Protein AF-0000000071292221 (afdb_homodimer)

Sequence (1352 aa):
IVCRSKFDLATVYVSDAQYNRNIFFDTSPQAVRLYLLYNHWFMQMLVYVFIIINLALALFEDPAVVPLPIWATSTIEIICLSAFTVRMVHYAKVIPRDKFWKDPKNICIIVIVTLSFIDLTIYGALKATGYFAIRWSRVLRPLLLVNVTEGRQLRRAFRSIRNALPQISYVFFLFMFSVLVFSLMALKLFGKRGLLTIDGSPYFTNYLDIVFDLYVLVTTANSPDVMMPAYNYSVFFTVFFILYIVINTYTFMSFFLAVVYNNYKKYLKEEVRQLVKARRFKMCRAFSLLQETRGEGGEPVVTQAKWNHLVKLVKPNISIAHRELLWSVLDDQNKGHIGKIAFVQLADLLSIQVITVKSQPHPIQICFPSVYNSSVSRFIRYMVRTRVFVYVYDLIILVNAVFIGLDEENPVVSNAEWGFLALYMLEIILKLYATEPRAFFARHHFWNWFDTIIIVSALFGTIINSALKHCYTSRQILDIVFILRVVRLIRLVDSIKRFRAIINTLIKIGPTILTFGQLIVVVYYIFAMVGMELFKGKVQFFEPNSTSPDQEYCGNPLLKGTTFAKLNYCKNNFNNVVSSFIVLLELTVVNQCGFTAVTHVSARIFFVLFHIVVVIIIINIFVAFILEAFLVEYTFDKSDLQTSLEKKIEELELNVQQYVPFGPPIKLFSIASFCCIVCRSKFDLATVYVSDAQYNRNIFFDTSPQAVRLYLLYNHWFMQMLVYVFIIINLALALFEDPAVVPLPIWATSTIEIICLSAFTVRMVHYAKVIPRDKFWKDPKNICIIVIVTLSFIDLTIYGALKATGYFAIRWSRVLRPLLLVNVTEGRQLRRAFRSIRNALPQISYVFFLFMFSVLVFSLMALKLFGKRGLLTIDGSPYFTNYLDIVFDLYVLVTTANSPDVMMPAYNYSVFFTVFFILYIVINTYTFMSFFLAVVYNNYKKYLKEEVRQLVKARRFKMCRAFSLLQETRGEGGEPVVTQAKWNHLVKLVKPNISIAHRELLWSVLDDQNKGHIGKIAFVQLADLLSIQVITVKSQPHPIQICFPSVYNSSVSRFIRYMVRTRVFVYVYDLIILVNAVFIGLDEENPVVSNAEWGFLALYMLEIILKLYATEPRAFFARHHFWNWFDTIIIVSALFGTIINSALKHCYTSRQILDIVFILRVVRLIRLVDSIKRFRAIINTLIKIGPTILTFGQLIVVVYYIFAMVGMELFKGKVQFFEPNSTSPDQEYCGNPLLKGTTFAKLNYCKNNFNNVVSSFIVLLELTVVNQCGFTAVTHVSARIFFVLFHIVVVIIIINIFVAFILEAFLVEYTFDKSDLQTSLEKKIEELELNVQQYVPFGPPIKLFSIASFCC

pLDDT: mean 83.64, std 12.04, range [30.67, 97.0]

Structure (mmCIF, N/CA/C/O backbone):
data_AF-0000000071292221-model_v1
#
loop_
_entity.id
_entity.type
_entity.pdbx_description
1 polymer 'Two pore segment channel 3'
#
loop_
_atom_site.group_PDB
_atom_site.id
_atom_site.type_symbol
_atom_site.label_atom_id
_atom_site.label_alt_id
_atom_site.label_comp_id
_atom_site.label_asym_id
_atom_site.label_entity_id
_atom_site.label_seq_id
_atom_site.pdbx_PDB_ins_code
_atom_site.Cartn_x
_atom_site.Cartn_y
_atom_site.Cartn_z
_atom_site.occupancy
_atom_site.B_iso_or_equiv
_atom_site.auth_seq_id
_atom_site.auth_comp_id
_atom_site.auth_asym_id
_atom_site.auth_atom_id
_atom_site.pdbx_PDB_model_num
ATOM 1 N N . ILE A 1 1 ? 53.688 -27.109 -2.908 1 44.28 1 ILE A N 1
ATOM 2 C CA . ILE A 1 1 ? 52.406 -27.641 -2.441 1 44.28 1 ILE A CA 1
ATOM 3 C C . ILE A 1 1 ? 51.75 -26.625 -1.518 1 44.28 1 ILE A C 1
ATOM 5 O O . ILE A 1 1 ? 50.531 -26.359 -1.638 1 44.28 1 ILE A O 1
ATOM 9 N N . VAL A 1 2 ? 52.656 -26.078 -0.62 1 50.44 2 VAL A N 1
ATOM 10 C CA . VAL A 1 2 ? 52.156 -25.094 0.327 1 50.44 2 VAL A CA 1
ATOM 11 C C . VAL A 1 2 ? 51.625 -23.875 -0.429 1 50.44 2 VAL A C 1
ATOM 13 O O . VAL A 1 2 ? 50.594 -23.312 -0.08 1 50.44 2 VAL A O 1
ATOM 16 N N . CYS A 1 3 ? 52.312 -23.641 -1.532 1 63.91 3 CYS A N 1
ATOM 17 C CA . CYS A 1 3 ? 51.938 -22.469 -2.324 1 63.91 3 CYS A CA 1
ATOM 18 C C . CYS A 1 3 ? 50.594 -22.703 -3.02 1 63.91 3 CYS A C 1
ATOM 20 O O . CYS A 1 3 ? 49.781 -21.797 -3.064 1 63.91 3 CYS A O 1
ATOM 22 N N . ARG A 1 4 ? 50.438 -23.953 -3.346 1 75.5 4 ARG A N 1
ATOM 23 C CA . ARG A 1 4 ? 49.188 -24.266 -4.047 1 75.5 4 ARG A CA 1
ATOM 24 C C . ARG A 1 4 ? 48 -24.219 -3.094 1 75.5 4 ARG A C 1
ATOM 26 O O . ARG A 1 4 ? 46.938 -23.734 -3.453 1 75.5 4 ARG A O 1
ATOM 33 N N . SER A 1 5 ? 48.375 -24.625 -1.871 1 80.44 5 SER A N 1
ATOM 34 C CA . SER A 1 5 ? 47.312 -24.656 -0.875 1 80.44 5 SER A CA 1
ATOM 35 C C . SER A 1 5 ? 46.906 -23.234 -0.493 1 80.44 5 SER A C 1
ATOM 37 O O . SER A 1 5 ? 45.719 -22.984 -0.267 1 80.44 5 SER A O 1
ATOM 39 N N . LYS A 1 6 ? 47.844 -22.328 -0.54 1 84.69 6 LYS A N 1
ATOM 40 C CA . LYS A 1 6 ? 47.5 -20.938 -0.213 1 84.69 6 LYS A CA 1
ATOM 41 C C . LYS A 1 6 ? 46.656 -20.297 -1.312 1 84.69 6 LYS A C 1
ATOM 43 O O . LYS A 1 6 ? 45.75 -19.531 -1.025 1 84.69 6 LYS A O 1
ATOM 48 N N . PHE A 1 7 ? 46.906 -20.797 -2.455 1 87.56 7 PHE A N 1
ATOM 49 C CA . PHE A 1 7 ? 46.156 -20.25 -3.574 1 87.56 7 PHE A CA 1
ATOM 50 C C . PHE A 1 7 ? 44.719 -20.781 -3.578 1 87.56 7 PHE A C 1
ATOM 52 O O . PHE A 1 7 ? 43.781 -20.062 -3.881 1 87.56 7 PHE A O 1
ATOM 59 N N . ASP A 1 8 ? 44.656 -22.016 -3.266 1 86.38 8 ASP A N 1
ATOM 60 C CA . ASP A 1 8 ? 43.312 -22.609 -3.219 1 86.38 8 ASP A CA 1
ATOM 61 C C . ASP A 1 8 ? 42.469 -21.938 -2.137 1 86.38 8 ASP A C 1
ATOM 63 O O . ASP A 1 8 ? 41.281 -21.656 -2.352 1 86.38 8 ASP A O 1
ATOM 67 N N . LEU A 1 9 ? 43.094 -21.719 -1.053 1 88.5 9 LEU A N 1
ATOM 68 C CA . LEU A 1 9 ? 42.406 -21.062 0.044 1 88.5 9 LEU A CA 1
ATOM 69 C C . LEU A 1 9 ? 42.031 -19.625 -0.326 1 88.5 9 LEU A C 1
ATOM 71 O O . LEU A 1 9 ? 40.938 -19.172 -0.034 1 88.5 9 LEU A O 1
ATOM 75 N N . ALA A 1 10 ? 42.906 -18.906 -0.935 1 90 10 ALA A N 1
ATOM 76 C CA . ALA A 1 10 ? 42.625 -17.547 -1.37 1 90 10 ALA A CA 1
ATOM 77 C C . ALA A 1 10 ? 41.531 -17.5 -2.42 1 90 10 ALA A C 1
ATOM 79 O O . ALA A 1 10 ? 40.688 -16.594 -2.426 1 90 10 ALA A O 1
ATOM 80 N N . THR A 1 11 ? 41.531 -18.5 -3.27 1 89 11 THR A N 1
ATOM 81 C CA . THR A 1 11 ? 40.5 -18.594 -4.301 1 89 11 THR A CA 1
ATOM 82 C C . THR A 1 11 ? 39.125 -18.781 -3.678 1 89 11 THR A C 1
ATOM 84 O O . THR A 1 11 ? 38.125 -18.188 -4.141 1 89 11 THR A O 1
ATOM 87 N N . VAL A 1 12 ? 39.062 -19.531 -2.67 1 89.19 12 VAL A N 1
ATOM 88 C CA . VAL A 1 12 ? 37.781 -19.781 -1.994 1 89.19 12 VAL A CA 1
ATOM 89 C C . VAL A 1 12 ? 37.312 -18.5 -1.313 1 89.19 12 VAL A C 1
ATOM 91 O O . VAL A 1 12 ? 36.125 -18.172 -1.354 1 89.19 12 VAL A O 1
ATOM 94 N N . TYR A 1 13 ? 38.188 -17.797 -0.735 1 89.5 13 TYR A N 1
ATOM 95 C CA . TYR A 1 13 ? 37.812 -16.547 -0.079 1 89.5 13 TYR A CA 1
ATOM 96 C C . TYR A 1 13 ? 37.312 -15.531 -1.093 1 89.5 13 TYR A C 1
ATOM 98 O O . TYR A 1 13 ? 36.281 -14.859 -0.854 1 89.5 13 TYR A O 1
ATOM 106 N N . VAL A 1 14 ? 37.906 -15.445 -2.184 1 90.12 14 VAL A N 1
ATOM 107 C CA . VAL A 1 14 ? 37.5 -14.477 -3.205 1 90.12 14 VAL A CA 1
ATOM 108 C C . VAL A 1 14 ? 36.188 -14.906 -3.824 1 90.12 14 VAL A C 1
ATOM 110 O O . VAL A 1 14 ? 35.312 -14.07 -4.066 1 90.12 14 VAL A O 1
ATOM 113 N N . SER A 1 15 ? 36.062 -16.172 -4.027 1 87.25 15 SER A N 1
ATOM 114 C CA . SER A 1 15 ? 34.812 -16.672 -4.57 1 87.25 15 SER A CA 1
ATOM 115 C C . SER A 1 15 ? 33.656 -16.469 -3.586 1 87.25 15 SER A C 1
ATOM 117 O O . SER A 1 15 ? 32.562 -16.109 -3.982 1 87.25 15 SER A O 1
ATOM 119 N N . ASP A 1 16 ? 33.906 -16.703 -2.367 1 87.69 16 ASP A N 1
ATOM 120 C CA . ASP A 1 16 ? 32.875 -16.5 -1.337 1 87.69 16 ASP A CA 1
ATOM 121 C C . ASP A 1 16 ? 32.5 -15.016 -1.243 1 87.69 16 ASP A C 1
ATOM 123 O O . ASP A 1 16 ? 31.344 -14.688 -0.984 1 87.69 16 ASP A O 1
ATOM 127 N N . ALA A 1 17 ? 33.438 -14.188 -1.438 1 86.56 17 ALA A N 1
ATOM 128 C CA . ALA A 1 17 ? 33.188 -12.75 -1.418 1 86.56 17 ALA A CA 1
ATOM 129 C C . ALA A 1 17 ? 32.375 -12.336 -2.643 1 86.56 17 ALA A C 1
ATOM 131 O O . ALA A 1 17 ? 31.484 -11.477 -2.547 1 86.56 17 ALA A O 1
ATOM 132 N N . GLN A 1 18 ? 32.688 -12.977 -3.705 1 83.69 18 GLN A N 1
ATOM 133 C CA . GLN A 1 18 ? 31.984 -12.656 -4.941 1 83.69 18 GLN A CA 1
ATOM 134 C C . GLN A 1 18 ? 30.531 -13.078 -4.859 1 83.69 18 GLN A C 1
ATOM 136 O O . GLN A 1 18 ? 29.641 -12.328 -5.27 1 83.69 18 GLN A O 1
ATOM 141 N N . TYR A 1 19 ? 30.281 -14.211 -4.316 1 79.62 19 TYR A N 1
ATOM 142 C CA . TYR A 1 19 ? 28.922 -14.742 -4.277 1 79.62 19 TYR A CA 1
ATOM 143 C C . TYR A 1 19 ? 28.297 -14.516 -2.912 1 79.62 19 TYR A C 1
ATOM 145 O O . TYR A 1 19 ? 27.188 -14.992 -2.648 1 79.62 19 TYR A O 1
ATOM 153 N N . ASN A 1 20 ? 28.906 -13.828 -2.02 1 79.5 20 ASN A N 1
ATOM 154 C CA . ASN A 1 20 ? 28.422 -13.445 -0.699 1 79.5 20 ASN A CA 1
ATOM 155 C C . ASN A 1 20 ? 28.078 -14.68 0.14 1 79.5 20 ASN A C 1
ATOM 157 O O . ASN A 1 20 ? 26.984 -14.75 0.723 1 79.5 20 ASN A O 1
ATOM 161 N N . ARG A 1 21 ? 29.031 -15.586 0.136 1 81.81 21 ARG A N 1
ATOM 162 C CA . ARG A 1 21 ? 28.859 -16.766 0.967 1 81.81 21 ARG A CA 1
ATOM 163 C C . ARG A 1 21 ? 29.531 -16.594 2.322 1 81.81 21 ARG A C 1
ATOM 165 O O . ARG A 1 21 ? 30.703 -16.219 2.395 1 81.81 21 ARG A O 1
ATOM 172 N N . ASN A 1 22 ? 28.719 -16.734 3.354 1 78.56 22 ASN A N 1
ATOM 173 C CA . ASN A 1 22 ? 29.266 -16.578 4.695 1 78.56 22 ASN A CA 1
ATOM 174 C C . ASN A 1 22 ? 29.344 -17.891 5.445 1 78.56 22 ASN A C 1
ATOM 176 O O . ASN A 1 22 ? 28.609 -18.109 6.406 1 78.56 22 ASN A O 1
ATOM 180 N N . ILE A 1 23 ? 30.219 -18.766 4.984 1 80.5 23 ILE A N 1
ATOM 181 C CA . ILE A 1 23 ? 30.422 -20.062 5.621 1 80.5 23 ILE A CA 1
ATOM 182 C C . ILE A 1 23 ? 31.828 -20.141 6.227 1 80.5 23 ILE A C 1
ATOM 184 O O . ILE A 1 23 ? 32.812 -19.75 5.582 1 80.5 23 ILE A O 1
ATOM 188 N N . PHE A 1 24 ? 31.844 -20.484 7.453 1 80.19 24 PHE A N 1
ATOM 189 C CA . PHE A 1 24 ? 33.125 -20.719 8.102 1 80.19 24 PHE A CA 1
ATOM 190 C C . PHE A 1 24 ? 33.625 -22.125 7.816 1 80.19 24 PHE A C 1
ATOM 192 O O . PHE A 1 24 ? 32.906 -23.109 8.062 1 80.19 24 PHE A O 1
ATOM 199 N N . PHE A 1 25 ? 34.656 -22.234 7.113 1 80.62 25 PHE A N 1
ATOM 200 C CA . PHE A 1 25 ? 35.188 -23.562 6.805 1 80.62 25 PHE A CA 1
ATOM 201 C C . PHE A 1 25 ? 36.594 -23.75 7.402 1 80.62 25 PHE A C 1
ATOM 203 O O . PHE A 1 25 ? 37.25 -22.781 7.777 1 80.62 25 PHE A O 1
ATOM 210 N N . ASP A 1 26 ? 36.844 -25.031 7.582 1 83.38 26 ASP A N 1
ATOM 211 C CA . ASP A 1 26 ? 38.188 -25.406 8.047 1 83.38 26 ASP A CA 1
ATOM 212 C C . ASP A 1 26 ? 39.219 -25.188 6.953 1 83.38 26 ASP A C 1
ATOM 214 O O . ASP A 1 26 ? 38.938 -25.406 5.773 1 83.38 26 ASP A O 1
ATOM 218 N N . THR A 1 27 ? 40.438 -24.719 7.312 1 82.69 27 THR A N 1
ATOM 219 C CA . THR A 1 27 ? 41.469 -24.328 6.363 1 82.69 27 THR A CA 1
ATOM 220 C C . THR A 1 27 ? 42.281 -25.547 5.922 1 82.69 27 THR A C 1
ATOM 222 O O . THR A 1 27 ? 43.25 -25.406 5.156 1 82.69 27 THR A O 1
ATOM 225 N N . SER A 1 28 ? 41.875 -26.844 6.316 1 85 28 SER A N 1
ATOM 226 C CA . SER A 1 28 ? 42.594 -28.016 5.867 1 85 28 SER A CA 1
ATOM 227 C C . SER A 1 28 ? 42.344 -28.297 4.391 1 85 28 SER A C 1
ATOM 229 O O . SER A 1 28 ? 41.281 -27.953 3.863 1 85 28 SER A O 1
ATOM 231 N N . PRO A 1 29 ? 43.344 -28.75 3.699 1 85.75 29 PRO A N 1
ATOM 232 C CA . PRO A 1 29 ? 43.219 -29 2.262 1 85.75 29 PRO A CA 1
ATOM 233 C C . PRO A 1 29 ? 42.062 -29.938 1.939 1 85.75 29 PRO A C 1
ATOM 235 O O . PRO A 1 29 ? 41.344 -29.75 0.94 1 85.75 29 PRO A O 1
ATOM 238 N N . GLN A 1 30 ? 41.844 -30.906 2.723 1 85.56 30 GLN A N 1
ATOM 239 C CA . GLN A 1 30 ? 40.719 -31.797 2.479 1 85.56 30 GLN A CA 1
ATOM 240 C C . GLN A 1 30 ? 39.406 -31.078 2.656 1 85.56 30 GLN A C 1
ATOM 242 O O . GLN A 1 30 ? 38.469 -31.281 1.875 1 85.56 30 GLN A O 1
ATOM 247 N N . ALA A 1 31 ? 39.344 -30.281 3.637 1 86.56 31 ALA A N 1
ATOM 248 C CA . ALA A 1 31 ? 38.125 -29.531 3.906 1 86.56 31 ALA A CA 1
ATOM 249 C C . ALA A 1 31 ? 37.844 -28.547 2.783 1 86.56 31 ALA A C 1
ATOM 251 O O . ALA A 1 31 ? 36.656 -28.328 2.432 1 86.56 31 ALA A O 1
ATOM 252 N N . VAL A 1 32 ? 38.812 -28.062 2.197 1 86.19 32 VAL A N 1
ATOM 253 C CA . VAL A 1 32 ? 38.656 -27.094 1.124 1 86.19 32 VAL A CA 1
ATOM 254 C C . VAL A 1 32 ? 38.125 -27.797 -0.13 1 86.19 32 VAL A C 1
ATOM 256 O O . VAL A 1 32 ? 37.281 -27.266 -0.831 1 86.19 32 VAL A O 1
ATOM 259 N N . ARG A 1 33 ? 38.656 -28.984 -0.349 1 86.06 33 ARG A N 1
ATOM 260 C CA . ARG A 1 33 ? 38.156 -29.734 -1.498 1 86.06 33 ARG A CA 1
ATOM 261 C C . ARG A 1 33 ? 36.688 -30.109 -1.323 1 86.06 33 ARG A C 1
ATOM 263 O O . ARG A 1 33 ? 35.906 -30.016 -2.268 1 86.06 33 ARG A O 1
ATOM 270 N N . LEU A 1 34 ? 36.406 -30.484 -0.134 1 88.44 34 LEU A N 1
ATOM 271 C CA . LEU A 1 34 ? 35.031 -30.828 0.158 1 88.44 34 LEU A CA 1
ATOM 272 C C . LEU A 1 34 ? 34.125 -29.594 0.084 1 88.44 34 LEU A C 1
ATOM 274 O O . LEU A 1 34 ? 32.969 -29.688 -0.31 1 88.44 34 LEU A O 1
ATOM 278 N N . TYR A 1 35 ? 34.688 -28.484 0.458 1 88.81 35 TYR A N 1
ATOM 279 C CA . TYR A 1 35 ? 33.938 -27.234 0.387 1 88.81 35 TYR A CA 1
ATOM 280 C C . TYR A 1 35 ? 33.656 -26.859 -1.059 1 88.81 35 TYR A C 1
ATOM 282 O O . TYR A 1 35 ? 32.531 -26.406 -1.373 1 88.81 35 TYR A O 1
ATOM 290 N N . LEU A 1 36 ? 34.562 -27.094 -1.916 1 85.5 36 LEU A N 1
ATOM 291 C CA . LEU A 1 36 ? 34.344 -26.781 -3.328 1 85.5 36 LEU A CA 1
ATOM 292 C C . LEU A 1 36 ? 33.312 -27.719 -3.947 1 85.5 36 LEU A C 1
ATOM 294 O O . LEU A 1 36 ? 32.531 -27.312 -4.789 1 85.5 36 LEU A O 1
ATOM 298 N N . LEU A 1 37 ? 33.375 -28.906 -3.449 1 87.56 37 LEU A N 1
ATOM 299 C CA . LEU A 1 37 ? 32.406 -29.859 -3.934 1 87.56 37 LEU A CA 1
ATOM 300 C C . LEU A 1 37 ? 31 -29.516 -3.426 1 87.56 37 LEU A C 1
ATOM 302 O O . LEU A 1 37 ? 30.016 -29.672 -4.145 1 87.56 37 LEU A O 1
ATOM 306 N N . TYR A 1 38 ? 30.984 -29.094 -2.221 1 87.94 38 TYR A N 1
ATOM 307 C CA . TYR A 1 38 ? 29.719 -28.703 -1.604 1 87.94 38 TYR A CA 1
ATOM 308 C C . TYR A 1 38 ? 29.062 -27.547 -2.355 1 87.94 38 TYR A C 1
ATOM 310 O O . TYR A 1 38 ? 27.844 -27.5 -2.51 1 87.94 38 TYR A O 1
ATOM 318 N N . ASN A 1 39 ? 29.859 -26.656 -2.926 1 85.38 39 ASN A N 1
ATOM 319 C CA . ASN A 1 39 ? 29.344 -25.453 -3.57 1 85.38 39 ASN A CA 1
ATOM 320 C C . ASN A 1 39 ? 29.266 -25.609 -5.086 1 85.38 39 ASN A C 1
ATOM 322 O O . ASN A 1 39 ? 28.922 -24.672 -5.797 1 85.38 39 ASN A O 1
ATOM 326 N N . HIS A 1 40 ? 29.469 -26.812 -5.516 1 86.44 40 HIS A N 1
ATOM 327 C CA . HIS A 1 40 ? 29.344 -27.062 -6.949 1 86.44 40 HIS A CA 1
ATOM 328 C C . HIS A 1 40 ? 27.891 -26.922 -7.406 1 86.44 40 HIS A C 1
ATOM 330 O O . HIS A 1 40 ? 26.969 -27.25 -6.66 1 86.44 40 HIS A O 1
ATOM 336 N N . TRP A 1 41 ? 27.688 -26.469 -8.57 1 86.38 41 TRP A N 1
ATOM 337 C CA . TRP A 1 41 ? 26.359 -26.156 -9.086 1 86.38 41 TRP A CA 1
ATOM 338 C C . TRP A 1 41 ? 25.5 -27.422 -9.172 1 86.38 41 TRP A C 1
ATOM 340 O O . TRP A 1 41 ? 24.297 -27.375 -8.898 1 86.38 41 TRP A O 1
ATOM 350 N N . PHE A 1 42 ? 26.109 -28.469 -9.508 1 90.5 42 PHE A N 1
ATOM 351 C CA . PHE A 1 42 ? 25.375 -29.719 -9.672 1 90.5 42 PHE A CA 1
ATOM 352 C C . PHE A 1 42 ? 24.844 -30.219 -8.336 1 90.5 42 PHE A C 1
ATOM 354 O O . PHE A 1 42 ? 23.688 -30.656 -8.25 1 90.5 42 PHE A O 1
ATOM 361 N N . MET A 1 43 ? 25.672 -30.172 -7.301 1 89.81 43 MET A N 1
ATOM 362 C CA . MET A 1 43 ? 25.234 -30.609 -5.98 1 89.81 43 MET A CA 1
ATOM 363 C C . MET A 1 43 ? 24.141 -29.703 -5.438 1 89.81 43 MET A C 1
ATOM 365 O O . MET A 1 43 ? 23.188 -30.188 -4.801 1 89.81 43 MET A O 1
ATOM 369 N N . GLN A 1 44 ? 24.297 -28.5 -5.734 1 89.06 44 GLN A N 1
ATOM 370 C CA . GLN A 1 44 ? 23.281 -27.562 -5.289 1 89.06 44 GLN A CA 1
ATOM 371 C C . GLN A 1 44 ? 21.953 -27.812 -6.012 1 89.06 44 GLN A C 1
ATOM 373 O O . GLN A 1 44 ? 20.891 -27.781 -5.391 1 89.06 44 GLN A O 1
ATOM 378 N N . MET A 1 45 ? 21.969 -28.047 -7.262 1 92.12 45 MET A N 1
ATOM 379 C CA . MET A 1 45 ? 20.766 -28.328 -8.039 1 92.12 45 MET A CA 1
ATOM 380 C C . MET A 1 45 ? 20.109 -29.625 -7.582 1 92.12 45 MET A C 1
ATOM 382 O O . MET A 1 45 ? 18.875 -29.703 -7.539 1 92.12 45 MET A O 1
ATOM 386 N N . LEU A 1 46 ? 20.938 -30.547 -7.273 1 92.44 46 LEU A N 1
ATOM 387 C CA . LEU A 1 46 ? 20.406 -31.828 -6.82 1 92.44 46 LEU A CA 1
ATOM 388 C C . LEU A 1 46 ? 19.625 -31.656 -5.523 1 92.44 46 LEU A C 1
ATOM 390 O O . LEU A 1 46 ? 18.562 -32.25 -5.359 1 92.44 46 LEU A O 1
ATOM 394 N N . VAL A 1 47 ? 20.188 -30.906 -4.641 1 92.62 47 VAL A N 1
ATOM 395 C CA . VAL A 1 47 ? 19.5 -30.703 -3.371 1 92.62 47 VAL A CA 1
ATOM 396 C C . VAL A 1 47 ? 18.156 -30.016 -3.621 1 92.62 47 VAL A C 1
ATOM 398 O O . VAL A 1 47 ? 17.156 -30.391 -3.027 1 92.62 47 VAL A O 1
ATOM 401 N N . TYR A 1 48 ? 18.094 -29.094 -4.508 1 92.31 48 TYR A N 1
ATOM 402 C CA . TYR A 1 48 ? 16.844 -28.391 -4.824 1 92.31 48 TYR A CA 1
ATOM 403 C C . TYR A 1 48 ? 15.844 -29.344 -5.461 1 92.31 48 TYR A C 1
ATOM 405 O O . TYR A 1 48 ? 14.648 -29.266 -5.184 1 92.31 48 TYR A O 1
ATOM 413 N N . VAL A 1 49 ? 16.297 -30.219 -6.27 1 95.25 49 VAL A N 1
ATOM 414 C CA . VAL A 1 49 ? 15.422 -31.188 -6.914 1 95.25 49 VAL A CA 1
ATOM 415 C C . VAL A 1 49 ? 14.805 -32.094 -5.863 1 95.25 49 VAL A C 1
ATOM 417 O O . VAL A 1 49 ? 13.609 -32.375 -5.902 1 95.25 49 VAL A O 1
ATOM 420 N N . PHE A 1 50 ? 15.617 -32.531 -4.934 1 95.5 50 PHE A N 1
ATOM 421 C CA . PHE A 1 50 ? 15.102 -33.406 -3.883 1 95.5 50 PHE A CA 1
ATOM 422 C C . PHE A 1 50 ? 14.102 -32.656 -3.002 1 95.5 50 PHE A C 1
ATOM 424 O O . PHE A 1 50 ? 13.133 -33.25 -2.52 1 95.5 50 PHE A O 1
ATOM 431 N N . ILE A 1 51 ? 14.367 -31.438 -2.746 1 94.81 51 ILE A N 1
ATOM 432 C CA . ILE A 1 51 ? 13.445 -30.641 -1.944 1 94.81 51 ILE A CA 1
ATOM 433 C C . ILE A 1 51 ? 12.117 -30.5 -2.682 1 94.81 51 ILE A C 1
ATOM 435 O O . ILE A 1 51 ? 11.047 -30.672 -2.088 1 94.81 51 ILE A O 1
ATOM 439 N N . ILE A 1 52 ? 12.141 -30.25 -3.967 1 95.12 52 ILE A N 1
ATOM 440 C CA . ILE A 1 52 ? 10.93 -30.078 -4.766 1 95.12 52 ILE A CA 1
ATOM 441 C C . ILE A 1 52 ? 10.164 -31.406 -4.828 1 95.12 52 ILE A C 1
ATOM 443 O O . ILE A 1 52 ? 8.93 -31.406 -4.746 1 95.12 52 ILE A O 1
ATOM 447 N N . ILE A 1 53 ? 10.883 -32.469 -4.934 1 95.94 53 ILE A N 1
ATOM 448 C CA . ILE A 1 53 ? 10.258 -33.781 -4.953 1 95.94 53 ILE A CA 1
ATOM 449 C C . ILE A 1 53 ? 9.586 -34.062 -3.609 1 95.94 53 ILE A C 1
ATOM 451 O O . ILE A 1 53 ? 8.469 -34.562 -3.557 1 95.94 53 ILE A O 1
ATOM 455 N N . ASN A 1 54 ? 10.297 -33.719 -2.576 1 95.38 54 ASN A N 1
ATOM 456 C CA . ASN A 1 54 ? 9.742 -33.906 -1.241 1 95.38 54 ASN A CA 1
ATOM 457 C C . ASN A 1 54 ? 8.477 -33.094 -1.032 1 95.38 54 ASN A C 1
ATOM 459 O O . ASN A 1 54 ? 7.516 -33.562 -0.43 1 95.38 54 ASN A O 1
ATOM 463 N N . LEU A 1 55 ? 8.461 -31.922 -1.515 1 95.12 55 LEU A N 1
ATOM 464 C CA . LEU A 1 55 ? 7.281 -31.062 -1.401 1 95.12 55 LEU A CA 1
ATOM 465 C C . LEU A 1 55 ? 6.164 -31.578 -2.311 1 95.12 55 LEU A C 1
ATOM 467 O O . LEU A 1 55 ? 4.988 -31.531 -1.939 1 95.12 55 LEU A O 1
ATOM 471 N N . ALA A 1 56 ? 6.508 -32.125 -3.48 1 95.19 56 ALA A N 1
ATOM 472 C CA . ALA A 1 56 ? 5.531 -32.594 -4.457 1 95.19 56 ALA A CA 1
ATOM 473 C C . ALA A 1 56 ? 4.883 -33.875 -4 1 95.19 56 ALA A C 1
ATOM 475 O O . ALA A 1 56 ? 3.854 -34.281 -4.539 1 95.19 56 ALA A O 1
ATOM 476 N N . LEU A 1 57 ? 5.469 -34.5 -3.039 1 95 57 LEU A N 1
ATOM 477 C CA . LEU A 1 57 ? 4.902 -35.75 -2.516 1 95 57 LEU A CA 1
ATOM 478 C C . LEU A 1 57 ? 3.496 -35.531 -1.97 1 95 57 LEU A C 1
ATOM 480 O O . LEU A 1 57 ? 2.695 -36.469 -1.889 1 95 57 LEU A O 1
ATOM 484 N N . ALA A 1 58 ? 3.188 -34.25 -1.604 1 93.56 58 ALA A N 1
ATOM 485 C CA . ALA A 1 58 ? 1.866 -33.938 -1.073 1 93.56 58 ALA A CA 1
ATOM 486 C C . ALA A 1 58 ? 0.784 -34.156 -2.127 1 93.56 58 ALA A C 1
ATOM 488 O O . ALA A 1 58 ? -0.388 -34.344 -1.792 1 93.56 58 ALA A O 1
ATOM 489 N N . LEU A 1 59 ? 1.135 -34.188 -3.385 1 94.38 59 LEU A N 1
ATOM 490 C CA . LEU A 1 59 ? 0.188 -34.406 -4.469 1 94.38 59 LEU A CA 1
ATOM 491 C C . LEU A 1 59 ? -0.253 -35.875 -4.508 1 94.38 59 LEU A C 1
ATOM 493 O O . LEU A 1 59 ? -1.342 -36.188 -4.996 1 94.38 59 LEU A O 1
ATOM 497 N N . PHE A 1 60 ? 0.582 -36.75 -3.861 1 93.94 60 PHE A N 1
ATOM 498 C CA . PHE A 1 60 ? 0.341 -38.188 -4 1 93.94 60 PHE A CA 1
ATOM 499 C C . PHE A 1 60 ? -0.038 -38.812 -2.66 1 93.94 60 PHE A C 1
ATOM 501 O O . PHE A 1 60 ? -0.475 -39.969 -2.602 1 93.94 60 PHE A O 1
ATOM 508 N N . GLU A 1 61 ? 0.15 -38.031 -1.613 1 90.81 61 GLU A N 1
ATOM 509 C CA . GLU A 1 61 ? -0.194 -38.531 -0.281 1 90.81 61 GLU A CA 1
ATOM 510 C C . GLU A 1 61 ? -1.646 -38.188 0.065 1 90.81 61 GLU A C 1
ATOM 512 O O . GLU A 1 61 ? -2.178 -37.156 -0.354 1 90.81 61 GLU A O 1
ATOM 517 N N . ASP A 1 62 ? -2.254 -38.969 0.873 1 84.88 62 ASP A N 1
ATOM 518 C CA . ASP A 1 62 ? -3.645 -38.781 1.27 1 84.88 62 ASP A CA 1
ATOM 519 C C . ASP A 1 62 ? -3.801 -37.531 2.145 1 84.88 62 ASP A C 1
ATOM 521 O O . ASP A 1 62 ? -3.105 -37.406 3.152 1 84.88 62 ASP A O 1
ATOM 525 N N . PRO A 1 63 ? -4.707 -36.781 1.793 1 87.31 63 PRO A N 1
ATOM 526 C CA . PRO A 1 63 ? -5.617 -36.656 0.654 1 87.31 63 PRO A CA 1
ATOM 527 C C . PRO A 1 63 ? -4.902 -36.188 -0.621 1 87.31 63 PRO A C 1
ATOM 529 O O . PRO A 1 63 ? -4.34 -35.094 -0.667 1 87.31 63 PRO A O 1
ATOM 532 N N . ALA A 1 64 ? -4.922 -37.062 -1.569 1 87.88 64 ALA A N 1
ATOM 533 C CA . ALA A 1 64 ? -4.066 -36.906 -2.744 1 87.88 64 ALA A CA 1
ATOM 534 C C . ALA A 1 64 ? -4.879 -36.469 -3.957 1 87.88 64 ALA A C 1
ATOM 536 O O . ALA A 1 64 ? -6.109 -36.562 -3.955 1 87.88 64 ALA A O 1
ATOM 537 N N . VAL A 1 65 ? -4.273 -35.875 -4.855 1 90.25 65 VAL A N 1
ATOM 538 C CA . VAL A 1 65 ? -4.844 -35.594 -6.172 1 90.25 65 VAL A CA 1
ATOM 539 C C . VAL A 1 65 ? -4.82 -36.875 -7.02 1 90.25 65 VAL A C 1
ATOM 541 O O . VAL A 1 65 ? -5.848 -37.281 -7.566 1 90.25 65 VAL A O 1
ATOM 544 N N . VAL A 1 66 ? -3.617 -37.5 -6.977 1 92.44 66 VAL A N 1
ATOM 545 C CA . VAL A 1 66 ? -3.43 -38.812 -7.594 1 92.44 66 VAL A CA 1
ATOM 546 C C . VAL A 1 66 ? -2.924 -39.781 -6.551 1 92.44 66 VAL A C 1
ATOM 548 O O . VAL A 1 66 ? -1.748 -39.781 -6.184 1 92.44 66 VAL A O 1
ATOM 551 N N . PRO A 1 67 ? -3.809 -40.594 -6.078 1 90.94 67 PRO A N 1
ATOM 552 C CA . PRO A 1 67 ? -3.424 -41.5 -4.984 1 90.94 67 PRO A CA 1
ATOM 553 C C . PRO A 1 67 ? -2.393 -42.531 -5.41 1 90.94 67 PRO A C 1
ATOM 555 O O . PRO A 1 67 ? -2.549 -43.188 -6.453 1 90.94 67 PRO A O 1
ATOM 558 N N . LEU A 1 68 ? -1.308 -42.594 -4.758 1 92 68 LEU A N 1
ATOM 559 C CA . LEU A 1 68 ? -0.28 -43.625 -4.902 1 92 68 LEU A CA 1
ATOM 560 C C . LEU A 1 68 ? -0.231 -44.5 -3.666 1 92 68 LEU A C 1
ATOM 562 O O . LEU A 1 68 ? -0.625 -44.094 -2.576 1 92 68 LEU A O 1
ATOM 566 N N . PRO A 1 69 ? 0.236 -45.75 -3.902 1 91.44 69 PRO A N 1
ATOM 567 C CA . PRO A 1 69 ? 0.33 -46.625 -2.73 1 91.44 69 PRO A CA 1
ATOM 568 C C . PRO A 1 69 ? 1.31 -46.094 -1.682 1 91.44 69 PRO A C 1
ATOM 570 O O . PRO A 1 69 ? 2.256 -45.375 -2.018 1 91.44 69 PRO A O 1
ATOM 573 N N . ILE A 1 70 ? 1.143 -46.438 -0.422 1 90.12 70 ILE A N 1
ATOM 574 C CA . ILE A 1 70 ? 1.894 -45.938 0.724 1 90.12 70 ILE A CA 1
ATOM 575 C C . ILE A 1 70 ? 3.361 -46.344 0.595 1 90.12 70 ILE A C 1
ATOM 577 O O . ILE A 1 70 ? 4.258 -45.562 0.964 1 90.12 70 ILE A O 1
ATOM 581 N N . TRP A 1 71 ? 3.594 -47.531 0.034 1 91.06 71 TRP A N 1
ATOM 582 C CA . TRP A 1 71 ? 4.977 -47.969 -0.07 1 91.06 71 TRP A CA 1
ATOM 583 C C . TRP A 1 71 ? 5.762 -47.094 -1.043 1 91.06 71 TRP A C 1
ATOM 585 O O . TRP A 1 71 ? 6.945 -46.812 -0.824 1 91.06 71 TRP A O 1
ATOM 595 N N . ALA A 1 72 ? 5.164 -46.625 -2.092 1 93.81 72 ALA A N 1
ATOM 596 C CA . ALA A 1 72 ? 5.824 -45.75 -3.078 1 93.81 72 ALA A CA 1
ATOM 597 C C . ALA A 1 72 ? 6.145 -44.375 -2.492 1 93.81 72 ALA A C 1
ATOM 599 O O . ALA A 1 72 ? 7.262 -43.875 -2.646 1 93.81 72 ALA A O 1
ATOM 600 N N . THR A 1 73 ? 5.191 -43.781 -1.832 1 93.94 73 THR A N 1
ATOM 601 C CA . THR A 1 73 ? 5.406 -42.469 -1.25 1 93.94 73 THR A CA 1
ATOM 602 C C . THR A 1 73 ? 6.43 -42.531 -0.119 1 93.94 73 THR A C 1
ATOM 604 O O . THR A 1 73 ? 7.262 -41.656 0.027 1 93.94 73 THR A O 1
ATOM 607 N N . SER A 1 74 ? 6.402 -43.625 0.677 1 93.75 74 SER A N 1
ATOM 608 C CA . SER A 1 74 ? 7.344 -43.781 1.783 1 93.75 74 SER A CA 1
ATOM 609 C C . SER A 1 74 ? 8.766 -44 1.274 1 93.75 74 SER A C 1
ATOM 611 O O . SER A 1 74 ? 9.719 -43.469 1.841 1 93.75 74 SER A O 1
ATOM 613 N N . THR A 1 75 ? 8.875 -44.719 0.212 1 95.56 75 THR A N 1
ATOM 614 C CA . THR A 1 75 ? 10.203 -44.969 -0.345 1 95.56 75 THR A CA 1
ATOM 615 C C . THR A 1 75 ? 10.805 -43.688 -0.898 1 95.56 75 THR A C 1
ATOM 617 O O . THR A 1 75 ? 11.984 -43.406 -0.688 1 95.56 75 THR A O 1
ATOM 620 N N . ILE A 1 76 ? 10.023 -42.969 -1.61 1 96.25 76 ILE A N 1
ATOM 621 C CA . ILE A 1 76 ? 10.516 -41.688 -2.166 1 96.25 76 ILE A CA 1
ATOM 622 C C . ILE A 1 76 ? 10.906 -40.75 -1.035 1 96.25 76 ILE A C 1
ATOM 624 O O . ILE A 1 76 ? 11.93 -40.062 -1.12 1 96.25 76 ILE A O 1
ATOM 628 N N . GLU A 1 77 ? 10.133 -40.688 -0.022 1 96.06 77 GLU A N 1
ATOM 629 C CA . GLU A 1 77 ? 10.453 -39.812 1.106 1 96.06 77 GLU A CA 1
ATOM 630 C C . GLU A 1 77 ? 11.734 -40.281 1.803 1 96.06 77 GLU A C 1
ATOM 632 O O . GLU A 1 77 ? 12.555 -39.438 2.209 1 96.06 77 GLU A O 1
ATOM 637 N N . ILE A 1 78 ? 11.93 -41.562 1.961 1 96.12 78 ILE A N 1
ATOM 638 C CA . ILE A 1 78 ? 13.133 -42.094 2.602 1 96.12 78 ILE A CA 1
ATOM 639 C C . ILE A 1 78 ? 14.359 -41.75 1.76 1 96.12 78 ILE A C 1
ATOM 641 O O . ILE A 1 78 ? 15.414 -41.406 2.299 1 96.12 78 ILE A O 1
ATOM 645 N N . ILE A 1 79 ? 14.172 -41.781 0.46 1 97 79 ILE A N 1
ATOM 646 C CA . ILE A 1 79 ? 15.266 -41.406 -0.432 1 97 79 ILE A CA 1
ATOM 647 C C . ILE A 1 79 ? 15.602 -39.938 -0.274 1 97 79 ILE A C 1
ATOM 649 O O . ILE A 1 79 ? 16.781 -39.562 -0.203 1 97 79 ILE A O 1
ATOM 653 N N . CYS A 1 80 ? 14.594 -39.156 -0.22 1 96.31 80 CYS A N 1
ATOM 654 C CA . CYS A 1 80 ? 14.812 -37.719 -0.046 1 96.31 80 CYS A CA 1
ATOM 655 C C . CYS A 1 80 ? 15.453 -37.438 1.306 1 96.31 80 CYS A C 1
ATOM 657 O O . CYS A 1 80 ? 16.422 -36.688 1.388 1 96.31 80 CYS A O 1
ATOM 659 N N . LEU A 1 81 ? 14.961 -38.031 2.4 1 95.94 81 LEU A N 1
ATOM 660 C CA . LEU A 1 81 ? 15.508 -37.812 3.736 1 95.94 81 LEU A CA 1
ATOM 661 C C . LEU A 1 81 ? 16.938 -38.281 3.826 1 95.94 81 LEU A C 1
ATOM 663 O O . LEU A 1 81 ? 17.781 -37.688 4.5 1 95.94 81 LEU A O 1
ATOM 667 N N . SER A 1 82 ? 17.219 -39.375 3.125 1 96 82 SER A N 1
ATOM 668 C CA . SER A 1 82 ? 18.594 -39.875 3.092 1 96 82 SER A CA 1
ATOM 669 C C . SER A 1 82 ? 19.516 -38.906 2.357 1 96 82 SER A C 1
ATOM 671 O O . SER A 1 82 ? 20.656 -38.719 2.766 1 96 82 SER A O 1
ATOM 673 N N . ALA A 1 83 ? 19 -38.375 1.318 1 95.31 83 ALA A N 1
ATOM 674 C CA . ALA A 1 83 ? 19.797 -37.406 0.573 1 95.31 83 ALA A CA 1
ATOM 675 C C . ALA A 1 83 ? 20.109 -36.188 1.427 1 95.31 83 ALA A C 1
ATOM 677 O O . ALA A 1 83 ? 21.219 -35.656 1.4 1 95.31 83 ALA A O 1
ATOM 678 N N . PHE A 1 84 ? 19.188 -35.719 2.188 1 95.12 84 PHE A N 1
ATOM 679 C CA . PHE A 1 84 ? 19.406 -34.594 3.057 1 95.12 84 PHE A CA 1
ATOM 680 C C . PHE A 1 84 ? 20.391 -34.938 4.172 1 95.12 84 PHE A C 1
ATOM 682 O O . PHE A 1 84 ? 21.203 -34.094 4.566 1 95.12 84 PHE A O 1
ATOM 689 N N . THR A 1 85 ? 20.312 -36.125 4.676 1 94.88 85 THR A N 1
ATOM 690 C CA . THR A 1 85 ? 21.234 -36.562 5.727 1 94.88 85 THR A CA 1
ATOM 691 C C . THR A 1 85 ? 22.672 -36.656 5.199 1 94.88 85 THR A C 1
ATOM 693 O O . THR A 1 85 ? 23.609 -36.219 5.879 1 94.88 85 THR A O 1
ATOM 696 N N . VAL A 1 86 ? 22.797 -37.062 3.971 1 94.25 86 VAL A N 1
ATOM 697 C CA . VAL A 1 86 ? 24.125 -37.156 3.369 1 94.25 86 VAL A CA 1
ATOM 698 C C . VAL A 1 86 ? 24.688 -35.75 3.172 1 94.25 86 VAL A C 1
ATOM 700 O O . VAL A 1 86 ? 25.875 -35.5 3.414 1 94.25 86 VAL A O 1
ATOM 703 N N . ARG A 1 87 ? 23.844 -34.875 2.754 1 92.81 87 ARG A N 1
ATOM 704 C CA . ARG A 1 87 ? 24.266 -33.5 2.572 1 92.81 87 ARG A CA 1
ATOM 705 C C . ARG A 1 87 ? 24.688 -32.875 3.9 1 92.81 87 ARG A C 1
ATOM 707 O O . ARG A 1 87 ? 25.656 -32.125 3.961 1 92.81 87 ARG A O 1
ATOM 714 N N . MET A 1 88 ? 23.984 -33.219 4.926 1 92.06 88 MET A N 1
ATOM 715 C CA . MET A 1 88 ? 24.281 -32.688 6.25 1 92.06 88 MET A CA 1
ATOM 716 C C . MET A 1 88 ? 25.594 -33.25 6.773 1 92.06 88 MET A C 1
ATOM 718 O O . MET A 1 88 ? 26.375 -32.562 7.422 1 92.06 88 MET A O 1
ATOM 722 N N . VAL A 1 89 ? 25.828 -34.5 6.449 1 92.5 89 VAL A N 1
ATOM 723 C CA . VAL A 1 89 ? 27.094 -35.125 6.867 1 92.5 89 VAL A CA 1
ATOM 724 C C . VAL A 1 89 ? 28.25 -34.5 6.09 1 92.5 89 VAL A C 1
ATOM 726 O O . VAL A 1 89 ? 29.312 -34.25 6.652 1 92.5 89 VAL A O 1
ATOM 729 N N . HIS A 1 90 ? 27.984 -34.281 4.824 1 91.56 90 HIS A N 1
ATOM 730 C CA . HIS A 1 90 ? 28.984 -33.625 4.012 1 91.56 90 HIS A CA 1
ATOM 731 C C . HIS A 1 90 ? 29.312 -32.219 4.574 1 91.56 90 HIS A C 1
ATOM 733 O O . HIS A 1 90 ? 30.484 -31.859 4.668 1 91.56 90 HIS A O 1
ATOM 739 N N . TYR A 1 91 ? 28.359 -31.516 4.918 1 91.88 91 TYR A N 1
ATOM 740 C CA . TYR A 1 91 ? 28.531 -30.172 5.473 1 91.88 91 TYR A CA 1
ATOM 741 C C . TYR A 1 91 ? 29.234 -30.234 6.824 1 91.88 91 TYR A C 1
ATOM 743 O O . TYR A 1 91 ? 30.031 -29.359 7.148 1 91.88 91 TYR A O 1
ATOM 751 N N . ALA A 1 92 ? 28.984 -31.266 7.625 1 91.06 92 ALA A N 1
ATOM 752 C CA . ALA A 1 92 ? 29.594 -31.438 8.938 1 91.06 92 ALA A CA 1
ATOM 753 C C . ALA A 1 92 ? 31.094 -31.719 8.82 1 91.06 92 ALA A C 1
ATOM 755 O O . ALA A 1 92 ? 31.875 -31.406 9.719 1 91.06 92 ALA A O 1
ATOM 756 N N . LYS A 1 93 ? 31.469 -32.219 7.641 1 90.31 93 LYS A N 1
ATOM 757 C CA . LYS A 1 93 ? 32.875 -32.531 7.426 1 90.31 93 LYS A CA 1
ATOM 758 C C . LYS A 1 93 ? 33.656 -31.297 6.965 1 90.31 93 LYS A C 1
ATOM 760 O O . LYS A 1 93 ? 34.875 -31.234 7.098 1 90.31 93 LYS A O 1
ATOM 765 N N . VAL A 1 94 ? 32.906 -30.375 6.488 1 89.31 94 VAL A N 1
ATOM 766 C CA . VAL A 1 94 ? 33.562 -29.172 5.957 1 89.31 94 VAL A CA 1
ATOM 767 C C . VAL A 1 94 ? 33.719 -28.141 7.066 1 89.31 94 VAL A C 1
ATOM 769 O O . VAL A 1 94 ? 34.75 -27.438 7.121 1 89.31 94 VAL A O 1
ATOM 772 N N . ILE A 1 95 ? 32.812 -28.016 7.969 1 88.94 95 ILE A N 1
ATOM 773 C CA . ILE A 1 95 ? 32.812 -27 9.016 1 88.94 95 ILE A CA 1
ATOM 774 C C . ILE A 1 95 ? 33.344 -27.594 10.312 1 88.94 95 ILE A C 1
ATOM 776 O O . ILE A 1 95 ? 33.125 -28.781 10.602 1 88.94 95 ILE A O 1
ATOM 780 N N . PRO A 1 96 ? 34.094 -26.766 11.023 1 88.19 96 PRO A N 1
ATOM 781 C CA . PRO A 1 96 ? 34.531 -27.25 12.328 1 88.19 96 PRO A CA 1
ATOM 782 C C . PRO A 1 96 ? 33.375 -27.641 13.25 1 88.19 96 PRO A C 1
ATOM 784 O O . PRO A 1 96 ? 32.312 -27.016 13.211 1 88.19 96 PRO A O 1
ATOM 787 N N . ARG A 1 97 ? 33.594 -28.562 14.133 1 87.75 97 ARG A N 1
ATOM 788 C CA . ARG A 1 97 ? 32.562 -29.188 14.961 1 87.75 97 ARG A CA 1
ATOM 789 C C . ARG A 1 97 ? 31.938 -28.188 15.914 1 87.75 97 ARG A C 1
ATOM 791 O O . ARG A 1 97 ? 30.719 -28.203 16.141 1 87.75 97 ARG A O 1
ATOM 798 N N . ASP A 1 98 ? 32.625 -27.266 16.375 1 87.38 98 ASP A N 1
ATOM 799 C CA . ASP A 1 98 ? 32.125 -26.312 17.344 1 87.38 98 ASP A CA 1
ATOM 800 C C . ASP A 1 98 ? 31.141 -25.328 16.688 1 87.38 98 ASP A C 1
ATOM 802 O O . ASP A 1 98 ? 30.109 -25 17.281 1 87.38 98 ASP A O 1
ATOM 806 N N . LYS A 1 99 ? 31.422 -25.031 15.469 1 87.62 99 LYS A N 1
ATOM 807 C CA . LYS A 1 99 ? 30.562 -24.078 14.781 1 87.62 99 LYS A CA 1
ATOM 808 C C . LYS A 1 99 ? 29.328 -24.766 14.18 1 87.62 99 LYS A C 1
ATOM 810 O O . LYS A 1 99 ? 28.266 -24.172 14.07 1 87.62 99 LYS A O 1
ATOM 815 N N . PHE A 1 100 ? 29.469 -26.016 13.914 1 90 100 PHE A N 1
ATOM 816 C CA . PHE A 1 100 ? 28.375 -26.766 13.305 1 90 100 PHE A CA 1
ATOM 817 C C . PHE A 1 100 ? 27.203 -26.906 14.273 1 90 100 PHE A C 1
ATOM 819 O O . PHE A 1 100 ? 26.062 -26.688 13.891 1 90 100 PHE A O 1
ATOM 826 N N . TRP A 1 101 ? 27.422 -27.172 15.562 1 90 101 TRP A N 1
ATOM 827 C CA . TRP A 1 101 ? 26.375 -27.453 16.531 1 90 101 TRP A CA 1
ATOM 828 C C . TRP A 1 101 ? 25.812 -26.156 17.109 1 90 101 TRP A C 1
ATOM 830 O O . TRP A 1 101 ? 24.734 -26.156 17.719 1 90 101 TRP A O 1
ATOM 840 N N . LYS A 1 102 ? 26.469 -25.094 16.844 1 89.12 102 LYS A N 1
ATOM 841 C CA . LYS A 1 102 ? 26 -23.828 17.375 1 89.12 102 LYS A CA 1
ATOM 842 C C . LYS A 1 102 ? 25.109 -23.094 16.359 1 89.12 102 LYS A C 1
ATOM 844 O O . LYS A 1 102 ? 24.359 -22.188 16.719 1 89.12 102 LYS A O 1
ATOM 849 N N . ASP A 1 103 ? 25.141 -23.562 15.172 1 88.44 103 ASP A N 1
ATOM 850 C CA . ASP A 1 103 ? 24.344 -22.938 14.133 1 88.44 103 ASP A CA 1
ATOM 851 C C . ASP A 1 103 ? 22.891 -23.422 14.18 1 88.44 103 ASP A C 1
ATOM 853 O O . ASP A 1 103 ? 22.641 -24.625 13.984 1 88.44 103 ASP A O 1
ATOM 857 N N . PRO A 1 104 ? 21.969 -22.562 14.43 1 89.5 104 PRO A N 1
ATOM 858 C CA . PRO A 1 104 ? 20.562 -22.969 14.547 1 89.5 104 PRO A CA 1
ATOM 859 C C . PRO A 1 104 ? 20 -23.531 13.242 1 89.5 104 PRO A C 1
ATOM 861 O O . PRO A 1 104 ? 19.094 -24.359 13.273 1 89.5 104 PRO A O 1
ATOM 864 N N . LYS A 1 105 ? 20.469 -23.203 12.117 1 89.62 105 LYS A N 1
ATOM 865 C CA . LYS A 1 105 ? 19.953 -23.719 10.844 1 89.62 105 LYS A CA 1
ATOM 866 C C . LYS A 1 105 ? 20.203 -25.234 10.727 1 89.62 105 LYS A C 1
ATOM 868 O O . LYS A 1 105 ? 19.312 -25.969 10.297 1 89.62 105 LYS A O 1
ATOM 873 N N . ASN A 1 106 ? 21.422 -25.641 11.133 1 91.25 106 ASN A N 1
ATOM 874 C CA . ASN A 1 106 ? 21.75 -27.062 11.062 1 91.25 106 ASN A CA 1
ATOM 875 C C . ASN A 1 106 ? 20.938 -27.891 12.055 1 91.25 106 ASN A C 1
ATOM 877 O O . ASN A 1 106 ? 20.484 -28.984 11.742 1 91.25 106 ASN A O 1
ATOM 881 N N . ILE A 1 107 ? 20.719 -27.281 13.195 1 93 107 ILE A N 1
ATOM 882 C CA . ILE A 1 107 ? 19.953 -27.984 14.219 1 93 107 ILE A CA 1
ATOM 883 C C . ILE A 1 107 ? 18.5 -28.141 13.742 1 93 107 ILE A C 1
ATOM 885 O O . ILE A 1 107 ? 17.891 -29.188 13.961 1 93 107 ILE A O 1
ATOM 889 N N . CYS A 1 108 ? 17.984 -27.141 13.102 1 93.12 108 CYS A N 1
ATOM 890 C CA . CYS A 1 108 ? 16.625 -27.203 12.586 1 93.12 108 CYS A CA 1
ATOM 891 C C . CYS A 1 108 ? 16.484 -28.297 11.531 1 93.12 108 CYS A C 1
ATOM 893 O O . CYS A 1 108 ? 15.508 -29.047 11.523 1 93.12 108 CYS A O 1
ATOM 895 N N . ILE A 1 109 ? 17.484 -28.438 10.672 1 94.31 109 ILE A N 1
ATOM 896 C CA . ILE A 1 109 ? 17.438 -29.453 9.633 1 94.31 109 ILE A CA 1
ATOM 897 C C . ILE A 1 109 ? 17.5 -30.844 10.266 1 94.31 109 ILE A C 1
ATOM 899 O O . ILE A 1 109 ? 16.734 -31.734 9.883 1 94.31 109 ILE A O 1
ATOM 903 N N . ILE A 1 110 ? 18.359 -31 11.281 1 94.75 110 ILE A N 1
ATOM 904 C CA . ILE A 1 110 ? 18.516 -32.281 11.945 1 94.75 110 ILE A CA 1
ATOM 905 C C . ILE A 1 110 ? 17.203 -32.656 12.648 1 94.75 110 ILE A C 1
ATOM 907 O O . ILE A 1 110 ? 16.75 -33.812 12.57 1 94.75 110 ILE A O 1
ATOM 911 N N . VAL A 1 111 ? 16.641 -31.703 13.273 1 95.31 111 VAL A N 1
ATOM 912 C CA . VAL A 1 111 ? 15.398 -31.938 13.992 1 95.31 111 VAL A CA 1
ATOM 913 C C . VAL A 1 111 ? 14.289 -32.312 13 1 95.31 111 VAL A C 1
ATOM 915 O O . VAL A 1 111 ? 13.516 -33.219 13.227 1 95.31 111 VAL A O 1
ATOM 918 N N . ILE A 1 112 ? 14.18 -31.641 11.844 1 95.69 112 ILE A N 1
ATOM 919 C CA . ILE A 1 112 ? 13.133 -31.875 10.859 1 95.69 112 ILE A CA 1
ATOM 920 C C . ILE A 1 112 ? 13.312 -33.25 10.234 1 95.69 112 ILE A C 1
ATOM 922 O O . ILE A 1 112 ? 12.344 -34 10.062 1 95.69 112 ILE A O 1
ATOM 926 N N . VAL A 1 113 ? 14.555 -33.625 9.922 1 95.56 113 VAL A N 1
ATOM 927 C CA . VAL A 1 113 ? 14.828 -34.938 9.305 1 95.56 113 VAL A CA 1
ATOM 928 C C . VAL A 1 113 ? 14.516 -36.062 10.297 1 95.56 113 VAL A C 1
ATOM 930 O O . VAL A 1 113 ? 13.867 -37.031 9.938 1 95.56 113 VAL A O 1
ATOM 933 N N . THR A 1 114 ? 14.914 -35.844 11.57 1 96 114 THR A N 1
ATOM 934 C CA . THR A 1 114 ? 14.672 -36.875 12.586 1 96 114 THR A CA 1
ATOM 935 C C . THR A 1 114 ? 13.18 -37.031 12.852 1 96 114 THR A C 1
ATOM 937 O O . THR A 1 114 ? 12.664 -38.125 12.93 1 96 114 THR A O 1
ATOM 940 N N . LEU A 1 115 ? 12.492 -35.875 12.93 1 96.12 115 LEU A N 1
ATOM 941 C CA . LEU A 1 115 ? 11.055 -35.906 13.172 1 96.12 115 LEU A CA 1
ATOM 942 C C . LEU A 1 115 ? 10.312 -36.562 11.992 1 96.12 115 LEU A C 1
ATOM 944 O O . LEU A 1 115 ? 9.312 -37.25 12.18 1 96.12 115 LEU A O 1
ATOM 948 N N . SER A 1 116 ? 10.758 -36.344 10.773 1 96 116 SER A N 1
ATOM 949 C CA . SER A 1 116 ? 10.125 -36.906 9.594 1 96 116 SER A CA 1
ATOM 950 C C . SER A 1 116 ? 10.297 -38.438 9.57 1 96 116 SER A C 1
ATOM 952 O O . SER A 1 116 ? 9.375 -39.156 9.188 1 96 116 SER A O 1
ATOM 954 N N . PHE A 1 117 ? 11.477 -38.938 10.07 1 95.19 117 PHE A N 1
ATOM 955 C CA . PHE A 1 117 ? 11.703 -40.375 10.133 1 95.19 117 PHE A CA 1
ATOM 956 C C . PHE A 1 117 ? 10.82 -41.031 11.195 1 95.19 117 PHE A C 1
ATOM 958 O O . PHE A 1 117 ? 10.258 -42.094 10.977 1 95.19 117 PHE A O 1
ATOM 965 N N . ILE A 1 118 ? 10.68 -40.312 12.281 1 95.38 118 ILE A N 1
ATOM 966 C CA . ILE A 1 118 ? 9.828 -40.812 13.359 1 95.38 118 ILE A CA 1
ATOM 967 C C . ILE A 1 118 ? 8.375 -40.844 12.891 1 95.38 118 ILE A C 1
ATOM 969 O O . ILE A 1 118 ? 7.672 -41.844 13.141 1 95.38 118 ILE A O 1
ATOM 973 N N . ASP A 1 119 ? 7.996 -39.812 12.219 1 95.56 119 ASP A N 1
ATOM 974 C CA . ASP A 1 119 ? 6.629 -39.75 11.719 1 95.56 119 ASP A CA 1
ATOM 975 C C . ASP A 1 119 ? 6.355 -40.875 10.711 1 95.56 119 ASP A C 1
ATOM 977 O O . ASP A 1 119 ? 5.293 -41.5 10.734 1 95.56 119 ASP A O 1
ATOM 981 N N . LEU A 1 120 ? 7.324 -41.156 9.852 1 93.75 120 LEU A N 1
ATOM 982 C CA . LEU A 1 120 ? 7.176 -42.188 8.828 1 93.75 120 LEU A CA 1
ATOM 983 C C . LEU A 1 120 ? 7.047 -43.562 9.469 1 93.75 120 LEU A C 1
ATOM 985 O O . LEU A 1 120 ? 6.23 -44.375 9.039 1 93.75 120 LEU A O 1
ATOM 989 N N . THR A 1 121 ? 7.762 -43.812 10.539 1 93.19 121 THR A N 1
ATOM 990 C CA . THR A 1 121 ? 7.73 -45.094 11.227 1 93.19 121 THR A CA 1
ATOM 991 C C . THR A 1 121 ? 6.414 -45.281 11.984 1 93.19 121 THR A C 1
ATOM 993 O O . THR A 1 121 ? 5.812 -46.344 11.938 1 93.19 121 THR A O 1
ATOM 996 N N . ILE A 1 122 ? 6.016 -44.156 12.594 1 93.94 122 ILE A N 1
ATOM 997 C CA . ILE A 1 122 ? 4.762 -44.219 13.336 1 93.94 122 ILE A CA 1
ATOM 998 C C . ILE A 1 122 ? 3.594 -44.406 12.367 1 93.94 122 ILE A C 1
ATOM 1000 O O . ILE A 1 122 ? 2.695 -45.219 12.609 1 93.94 122 ILE A O 1
ATOM 1004 N N . TYR A 1 123 ? 3.6 -43.656 11.305 1 93.06 123 TYR A N 1
ATOM 1005 C CA . TYR A 1 123 ? 2.535 -43.75 10.312 1 93.06 123 TYR A CA 1
ATOM 1006 C C . TYR A 1 123 ? 2.473 -45.125 9.688 1 93.06 123 TYR A C 1
ATOM 1008 O O . TYR A 1 123 ? 1.391 -45.688 9.531 1 93.06 123 TYR A O 1
ATOM 1016 N N . GLY A 1 124 ? 3.619 -45.719 9.352 1 90.06 124 GLY A N 1
ATOM 1017 C CA . GLY A 1 124 ? 3.662 -47.062 8.789 1 90.06 124 GLY A CA 1
ATOM 1018 C C . GLY A 1 124 ? 3.152 -48.125 9.75 1 90.06 124 GLY A C 1
ATOM 1019 O O . GLY A 1 124 ? 2.406 -49 9.352 1 90.06 124 GLY A O 1
ATOM 1020 N N . ALA A 1 125 ? 3.439 -47.969 11.016 1 93 125 ALA A N 1
ATOM 1021 C CA . ALA A 1 125 ? 3.014 -48.938 12.039 1 93 125 ALA A CA 1
ATOM 1022 C C . ALA A 1 125 ? 1.509 -48.844 12.281 1 93 125 ALA A C 1
ATOM 1024 O O . ALA A 1 125 ? 0.832 -49.844 12.406 1 93 125 ALA A O 1
ATOM 1025 N N . LEU A 1 126 ? 1.067 -47.625 12.305 1 93.19 126 LEU A N 1
ATOM 1026 C CA . LEU A 1 126 ? -0.355 -47.438 12.562 1 93.19 126 LEU A CA 1
ATOM 1027 C C . LEU A 1 126 ? -1.19 -47.906 11.375 1 93.19 126 LEU A C 1
ATOM 1029 O O . LEU A 1 126 ? -2.229 -48.531 11.555 1 93.19 126 LEU A O 1
ATOM 1033 N N . LYS A 1 127 ? -0.788 -47.562 10.18 1 91 127 LYS A N 1
ATOM 1034 C CA . LYS A 1 127 ? -1.536 -47.969 8.992 1 91 127 LYS A CA 1
ATOM 1035 C C . LYS A 1 127 ? -1.503 -49.5 8.82 1 91 127 LYS A C 1
ATOM 1037 O O . LYS A 1 127 ? -2.484 -50.094 8.375 1 91 127 LYS A O 1
ATOM 1042 N N . ALA A 1 128 ? -0.445 -50.156 9.234 1 90.19 128 ALA A N 1
ATOM 1043 C CA . ALA A 1 128 ? -0.342 -51.625 9.164 1 90.19 128 ALA A CA 1
ATOM 1044 C C . ALA A 1 128 ? -1.29 -52.281 10.164 1 90.19 128 ALA A C 1
ATOM 1046 O O . ALA A 1 128 ? -1.79 -53.375 9.922 1 90.19 128 ALA A O 1
ATOM 1047 N N . THR A 1 129 ? -1.619 -51.562 11.305 1 92.5 129 THR A N 1
ATOM 1048 C CA . THR A 1 129 ? -2.504 -52.125 12.32 1 92.5 129 THR A CA 1
ATOM 1049 C C . THR A 1 129 ? -3.945 -51.688 12.086 1 92.5 129 THR A C 1
ATOM 1051 O O . THR A 1 129 ? -4.844 -52.031 12.852 1 92.5 129 THR A O 1
ATOM 1054 N N . GLY A 1 130 ? -4.227 -50.781 11.133 1 88.94 130 GLY A N 1
ATOM 1055 C CA . GLY A 1 130 ? -5.57 -50.406 10.75 1 88.94 130 GLY A CA 1
ATOM 1056 C C . GLY A 1 130 ? -6.098 -49.219 11.531 1 88.94 130 GLY A C 1
ATOM 1057 O O . GLY A 1 130 ? -7.309 -49 11.594 1 88.94 130 GLY A O 1
ATOM 1058 N N . TYR A 1 131 ? -5.199 -48.531 12.242 1 88.75 131 TYR A N 1
ATOM 1059 C CA . TYR A 1 131 ? -5.629 -47.375 13.016 1 88.75 131 TYR A CA 1
ATOM 1060 C C . TYR A 1 131 ? -5.543 -46.094 12.18 1 88.75 131 TYR A C 1
ATOM 1062 O O . TYR A 1 131 ? -4.871 -46.062 11.148 1 88.75 131 TYR A O 1
ATOM 1070 N N . PHE A 1 132 ? -6.348 -45.125 12.594 1 87.38 132 PHE A N 1
ATOM 1071 C CA . PHE A 1 132 ? -6.32 -43.812 11.953 1 87.38 132 PHE A CA 1
ATOM 1072 C C . PHE A 1 132 ? -5.008 -43.094 12.242 1 87.38 132 PHE A C 1
ATOM 1074 O O . PHE A 1 132 ? -4.488 -43.156 13.359 1 87.38 132 PHE A O 1
ATOM 1081 N N . ALA A 1 133 ? -4.355 -42.719 11.172 1 87.69 133 ALA A N 1
ATOM 1082 C CA . ALA A 1 133 ? -3.059 -42.062 11.336 1 87.69 133 ALA A CA 1
ATOM 1083 C C . ALA A 1 133 ? -3.004 -40.75 10.555 1 87.69 133 ALA A C 1
ATOM 1085 O O . ALA A 1 133 ? -3.617 -40.625 9.492 1 87.69 133 ALA A O 1
ATOM 1086 N N . ILE A 1 134 ? -2.406 -39.719 11.172 1 88.38 134 ILE A N 1
ATOM 1087 C CA . ILE A 1 134 ? -2.178 -38.438 10.539 1 88.38 134 ILE A CA 1
ATOM 1088 C C . ILE A 1 134 ? -0.678 -38.219 10.359 1 88.38 134 ILE A C 1
ATOM 1090 O O . ILE A 1 134 ? 0.116 -38.531 11.242 1 88.38 134 ILE A O 1
ATOM 1094 N N . ARG A 1 135 ? -0.281 -37.781 9.156 1 91.25 135 ARG A N 1
ATOM 1095 C CA . ARG A 1 135 ? 1.101 -37.375 8.898 1 91.25 135 ARG A CA 1
ATOM 1096 C C . ARG A 1 135 ? 1.346 -35.938 9.32 1 91.25 135 ARG A C 1
ATOM 1098 O O . ARG A 1 135 ? 1.15 -35 8.531 1 91.25 135 ARG A O 1
ATOM 1105 N N . TRP A 1 136 ? 1.831 -35.719 10.516 1 89.75 136 TRP A N 1
ATOM 1106 C CA . TRP A 1 136 ? 1.969 -34.375 11.047 1 89.75 136 TRP A CA 1
ATOM 1107 C C . TRP A 1 136 ? 3.289 -33.75 10.602 1 89.75 136 TRP A C 1
ATOM 1109 O O . TRP A 1 136 ? 3.457 -32.531 10.672 1 89.75 136 TRP A O 1
ATOM 1119 N N . SER A 1 137 ? 4.258 -34.5 10.062 1 92.5 137 SER A N 1
ATOM 1120 C CA . SER A 1 137 ? 5.57 -34 9.688 1 92.5 137 SER A CA 1
ATOM 1121 C C . SER A 1 137 ? 5.512 -33.25 8.359 1 92.5 137 SER A C 1
ATOM 1123 O O . SER A 1 137 ? 6.453 -32.531 8 1 92.5 137 SER A O 1
ATOM 1125 N N . ARG A 1 138 ? 4.473 -33.375 7.582 1 92.88 138 ARG A N 1
ATOM 1126 C CA . ARG A 1 138 ? 4.352 -32.719 6.277 1 92.88 138 ARG A CA 1
ATOM 1127 C C . ARG A 1 138 ? 4.418 -31.203 6.402 1 92.88 138 ARG A C 1
ATOM 1129 O O . ARG A 1 138 ? 4.844 -30.516 5.473 1 92.88 138 ARG A O 1
ATOM 1136 N N . VAL A 1 139 ? 3.992 -30.672 7.562 1 94.81 139 VAL A N 1
ATOM 1137 C CA . VAL A 1 139 ? 3.955 -29.234 7.793 1 94.81 139 VAL A CA 1
ATOM 1138 C C . VAL A 1 139 ? 5.375 -28.688 7.875 1 94.81 139 VAL A C 1
ATOM 1140 O O . VAL A 1 139 ? 5.613 -27.516 7.582 1 94.81 139 VAL A O 1
ATOM 1143 N N . LEU A 1 140 ? 6.34 -29.516 8.148 1 95.31 140 LEU A N 1
ATOM 1144 C CA . LEU A 1 140 ? 7.707 -29.078 8.391 1 95.31 140 LEU A CA 1
ATOM 1145 C C . LEU A 1 140 ? 8.547 -29.172 7.121 1 95.31 140 LEU A C 1
ATOM 1147 O O . LEU A 1 140 ? 9.656 -28.641 7.062 1 95.31 140 LEU A O 1
ATOM 1151 N N . ARG A 1 141 ? 8.055 -29.75 6.012 1 95.19 141 ARG A N 1
ATOM 1152 C CA . ARG A 1 141 ? 8.82 -30.031 4.801 1 95.19 141 ARG A CA 1
ATOM 1153 C C . ARG A 1 141 ? 9.328 -28.734 4.168 1 95.19 141 ARG A C 1
ATOM 1155 O O . ARG A 1 141 ? 10.5 -28.641 3.787 1 95.19 141 ARG A O 1
ATOM 1162 N N . PRO A 1 142 ? 8.461 -27.688 4.117 1 94.81 142 PRO A N 1
ATOM 1163 C CA . PRO A 1 142 ? 8.938 -26.484 3.449 1 94.81 142 PRO A CA 1
ATOM 1164 C C . PRO A 1 142 ? 10.039 -25.766 4.23 1 94.81 142 PRO A C 1
ATOM 1166 O O . PRO A 1 142 ? 10.766 -24.938 3.672 1 94.81 142 PRO A O 1
ATOM 1169 N N . LEU A 1 143 ? 10.164 -26.078 5.484 1 93.44 143 LEU A N 1
ATOM 1170 C CA . LEU A 1 143 ? 11.195 -25.453 6.305 1 93.44 143 LEU A CA 1
ATOM 1171 C C . LEU A 1 143 ? 12.586 -25.938 5.895 1 93.44 143 LEU A C 1
ATOM 1173 O O . LEU A 1 143 ? 13.586 -25.297 6.227 1 93.44 143 LEU A O 1
ATOM 1177 N N . LEU A 1 144 ? 12.656 -27.078 5.176 1 93.5 144 LEU A N 1
ATOM 1178 C CA . LEU A 1 144 ? 13.938 -27.531 4.641 1 93.5 144 LEU A CA 1
ATOM 1179 C C . LEU A 1 144 ? 14.445 -26.578 3.559 1 93.5 144 LEU A C 1
ATOM 1181 O O . LEU A 1 144 ? 15.648 -26.359 3.438 1 93.5 144 LEU A O 1
ATOM 1185 N N . LEU A 1 145 ? 13.469 -26.031 2.828 1 91.19 145 LEU A N 1
ATOM 1186 C CA . LEU A 1 145 ? 13.828 -25.078 1.785 1 91.19 145 LEU A CA 1
ATOM 1187 C C . LEU A 1 145 ? 14.43 -23.812 2.387 1 91.19 145 LEU A C 1
ATOM 1189 O O . LEU A 1 145 ? 15.344 -23.219 1.81 1 91.19 145 LEU A O 1
ATOM 1193 N N . VAL A 1 146 ? 14.047 -23.438 3.572 1 90.44 146 VAL A N 1
ATOM 1194 C CA . VAL A 1 146 ? 14.477 -22.203 4.227 1 90.44 146 VAL A CA 1
ATOM 1195 C C . VAL A 1 146 ? 15.844 -22.422 4.879 1 90.44 146 VAL A C 1
ATOM 1197 O O . VAL A 1 146 ? 16.688 -21.516 4.879 1 90.44 146 VAL A O 1
ATOM 1200 N N . ASN A 1 147 ? 16.094 -23.625 5.355 1 90.12 147 ASN A N 1
ATOM 1201 C CA . ASN A 1 147 ? 17.25 -23.812 6.223 1 90.12 147 ASN A CA 1
ATOM 1202 C C . ASN A 1 147 ? 18.438 -24.391 5.457 1 90.12 147 ASN A C 1
ATOM 1204 O O . ASN A 1 147 ? 19.547 -24.5 6 1 90.12 147 ASN A O 1
ATOM 1208 N N . VAL A 1 148 ? 18.266 -24.656 4.164 1 87.56 148 VAL A N 1
ATOM 1209 C CA . VAL A 1 148 ? 19.391 -25.125 3.371 1 87.56 148 VAL A CA 1
ATOM 1210 C C . VAL A 1 148 ? 20.375 -23.984 3.135 1 87.56 148 VAL A C 1
ATOM 1212 O O . VAL A 1 148 ? 19.984 -22.812 3.111 1 87.56 148 VAL A O 1
ATOM 1215 N N . THR A 1 149 ? 21.531 -24.266 2.957 1 82.5 149 THR A N 1
ATOM 1216 C CA . THR A 1 149 ? 22.594 -23.281 2.857 1 82.5 149 THR A CA 1
ATOM 1217 C C . THR A 1 149 ? 22.391 -22.391 1.636 1 82.5 149 THR A C 1
ATOM 1219 O O . THR A 1 149 ? 22.75 -21.203 1.657 1 82.5 149 THR A O 1
ATOM 1222 N N . GLU A 1 150 ? 21.766 -22.922 0.614 1 80.69 150 GLU A N 1
ATOM 1223 C CA . GLU A 1 150 ? 21.578 -22.172 -0.622 1 80.69 150 GLU A CA 1
ATOM 1224 C C . GLU A 1 150 ? 20.391 -21.203 -0.505 1 80.69 150 GLU A C 1
ATOM 1226 O O . GLU A 1 150 ? 20.266 -20.266 -1.295 1 80.69 150 GLU A O 1
ATOM 1231 N N . GLY A 1 151 ? 19.562 -21.406 0.426 1 83.06 151 GLY A N 1
ATOM 1232 C CA . GLY A 1 151 ? 18.391 -20.578 0.598 1 83.06 151 GLY A CA 1
ATOM 1233 C C . GLY A 1 151 ? 18.656 -19.328 1.422 1 83.06 151 GLY A C 1
ATOM 1234 O O . GLY A 1 151 ? 17.891 -19.016 2.344 1 83.06 151 GLY A O 1
ATOM 1235 N N . ARG A 1 152 ? 19.719 -18.562 1.089 1 82.62 152 ARG A N 1
ATOM 1236 C CA . ARG A 1 152 ? 20.141 -17.406 1.872 1 82.62 152 ARG A CA 1
ATOM 1237 C C . ARG A 1 152 ? 19.125 -16.266 1.743 1 82.62 152 ARG A C 1
ATOM 1239 O O . ARG A 1 152 ? 18.781 -15.625 2.736 1 82.62 152 ARG A O 1
ATOM 1246 N N . GLN A 1 153 ? 18.672 -16.141 0.548 1 83.62 153 GLN A N 1
ATOM 1247 C CA . GLN A 1 153 ? 17.719 -15.055 0.323 1 83.62 153 GLN A CA 1
ATOM 1248 C C . GLN A 1 153 ? 16.406 -15.305 1.058 1 83.62 153 GLN A C 1
ATOM 1250 O O . GLN A 1 153 ? 15.82 -14.375 1.622 1 83.62 153 GLN A O 1
ATOM 1255 N N . LEU A 1 154 ? 16.016 -16.5 1.054 1 88.62 154 LEU A N 1
ATOM 1256 C CA . LEU A 1 154 ? 14.797 -16.875 1.757 1 88.62 154 LEU A CA 1
ATOM 1257 C C . LEU A 1 154 ? 14.969 -16.734 3.264 1 88.62 154 LEU A C 1
ATOM 1259 O O . LEU A 1 154 ? 14.062 -16.266 3.955 1 88.62 154 LEU A O 1
ATOM 1263 N N . ARG A 1 155 ? 16.062 -17.047 3.742 1 88.31 155 ARG A N 1
ATOM 1264 C CA . ARG A 1 155 ? 16.344 -16.906 5.168 1 88.31 155 ARG A CA 1
ATOM 1265 C C . ARG A 1 155 ? 16.406 -15.445 5.574 1 88.31 155 ARG A C 1
ATOM 1267 O O . ARG A 1 155 ? 15.992 -15.086 6.68 1 88.31 155 ARG A O 1
ATOM 1274 N N . ARG A 1 156 ? 16.953 -14.719 4.676 1 83.75 156 ARG A N 1
ATOM 1275 C CA . ARG A 1 156 ? 16.984 -13.281 4.926 1 83.75 156 ARG A CA 1
ATOM 1276 C C . ARG A 1 156 ? 15.578 -12.703 5.023 1 83.75 156 ARG A C 1
ATOM 1278 O O . ARG A 1 156 ? 15.297 -11.875 5.887 1 83.75 156 ARG A O 1
ATOM 1285 N N . ALA A 1 157 ? 14.75 -13.18 4.184 1 84.5 157 ALA A N 1
ATOM 1286 C CA . ALA A 1 157 ? 13.359 -12.734 4.207 1 84.5 157 ALA A CA 1
ATOM 1287 C C . ALA A 1 157 ? 12.672 -13.156 5.504 1 84.5 157 ALA A C 1
ATOM 1289 O O . ALA A 1 157 ? 11.938 -12.367 6.102 1 84.5 157 ALA A O 1
ATOM 1290 N N . PHE A 1 158 ? 12.969 -14.305 6.016 1 87.62 158 PHE A N 1
ATOM 1291 C CA . PHE A 1 158 ? 12.383 -14.789 7.258 1 87.62 158 PHE A CA 1
ATOM 1292 C C . PHE A 1 158 ? 12.93 -14.008 8.453 1 87.62 158 PHE A C 1
ATOM 1294 O O . PHE A 1 158 ? 12.203 -13.734 9.406 1 87.62 158 PHE A O 1
ATOM 1301 N N . ARG A 1 159 ? 14.164 -13.711 8.375 1 84.88 159 ARG A N 1
ATOM 1302 C CA . ARG A 1 159 ? 14.773 -12.938 9.445 1 84.88 159 ARG A CA 1
ATOM 1303 C C . ARG A 1 159 ? 14.188 -11.531 9.5 1 84.88 159 ARG A C 1
ATOM 1305 O O . ARG A 1 159 ? 13.961 -10.984 10.586 1 84.88 159 ARG A O 1
ATOM 1312 N N . SER A 1 160 ? 13.945 -11.016 8.344 1 81.06 160 SER A N 1
ATOM 1313 C CA . SER A 1 160 ? 13.312 -9.703 8.281 1 81.06 160 SER A CA 1
ATOM 1314 C C . SER A 1 160 ? 11.922 -9.734 8.898 1 81.06 160 SER A C 1
ATOM 1316 O O . SER A 1 160 ? 11.531 -8.797 9.609 1 81.06 160 SER A O 1
ATOM 1318 N N . ILE A 1 161 ? 11.211 -10.766 8.664 1 85.31 161 ILE A N 1
ATOM 1319 C CA . ILE A 1 161 ? 9.867 -10.922 9.227 1 85.31 161 ILE A CA 1
ATOM 1320 C C . ILE A 1 161 ? 9.953 -11.055 10.742 1 85.31 161 ILE A C 1
ATOM 1322 O O . ILE A 1 161 ? 9.203 -10.398 11.469 1 85.31 161 ILE A O 1
ATOM 1326 N N . ARG A 1 162 ? 10.875 -11.883 11.188 1 87.5 162 ARG A N 1
ATOM 1327 C CA . ARG A 1 162 ? 11.039 -12.125 12.617 1 87.5 162 ARG A CA 1
ATOM 1328 C C . ARG A 1 162 ? 11.422 -10.844 13.344 1 87.5 162 ARG A C 1
ATOM 1330 O O . ARG A 1 162 ? 10.914 -10.57 14.438 1 87.5 162 ARG A O 1
ATOM 1337 N N . ASN A 1 163 ? 12.172 -10.055 12.695 1 84.69 163 ASN A N 1
ATOM 1338 C CA . ASN A 1 163 ? 12.633 -8.82 13.312 1 84.69 163 ASN A CA 1
ATOM 1339 C C . ASN A 1 163 ? 11.555 -7.746 13.289 1 84.69 163 ASN A C 1
ATOM 1341 O O . ASN A 1 163 ? 11.516 -6.871 14.164 1 84.69 163 ASN A O 1
ATOM 1345 N N . ALA A 1 164 ? 10.734 -7.793 12.344 1 83 164 ALA A N 1
ATOM 1346 C CA . ALA A 1 164 ? 9.664 -6.809 12.219 1 83 164 ALA A CA 1
ATOM 1347 C C . ALA A 1 164 ? 8.461 -7.191 13.07 1 83 164 ALA A C 1
ATOM 1349 O O . ALA A 1 164 ? 7.609 -6.348 13.367 1 83 164 ALA A O 1
ATOM 1350 N N . LEU A 1 165 ? 8.344 -8.43 13.555 1 88.94 165 LEU A N 1
ATOM 1351 C CA . LEU A 1 165 ? 7.16 -8.992 14.195 1 88.94 165 LEU A CA 1
ATOM 1352 C C . LEU A 1 165 ? 6.836 -8.242 15.484 1 88.94 165 LEU A C 1
ATOM 1354 O O . LEU A 1 165 ? 5.676 -7.91 15.742 1 88.94 165 LEU A O 1
ATOM 1358 N N . PRO A 1 166 ? 7.773 -7.875 16.266 1 87.38 166 PRO A N 1
ATOM 1359 C CA . PRO A 1 166 ? 7.422 -7.199 17.516 1 87.38 166 PRO A CA 1
ATOM 1360 C C . PRO A 1 166 ? 6.762 -5.844 17.281 1 87.38 166 PRO A C 1
ATOM 1362 O O . PRO A 1 166 ? 5.75 -5.527 17.922 1 87.38 166 PRO A O 1
ATOM 1365 N N . GLN A 1 167 ? 7.328 -5.082 16.422 1 84.25 167 GLN A N 1
ATOM 1366 C CA . GLN A 1 167 ? 6.742 -3.773 16.141 1 84.25 167 GLN A CA 1
ATOM 1367 C C . GLN A 1 167 ? 5.367 -3.916 15.492 1 84.25 167 GLN A C 1
ATOM 1369 O O . GLN A 1 167 ? 4.453 -3.145 15.789 1 84.25 167 GLN A O 1
ATOM 1374 N N . ILE A 1 168 ? 5.199 -4.863 14.625 1 88.44 168 ILE A N 1
ATOM 1375 C CA . ILE A 1 168 ? 3.916 -5.113 13.977 1 88.44 168 ILE A CA 1
ATOM 1376 C C . ILE A 1 168 ? 2.896 -5.578 15.016 1 88.44 168 ILE A C 1
ATOM 1378 O O . ILE A 1 168 ? 1.711 -5.254 14.922 1 88.44 168 ILE A O 1
ATOM 1382 N N . SER A 1 169 ? 3.357 -6.379 15.992 1 90.31 169 SER A N 1
ATOM 1383 C CA . SER A 1 169 ? 2.445 -6.91 17 1 90.31 169 SER A CA 1
ATOM 1384 C C . SER A 1 169 ? 1.827 -5.789 17.828 1 90.31 169 SER A C 1
ATOM 1386 O O . SER A 1 169 ? 0.65 -5.855 18.188 1 90.31 169 SER A O 1
ATOM 1388 N N . TYR A 1 170 ? 2.561 -4.703 18.094 1 89.12 170 TYR A N 1
ATOM 1389 C CA . TYR A 1 170 ? 2.012 -3.582 18.859 1 89.12 170 TYR A CA 1
ATOM 1390 C C . TYR A 1 170 ? 0.903 -2.891 18.062 1 89.12 170 TYR A C 1
ATOM 1392 O O . TYR A 1 170 ? -0.155 -2.582 18.625 1 89.12 170 TYR A O 1
ATOM 1400 N N . VAL A 1 171 ? 1.189 -2.643 16.859 1 89.5 171 VAL A N 1
ATOM 1401 C CA . VAL A 1 171 ? 0.186 -2.002 16.016 1 89.5 171 VAL A CA 1
ATOM 1402 C C . VAL A 1 171 ? -1.025 -2.92 15.867 1 89.5 171 VAL A C 1
ATOM 1404 O O . VAL A 1 171 ? -2.168 -2.455 15.867 1 89.5 171 VAL A O 1
ATOM 1407 N N . PHE A 1 172 ? -0.756 -4.223 15.789 1 92.38 172 PHE A N 1
ATOM 1408 C CA . PHE A 1 172 ? -1.831 -5.199 15.648 1 92.38 172 PHE A CA 1
ATOM 1409 C C . PHE A 1 172 ? -2.705 -5.223 16.906 1 92.38 172 PHE A C 1
ATOM 1411 O O . PHE A 1 172 ? -3.93 -5.312 16.812 1 92.38 172 PHE A O 1
ATOM 1418 N N . PHE A 1 173 ? -2.09 -5.148 18.031 1 92.75 173 PHE A N 1
ATOM 1419 C CA . PHE A 1 173 ? -2.859 -5.148 19.266 1 92.75 173 PHE A CA 1
ATOM 1420 C C . PHE A 1 173 ? -3.713 -3.889 19.375 1 92.75 173 PHE A C 1
ATOM 1422 O O . PHE A 1 173 ? -4.852 -3.943 19.828 1 92.75 173 PHE A O 1
ATOM 1429 N N . LEU A 1 174 ? -3.182 -2.793 19 1 92.69 174 LEU A N 1
ATOM 1430 C CA . LEU A 1 174 ? -3.965 -1.562 18.969 1 92.69 174 LEU A CA 1
ATOM 1431 C C . LEU A 1 174 ? -5.113 -1.668 17.969 1 92.69 174 LEU A C 1
ATOM 1433 O O . LEU A 1 174 ? -6.227 -1.213 18.25 1 92.69 174 LEU A O 1
ATOM 1437 N N . PHE A 1 175 ? -4.82 -2.227 16.859 1 93.69 175 PHE A N 1
ATOM 1438 C CA . PHE A 1 175 ? -5.828 -2.463 15.836 1 93.69 175 PHE A CA 1
ATOM 1439 C C . PHE A 1 175 ? -6.934 -3.369 16.359 1 93.69 175 PHE A C 1
ATOM 1441 O O . PHE A 1 175 ? -8.117 -3.074 16.188 1 93.69 175 PHE A O 1
ATOM 1448 N N . MET A 1 176 ? -6.52 -4.477 16.984 1 93.94 176 MET A N 1
ATOM 1449 C CA . MET A 1 176 ? -7.496 -5.402 17.562 1 93.94 176 MET A CA 1
ATOM 1450 C C . MET A 1 176 ? -8.32 -4.727 18.656 1 93.94 176 MET A C 1
ATOM 1452 O O . MET A 1 176 ? -9.516 -4.984 18.781 1 93.94 176 MET A O 1
ATOM 1456 N N . PHE A 1 177 ? -7.688 -3.877 19.359 1 93.38 177 PHE A N 1
ATOM 1457 C CA . PHE A 1 177 ? -8.398 -3.115 20.375 1 93.38 177 PHE A CA 1
ATOM 1458 C C . PHE A 1 177 ? -9.453 -2.217 19.75 1 93.38 177 PHE A C 1
ATOM 1460 O O . PHE A 1 177 ? -10.586 -2.146 20.234 1 93.38 177 PHE A O 1
ATOM 1467 N N . SER A 1 178 ? -9.086 -1.543 18.703 1 94.56 178 SER A N 1
ATOM 1468 C CA . SER A 1 178 ? -10.039 -0.684 18 1 94.56 178 SER A CA 1
ATOM 1469 C C . SER A 1 178 ? -11.219 -1.489 17.469 1 94.56 178 SER A C 1
ATOM 1471 O O . SER A 1 178 ? -12.367 -1.075 17.594 1 94.56 178 SER A O 1
ATOM 1473 N N . VAL A 1 179 ? -10.938 -2.652 16.922 1 95.94 179 VAL A N 1
ATOM 1474 C CA . VAL A 1 179 ? -11.992 -3.504 16.391 1 95.94 179 VAL A CA 1
ATOM 1475 C C . VAL A 1 179 ? -12.914 -3.963 17.516 1 95.94 179 VAL A C 1
ATOM 1477 O O . VAL A 1 179 ? -14.141 -3.975 17.375 1 95.94 179 VAL A O 1
ATOM 1480 N N . LEU A 1 180 ? -12.336 -4.297 18.656 1 95.12 180 LEU A N 1
ATOM 1481 C CA . LEU A 1 180 ? -13.125 -4.762 19.797 1 95.12 180 LEU A CA 1
ATOM 1482 C C . LEU A 1 180 ? -14.016 -3.65 20.344 1 95.12 180 LEU A C 1
ATOM 1484 O O . LEU A 1 180 ? -15.18 -3.883 20.656 1 95.12 180 LEU A O 1
ATOM 1488 N N . VAL A 1 181 ? -13.508 -2.461 20.391 1 94.5 181 VAL A N 1
ATOM 1489 C CA . VAL A 1 181 ? -14.266 -1.324 20.906 1 94.5 181 VAL A CA 1
ATOM 1490 C C . VAL A 1 181 ? -15.406 -0.99 19.938 1 94.5 181 VAL A C 1
ATOM 1492 O O . VAL A 1 181 ? -16.547 -0.796 20.359 1 94.5 181 VAL A O 1
ATOM 1495 N N . PHE A 1 182 ? -15.133 -0.96 18.672 1 96.06 182 PHE A N 1
ATOM 1496 C CA . PHE A 1 182 ? -16.172 -0.68 17.688 1 96.06 182 PHE A CA 1
ATOM 1497 C C . PHE A 1 182 ? -17.219 -1.787 17.672 1 96.06 182 PHE A C 1
ATOM 1499 O O . PHE A 1 182 ? -18.406 -1.529 17.422 1 96.06 182 PHE A O 1
ATOM 1506 N N . SER A 1 183 ? -16.75 -3.016 17.906 1 96 183 SER A N 1
ATOM 1507 C CA . SER A 1 183 ? -17.703 -4.125 17.953 1 96 183 SER A CA 1
ATOM 1508 C C . SER A 1 183 ? -18.641 -4.004 19.141 1 96 183 SER A C 1
ATOM 1510 O O . SER A 1 183 ? -19.828 -4.316 19.031 1 96 183 SER A O 1
ATOM 1512 N N . LEU A 1 184 ? -18.125 -3.553 20.25 1 94 184 LEU A N 1
ATOM 1513 C CA . LEU A 1 184 ? -18.969 -3.32 21.422 1 94 184 LEU A CA 1
ATOM 1514 C C . LEU A 1 184 ? -19.969 -2.199 21.141 1 94 184 LEU A C 1
ATOM 1516 O O . LEU A 1 184 ? -21.125 -2.289 21.547 1 94 184 LEU A O 1
ATOM 1520 N N . MET A 1 185 ? -19.516 -1.183 20.484 1 94.06 185 MET A N 1
ATOM 1521 C CA . MET A 1 185 ? -20.391 -0.078 20.109 1 94.06 185 MET A CA 1
ATOM 1522 C C . MET A 1 185 ? -21.5 -0.551 19.172 1 94.06 185 MET A C 1
ATOM 1524 O O . MET A 1 185 ? -22.656 -0.174 19.344 1 94.06 185 MET A O 1
ATOM 1528 N N . ALA A 1 186 ? -21.125 -1.381 18.25 1 94.94 186 ALA A N 1
ATOM 1529 C CA . ALA A 1 186 ? -22.109 -1.91 17.297 1 94.94 186 ALA A CA 1
ATOM 1530 C C . ALA A 1 186 ? -23.125 -2.795 18 1 94.94 186 ALA A C 1
ATOM 1532 O O . ALA A 1 186 ? -24.312 -2.758 17.672 1 94.94 186 ALA A O 1
ATOM 1533 N N . LEU A 1 187 ? -22.672 -3.604 18.938 1 93.19 187 LEU A N 1
ATOM 1534 C CA . LEU A 1 187 ? -23.578 -4.457 19.688 1 93.19 187 LEU A CA 1
ATOM 1535 C C . LEU A 1 187 ? -24.641 -3.625 20.422 1 93.19 187 LEU A C 1
ATOM 1537 O O . LEU A 1 187 ? -25.828 -3.953 20.391 1 93.19 187 LEU A O 1
ATOM 1541 N N . LYS A 1 188 ? -24.234 -2.521 21 1 90.75 188 LYS A N 1
ATOM 1542 C CA . LYS A 1 188 ? -25.156 -1.7 21.797 1 90.75 188 LYS A CA 1
ATOM 1543 C C . LYS A 1 188 ? -26.031 -0.841 20.891 1 90.75 188 LYS A C 1
ATOM 1545 O O . LYS A 1 188 ? -27.203 -0.592 21.219 1 90.75 188 LYS A O 1
ATOM 1550 N N . LEU A 1 189 ? -25.547 -0.454 19.734 1 90 189 LEU A N 1
ATOM 1551 C CA . LEU A 1 189 ? -26.297 0.417 18.844 1 90 189 LEU A CA 1
ATOM 1552 C C . LEU A 1 189 ? -27.328 -0.38 18.062 1 90 189 LEU A C 1
ATOM 1554 O O . LEU A 1 189 ? -28.469 0.075 17.859 1 90 189 LEU A O 1
ATOM 1558 N N . PHE A 1 190 ? -26.953 -1.6 17.625 1 91.81 190 PHE A N 1
ATOM 1559 C CA . PHE A 1 190 ? -27.797 -2.287 16.656 1 91.81 190 PHE A CA 1
ATOM 1560 C C . PHE A 1 190 ? -28.391 -3.555 17.25 1 91.81 190 PHE A C 1
ATOM 1562 O O . PHE A 1 190 ? -29.359 -4.109 16.719 1 91.81 190 PHE A O 1
ATOM 1569 N N . GLY A 1 191 ? -27.953 -4.09 18.281 1 85.25 191 GLY A N 1
ATOM 1570 C CA . GLY A 1 191 ? -28.312 -5.391 18.812 1 85.25 191 GLY A CA 1
ATOM 1571 C C . GLY A 1 191 ? -29.797 -5.492 19.172 1 85.25 191 GLY A C 1
ATOM 1572 O O . GLY A 1 191 ? -30.422 -6.531 18.969 1 85.25 191 GLY A O 1
ATOM 1573 N N . LYS A 1 192 ? -30.422 -4.426 19.641 1 84.12 192 LYS A N 1
ATOM 1574 C CA . LYS A 1 192 ? -31.781 -4.527 20.156 1 84.12 192 LYS A CA 1
ATOM 1575 C C . LYS A 1 192 ? -32.781 -3.908 19.188 1 84.12 192 LYS A C 1
ATOM 1577 O O . LYS A 1 192 ? -33.938 -3.633 19.547 1 84.12 192 LYS A O 1
ATOM 1582 N N . ARG A 1 193 ? -32.438 -3.734 17.953 1 87.62 193 ARG A N 1
ATOM 1583 C CA . ARG A 1 193 ? -33.344 -3.092 17 1 87.62 193 ARG A CA 1
ATOM 1584 C C . ARG A 1 193 ? -34 -4.125 16.109 1 87.62 193 ARG A C 1
ATOM 1586 O O . ARG A 1 193 ? -34.844 -3.773 15.258 1 87.62 193 ARG A O 1
ATOM 1593 N N . GLY A 1 194 ? -33.688 -5.355 16.297 1 86.5 194 GLY A N 1
ATOM 1594 C CA . GLY A 1 194 ? -34.375 -6.441 15.594 1 86.5 194 GLY A CA 1
ATOM 1595 C C . GLY A 1 194 ? -34.125 -6.426 14.102 1 86.5 194 GLY A C 1
ATOM 1596 O O . GLY A 1 194 ? -35 -6.789 13.312 1 86.5 194 GLY A O 1
ATOM 1597 N N . LEU A 1 195 ? -33 -5.883 13.711 1 90.12 195 LEU A N 1
ATOM 1598 C CA . LEU A 1 195 ? -32.656 -5.859 12.289 1 90.12 195 LEU A CA 1
ATOM 1599 C C . LEU A 1 195 ? -32.219 -7.242 11.82 1 90.12 195 LEU A C 1
ATOM 1601 O O . LEU A 1 195 ? -31.719 -8.047 12.617 1 90.12 195 LEU A O 1
ATOM 1605 N N . LEU A 1 196 ? -32.469 -7.527 10.547 1 87.75 196 LEU A N 1
ATOM 1606 C CA . LEU A 1 196 ? -32.125 -8.82 9.969 1 87.75 196 LEU A CA 1
ATOM 1607 C C . LEU A 1 196 ? -31.156 -8.656 8.812 1 87.75 196 LEU A C 1
ATOM 1609 O O . LEU A 1 196 ? -31.141 -7.613 8.148 1 87.75 196 LEU A O 1
ATOM 1613 N N . THR A 1 197 ? -30.297 -9.625 8.703 1 85 197 THR A N 1
ATOM 1614 C CA . THR A 1 197 ? -29.422 -9.656 7.539 1 85 197 THR A CA 1
ATOM 1615 C C . THR A 1 197 ? -30.156 -10.164 6.309 1 85 197 THR A C 1
ATOM 1617 O O . THR A 1 197 ? -31.344 -10.531 6.391 1 85 197 THR A O 1
ATOM 1620 N N . ILE A 1 198 ? -29.594 -10.141 5.18 1 75.44 198 ILE A N 1
ATOM 1621 C CA . ILE A 1 198 ? -30.203 -10.555 3.924 1 75.44 198 ILE A CA 1
ATOM 1622 C C . ILE A 1 198 ? -30.531 -12.047 3.975 1 75.44 198 ILE A C 1
ATOM 1624 O O . ILE A 1 198 ? -31.516 -12.492 3.395 1 75.44 198 ILE A O 1
ATOM 1628 N N . ASP A 1 199 ? -29.734 -12.781 4.781 1 74.31 199 ASP A N 1
ATOM 1629 C CA . ASP A 1 199 ? -29.938 -14.219 4.887 1 74.31 199 ASP A CA 1
ATOM 1630 C C . ASP A 1 199 ? -30.969 -14.547 5.969 1 74.31 199 ASP A C 1
ATOM 1632 O O . ASP A 1 199 ? -31.266 -15.719 6.223 1 74.31 199 ASP A O 1
ATOM 1636 N N . GLY A 1 200 ? -31.547 -13.516 6.625 1 77.69 200 GLY A N 1
ATOM 1637 C CA . GLY A 1 200 ? -32.594 -13.727 7.629 1 77.69 200 GLY A CA 1
ATOM 1638 C C . GLY A 1 200 ? -32.031 -13.898 9.031 1 77.69 200 GLY A C 1
ATOM 1639 O O . GLY A 1 200 ? -32.781 -14.102 9.984 1 77.69 200 GLY A O 1
ATOM 1640 N N . SER A 1 201 ? -30.703 -13.898 9.133 1 83.44 201 SER A N 1
ATOM 1641 C CA . SER A 1 201 ? -30.109 -14.023 10.453 1 83.44 201 SER A CA 1
ATOM 1642 C C . SER A 1 201 ? -30.125 -12.695 11.195 1 83.44 201 SER A C 1
ATOM 1644 O O . SER A 1 201 ? -30.219 -11.633 10.57 1 83.44 201 SER A O 1
ATOM 1646 N N . PRO A 1 202 ? -30.172 -12.805 12.531 1 89.31 202 PRO A N 1
ATOM 1647 C CA . PRO A 1 202 ? -30.172 -11.555 13.297 1 89.31 202 PRO A CA 1
ATOM 1648 C C . PRO A 1 202 ? -28.906 -10.719 13.07 1 89.31 202 PRO A C 1
ATOM 1650 O O . PRO A 1 202 ? -27.812 -11.273 12.969 1 89.31 202 PRO A O 1
ATOM 1653 N N . TYR A 1 203 ? -29.172 -9.453 12.953 1 92.19 203 TYR A N 1
ATOM 1654 C CA . TYR A 1 203 ? -28.109 -8.5 12.641 1 92.19 203 TYR A CA 1
ATOM 1655 C C . TYR A 1 203 ? -27.438 -8.016 13.914 1 92.19 203 TYR A C 1
ATOM 1657 O O . TYR A 1 203 ? -28.062 -7.391 14.773 1 92.19 203 TYR A O 1
ATOM 1665 N N . PHE A 1 204 ? -26.141 -8.359 14.164 1 92.5 204 PHE A N 1
ATOM 1666 C CA . PHE A 1 204 ? -25.25 -7.848 15.203 1 92.5 204 PHE A CA 1
ATOM 1667 C C . PHE A 1 204 ? -25.828 -8.109 16.578 1 92.5 204 PHE A C 1
ATOM 1669 O O . PHE A 1 204 ? -25.922 -7.195 17.406 1 92.5 204 PHE A O 1
ATOM 1676 N N . THR A 1 205 ? -26.219 -9.375 16.906 1 90.88 205 THR A N 1
ATOM 1677 C CA . THR A 1 205 ? -26.766 -9.75 18.203 1 90.88 205 THR A CA 1
ATOM 1678 C C . THR A 1 205 ? -25.719 -10.477 19.047 1 90.88 205 THR A C 1
ATOM 1680 O O . THR A 1 205 ? -25.797 -10.461 20.281 1 90.88 205 THR A O 1
ATOM 1683 N N . ASN A 1 206 ? -24.75 -11.086 18.359 1 91 206 ASN A N 1
ATOM 1684 C CA . ASN A 1 206 ? -23.688 -11.797 19.062 1 91 206 ASN A CA 1
ATOM 1685 C C . ASN A 1 206 ? -22.359 -11.062 18.938 1 91 206 ASN A C 1
ATOM 1687 O O . ASN A 1 206 ? -21.906 -10.766 17.828 1 91 206 ASN A O 1
ATOM 1691 N N . TYR A 1 207 ? -21.703 -10.883 20.094 1 92.75 207 TYR A N 1
ATOM 1692 C CA . TYR A 1 207 ? -20.484 -10.062 20.141 1 92.75 207 TYR A CA 1
ATOM 1693 C C . TYR A 1 207 ? -19.391 -10.688 19.297 1 92.75 207 TYR A C 1
ATOM 1695 O O . TYR A 1 207 ? -18.734 -10 18.5 1 92.75 207 TYR A O 1
ATOM 1703 N N . LEU A 1 208 ? -19.109 -11.977 19.406 1 89.81 208 LEU A N 1
ATOM 1704 C CA . LEU A 1 208 ? -18.016 -12.633 18.703 1 89.81 208 LEU A CA 1
ATOM 1705 C C . LEU A 1 208 ? -18.266 -12.602 17.188 1 89.81 208 LEU A C 1
ATOM 1707 O O . LEU A 1 208 ? -17.328 -12.445 16.406 1 89.81 208 LEU A O 1
ATOM 1711 N N . ASP A 1 209 ? -19.516 -12.688 16.797 1 90.12 209 ASP A N 1
ATOM 1712 C CA . ASP A 1 209 ? -19.859 -12.609 15.391 1 90.12 209 ASP A CA 1
ATOM 1713 C C . ASP A 1 209 ? -19.641 -11.195 14.844 1 90.12 209 ASP A C 1
ATOM 1715 O O . ASP A 1 209 ? -19.219 -11.023 13.703 1 90.12 209 ASP A O 1
ATOM 1719 N N . ILE A 1 210 ? -19.906 -10.258 15.703 1 94.19 210 ILE A N 1
ATOM 1720 C CA . ILE A 1 210 ? -19.719 -8.867 15.297 1 94.19 210 ILE A CA 1
ATOM 1721 C C . ILE A 1 210 ? -18.234 -8.578 15.102 1 94.19 210 ILE A C 1
ATOM 1723 O O . ILE A 1 210 ? -17.844 -7.926 14.133 1 94.19 210 ILE A O 1
ATOM 1727 N N . VAL A 1 211 ? -17.453 -9.125 16.031 1 93.88 211 VAL A N 1
ATOM 1728 C CA . VAL A 1 211 ? -16.016 -8.922 15.938 1 93.88 211 VAL A CA 1
ATOM 1729 C C . VAL A 1 211 ? -15.492 -9.508 14.625 1 93.88 211 VAL A C 1
ATOM 1731 O O . VAL A 1 211 ? -14.688 -8.883 13.938 1 93.88 211 VAL A O 1
ATOM 1734 N N . PHE A 1 212 ? -15.984 -10.609 14.289 1 91 212 PHE A N 1
ATOM 1735 C CA . PHE A 1 212 ? -15.539 -11.266 13.07 1 91 212 PHE A CA 1
ATOM 1736 C C . PHE A 1 212 ? -16.016 -10.5 11.844 1 91 212 PHE A C 1
ATOM 1738 O O . PHE A 1 212 ? -15.25 -10.312 10.891 1 91 212 PHE A O 1
ATOM 1745 N N . ASP A 1 213 ? -17.219 -10.023 11.875 1 91.06 213 ASP A N 1
ATOM 1746 C CA . ASP A 1 213 ? -17.766 -9.289 10.734 1 91.06 213 ASP A CA 1
ATOM 1747 C C . ASP A 1 213 ? -17.016 -7.977 10.523 1 91.06 213 ASP A C 1
ATOM 1749 O O . ASP A 1 213 ? -16.75 -7.598 9.383 1 91.06 213 ASP A O 1
ATOM 1753 N N . LEU A 1 214 ? -16.781 -7.344 11.594 1 94.25 214 LEU A N 1
ATOM 1754 C CA . LEU A 1 214 ? -16.078 -6.07 11.477 1 94.25 214 LEU A CA 1
ATOM 1755 C C . LEU A 1 214 ? -14.617 -6.289 11.094 1 94.25 214 LEU A C 1
ATOM 1757 O O . LEU A 1 214 ? -14.023 -5.465 10.391 1 94.25 214 LEU A O 1
ATOM 1761 N N . TYR A 1 215 ? -14.07 -7.426 11.539 1 92.62 215 TYR A N 1
ATOM 1762 C CA . TYR A 1 215 ? -12.719 -7.77 11.102 1 92.62 215 TYR A CA 1
ATOM 1763 C C . TYR A 1 215 ? -12.688 -8.016 9.594 1 92.62 215 TYR A C 1
ATOM 1765 O O . TYR A 1 215 ? -11.773 -7.555 8.906 1 92.62 215 TYR A O 1
ATOM 1773 N N . VAL A 1 216 ? -13.672 -8.719 9.094 1 90.25 216 VAL A N 1
ATOM 1774 C CA . VAL A 1 216 ? -13.742 -9.016 7.664 1 90.25 216 VAL A CA 1
ATOM 1775 C C . VAL A 1 216 ? -13.992 -7.723 6.883 1 90.25 216 VAL A C 1
ATOM 1777 O O . VAL A 1 216 ? -13.531 -7.582 5.746 1 90.25 216 VAL A O 1
ATOM 1780 N N . LEU A 1 217 ? -14.648 -6.758 7.52 1 91.06 217 LEU A N 1
ATOM 1781 C CA . LEU A 1 217 ? -14.898 -5.48 6.867 1 91.06 217 LEU A CA 1
ATOM 1782 C C . LEU A 1 217 ? -13.586 -4.746 6.59 1 91.06 217 LEU A C 1
ATOM 1784 O O . LEU A 1 217 ? -13.484 -4.008 5.605 1 91.06 217 LEU A O 1
ATOM 1788 N N . VAL A 1 218 ? -12.625 -5.004 7.387 1 91 218 VAL A N 1
ATOM 1789 C CA . VAL A 1 218 ? -11.328 -4.387 7.18 1 91 218 VAL A CA 1
ATOM 1790 C C . VAL A 1 218 ? -10.703 -4.906 5.883 1 91 218 VAL A C 1
ATOM 1792 O O . VAL A 1 218 ? -10.008 -4.172 5.18 1 91 218 VAL A O 1
ATOM 1795 N N . THR A 1 219 ? -11.016 -6.117 5.473 1 86.38 219 THR A N 1
ATOM 1796 C CA . THR A 1 219 ? -10.516 -6.707 4.234 1 86.38 219 THR A CA 1
ATOM 1797 C C . THR A 1 219 ? -11.383 -6.293 3.049 1 86.38 219 THR A C 1
ATOM 1799 O O . THR A 1 219 ? -11.078 -6.633 1.903 1 86.38 219 THR A O 1
ATOM 1802 N N . THR A 1 220 ? -12.453 -5.543 3.266 1 85.69 220 THR A N 1
ATOM 1803 C CA . THR A 1 220 ? -13.391 -5.02 2.275 1 85.69 220 THR A CA 1
ATOM 1804 C C . THR A 1 220 ? -14.148 -6.152 1.597 1 85.69 220 THR A C 1
ATOM 1806 O O . THR A 1 220 ? -14.867 -5.93 0.617 1 85.69 220 THR A O 1
ATOM 1809 N N . ALA A 1 221 ? -14.055 -7.371 2.117 1 83.44 221 ALA A N 1
ATOM 1810 C CA . ALA A 1 221 ? -14.688 -8.516 1.462 1 83.44 221 ALA A CA 1
ATOM 1811 C C . ALA A 1 221 ? -16.203 -8.477 1.631 1 83.44 221 ALA A C 1
ATOM 1813 O O . ALA A 1 221 ? -16.938 -8.883 0.737 1 83.44 221 ALA A O 1
ATOM 1814 N N . ASN A 1 222 ? -16.656 -8.023 2.799 1 85.62 222 ASN A N 1
ATOM 1815 C CA . ASN A 1 222 ? -18.094 -8.023 3.029 1 85.62 222 ASN A CA 1
ATOM 1816 C C . ASN A 1 222 ? -18.703 -6.633 2.873 1 85.62 222 ASN A C 1
ATOM 1818 O O . ASN A 1 222 ? -19.828 -6.383 3.293 1 85.62 222 ASN A O 1
ATOM 1822 N N . SER A 1 223 ? -17.906 -5.695 2.383 1 86.81 223 SER A N 1
ATOM 1823 C CA . SER A 1 223 ? -18.453 -4.379 2.072 1 86.81 223 SER A CA 1
ATOM 1824 C C . SER A 1 223 ? -19.188 -4.387 0.736 1 86.81 223 SER A C 1
ATOM 1826 O O . SER A 1 223 ? -18.703 -4.961 -0.24 1 86.81 223 SER A O 1
ATOM 1828 N N . PRO A 1 224 ? -20.344 -3.842 0.65 1 87.5 224 PRO A N 1
ATOM 1829 C CA . PRO A 1 224 ? -21.109 -3.061 1.621 1 87.5 224 PRO A CA 1
ATOM 1830 C C . PRO A 1 224 ? -22.203 -3.881 2.305 1 87.5 224 PRO A C 1
ATOM 1832 O O . PRO A 1 224 ? -23.109 -3.314 2.922 1 87.5 224 PRO A O 1
ATOM 1835 N N . ASP A 1 225 ? -22.188 -5.164 2.26 1 86.44 225 ASP A N 1
ATOM 1836 C CA . ASP A 1 225 ? -23.234 -6.031 2.779 1 86.44 225 ASP A CA 1
ATOM 1837 C C . ASP A 1 225 ? -23.438 -5.816 4.277 1 86.44 225 ASP A C 1
ATOM 1839 O O . ASP A 1 225 ? -24.562 -5.785 4.762 1 86.44 225 ASP A O 1
ATOM 1843 N N . VAL A 1 226 ? -22.391 -5.617 4.965 1 89.31 226 VAL A N 1
ATOM 1844 C CA . VAL A 1 226 ? -22.438 -5.562 6.422 1 89.31 226 VAL A CA 1
ATOM 1845 C C . VAL A 1 226 ? -23.078 -4.258 6.875 1 89.31 226 VAL A C 1
ATOM 1847 O O . VAL A 1 226 ? -23.734 -4.207 7.914 1 89.31 226 VAL A O 1
ATOM 1850 N N . MET A 1 227 ? -23.031 -3.162 6.137 1 92.31 227 MET A N 1
ATOM 1851 C CA . MET A 1 227 ? -23.531 -1.863 6.574 1 92.31 227 MET A CA 1
ATOM 1852 C C . MET A 1 227 ? -24.953 -1.632 6.059 1 92.31 227 MET A C 1
ATOM 1854 O O . MET A 1 227 ? -25.672 -0.771 6.57 1 92.31 227 MET A O 1
ATOM 1858 N N . MET A 1 228 ? -25.469 -2.422 5.102 1 90.75 228 MET A N 1
ATOM 1859 C CA . MET A 1 228 ? -26.703 -2.135 4.379 1 90.75 228 MET A CA 1
ATOM 1860 C C . MET A 1 228 ? -27.906 -2.217 5.309 1 90.75 228 MET A C 1
ATOM 1862 O O . MET A 1 228 ? -28.781 -1.351 5.273 1 90.75 228 MET A O 1
ATOM 1866 N N . PRO A 1 229 ? -27.953 -3.262 6.199 1 91 229 PRO A N 1
ATOM 1867 C CA . PRO A 1 229 ? -29.125 -3.301 7.086 1 91 229 PRO A CA 1
ATOM 1868 C C . PRO A 1 229 ? -29.219 -2.072 7.988 1 91 229 PRO A C 1
ATOM 1870 O O . PRO A 1 229 ? -30.312 -1.564 8.234 1 91 229 PRO A O 1
ATOM 1873 N N . ALA A 1 230 ? -28.125 -1.622 8.453 1 92.44 230 ALA A N 1
ATOM 1874 C CA . ALA A 1 230 ? -28.109 -0.417 9.273 1 92.44 230 ALA A CA 1
ATOM 1875 C C . ALA A 1 230 ? -28.406 0.825 8.438 1 92.44 230 ALA A C 1
ATOM 1877 O O . ALA A 1 230 ? -29.141 1.709 8.867 1 92.44 230 ALA A O 1
ATOM 1878 N N . TYR A 1 231 ? -27.875 0.85 7.242 1 90.94 231 TYR A N 1
ATOM 1879 C CA . TYR A 1 231 ? -28.094 1.974 6.336 1 90.94 231 TYR A CA 1
ATOM 1880 C C . TYR A 1 231 ? -29.547 2.053 5.895 1 90.94 231 TYR A C 1
ATOM 1882 O O . TYR A 1 231 ? -30.125 3.141 5.824 1 90.94 231 TYR A O 1
ATOM 1890 N N . ASN A 1 232 ? -30.172 0.907 5.609 1 89.62 232 ASN A N 1
ATOM 1891 C CA . ASN A 1 232 ? -31.562 0.863 5.191 1 89.62 232 ASN A CA 1
ATOM 1892 C C . ASN A 1 232 ? -32.5 1.323 6.305 1 89.62 232 ASN A C 1
ATOM 1894 O O . ASN A 1 232 ? -33.562 1.872 6.039 1 89.62 232 ASN A O 1
ATOM 1898 N N . TYR A 1 233 ? -32 1.11 7.531 1 89.19 233 TYR A N 1
ATOM 1899 C CA . TYR A 1 233 ? -32.812 1.524 8.68 1 89.19 233 TYR A CA 1
ATOM 1900 C C . TYR A 1 233 ? -32.719 3.029 8.898 1 89.19 233 TYR A C 1
ATOM 1902 O O . TYR A 1 233 ? -33.719 3.709 9.055 1 89.19 233 TYR A O 1
ATOM 1910 N N . SER A 1 234 ? -31.484 3.508 8.953 1 90.31 234 SER A N 1
ATOM 1911 C CA . SER A 1 234 ? -31.281 4.941 9.133 1 90.31 234 SER A CA 1
ATOM 1912 C C . SER A 1 234 ? -29.969 5.398 8.5 1 90.31 234 SER A C 1
ATOM 1914 O O . SER A 1 234 ? -28.953 4.703 8.594 1 90.31 234 SER A O 1
ATOM 1916 N N . VAL A 1 235 ? -30.016 6.547 7.871 1 90.38 235 VAL A N 1
ATOM 1917 C CA . VAL A 1 235 ? -28.859 7.098 7.195 1 90.38 235 VAL A CA 1
ATOM 1918 C C . VAL A 1 235 ? -27.812 7.52 8.227 1 90.38 235 VAL A C 1
ATOM 1920 O O . VAL A 1 235 ? -26.609 7.488 7.949 1 90.38 235 VAL A O 1
ATOM 1923 N N . PHE A 1 236 ? -28.141 7.785 9.43 1 88.81 236 PHE A N 1
ATOM 1924 C CA . PHE A 1 236 ? -27.234 8.289 10.453 1 88.81 236 PHE A CA 1
ATOM 1925 C C . PHE A 1 236 ? -26.281 7.191 10.93 1 88.81 236 PHE A C 1
ATOM 1927 O O . PHE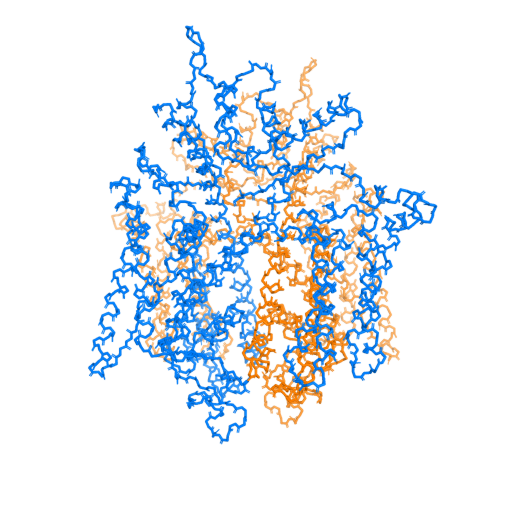 A 1 236 ? -25.172 7.477 11.375 1 88.81 236 PHE A O 1
ATOM 1934 N N . PHE A 1 237 ? -26.734 5.957 10.719 1 91.31 237 PHE A N 1
ATOM 1935 C CA . PHE A 1 237 ? -25.906 4.852 11.18 1 91.31 237 PHE A CA 1
ATOM 1936 C C . PHE A 1 237 ? -24.75 4.609 10.227 1 91.31 237 PHE A C 1
ATOM 1938 O O . PHE A 1 237 ? -23.797 3.898 10.562 1 91.31 237 PHE A O 1
ATOM 1945 N N . THR A 1 238 ? -24.844 5.254 9.055 1 92.88 238 THR A N 1
ATOM 1946 C CA . THR A 1 238 ? -23.75 5.117 8.109 1 92.88 238 THR A CA 1
ATOM 1947 C C . THR A 1 238 ? -22.5 5.832 8.617 1 92.88 238 THR A C 1
ATOM 1949 O O . THR A 1 238 ? -21.375 5.48 8.242 1 92.88 238 THR A O 1
ATOM 1952 N N . VAL A 1 239 ? -22.672 6.773 9.539 1 93.19 239 VAL A N 1
ATOM 1953 C CA . VAL A 1 239 ? -21.531 7.512 10.086 1 93.19 239 VAL A CA 1
ATOM 1954 C C . VAL A 1 239 ? -20.641 6.559 10.875 1 93.19 239 VAL A C 1
ATOM 1956 O O . VAL A 1 239 ? -19.406 6.688 10.836 1 93.19 239 VAL A O 1
ATOM 1959 N N . PHE A 1 240 ? -21.234 5.562 11.555 1 93.94 240 PHE A N 1
ATOM 1960 C CA . PHE A 1 240 ? -20.484 4.559 12.289 1 93.94 240 PHE A CA 1
ATOM 1961 C C . PHE A 1 240 ? -19.547 3.791 11.359 1 93.94 240 PHE A C 1
ATOM 1963 O O . PHE A 1 240 ? -18.359 3.641 11.648 1 93.94 240 PHE A O 1
ATOM 1970 N N . PHE A 1 241 ? -20.078 3.375 10.281 1 95 241 PHE A N 1
ATOM 1971 C CA . PHE A 1 241 ? -19.297 2.553 9.359 1 95 241 PHE A CA 1
ATOM 1972 C C . PHE A 1 241 ? -18.266 3.398 8.617 1 95 241 PHE A C 1
ATOM 1974 O O . PHE A 1 241 ? -17.188 2.92 8.297 1 95 241 PHE A O 1
ATOM 1981 N N . ILE A 1 242 ? -18.625 4.668 8.344 1 94.19 242 ILE A N 1
ATOM 1982 C CA . ILE A 1 242 ? -17.672 5.555 7.695 1 94.19 242 ILE A CA 1
ATOM 1983 C C . ILE A 1 242 ? -16.453 5.77 8.602 1 94.19 242 ILE A C 1
ATOM 1985 O O . ILE A 1 242 ? -15.312 5.664 8.164 1 94.19 242 ILE A O 1
ATOM 1989 N N . LEU A 1 243 ? -16.719 5.992 9.852 1 93.94 243 LEU A N 1
ATOM 1990 C CA . LEU A 1 243 ? -15.641 6.184 10.812 1 93.94 243 LEU A CA 1
ATOM 1991 C C . LEU A 1 243 ? -14.812 4.914 10.961 1 93.94 243 LEU A C 1
ATOM 1993 O O . LEU A 1 243 ? -13.586 4.973 11.023 1 93.94 243 LEU A O 1
ATOM 1997 N N . TYR A 1 244 ? -15.469 3.785 11.016 1 95.56 244 TYR A N 1
ATOM 1998 C CA . TYR A 1 244 ? -14.773 2.506 11.133 1 95.56 244 TYR A CA 1
ATOM 1999 C C . TYR A 1 244 ? -13.859 2.271 9.93 1 95.56 244 TYR A C 1
ATOM 2001 O O . TYR A 1 244 ? -12.719 1.846 10.086 1 95.56 244 TYR A O 1
ATOM 2009 N N . ILE A 1 245 ? -14.352 2.576 8.758 1 94.38 245 ILE A N 1
ATOM 2010 C CA . ILE A 1 245 ? -13.609 2.342 7.523 1 94.38 245 ILE A CA 1
ATOM 2011 C C . ILE A 1 245 ? -12.406 3.281 7.457 1 94.38 245 ILE A C 1
ATOM 2013 O O . ILE A 1 245 ? -11.297 2.861 7.117 1 94.38 245 ILE A O 1
ATOM 2017 N N . VAL A 1 246 ? -12.586 4.512 7.785 1 92.06 246 VAL A N 1
ATOM 2018 C CA . VAL A 1 246 ? -11.5 5.488 7.723 1 92.06 246 VAL A CA 1
ATOM 2019 C C . VAL A 1 246 ? -10.414 5.117 8.727 1 92.06 246 VAL A C 1
ATOM 2021 O O . VAL A 1 246 ? -9.227 5.109 8.391 1 92.06 246 VAL A O 1
ATOM 2024 N N . ILE A 1 247 ? -10.797 4.711 9.898 1 92.06 247 ILE A N 1
ATOM 2025 C CA . ILE A 1 247 ? -9.844 4.473 10.977 1 92.06 247 ILE A CA 1
ATOM 2026 C C . ILE A 1 247 ? -9.172 3.113 10.781 1 92.06 247 ILE A C 1
ATOM 2028 O O . ILE A 1 247 ? -7.945 3.014 10.766 1 92.06 247 ILE A O 1
ATOM 2032 N N . ASN A 1 248 ? -9.984 2.086 10.625 1 93.12 248 ASN A N 1
ATOM 2033 C CA . ASN A 1 248 ? -9.445 0.731 10.641 1 93.12 248 ASN A CA 1
ATOM 2034 C C . ASN A 1 248 ? -9.023 0.277 9.25 1 93.12 248 ASN A C 1
ATOM 2036 O O . ASN A 1 248 ? -7.988 -0.375 9.086 1 93.12 248 ASN A O 1
ATOM 2040 N N . THR A 1 249 ? -9.734 0.549 8.234 1 90.81 249 THR A N 1
ATOM 2041 C CA . THR A 1 249 ? -9.445 0.032 6.902 1 90.81 249 THR A CA 1
ATOM 2042 C C . THR A 1 249 ? -8.367 0.863 6.219 1 90.81 249 THR A C 1
ATOM 2044 O O . THR A 1 249 ? -7.418 0.314 5.648 1 90.81 249 THR A O 1
ATOM 2047 N N . TYR A 1 250 ? -8.406 2.117 6.324 1 90.44 250 TYR A N 1
ATOM 2048 C CA . TYR A 1 250 ? -7.453 2.92 5.562 1 90.44 250 TYR A CA 1
ATOM 2049 C C . TYR A 1 250 ? -6.305 3.387 6.445 1 90.44 250 TYR A C 1
ATOM 2051 O O . TYR A 1 250 ? -5.133 3.24 6.078 1 90.44 250 TYR A O 1
ATOM 2059 N N . THR A 1 251 ? -6.586 3.902 7.621 1 89.25 251 THR A N 1
ATOM 2060 C CA . THR A 1 251 ? -5.523 4.469 8.445 1 89.25 251 THR A CA 1
ATOM 2061 C C . THR A 1 251 ? -4.656 3.363 9.039 1 89.25 251 THR A C 1
ATOM 2063 O O . THR A 1 251 ? -3.432 3.379 8.891 1 89.25 251 THR A O 1
ATOM 2066 N N . PHE A 1 252 ? -5.281 2.375 9.688 1 90.25 252 PHE A N 1
ATOM 2067 C CA . PHE A 1 252 ? -4.5 1.326 10.328 1 90.25 252 PHE A CA 1
ATOM 2068 C C . PHE A 1 252 ? -3.75 0.498 9.289 1 90.25 252 PHE A C 1
ATOM 2070 O O . PHE A 1 252 ? -2.602 0.108 9.516 1 90.25 252 PHE A O 1
ATOM 2077 N N . MET A 1 253 ? -4.355 0.187 8.172 1 89.5 253 MET A N 1
ATOM 2078 C CA . MET A 1 253 ? -3.676 -0.6 7.148 1 89.5 253 MET A CA 1
ATOM 2079 C C . MET A 1 253 ? -2.477 0.159 6.586 1 89.5 253 MET A C 1
ATOM 2081 O O . MET A 1 253 ? -1.432 -0.435 6.316 1 89.5 253 MET A O 1
ATOM 2085 N N . SER A 1 254 ? -2.633 1.405 6.422 1 89.12 254 SER A N 1
ATOM 2086 C CA . SER A 1 254 ? -1.505 2.213 5.969 1 89.12 254 SER A CA 1
ATOM 2087 C C . SER A 1 254 ? -0.401 2.264 7.02 1 89.12 254 SER A C 1
ATOM 2089 O O . SER A 1 254 ? 0.784 2.279 6.68 1 89.12 254 SER A O 1
ATOM 2091 N N . PHE A 1 255 ? -0.838 2.205 8.273 1 88.44 255 PHE A N 1
ATOM 2092 C CA . PHE A 1 255 ? 0.135 2.205 9.359 1 88.44 255 PHE A CA 1
ATOM 2093 C C . PHE A 1 255 ? 0.894 0.884 9.406 1 88.44 255 PHE A C 1
ATOM 2095 O O . PHE A 1 255 ? 2.082 0.856 9.734 1 88.44 255 PHE A O 1
ATOM 2102 N N . PHE A 1 256 ? 0.235 -0.164 9.141 1 90.5 256 PHE A N 1
ATOM 2103 C CA . PHE A 1 256 ? 0.907 -1.456 9.062 1 90.5 256 PHE A CA 1
ATOM 2104 C C . PHE A 1 256 ? 2.004 -1.433 8 1 90.5 256 PHE A C 1
ATOM 2106 O O . PHE A 1 256 ? 3.129 -1.868 8.258 1 90.5 256 PHE A O 1
ATOM 2113 N N . LEU A 1 257 ? 1.676 -0.937 6.895 1 90.62 257 LEU A N 1
ATOM 2114 C CA . LEU A 1 257 ? 2.646 -0.862 5.809 1 90.62 257 LEU A CA 1
ATOM 2115 C C . LEU A 1 257 ? 3.828 0.021 6.191 1 90.62 257 LEU A C 1
ATOM 2117 O O . LEU A 1 257 ? 4.98 -0.321 5.918 1 90.62 257 LEU A O 1
ATOM 2121 N N . ALA A 1 258 ? 3.555 1.147 6.867 1 88.69 258 ALA A N 1
ATOM 2122 C CA . ALA A 1 258 ? 4.602 2.088 7.258 1 88.69 258 ALA A CA 1
ATOM 2123 C C . ALA A 1 258 ? 5.562 1.454 8.266 1 88.69 258 ALA A C 1
ATOM 2125 O O . ALA A 1 258 ? 6.777 1.609 8.148 1 88.69 258 ALA A O 1
ATOM 2126 N N . VAL A 1 259 ? 5 0.742 9.211 1 87.62 259 VAL A N 1
ATOM 2127 C CA . VAL A 1 259 ? 5.82 0.124 10.25 1 87.62 259 VAL A CA 1
ATOM 2128 C C . VAL A 1 259 ? 6.656 -1.001 9.648 1 87.62 259 VAL A C 1
ATOM 2130 O O . VAL A 1 259 ? 7.848 -1.131 9.945 1 87.62 259 VAL A O 1
ATOM 2133 N N . VAL A 1 260 ? 6.051 -1.758 8.789 1 88.06 260 VAL A N 1
ATOM 2134 C CA . VAL A 1 260 ? 6.77 -2.85 8.141 1 88.06 260 VAL A CA 1
ATOM 2135 C C . VAL A 1 260 ? 7.863 -2.283 7.238 1 88.06 260 VAL A C 1
ATOM 2137 O O . VAL A 1 260 ? 8.992 -2.779 7.23 1 88.06 260 VAL A O 1
ATOM 2140 N N . TYR A 1 261 ? 7.523 -1.259 6.52 1 87.06 261 TYR A N 1
ATOM 2141 C CA . TYR A 1 261 ? 8.484 -0.639 5.609 1 87.06 261 TYR A CA 1
ATOM 2142 C C . TYR A 1 261 ? 9.672 -0.076 6.379 1 87.06 261 TYR A C 1
ATOM 2144 O O . TYR A 1 261 ? 10.828 -0.264 5.977 1 87.06 261 TYR A O 1
ATOM 2152 N N . ASN A 1 262 ? 9.406 0.572 7.43 1 84.38 262 ASN A N 1
ATOM 2153 C CA . ASN A 1 262 ? 10.469 1.167 8.227 1 84.38 262 ASN A CA 1
ATOM 2154 C C . ASN A 1 262 ? 11.383 0.102 8.828 1 84.38 262 ASN A C 1
ATOM 2156 O O . ASN A 1 262 ? 12.609 0.254 8.828 1 84.38 262 ASN A O 1
ATOM 2160 N N . ASN A 1 263 ? 10.805 -0.897 9.352 1 83.88 263 ASN A N 1
ATOM 2161 C CA . ASN A 1 263 ? 11.602 -1.978 9.922 1 83.88 263 ASN A CA 1
ATOM 2162 C C . ASN A 1 263 ? 12.383 -2.723 8.844 1 83.88 263 ASN A C 1
ATOM 2164 O O . ASN A 1 263 ? 13.547 -3.082 9.055 1 83.88 263 ASN A O 1
ATOM 2168 N N . TYR A 1 264 ? 11.75 -2.926 7.77 1 82.25 264 TYR A N 1
ATOM 2169 C CA . TYR A 1 264 ? 12.422 -3.596 6.664 1 82.25 264 TYR A CA 1
ATOM 2170 C C . TYR A 1 264 ? 13.625 -2.785 6.184 1 82.25 264 TYR A C 1
ATOM 2172 O O . TYR A 1 264 ? 14.703 -3.336 5.965 1 82.25 264 TYR A O 1
ATOM 2180 N N . LYS A 1 265 ? 13.438 -1.528 6.023 1 82.31 265 LYS A N 1
ATOM 2181 C CA . LYS A 1 265 ? 14.516 -0.655 5.566 1 82.31 265 LYS A CA 1
ATOM 2182 C C . LYS A 1 265 ? 15.68 -0.65 6.555 1 82.31 265 LYS A C 1
ATOM 2184 O O . LYS A 1 265 ? 16.844 -0.729 6.156 1 82.31 265 LYS A O 1
ATOM 2189 N N . LYS A 1 266 ? 15.344 -0.555 7.766 1 82.06 266 LYS A N 1
ATOM 2190 C CA . LYS A 1 266 ? 16.359 -0.538 8.82 1 82.06 266 LYS A CA 1
ATOM 2191 C C . LYS A 1 266 ? 17.172 -1.828 8.82 1 82.06 266 LYS A C 1
ATOM 2193 O O . LYS A 1 266 ? 18.406 -1.79 8.805 1 82.06 266 LYS A O 1
ATOM 2198 N N . TYR A 1 267 ? 16.562 -2.889 8.734 1 81 267 TYR A N 1
ATOM 2199 C CA . TYR A 1 267 ? 17.266 -4.168 8.836 1 81 267 TYR A CA 1
ATOM 2200 C C . TYR A 1 267 ? 17.953 -4.516 7.52 1 81 267 TYR A C 1
ATOM 2202 O O . TYR A 1 267 ? 19 -5.172 7.512 1 81 267 TYR A O 1
ATOM 2210 N N . LEU A 1 268 ? 17.375 -4.082 6.426 1 79.88 268 LEU A N 1
ATOM 2211 C CA . LEU A 1 268 ? 18.062 -4.266 5.152 1 79.88 268 LEU A CA 1
ATOM 2212 C C . LEU A 1 268 ? 19.391 -3.516 5.137 1 79.88 268 LEU A C 1
ATOM 2214 O O . LEU A 1 268 ? 20.406 -4.051 4.68 1 79.88 268 LEU A O 1
ATOM 2218 N N . LYS A 1 269 ? 19.422 -2.316 5.656 1 81.31 269 LYS A N 1
ATOM 2219 C CA . LYS A 1 269 ? 20.641 -1.535 5.734 1 81.31 269 LYS A CA 1
ATOM 2220 C C . LYS A 1 269 ? 21.688 -2.227 6.621 1 81.31 269 LYS A C 1
ATOM 2222 O O . LYS A 1 269 ? 22.859 -2.283 6.273 1 81.31 269 LYS A O 1
ATOM 2227 N N . GLU A 1 270 ? 21.188 -2.725 7.668 1 81.5 270 GLU A N 1
ATOM 2228 C CA . GLU A 1 270 ? 22.078 -3.434 8.578 1 81.5 270 GLU A CA 1
ATOM 2229 C C . GLU A 1 270 ? 22.625 -4.703 7.934 1 81.5 270 GLU A C 1
ATOM 2231 O O . GLU A 1 270 ? 23.812 -5.035 8.102 1 81.5 270 GLU A O 1
ATOM 2236 N N . GLU A 1 271 ? 21.844 -5.34 7.215 1 81.25 271 GLU A N 1
ATOM 2237 C CA . GLU A 1 271 ? 22.281 -6.566 6.555 1 81.25 271 GLU A CA 1
ATOM 2238 C C . GLU A 1 271 ? 23.281 -6.273 5.453 1 81.25 271 GLU A C 1
ATOM 2240 O O . GLU A 1 271 ? 24.266 -7.016 5.281 1 81.25 271 GLU A O 1
ATOM 2245 N N . VAL A 1 272 ? 23.062 -5.227 4.73 1 80 272 VAL A N 1
ATOM 2246 C CA . VAL A 1 272 ? 24 -4.855 3.67 1 80 272 VAL A CA 1
ATOM 2247 C C . VAL A 1 272 ? 25.328 -4.422 4.281 1 80 272 VAL A C 1
ATOM 2249 O O . VAL A 1 272 ? 26.391 -4.742 3.752 1 80 272 VAL A O 1
ATOM 2252 N N . ARG A 1 273 ? 25.234 -3.781 5.379 1 81.88 273 ARG A N 1
ATOM 2253 C CA . ARG A 1 273 ? 26.469 -3.377 6.07 1 81.88 273 ARG A CA 1
ATOM 2254 C C . ARG A 1 273 ? 27.25 -4.594 6.531 1 81.88 273 ARG A C 1
ATOM 2256 O O . ARG A 1 273 ? 28.484 -4.637 6.379 1 81.88 273 ARG A O 1
ATOM 2263 N N . GLN A 1 274 ? 26.531 -5.535 7 1 82.5 274 GLN A N 1
ATOM 2264 C CA . GLN A 1 274 ? 27.188 -6.754 7.457 1 82.5 274 GLN A CA 1
ATOM 2265 C C . GLN A 1 274 ? 27.766 -7.543 6.285 1 82.5 274 GLN A C 1
ATOM 2267 O O . GLN A 1 274 ? 28.828 -8.156 6.402 1 82.5 274 GLN A O 1
ATOM 2272 N N . LEU A 1 275 ? 27.094 -7.496 5.223 1 83 275 LEU A N 1
ATOM 2273 C CA . LEU A 1 275 ? 27.562 -8.203 4.039 1 83 275 LEU A CA 1
ATOM 2274 C C . LEU A 1 275 ? 28.828 -7.559 3.482 1 83 275 LEU A C 1
ATOM 2276 O O . LEU A 1 275 ? 29.781 -8.25 3.107 1 83 275 LEU A O 1
ATOM 2280 N N . VAL A 1 276 ? 28.859 -6.262 3.527 1 82.69 276 VAL A N 1
ATOM 2281 C CA . VAL A 1 276 ? 30.031 -5.551 3.027 1 82.69 276 VAL A CA 1
ATOM 2282 C C . VAL A 1 276 ? 31.219 -5.773 3.969 1 82.69 276 VAL A C 1
ATOM 2284 O O . VAL A 1 276 ? 32.344 -5.973 3.518 1 82.69 276 VAL A O 1
ATOM 2287 N N . LYS A 1 277 ? 30.906 -5.793 5.191 1 85.06 277 LYS A N 1
ATOM 2288 C CA . LYS A 1 277 ? 31.969 -6.047 6.16 1 85.06 277 LYS A CA 1
ATOM 2289 C C . LYS A 1 277 ? 32.531 -7.461 6 1 85.06 277 LYS A C 1
ATOM 2291 O O . LYS A 1 277 ? 33.75 -7.656 6.027 1 85.06 277 LYS A O 1
ATOM 2296 N N . ALA A 1 278 ? 31.641 -8.391 5.828 1 85.56 278 ALA A N 1
ATOM 2297 C CA . ALA A 1 278 ? 32.062 -9.773 5.656 1 85.56 278 ALA A CA 1
ATOM 2298 C C . ALA A 1 278 ? 32.875 -9.945 4.363 1 85.56 278 ALA A C 1
ATOM 2300 O O . ALA A 1 278 ? 33.844 -10.688 4.324 1 85.56 278 ALA A O 1
ATOM 2301 N N . ARG A 1 279 ? 32.438 -9.32 3.367 1 85.69 279 ARG A N 1
ATOM 2302 C CA . ARG A 1 279 ? 33.156 -9.375 2.094 1 85.69 279 ARG A CA 1
ATOM 2303 C C . ARG A 1 279 ? 34.562 -8.789 2.223 1 85.69 279 ARG A C 1
ATOM 2305 O O . ARG A 1 279 ? 35.531 -9.359 1.713 1 85.69 279 ARG A O 1
ATOM 2312 N N . ARG A 1 280 ? 34.656 -7.688 2.898 1 85.62 280 ARG A N 1
ATOM 2313 C CA . ARG A 1 280 ? 35.938 -7.039 3.088 1 85.62 280 ARG A CA 1
ATOM 2314 C C . ARG A 1 280 ? 36.875 -7.891 3.955 1 85.62 280 ARG A C 1
ATOM 2316 O O . ARG A 1 280 ? 38.062 -7.984 3.691 1 85.62 280 ARG A O 1
ATOM 2323 N N . PHE A 1 281 ? 36.25 -8.461 4.879 1 88.56 281 PHE A N 1
ATOM 2324 C CA . PHE A 1 281 ? 37.031 -9.312 5.77 1 88.56 281 PHE A CA 1
ATOM 2325 C C . PHE A 1 281 ? 37.594 -10.508 5.012 1 88.56 281 PHE A C 1
ATOM 2327 O O . PHE A 1 281 ? 38.781 -10.836 5.164 1 88.56 281 PHE A O 1
ATOM 2334 N N . LYS A 1 282 ? 36.844 -11.164 4.219 1 90.56 282 LYS A N 1
ATOM 2335 C CA . LYS A 1 282 ? 37.312 -12.312 3.453 1 90.56 282 LYS A CA 1
ATOM 2336 C C . LYS A 1 282 ? 38.375 -11.898 2.428 1 90.56 282 LYS A C 1
ATOM 2338 O O . LYS A 1 282 ? 39.344 -12.625 2.201 1 90.56 282 LYS A O 1
ATOM 2343 N N . MET A 1 283 ? 38.156 -10.758 1.893 1 90.81 283 MET A N 1
ATOM 2344 C CA . MET A 1 283 ? 39.156 -10.266 0.921 1 90.81 283 MET A CA 1
ATOM 2345 C C . MET A 1 283 ? 40.469 -9.906 1.604 1 90.81 283 MET A C 1
ATOM 2347 O O . MET A 1 283 ? 41.531 -10.109 1.036 1 90.81 283 MET A O 1
ATOM 2351 N N . CYS A 1 284 ? 40.375 -9.375 2.779 1 90.06 284 CYS A N 1
ATOM 2352 C CA . CYS A 1 284 ? 41.594 -9.07 3.527 1 90.06 284 CYS A CA 1
ATOM 2353 C C . CYS A 1 284 ? 42.344 -10.344 3.887 1 90.06 284 CYS A C 1
ATOM 2355 O O . CYS A 1 284 ? 43.562 -10.367 3.861 1 90.06 284 CYS A O 1
ATOM 2357 N N . ARG A 1 285 ? 41.594 -11.344 4.188 1 89.31 285 ARG A N 1
ATOM 2358 C CA . ARG A 1 285 ? 42.219 -12.625 4.488 1 89.31 285 ARG A CA 1
ATOM 2359 C C . ARG A 1 285 ? 42.875 -13.203 3.25 1 89.31 285 ARG A C 1
ATOM 2361 O O . ARG A 1 285 ? 43.969 -13.805 3.344 1 89.31 285 ARG A O 1
ATOM 2368 N N . ALA A 1 286 ? 42.25 -13.086 2.137 1 91.62 286 ALA A N 1
ATOM 2369 C CA . ALA A 1 286 ? 42.875 -13.547 0.891 1 91.62 286 ALA A CA 1
ATOM 2370 C C . ALA A 1 286 ? 44.125 -12.758 0.568 1 91.62 286 ALA A C 1
ATOM 2372 O O . ALA A 1 286 ? 45.125 -13.32 0.101 1 91.62 286 ALA A O 1
ATOM 2373 N N . PHE A 1 287 ? 44.062 -11.469 0.837 1 91.38 287 PHE A N 1
ATOM 2374 C CA . PHE A 1 287 ? 45.219 -10.609 0.613 1 91.38 287 PHE A CA 1
ATOM 2375 C C . PHE A 1 287 ? 46.375 -11.016 1.514 1 91.38 287 PHE A C 1
ATOM 2377 O O . PHE A 1 287 ? 47.531 -11.047 1.075 1 91.38 287 PHE A O 1
ATOM 2384 N N . SER A 1 288 ? 46.125 -11.25 2.756 1 90.06 288 SER A N 1
ATOM 2385 C CA . SER A 1 288 ? 47.156 -11.625 3.711 1 90.06 288 SER A CA 1
ATOM 2386 C C . SER A 1 288 ? 47.844 -12.938 3.32 1 90.06 288 SER A C 1
ATOM 2388 O O . SER A 1 288 ? 49 -13.156 3.619 1 90.06 288 SER A O 1
ATOM 2390 N N . LEU A 1 289 ? 47.125 -13.797 2.621 1 89.25 289 LEU A N 1
ATOM 2391 C CA . LEU A 1 289 ? 47.656 -15.086 2.193 1 89.25 289 LEU A CA 1
ATOM 2392 C C . LEU A 1 289 ? 48.594 -14.906 0.993 1 89.25 289 LEU A C 1
ATOM 2394 O O . LEU A 1 289 ? 49.531 -15.672 0.822 1 89.25 289 LEU A O 1
ATOM 2398 N N . LEU A 1 290 ? 48.344 -13.875 0.172 1 89.38 290 LEU A N 1
ATOM 2399 C CA . LEU A 1 290 ? 49.094 -13.727 -1.077 1 89.38 290 LEU A CA 1
ATOM 2400 C C . LEU A 1 290 ? 50.094 -12.586 -0.98 1 89.38 290 LEU A C 1
ATOM 2402 O O . LEU A 1 290 ? 50.938 -12.414 -1.868 1 89.38 290 LEU A O 1
ATOM 2406 N N . GLN A 1 291 ? 50.062 -11.836 0.079 1 88.25 291 GLN A N 1
ATOM 2407 C CA . GLN A 1 291 ? 50.906 -10.641 0.188 1 88.25 291 GLN A CA 1
ATOM 2408 C C . GLN A 1 291 ? 52.375 -11 0.227 1 88.25 291 GLN A C 1
ATOM 2410 O O . GLN A 1 291 ? 52.75 -12.055 0.74 1 88.25 291 GLN A O 1
ATOM 2415 N N . GLU A 1 292 ? 53.125 -10.234 -0.565 1 85.12 292 GLU A N 1
ATOM 2416 C CA . GLU A 1 292 ? 54.594 -10.32 -0.572 1 85.12 292 GLU A CA 1
ATOM 2417 C C . GLU A 1 292 ? 55.219 -9 -0.146 1 85.12 292 GLU A C 1
ATOM 2419 O O . GLU A 1 292 ? 54.719 -7.926 -0.458 1 85.12 292 GLU A O 1
ATOM 2424 N N . THR A 1 293 ? 56.125 -9.039 0.889 1 79.75 293 THR A N 1
ATOM 2425 C CA . THR A 1 293 ? 56.781 -7.828 1.365 1 79.75 293 THR A CA 1
ATOM 2426 C C . THR A 1 293 ? 57.938 -7.453 0.453 1 79.75 293 THR A C 1
ATOM 2428 O O . THR A 1 293 ? 58.812 -8.273 0.192 1 79.75 293 THR A O 1
ATOM 2431 N N . ARG A 1 294 ? 57.688 -6.422 -0.385 1 71.69 294 ARG A N 1
ATOM 2432 C CA . ARG A 1 294 ? 58.781 -5.957 -1.211 1 71.69 294 ARG A CA 1
ATOM 2433 C C . ARG A 1 294 ? 59.75 -5.105 -0.397 1 71.69 294 ARG A C 1
ATOM 2435 O O . ARG A 1 294 ? 59.406 -4.004 0.036 1 71.69 294 ARG A O 1
ATOM 2442 N N . GLY A 1 295 ? 61 -5.441 -0.197 1 62.56 295 GLY A N 1
ATOM 2443 C CA . GLY A 1 295 ? 62.125 -4.762 0.433 1 62.56 295 GLY A CA 1
ATOM 2444 C C . GLY A 1 295 ? 61.969 -4.621 1.936 1 62.56 295 GLY A C 1
ATOM 2445 O O . GLY A 1 295 ? 60.938 -5.02 2.5 1 62.56 295 GLY A O 1
ATOM 2446 N N . GLU A 1 296 ? 63.031 -4.211 2.734 1 60.03 296 GLU A N 1
ATOM 2447 C CA . GLU A 1 296 ? 63.094 -3.98 4.176 1 60.03 296 GLU A CA 1
ATOM 2448 C C . GLU A 1 296 ? 62.125 -2.875 4.605 1 60.03 296 GLU A C 1
ATOM 2450 O O . GLU A 1 296 ? 62.344 -1.707 4.266 1 60.03 296 GLU A O 1
ATOM 2455 N N . GLY A 1 297 ? 60.844 -3.094 5.164 1 61.47 297 GLY A N 1
ATOM 2456 C CA . GLY A 1 297 ? 59.875 -2.154 5.738 1 61.47 297 GLY A CA 1
ATOM 2457 C C . GLY A 1 297 ? 58.75 -1.791 4.793 1 61.47 297 GLY A C 1
ATOM 2458 O O . GLY A 1 297 ? 58.062 -0.809 5.012 1 61.47 297 GLY A O 1
ATOM 2459 N N . GLY A 1 298 ? 58.656 -2.494 3.607 1 66 298 GLY A N 1
ATOM 2460 C CA . GLY A 1 298 ? 57.719 -1.968 2.605 1 66 298 GLY A CA 1
ATOM 2461 C C . GLY A 1 298 ? 56.312 -2.432 2.801 1 66 298 GLY A C 1
ATOM 2462 O O . GLY A 1 298 ? 56.031 -3.305 3.629 1 66 298 GLY A O 1
ATOM 2463 N N . GLU A 1 299 ? 55.281 -1.793 2.293 1 79.38 299 GLU A N 1
ATOM 2464 C CA . GLU A 1 299 ? 53.844 -2.064 2.34 1 79.38 299 GLU A CA 1
ATOM 2465 C C . GLU A 1 299 ? 53.5 -3.365 1.618 1 79.38 299 GLU A C 1
ATOM 2467 O O . GLU A 1 299 ? 54.125 -3.697 0.604 1 79.38 299 GLU A O 1
ATOM 2472 N N . PRO A 1 300 ? 52.812 -4.324 2.307 1 88 300 PRO A N 1
ATOM 2473 C CA . PRO A 1 300 ? 52.375 -5.578 1.675 1 88 300 PRO A CA 1
ATOM 2474 C C . PRO A 1 300 ? 51.656 -5.359 0.352 1 88 300 PRO A C 1
ATOM 2476 O O . PRO A 1 300 ? 50.75 -4.516 0.27 1 88 300 PRO A O 1
ATOM 2479 N N . VAL A 1 301 ? 52.188 -5.953 -0.706 1 89.94 301 VAL A N 1
ATOM 2480 C CA . VAL A 1 301 ? 51.594 -5.785 -2.029 1 89.94 301 VAL A CA 1
ATOM 2481 C C . VAL A 1 301 ? 51.406 -7.148 -2.697 1 89.94 301 VAL A C 1
ATOM 2483 O O . VAL A 1 301 ? 52 -8.141 -2.246 1 89.94 301 VAL A O 1
ATOM 2486 N N . VAL A 1 302 ? 50.531 -7.297 -3.625 1 90.88 302 VAL A N 1
ATOM 2487 C CA . VAL A 1 302 ? 50.344 -8.484 -4.449 1 90.88 302 VAL A CA 1
ATOM 2488 C C . VAL A 1 302 ? 50.844 -8.227 -5.867 1 90.88 302 VAL A C 1
ATOM 2490 O O . VAL A 1 302 ? 50.5 -7.211 -6.477 1 90.88 302 VAL A O 1
ATOM 2493 N N . THR A 1 303 ? 51.625 -9.109 -6.328 1 89.06 303 THR A N 1
ATOM 2494 C CA . THR A 1 303 ? 52.25 -8.938 -7.645 1 89.06 303 THR A CA 1
ATOM 2495 C C . THR A 1 303 ? 51.25 -9.328 -8.742 1 89.06 303 THR A C 1
ATOM 2497 O O . THR A 1 303 ? 50.281 -10.023 -8.484 1 89.06 303 THR A O 1
ATOM 2500 N N . GLN A 1 304 ? 51.531 -8.914 -9.953 1 89.75 304 GLN A N 1
ATOM 2501 C CA . GLN A 1 304 ? 50.656 -9.172 -11.102 1 89.75 304 GLN A CA 1
ATOM 2502 C C . GLN A 1 304 ? 50.594 -10.664 -11.414 1 89.75 304 GLN A C 1
ATOM 2504 O O . GLN A 1 304 ? 49.531 -11.172 -11.797 1 89.75 304 GLN A O 1
ATOM 2509 N N . ALA A 1 305 ? 51.625 -11.328 -11.273 1 87.56 305 ALA A N 1
ATOM 2510 C CA . ALA A 1 305 ? 51.656 -12.758 -11.578 1 87.56 305 ALA A CA 1
ATOM 2511 C C . ALA A 1 305 ? 50.75 -13.547 -10.625 1 87.56 305 ALA A C 1
ATOM 2513 O O . ALA A 1 305 ? 50 -14.414 -11.062 1 87.56 305 ALA A O 1
ATOM 2514 N N . LYS A 1 306 ? 50.844 -13.219 -9.344 1 88.62 306 LYS A N 1
ATOM 2515 C CA . LYS A 1 306 ? 50 -13.891 -8.352 1 88.62 306 LYS A CA 1
ATOM 2516 C C . LYS A 1 306 ? 48.531 -13.539 -8.555 1 88.62 306 LYS A C 1
ATOM 2518 O O . LYS A 1 306 ? 47.656 -14.398 -8.406 1 88.62 306 LYS A O 1
ATOM 2523 N N . TRP A 1 307 ? 48.375 -12.305 -8.883 1 90.5 307 TRP A N 1
ATOM 2524 C CA . TRP A 1 307 ? 47.031 -11.836 -9.133 1 90.5 307 TRP A CA 1
ATOM 2525 C C . TRP A 1 307 ? 46.406 -12.547 -10.344 1 90.5 307 TRP A C 1
ATOM 2527 O O . TRP A 1 307 ? 45.25 -12.961 -10.305 1 90.5 307 TRP A O 1
ATOM 2537 N N . ASN A 1 308 ? 47.188 -12.688 -11.406 1 89.31 308 ASN A N 1
ATOM 2538 C CA . ASN A 1 308 ? 46.719 -13.367 -12.617 1 89.31 308 ASN A CA 1
ATOM 2539 C C . ASN A 1 308 ? 46.406 -14.836 -12.352 1 89.31 308 ASN A C 1
ATOM 2541 O O . ASN A 1 308 ? 45.438 -15.375 -12.883 1 89.31 308 ASN A O 1
ATOM 2545 N N . HIS A 1 309 ? 47.188 -15.414 -11.555 1 88.56 309 HIS A N 1
ATOM 2546 C CA . HIS A 1 309 ? 46.938 -16.812 -11.203 1 88.56 309 HIS A CA 1
ATOM 2547 C C . HIS A 1 309 ? 45.688 -16.953 -10.375 1 88.56 309 HIS A C 1
ATOM 2549 O O . HIS A 1 309 ? 44.906 -17.891 -10.562 1 88.56 309 HIS A O 1
ATOM 2555 N N . LEU A 1 310 ? 45.469 -16.078 -9.484 1 90 310 LEU A N 1
ATOM 2556 C CA . LEU A 1 310 ? 44.281 -16.094 -8.633 1 90 310 LEU A CA 1
ATOM 2557 C C . LEU A 1 310 ? 43.031 -15.914 -9.453 1 90 310 LEU A C 1
ATOM 2559 O O . LEU A 1 310 ? 42.062 -16.656 -9.281 1 90 310 LEU A O 1
ATOM 2563 N N . VAL A 1 311 ? 43 -14.945 -10.359 1 89.94 311 VAL A N 1
ATOM 2564 C CA . VAL A 1 311 ? 41.812 -14.617 -11.141 1 89.94 311 VAL A CA 1
ATOM 2565 C C . VAL A 1 311 ? 41.469 -15.766 -12.086 1 89.94 311 VAL A C 1
ATOM 2567 O O . VAL A 1 311 ? 40.281 -16.047 -12.344 1 89.94 311 VAL A O 1
ATOM 2570 N N . LYS A 1 312 ? 42.438 -16.422 -12.516 1 88.12 312 LYS A N 1
ATOM 2571 C CA . LYS A 1 312 ? 42.219 -17.562 -13.391 1 88.12 312 LYS A CA 1
ATOM 2572 C C . LYS A 1 312 ? 41.594 -18.719 -12.633 1 88.12 312 LYS A C 1
ATOM 2574 O O . LYS A 1 312 ? 40.844 -19.5 -13.203 1 88.12 312 LYS A O 1
ATOM 2579 N N . LEU A 1 313 ? 41.938 -18.812 -11.383 1 86.88 313 LEU A N 1
ATOM 2580 C CA . LEU A 1 313 ? 41.375 -19.875 -10.555 1 86.88 313 LEU A CA 1
ATOM 2581 C C . LEU A 1 313 ? 39.938 -19.547 -10.172 1 86.88 313 LEU A C 1
ATOM 2583 O O . LEU A 1 313 ? 39.094 -20.438 -10.07 1 86.88 313 LEU A O 1
ATOM 2587 N N . VAL A 1 314 ? 39.656 -18.344 -9.906 1 87.88 314 VAL A N 1
ATOM 2588 C CA . VAL A 1 314 ? 38.312 -17.922 -9.5 1 87.88 314 VAL A CA 1
ATOM 2589 C C . VAL A 1 314 ? 37.344 -18.016 -10.68 1 87.88 314 VAL A C 1
ATOM 2591 O O . VAL A 1 314 ? 36.219 -18.5 -10.547 1 87.88 314 VAL A O 1
ATOM 2594 N N . LYS A 1 315 ? 37.719 -17.438 -11.828 1 88.25 315 LYS A N 1
ATOM 2595 C CA . LYS A 1 315 ? 36.938 -17.5 -13.062 1 88.25 315 LYS A CA 1
ATOM 2596 C C . LYS A 1 315 ? 37.75 -18.109 -14.195 1 88.25 315 LYS A C 1
ATOM 2598 O O . LYS A 1 315 ? 38.375 -17.391 -14.977 1 88.25 315 LYS A O 1
ATOM 2603 N N . PRO A 1 316 ? 37.656 -19.328 -14.328 1 82.81 316 PRO A N 1
ATOM 2604 C CA . PRO A 1 316 ? 38.5 -20 -15.32 1 82.81 316 PRO A CA 1
ATOM 2605 C C . PRO A 1 316 ? 38.125 -19.625 -16.75 1 82.81 316 PRO A C 1
ATOM 2607 O O . PRO A 1 316 ? 38.969 -19.703 -17.656 1 82.81 316 PRO A O 1
ATOM 2610 N N . ASN A 1 317 ? 36.906 -19.156 -16.938 1 80.94 317 ASN A N 1
ATOM 2611 C CA . ASN A 1 317 ? 36.469 -18.859 -18.297 1 80.94 317 ASN A CA 1
ATOM 2612 C C . ASN A 1 317 ? 36.625 -17.375 -18.641 1 80.94 317 ASN A C 1
ATOM 2614 O O . ASN A 1 317 ? 36.062 -16.891 -19.609 1 80.94 317 ASN A O 1
ATOM 2618 N N . ILE A 1 318 ? 37.375 -16.688 -17.812 1 82.06 318 ILE A N 1
ATOM 2619 C CA . ILE A 1 318 ? 37.562 -15.258 -18.078 1 82.06 318 ILE A CA 1
ATOM 2620 C C . ILE A 1 318 ? 38.531 -15.062 -19.25 1 82.06 318 ILE A C 1
ATOM 2622 O O . ILE A 1 318 ? 39.531 -15.773 -19.359 1 82.06 318 ILE A O 1
ATOM 2626 N N . SER A 1 319 ? 38.219 -14.273 -20.219 1 79.31 319 SER A N 1
ATOM 2627 C CA . SER A 1 319 ? 39.062 -13.961 -21.359 1 79.31 319 SER A CA 1
ATOM 2628 C C . SER A 1 319 ? 40.312 -13.172 -20.922 1 79.31 319 SER A C 1
ATOM 2630 O O . SER A 1 319 ? 40.281 -12.516 -19.875 1 79.31 319 SER A O 1
ATOM 2632 N N . ILE A 1 320 ? 41.344 -13.281 -21.641 1 79.12 320 ILE A N 1
ATOM 2633 C CA . ILE A 1 320 ? 42.594 -12.586 -21.359 1 79.12 320 ILE A CA 1
ATOM 2634 C C . ILE A 1 320 ? 42.344 -11.078 -21.406 1 79.12 320 ILE A C 1
ATOM 2636 O O . ILE A 1 320 ? 42.844 -10.336 -20.547 1 79.12 320 ILE A O 1
ATOM 2640 N N . ALA A 1 321 ? 41.562 -10.633 -22.328 1 74.38 321 ALA A N 1
ATOM 2641 C CA . ALA A 1 321 ? 41.281 -9.203 -22.453 1 74.38 321 ALA A CA 1
ATOM 2642 C C . ALA A 1 321 ? 40.531 -8.68 -21.234 1 74.38 321 ALA A C 1
ATOM 2644 O O . ALA A 1 321 ? 40.812 -7.582 -20.75 1 74.38 321 ALA A O 1
ATOM 2645 N N . HIS A 1 322 ? 39.719 -9.453 -20.75 1 78.5 322 HIS A N 1
ATOM 2646 C CA . HIS A 1 322 ? 38.969 -9.062 -19.562 1 78.5 322 HIS A CA 1
ATOM 2647 C C . HIS A 1 322 ? 39.844 -9 -18.328 1 78.5 322 HIS A C 1
ATOM 2649 O O . HIS A 1 322 ? 39.719 -8.086 -17.516 1 78.5 322 HIS A O 1
ATOM 2655 N N . ARG A 1 323 ? 40.688 -9.922 -18.234 1 84.69 323 ARG A N 1
ATOM 2656 C CA . ARG A 1 323 ? 41.594 -9.969 -17.109 1 84.69 323 ARG A CA 1
ATOM 2657 C C . ARG A 1 323 ? 42.562 -8.773 -17.125 1 84.69 323 ARG A C 1
ATOM 2659 O O . ARG A 1 323 ? 42.812 -8.172 -16.078 1 84.69 323 ARG A O 1
ATOM 2666 N N . GLU A 1 324 ? 43 -8.43 -18.281 1 80.69 324 GLU A N 1
ATOM 2667 C CA . GLU A 1 324 ? 43.906 -7.293 -18.406 1 80.69 324 GLU A CA 1
ATOM 2668 C C . GLU A 1 324 ? 43.188 -5.977 -18.109 1 80.69 324 GLU A C 1
ATOM 2670 O O . GLU A 1 324 ? 43.781 -5.055 -17.531 1 80.69 324 GLU A O 1
ATOM 2675 N N . LEU A 1 325 ? 42 -5.953 -18.516 1 79.81 325 LEU A N 1
ATOM 2676 C CA . LEU A 1 325 ? 41.219 -4.77 -18.219 1 79.81 325 LEU A CA 1
ATOM 2677 C C . LEU A 1 325 ? 41.031 -4.59 -16.719 1 79.81 325 LEU A C 1
ATOM 2679 O O . LEU A 1 325 ? 41.156 -3.482 -16.203 1 79.81 325 LEU A O 1
ATOM 2683 N N . LEU A 1 326 ? 40.75 -5.656 -16.016 1 84.94 326 LEU A N 1
ATOM 2684 C CA . LEU A 1 326 ? 40.562 -5.594 -14.57 1 84.94 326 LEU A CA 1
ATOM 2685 C C . LEU A 1 326 ? 41.844 -5.156 -13.867 1 84.94 326 LEU A C 1
ATOM 2687 O O . LEU A 1 326 ? 41.781 -4.363 -12.922 1 84.94 326 LEU A O 1
ATOM 2691 N N . TRP A 1 327 ? 42.938 -5.605 -14.367 1 85.38 327 TRP A N 1
ATOM 2692 C CA . TRP A 1 327 ? 44.219 -5.242 -13.766 1 85.38 327 TRP A CA 1
ATOM 2693 C C . TRP A 1 327 ? 44.531 -3.768 -14 1 85.38 327 TRP A C 1
ATOM 2695 O O . TRP A 1 327 ? 45.031 -3.084 -13.102 1 85.38 327 TRP A O 1
ATOM 2705 N N . SER A 1 328 ? 44.188 -3.303 -15.172 1 82.12 328 SER A N 1
ATOM 2706 C CA . SER A 1 328 ? 44.469 -1.913 -15.5 1 82.12 328 SER A CA 1
ATOM 2707 C C . SER A 1 328 ? 43.625 -0.955 -14.656 1 82.12 328 SER A C 1
ATOM 2709 O O . SER A 1 328 ? 44.062 0.16 -14.359 1 82.12 328 SER A O 1
ATOM 2711 N N . VAL A 1 329 ? 42.5 -1.396 -14.305 1 81.25 329 VAL A N 1
ATOM 2712 C CA . VAL A 1 329 ? 41.625 -0.562 -13.477 1 81.25 329 VAL A CA 1
ATOM 2713 C C . VAL A 1 329 ? 42.188 -0.51 -12.047 1 81.25 329 VAL A C 1
ATOM 2715 O O . VAL A 1 329 ? 42.125 0.535 -11.398 1 81.25 329 VAL A O 1
ATOM 2718 N N . LEU A 1 330 ? 42.719 -1.633 -11.602 1 84.5 330 LEU A N 1
ATOM 2719 C CA . LEU A 1 330 ? 43.219 -1.711 -10.234 1 84.5 330 LEU A CA 1
ATOM 2720 C C . LEU A 1 330 ? 44.594 -1.045 -10.109 1 84.5 330 LEU A C 1
ATOM 2722 O O . LEU A 1 330 ? 44.875 -0.408 -9.102 1 84.5 330 LEU A O 1
ATOM 2726 N N . ASP A 1 331 ? 45.375 -1.278 -11.141 1 82.69 331 ASP A N 1
ATOM 2727 C CA . ASP A 1 331 ? 46.688 -0.666 -11.148 1 82.69 331 ASP A CA 1
ATOM 2728 C C . ASP A 1 331 ? 46.719 0.562 -12.062 1 82.69 331 ASP A C 1
ATOM 2730 O O . ASP A 1 331 ? 47.25 0.511 -13.164 1 82.69 331 ASP A O 1
ATOM 2734 N N . ASP A 1 332 ? 46.219 1.661 -11.617 1 75.25 332 ASP A N 1
ATOM 2735 C CA . ASP A 1 332 ? 46.094 2.881 -12.414 1 75.25 332 ASP A CA 1
ATOM 2736 C C . ASP A 1 332 ? 47.469 3.451 -12.758 1 75.25 332 ASP A C 1
ATOM 2738 O O . ASP A 1 332 ? 47.625 4.047 -13.82 1 75.25 332 ASP A O 1
ATOM 2742 N N . GLN A 1 333 ? 48.5 3.213 -11.859 1 76.75 333 GLN A N 1
ATOM 2743 C CA . GLN A 1 333 ? 49.812 3.836 -12.07 1 76.75 333 GLN A CA 1
ATOM 2744 C C . GLN A 1 333 ? 50.781 2.854 -12.695 1 76.75 333 GLN A C 1
ATOM 2746 O O . GLN A 1 333 ? 52 3.133 -12.766 1 76.75 333 GLN A O 1
ATOM 2751 N N . ASN A 1 334 ? 50.344 1.743 -13.219 1 80 334 ASN A N 1
ATOM 2752 C CA . ASN A 1 334 ? 51.188 0.742 -13.875 1 80 334 ASN A CA 1
ATOM 2753 C C . ASN A 1 334 ? 52.406 0.405 -13.039 1 80 334 ASN A C 1
ATOM 2755 O O . ASN A 1 334 ? 53.531 0.435 -13.547 1 80 334 ASN A O 1
ATOM 2759 N N . LYS A 1 335 ? 52.25 0.26 -11.766 1 81.31 335 LYS A N 1
ATOM 2760 C CA . LYS A 1 335 ? 53.344 -0.075 -10.859 1 81.31 335 LYS A CA 1
ATOM 2761 C C . LYS A 1 335 ? 53.656 -1.565 -10.906 1 81.31 335 LYS A C 1
ATOM 2763 O O . LYS A 1 335 ? 54.719 -1.988 -10.484 1 81.31 335 LYS A O 1
ATOM 2768 N N . GLY A 1 336 ? 52.719 -2.361 -11.398 1 83.25 336 GLY A N 1
ATOM 2769 C CA . GLY A 1 336 ? 52.906 -3.799 -11.484 1 83.25 336 GLY A CA 1
ATOM 2770 C C . GLY A 1 336 ? 52.531 -4.527 -10.211 1 83.25 336 GLY A C 1
ATOM 2771 O O . GLY A 1 336 ? 52.781 -5.727 -10.07 1 83.25 336 GLY A O 1
ATOM 2772 N N . HIS A 1 337 ? 52.156 -3.723 -9.148 1 86.81 337 HIS A N 1
ATOM 2773 C CA . HIS A 1 337 ? 51.688 -4.305 -7.902 1 86.81 337 HIS A CA 1
ATOM 2774 C C . HIS A 1 337 ? 50.469 -3.555 -7.379 1 86.81 337 HIS A C 1
ATOM 2776 O O . HIS A 1 337 ? 50.219 -2.416 -7.781 1 86.81 337 HIS A O 1
ATOM 2782 N N . ILE A 1 338 ? 49.656 -4.289 -6.598 1 88.94 338 ILE A N 1
ATOM 2783 C CA . ILE A 1 338 ? 48.438 -3.674 -6.078 1 88.94 338 ILE A CA 1
ATOM 2784 C C . ILE A 1 338 ? 48.438 -3.738 -4.555 1 88.94 338 ILE A C 1
ATOM 2786 O O . ILE A 1 338 ? 48.938 -4.703 -3.967 1 88.94 338 ILE A O 1
ATOM 2790 N N . GLY A 1 339 ? 47.938 -2.693 -3.93 1 86 339 GLY A N 1
ATOM 2791 C CA . GLY A 1 339 ? 47.844 -2.623 -2.482 1 86 339 GLY A CA 1
ATOM 2792 C C . GLY A 1 339 ? 46.562 -3.285 -1.949 1 86 339 GLY A C 1
ATOM 2793 O O . GLY A 1 339 ? 45.844 -3.92 -2.703 1 86 339 GLY A O 1
ATOM 2794 N N . LYS A 1 340 ? 46.438 -3.234 -0.658 1 88.06 340 LYS A N 1
ATOM 2795 C CA . LYS A 1 340 ? 45.312 -3.863 0.049 1 88.06 340 LYS A CA 1
ATOM 2796 C C . LYS A 1 340 ? 44 -3.26 -0.38 1 88.06 340 LYS A C 1
ATOM 2798 O O . LYS A 1 340 ? 43.031 -3.986 -0.648 1 88.06 340 LYS A O 1
ATOM 2803 N N . ILE A 1 341 ? 43.844 -2.018 -0.53 1 85.06 341 ILE A N 1
ATOM 2804 C CA . ILE A 1 341 ? 42.625 -1.319 -0.852 1 85.06 341 ILE A CA 1
ATOM 2805 C C . ILE A 1 341 ? 42.188 -1.666 -2.273 1 85.06 341 ILE A C 1
ATOM 2807 O O . ILE A 1 341 ? 41 -1.926 -2.523 1 85.06 341 ILE A O 1
ATOM 2811 N N . ALA A 1 342 ? 43.125 -1.744 -3.139 1 84.88 342 ALA A N 1
ATOM 2812 C CA . ALA A 1 342 ? 42.812 -2.084 -4.523 1 84.88 342 ALA A CA 1
ATOM 2813 C C . ALA A 1 342 ? 42.406 -3.551 -4.656 1 84.88 342 ALA A C 1
ATOM 2815 O O . ALA A 1 342 ? 41.531 -3.893 -5.461 1 84.88 342 ALA A O 1
ATOM 2816 N N . PHE A 1 343 ? 43.031 -4.312 -3.826 1 89.25 343 PHE A N 1
ATOM 2817 C CA . PHE A 1 343 ? 42.719 -5.742 -3.881 1 89.25 343 PHE A CA 1
ATOM 2818 C C . PHE A 1 343 ? 41.312 -6.023 -3.418 1 89.25 343 PHE A C 1
ATOM 2820 O O . PHE A 1 343 ? 40.625 -6.891 -3.973 1 89.25 343 PHE A O 1
ATOM 2827 N N . VAL A 1 344 ? 40.906 -5.336 -2.461 1 87.62 344 VAL A N 1
ATOM 2828 C CA . VAL A 1 344 ? 39.594 -5.551 -1.892 1 87.62 344 VAL A CA 1
ATOM 2829 C C . VAL A 1 344 ? 38.531 -5.195 -2.924 1 87.62 344 VAL A C 1
ATOM 2831 O O . VAL A 1 344 ? 37.438 -5.781 -2.926 1 87.62 344 VAL A O 1
ATOM 2834 N N . GLN A 1 345 ? 38.781 -4.406 -3.895 1 85.31 345 GLN A N 1
ATOM 2835 C CA . GLN A 1 345 ? 37.812 -3.977 -4.914 1 85.31 345 GLN A CA 1
ATOM 2836 C C . GLN A 1 345 ? 37.688 -5.023 -6.016 1 85.31 345 GLN A C 1
ATOM 2838 O O . GLN A 1 345 ? 36.812 -4.918 -6.871 1 85.31 345 GLN A O 1
ATOM 2843 N N . LEU A 1 346 ? 38.531 -5.969 -5.914 1 85.31 346 LEU A N 1
ATOM 2844 C CA . LEU A 1 346 ? 38.5 -7.012 -6.93 1 85.31 346 LEU A CA 1
ATOM 2845 C C . LEU A 1 346 ? 37.188 -7.758 -6.926 1 85.31 346 LEU A C 1
ATOM 2847 O O . LEU A 1 346 ? 36.656 -8.086 -7.984 1 85.31 346 LEU A O 1
ATOM 2851 N N . ALA A 1 347 ? 36.625 -7.984 -5.781 1 84.06 347 ALA A N 1
ATOM 2852 C CA . ALA A 1 347 ? 35.375 -8.719 -5.676 1 84.06 347 ALA A CA 1
ATOM 2853 C C . ALA A 1 347 ? 34.219 -7.969 -6.363 1 84.06 347 ALA A C 1
ATOM 2855 O O . ALA A 1 347 ? 33.406 -8.578 -7.043 1 84.06 347 ALA A O 1
ATOM 2856 N N . ASP A 1 348 ? 34.188 -6.719 -6.246 1 79.06 348 ASP A N 1
ATOM 2857 C CA . ASP A 1 348 ? 33.156 -5.898 -6.879 1 79.06 348 ASP A CA 1
ATOM 2858 C C . ASP A 1 348 ? 33.375 -5.832 -8.391 1 79.06 348 ASP A C 1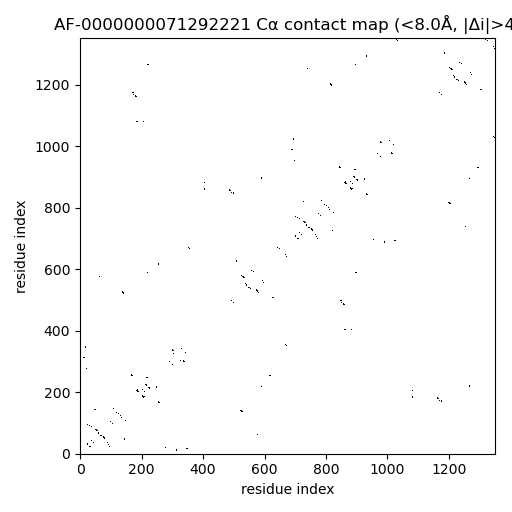
ATOM 2860 O O . ASP A 1 348 ? 32.406 -5.809 -9.148 1 79.06 348 ASP A O 1
ATOM 2864 N N . LEU A 1 349 ? 34.625 -5.801 -8.797 1 80.5 349 LEU A N 1
ATOM 2865 C CA . LEU A 1 349 ? 34.938 -5.727 -10.219 1 80.5 349 LEU A CA 1
ATOM 2866 C C . LEU A 1 349 ? 34.562 -7.027 -10.922 1 80.5 349 LEU A C 1
ATOM 2868 O O . LEU A 1 349 ? 34.094 -7.008 -12.07 1 80.5 349 LEU A O 1
ATOM 2872 N N . LEU A 1 350 ? 34.688 -8.055 -10.133 1 79.38 350 LEU A N 1
ATOM 2873 C CA . LEU A 1 350 ? 34.375 -9.352 -10.711 1 79.38 350 LEU A CA 1
ATOM 2874 C C . LEU A 1 350 ? 32.875 -9.531 -10.852 1 79.38 350 LEU A C 1
ATOM 2876 O O . LEU A 1 350 ? 32.406 -10.328 -11.664 1 79.38 350 LEU A O 1
ATOM 2880 N N . SER A 1 351 ? 32.156 -8.828 -10.07 1 75.69 351 SER A N 1
ATOM 2881 C CA . SER A 1 351 ? 30.688 -8.945 -10.102 1 75.69 351 SER A CA 1
ATOM 2882 C C . SER A 1 351 ? 30.094 -8.148 -11.258 1 75.69 351 SER A C 1
ATOM 2884 O O . SER A 1 351 ? 28.953 -8.383 -11.656 1 75.69 351 SER A O 1
ATOM 2886 N N . ILE A 1 352 ? 30.859 -7.207 -11.844 1 71.31 352 ILE A N 1
ATOM 2887 C CA . ILE A 1 352 ? 30.406 -6.422 -12.984 1 71.31 352 ILE A CA 1
ATOM 2888 C C . ILE A 1 352 ? 30.562 -7.227 -14.266 1 71.31 352 ILE A C 1
ATOM 2890 O O . ILE A 1 352 ? 31.641 -7.77 -14.539 1 71.31 352 ILE A O 1
ATOM 2894 N N . GLN A 1 353 ? 29.469 -7.445 -14.945 1 66.31 353 GLN A N 1
ATOM 2895 C CA . GLN A 1 353 ? 29.531 -8.203 -16.188 1 66.31 353 GLN A CA 1
ATOM 2896 C C . GLN A 1 353 ? 29.953 -7.32 -17.359 1 66.31 353 GLN A C 1
ATOM 2898 O O . GLN A 1 353 ? 29.391 -6.25 -17.562 1 66.31 353 GLN A O 1
ATOM 2903 N N . VAL A 1 354 ? 31.094 -7.648 -17.906 1 65.81 354 VAL A N 1
ATOM 2904 C CA . VAL A 1 354 ? 31.594 -6.945 -19.078 1 65.81 354 VAL A CA 1
ATOM 2905 C C . VAL A 1 354 ? 31.391 -7.797 -20.328 1 65.81 354 VAL A C 1
ATOM 2907 O O . VAL A 1 354 ? 31.766 -8.969 -20.375 1 65.81 354 VAL A O 1
ATOM 2910 N N . ILE A 1 355 ? 30.484 -7.348 -21.188 1 61.38 355 ILE A N 1
ATOM 2911 C CA . ILE A 1 355 ? 30.25 -8.07 -22.438 1 61.38 355 ILE A CA 1
ATOM 2912 C C . ILE A 1 355 ? 31.141 -7.496 -23.547 1 61.38 355 ILE A C 1
ATOM 2914 O O . ILE A 1 355 ? 31.188 -6.281 -23.734 1 61.38 355 ILE A O 1
ATOM 2918 N N . THR A 1 356 ? 31.984 -8.32 -24.031 1 60.31 356 THR A N 1
ATOM 2919 C CA . THR A 1 356 ? 32.812 -7.949 -25.156 1 60.31 356 THR A CA 1
ATOM 2920 C C . THR A 1 356 ? 32.094 -8.125 -26.469 1 60.31 356 THR A C 1
ATOM 2922 O O . THR A 1 356 ? 31.484 -9.172 -26.719 1 60.31 356 THR A O 1
ATOM 2925 N N . VAL A 1 357 ? 31.641 -7.051 -27.047 1 59.25 357 VAL A N 1
ATOM 2926 C CA . VAL A 1 357 ? 31 -7.152 -28.359 1 59.25 357 VAL A CA 1
ATOM 2927 C C . VAL A 1 357 ? 32.031 -7.023 -29.453 1 59.25 357 VAL A C 1
ATOM 2929 O O . VAL A 1 357 ? 32.75 -6.012 -29.562 1 59.25 357 VAL A O 1
ATOM 2932 N N . LYS A 1 358 ? 32.5 -8.141 -30.016 1 56.28 358 LYS A N 1
ATOM 2933 C CA . LYS A 1 358 ? 33.375 -8.078 -31.203 1 56.28 358 LYS A CA 1
ATOM 2934 C C . LYS A 1 358 ? 32.562 -7.648 -32.438 1 56.28 358 LYS A C 1
ATOM 2936 O O . LYS A 1 358 ? 31.484 -8.172 -32.688 1 56.28 358 LYS A O 1
ATOM 2941 N N . SER A 1 359 ? 32.75 -6.492 -32.906 1 59.25 359 SER A N 1
ATOM 2942 C CA . SER A 1 359 ? 32.062 -6.074 -34.125 1 59.25 359 SER A CA 1
ATOM 2943 C C . SER A 1 359 ? 32.5 -6.945 -35.312 1 59.25 359 SER A C 1
ATOM 2945 O O . SER A 1 359 ? 33.656 -6.906 -35.75 1 59.25 359 SER A O 1
ATOM 2947 N N . GLN A 1 360 ? 31.953 -8.133 -35.469 1 64.12 360 GLN A N 1
ATOM 2948 C CA . GLN A 1 360 ? 32.219 -8.914 -36.656 1 64.12 360 GLN A CA 1
ATOM 2949 C C . GLN A 1 360 ? 31.328 -8.477 -37.812 1 64.12 360 GLN A C 1
ATOM 2951 O O . GLN A 1 360 ? 30.188 -8.039 -37.594 1 64.12 360 GLN A O 1
ATOM 2956 N N . PRO A 1 361 ? 32.062 -8.328 -38.969 1 72.5 361 PRO A N 1
ATOM 2957 C CA . PRO A 1 361 ? 31.219 -8 -40.125 1 72.5 361 PRO A CA 1
ATOM 2958 C C . PRO A 1 361 ? 30.125 -9.031 -40.375 1 72.5 361 PRO A C 1
ATOM 2960 O O . PRO A 1 361 ? 30.219 -10.164 -39.906 1 72.5 361 PRO A O 1
ATOM 2963 N N . HIS A 1 362 ? 29.062 -8.727 -40.969 1 80.12 362 HIS A N 1
ATOM 2964 C CA . HIS A 1 362 ? 27.938 -9.594 -41.281 1 80.12 362 HIS A CA 1
ATOM 2965 C C . HIS A 1 362 ? 28.375 -10.758 -42.156 1 80.12 362 HIS A C 1
ATOM 2967 O O . HIS A 1 362 ? 29.188 -10.578 -43.094 1 80.12 362 HIS A O 1
ATOM 2973 N N . PRO A 1 363 ? 28.016 -12 -41.844 1 79.38 363 PRO A N 1
ATOM 2974 C CA . PRO A 1 363 ? 28.453 -13.18 -42.594 1 79.38 363 PRO A CA 1
ATOM 2975 C C . PRO A 1 363 ? 28.094 -13.094 -44.094 1 79.38 363 PRO A C 1
ATOM 2977 O O . PRO A 1 363 ? 28.859 -13.555 -44.938 1 79.38 363 PRO A O 1
ATOM 2980 N N . ILE A 1 364 ? 27.047 -12.422 -44.406 1 81.44 364 ILE A N 1
ATOM 2981 C CA . ILE A 1 364 ? 26.656 -12.297 -45.781 1 81.44 364 ILE A CA 1
ATOM 2982 C C . ILE A 1 364 ? 27.578 -11.312 -46.5 1 81.44 364 ILE A C 1
ATOM 2984 O O . ILE A 1 364 ? 27.812 -11.438 -47.719 1 81.44 364 ILE A O 1
ATOM 2988 N N . GLN A 1 365 ? 28.016 -10.438 -45.75 1 79.75 365 GLN A N 1
ATOM 2989 C CA . GLN A 1 365 ? 28.969 -9.484 -46.344 1 79.75 365 GLN A CA 1
ATOM 2990 C C . GLN A 1 365 ? 30.281 -10.172 -46.719 1 79.75 365 GLN A C 1
ATOM 2992 O O . GLN A 1 365 ? 30.938 -9.781 -47.656 1 79.75 365 GLN A O 1
ATOM 2997 N N . ILE A 1 366 ? 30.531 -11.242 -45.969 1 79.75 366 ILE A N 1
ATOM 2998 C CA . ILE A 1 366 ? 31.766 -11.961 -46.219 1 79.75 366 ILE A CA 1
ATOM 2999 C C . ILE A 1 366 ? 31.594 -12.898 -47.406 1 79.75 366 ILE A C 1
ATOM 3001 O O . ILE A 1 366 ? 32.469 -13.008 -48.25 1 79.75 366 ILE A O 1
ATOM 3005 N N . CYS A 1 367 ? 30.438 -13.602 -47.438 1 82.81 367 CYS A N 1
ATOM 3006 C CA . CYS A 1 367 ? 30.203 -14.594 -48.5 1 82.81 367 CYS A CA 1
ATOM 3007 C C . CYS A 1 367 ? 29.859 -13.922 -49.812 1 82.81 367 CYS A C 1
ATOM 3009 O O . CYS A 1 367 ? 30.312 -14.367 -50.875 1 82.81 367 CYS A O 1
ATOM 3011 N N . PHE A 1 368 ? 28.953 -12.961 -49.719 1 85.81 368 PHE A N 1
ATOM 3012 C CA . PHE A 1 368 ? 28.516 -12.281 -50.938 1 85.81 368 PHE A CA 1
ATOM 3013 C C . PHE A 1 368 ? 28.641 -10.773 -50.781 1 85.81 368 PHE A C 1
ATOM 3015 O O . PHE A 1 368 ? 27.641 -10.07 -50.688 1 85.81 368 PHE A O 1
ATOM 3022 N N . PRO A 1 369 ? 29.781 -10.289 -50.844 1 82.31 369 PRO A N 1
ATOM 3023 C CA . PRO A 1 369 ? 30 -8.859 -50.594 1 82.31 369 PRO A CA 1
ATOM 3024 C C . PRO A 1 369 ? 29.328 -7.984 -51.656 1 82.31 369 PRO A C 1
ATOM 3026 O O . PRO A 1 369 ? 28.844 -6.895 -51.344 1 82.31 369 PRO A O 1
ATOM 3029 N N . SER A 1 370 ? 29.25 -8.453 -52.906 1 84.19 370 SER A N 1
ATOM 3030 C CA . SER A 1 370 ? 28.688 -7.641 -54 1 84.19 370 SER A CA 1
ATOM 3031 C C . SER A 1 370 ? 27.188 -7.449 -53.812 1 84.19 370 SER A C 1
ATOM 3033 O O . SER A 1 370 ? 26.656 -6.363 -54.062 1 84.19 370 SER A O 1
ATOM 3035 N N . VAL A 1 371 ? 26.641 -8.477 -53.312 1 85.19 371 VAL A N 1
ATOM 3036 C CA . VAL A 1 371 ? 25.188 -8.43 -53.125 1 85.19 371 VAL A CA 1
ATOM 3037 C C . VAL A 1 371 ? 24.859 -7.59 -51.906 1 85.19 371 VAL A C 1
ATOM 3039 O O . VAL A 1 371 ? 23.922 -6.793 -51.906 1 85.19 371 VAL A O 1
ATOM 3042 N N . TYR A 1 372 ? 25.578 -7.688 -50.844 1 85.94 372 TYR A N 1
ATOM 3043 C CA . TYR A 1 372 ? 25.312 -7.012 -49.594 1 85.94 372 TYR A CA 1
ATOM 3044 C C . TYR A 1 372 ? 25.594 -5.52 -49.688 1 85.94 372 TYR A C 1
ATOM 3046 O O . TYR A 1 372 ? 24.922 -4.707 -49.062 1 85.94 372 TYR A O 1
ATOM 3054 N N . ASN A 1 373 ? 26.547 -5.234 -50.562 1 83.06 373 ASN A N 1
ATOM 3055 C CA . ASN A 1 373 ? 26.891 -3.824 -50.719 1 83.06 373 ASN A CA 1
ATOM 3056 C C . ASN A 1 373 ? 26.203 -3.213 -51.938 1 83.06 373 ASN A C 1
ATOM 3058 O O . ASN A 1 373 ? 26.516 -2.094 -52.344 1 83.06 373 ASN A O 1
ATOM 3062 N N . SER A 1 374 ? 25.312 -3.941 -52.5 1 86.75 374 SER A N 1
ATOM 3063 C CA . SER A 1 374 ? 24.516 -3.426 -53.625 1 86.75 374 SER A CA 1
ATOM 3064 C C . SER A 1 374 ? 23.594 -2.305 -53.188 1 86.75 374 SER A C 1
ATOM 3066 O O . SER A 1 374 ? 23.375 -2.113 -51.969 1 86.75 374 SER A O 1
ATOM 3068 N N . SER A 1 375 ? 23.094 -1.533 -54.031 1 88.75 375 SER A N 1
ATOM 3069 C CA . SER A 1 375 ? 22.25 -0.389 -53.75 1 88.75 375 SER A CA 1
ATOM 3070 C C . SER A 1 375 ? 20.922 -0.833 -53.125 1 88.75 375 SER A C 1
ATOM 3072 O O . SER A 1 375 ? 20.406 -0.169 -52.219 1 88.75 375 SER A O 1
ATOM 3074 N N . VAL A 1 376 ? 20.469 -1.916 -53.531 1 89.44 376 VAL A N 1
ATOM 3075 C CA . VAL A 1 376 ? 19.203 -2.426 -53 1 89.44 376 VAL A CA 1
ATOM 3076 C C . VAL A 1 376 ? 19.406 -2.887 -51.562 1 89.44 376 VAL A C 1
ATOM 3078 O O . VAL A 1 376 ? 18.562 -2.619 -50.719 1 89.44 376 VAL A O 1
ATOM 3081 N N . SER A 1 377 ? 20.422 -3.555 -51.281 1 89.88 377 SER A N 1
ATOM 3082 C CA . SER A 1 377 ? 20.719 -4.043 -49.938 1 89.88 377 SER A CA 1
ATOM 3083 C C . SER A 1 377 ? 20.922 -2.889 -48.969 1 89.88 377 SER A C 1
ATOM 3085 O O . SER A 1 377 ? 20.469 -2.939 -47.844 1 89.88 377 SER A O 1
ATOM 3087 N N . ARG A 1 378 ? 21.547 -1.899 -49.469 1 89.06 378 ARG A N 1
ATOM 3088 C CA . ARG A 1 378 ? 21.781 -0.729 -48.625 1 89.06 378 ARG A CA 1
ATOM 3089 C C . ARG A 1 378 ? 20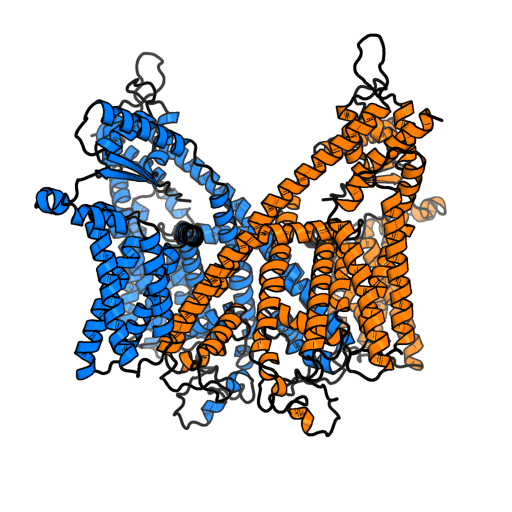.453 -0.028 -48.312 1 89.06 378 ARG A C 1
ATOM 3091 O O . ARG A 1 378 ? 20.281 0.489 -47.188 1 89.06 378 ARG A O 1
ATOM 3098 N N . PHE A 1 379 ? 19.656 -0.08 -49.281 1 90.88 379 PHE A N 1
ATOM 3099 C CA . PHE A 1 379 ? 18.344 0.522 -49.062 1 90.88 379 PHE A CA 1
ATOM 3100 C C . PHE A 1 379 ? 17.547 -0.263 -48.031 1 90.88 379 PHE A C 1
ATOM 3102 O O . PHE A 1 379 ? 16.906 0.325 -47.156 1 90.88 379 PHE A O 1
ATOM 3109 N N . ILE A 1 380 ? 17.578 -1.521 -48.062 1 90.12 380 ILE A N 1
ATOM 3110 C CA . ILE A 1 380 ? 16.859 -2.369 -47.125 1 90.12 380 ILE A CA 1
ATOM 3111 C C . ILE A 1 380 ? 17.422 -2.168 -45.719 1 90.12 380 ILE A C 1
ATOM 3113 O O . ILE A 1 380 ? 16.672 -2.037 -44.75 1 90.12 380 ILE A O 1
ATOM 3117 N N . ARG A 1 381 ? 18.625 -2.148 -45.656 1 88.88 381 ARG A N 1
ATOM 3118 C CA . ARG A 1 381 ? 19.281 -1.961 -44.344 1 88.88 381 ARG A CA 1
ATOM 3119 C C . ARG A 1 381 ? 18.922 -0.6 -43.75 1 88.88 381 ARG A C 1
ATOM 3121 O O . ARG A 1 381 ? 18.719 -0.48 -42.562 1 88.88 381 ARG A O 1
ATOM 3128 N N . TYR A 1 382 ? 18.828 0.327 -44.625 1 89.94 382 TYR A N 1
ATOM 3129 C CA . TYR A 1 382 ? 18.469 1.667 -44.156 1 89.94 382 TYR A CA 1
ATOM 3130 C C . TYR A 1 382 ? 17.016 1.724 -43.719 1 89.94 382 TYR A C 1
ATOM 3132 O O . TYR A 1 382 ? 16.703 2.324 -42.688 1 89.94 382 TYR A O 1
ATOM 3140 N N . MET A 1 383 ? 16.219 1.079 -44.438 1 89.81 383 MET A N 1
ATOM 3141 C CA . MET A 1 383 ? 14.789 1.091 -44.156 1 89.81 383 MET A CA 1
ATOM 3142 C C . MET A 1 383 ? 14.508 0.418 -42.812 1 89.81 383 MET A C 1
ATOM 3144 O O . MET A 1 383 ? 13.641 0.863 -42.062 1 89.81 383 MET A O 1
ATOM 3148 N N . VAL A 1 384 ? 15.164 -0.582 -42.469 1 89.69 384 VAL A N 1
ATOM 3149 C CA . VAL A 1 384 ? 14.945 -1.35 -41.25 1 89.69 384 VAL A CA 1
ATOM 3150 C C . VAL A 1 384 ? 15.391 -0.532 -40.031 1 89.69 384 VAL A C 1
ATOM 3152 O O . VAL A 1 384 ? 14.836 -0.675 -38.938 1 89.69 384 VAL A O 1
ATOM 3155 N N . ARG A 1 385 ? 16.281 0.392 -40.281 1 87 385 ARG A N 1
ATOM 3156 C CA . ARG A 1 385 ? 16.828 1.162 -39.156 1 87 385 ARG A CA 1
ATOM 3157 C C . ARG A 1 385 ? 16.031 2.445 -38.938 1 87 385 ARG A C 1
ATOM 3159 O O . ARG A 1 385 ? 16.203 3.121 -37.938 1 87 385 ARG A O 1
ATOM 3166 N N . THR A 1 386 ? 15.109 2.668 -39.844 1 88.56 386 THR A N 1
ATOM 3167 C CA . THR A 1 386 ? 14.328 3.896 -39.719 1 88.56 386 THR A CA 1
ATOM 3168 C C . THR A 1 386 ? 13.195 3.723 -38.719 1 88.56 386 THR A C 1
ATOM 3170 O O . THR A 1 386 ? 12.789 2.598 -38.406 1 88.56 386 THR A O 1
ATOM 3173 N N . ARG A 1 387 ? 12.703 4.793 -38.156 1 88.56 387 ARG A N 1
ATOM 3174 C CA . ARG A 1 387 ? 11.602 4.805 -37.219 1 88.56 387 ARG A CA 1
ATOM 3175 C C . ARG A 1 387 ? 10.289 4.418 -37.875 1 88.56 387 ARG A C 1
ATOM 3177 O O . ARG A 1 387 ? 9.383 3.879 -37.25 1 88.56 387 ARG A O 1
ATOM 3184 N N . VAL A 1 388 ? 10.25 4.715 -39.094 1 90.62 388 VAL A N 1
ATOM 3185 C CA . VAL A 1 388 ? 9.039 4.402 -39.844 1 90.62 388 VAL A CA 1
ATOM 3186 C C . VAL A 1 388 ? 8.805 2.893 -39.844 1 90.62 388 VAL A C 1
ATOM 3188 O O . VAL A 1 388 ? 7.664 2.434 -39.781 1 90.62 388 VAL A O 1
ATOM 3191 N N . PHE A 1 389 ? 9.875 2.123 -39.969 1 91.44 389 PHE A N 1
ATOM 3192 C CA . PHE A 1 389 ? 9.781 0.668 -39.938 1 91.44 389 PHE A CA 1
ATOM 3193 C C . PHE A 1 389 ? 9.172 0.201 -38.625 1 91.44 389 PHE A C 1
ATOM 3195 O O . PHE A 1 389 ? 8.297 -0.665 -38.594 1 91.44 389 PHE A O 1
ATOM 3202 N N . VAL A 1 390 ? 9.555 0.811 -37.562 1 88.38 390 VAL A N 1
ATOM 3203 C CA . VAL A 1 390 ? 9.062 0.44 -36.25 1 88.38 390 VAL A CA 1
ATOM 3204 C C . VAL A 1 390 ? 7.582 0.788 -36.125 1 88.38 390 VAL A C 1
ATOM 3206 O O . VAL A 1 390 ? 6.785 -0.017 -35.625 1 88.38 390 VAL A O 1
ATOM 3209 N N . TYR A 1 391 ? 7.164 1.947 -36.656 1 91 391 TYR A N 1
ATOM 3210 C CA . TYR A 1 391 ? 5.777 2.391 -36.562 1 91 391 TYR A CA 1
ATOM 3211 C C . TYR A 1 391 ? 4.871 1.521 -37.438 1 91 391 TYR A C 1
ATOM 3213 O O . TYR A 1 391 ? 3.725 1.25 -37.062 1 91 391 TYR A O 1
ATOM 3221 N N . VAL A 1 392 ? 5.375 1.126 -38.531 1 93.06 392 VAL A N 1
ATOM 3222 C CA . VAL A 1 392 ? 4.582 0.281 -39.406 1 93.06 392 VAL A CA 1
ATOM 3223 C C . VAL A 1 392 ? 4.309 -1.062 -38.75 1 93.06 392 VAL A C 1
ATOM 3225 O O . VAL A 1 392 ? 3.178 -1.554 -38.75 1 93.06 392 VAL A O 1
ATOM 3228 N N . TYR A 1 393 ? 5.277 -1.613 -38.188 1 90.06 393 TYR A N 1
ATOM 3229 C CA . TYR A 1 393 ? 5.094 -2.91 -37.562 1 90.06 393 TYR A CA 1
ATOM 3230 C C . TYR A 1 393 ? 4.273 -2.777 -36.281 1 90.06 393 TYR A C 1
ATOM 3232 O O . TYR A 1 393 ? 3.527 -3.689 -35.906 1 90.06 393 TYR A O 1
ATOM 3240 N N . ASP A 1 394 ? 4.418 -1.669 -35.594 1 90.62 394 ASP A N 1
ATOM 3241 C CA . ASP A 1 394 ? 3.527 -1.429 -34.438 1 90.62 394 ASP A CA 1
ATOM 3242 C C . ASP A 1 394 ? 2.068 -1.378 -34.906 1 90.62 394 ASP A C 1
ATOM 3244 O O . ASP A 1 394 ? 1.188 -1.919 -34.219 1 90.62 394 ASP A O 1
ATOM 3248 N N . LEU A 1 395 ? 1.847 -0.773 -36 1 93 395 LEU A N 1
ATOM 3249 C CA . LEU A 1 395 ? 0.498 -0.705 -36.531 1 93 395 LEU A CA 1
ATOM 3250 C C . LEU A 1 395 ? 0.003 -2.092 -36.938 1 93 395 LEU A C 1
ATOM 3252 O O . LEU A 1 395 ? -1.17 -2.416 -36.75 1 93 395 LEU A O 1
ATOM 3256 N N . ILE A 1 396 ? 0.909 -2.834 -37.469 1 92.56 396 ILE A N 1
ATOM 3257 C CA . ILE A 1 396 ? 0.556 -4.195 -37.875 1 92.56 396 ILE A CA 1
ATOM 3258 C C . ILE A 1 396 ? 0.166 -5 -36.625 1 92.56 396 ILE A C 1
ATOM 3260 O O . ILE A 1 396 ? -0.802 -5.762 -36.656 1 92.56 396 ILE A O 1
ATOM 3264 N N . ILE A 1 397 ? 0.886 -4.844 -35.562 1 90.38 397 ILE A N 1
ATOM 3265 C CA . ILE A 1 397 ? 0.595 -5.555 -34.312 1 90.38 397 ILE A CA 1
ATOM 3266 C C . ILE A 1 397 ? -0.777 -5.133 -33.781 1 90.38 397 ILE A C 1
ATOM 3268 O O . ILE A 1 397 ? -1.567 -5.977 -33.375 1 90.38 397 ILE A O 1
ATOM 3272 N N . LEU A 1 398 ? -1.086 -3.863 -33.906 1 90.94 398 LEU A N 1
ATOM 3273 C CA . LEU A 1 398 ? -2.359 -3.348 -33.438 1 90.94 398 LEU A CA 1
ATOM 3274 C C . LEU A 1 398 ? -3.518 -3.863 -34.281 1 90.94 398 LEU A C 1
ATOM 3276 O O . LEU A 1 398 ? -4.57 -4.219 -33.75 1 90.94 398 LEU A O 1
ATOM 3280 N N . VAL A 1 399 ? -3.309 -3.928 -35.562 1 92 399 VAL A N 1
ATOM 3281 C CA . VAL A 1 399 ? -4.328 -4.457 -36.469 1 92 399 VAL A CA 1
ATOM 3282 C C . VAL A 1 399 ? -4.539 -5.945 -36.188 1 92 399 VAL A C 1
ATOM 3284 O O . VAL A 1 399 ? -5.672 -6.43 -36.188 1 92 399 VAL A O 1
ATOM 3287 N N . ASN A 1 400 ? -3.445 -6.633 -35.938 1 90.62 400 ASN A N 1
ATOM 3288 C CA . ASN A 1 400 ? -3.545 -8.047 -35.594 1 90.62 400 ASN A CA 1
ATOM 3289 C C . ASN A 1 400 ? -4.336 -8.258 -34.312 1 90.62 400 ASN A C 1
ATOM 3291 O O . ASN A 1 400 ? -5.09 -9.219 -34.188 1 90.62 400 ASN A O 1
ATOM 3295 N N . ALA A 1 401 ? -4.168 -7.379 -33.375 1 90.31 401 ALA A N 1
ATOM 3296 C CA . ALA A 1 401 ? -4.902 -7.473 -32.125 1 90.31 401 ALA A CA 1
ATOM 3297 C C . ALA A 1 401 ? -6.41 -7.391 -32.344 1 90.31 401 ALA A C 1
ATOM 3299 O O . ALA A 1 401 ? -7.184 -8.125 -31.734 1 90.31 401 ALA A O 1
ATOM 3300 N N . VAL A 1 402 ? -6.77 -6.547 -33.281 1 90.12 402 VAL A N 1
ATOM 3301 C CA . VAL A 1 402 ? -8.18 -6.398 -33.594 1 90.12 402 VAL A CA 1
ATOM 3302 C C . VAL A 1 402 ? -8.695 -7.668 -34.281 1 90.12 402 VAL A C 1
ATOM 3304 O O . VAL A 1 402 ? -9.789 -8.141 -33.969 1 90.12 402 VAL A O 1
ATOM 3307 N N . PHE A 1 403 ? -7.855 -8.258 -35.094 1 89.75 403 PHE A N 1
ATOM 3308 C CA . PHE A 1 403 ? -8.258 -9.461 -35.812 1 89.75 403 PHE A CA 1
ATOM 3309 C C . PHE A 1 403 ? -8.367 -10.641 -34.844 1 89.75 403 PHE A C 1
ATOM 3311 O O . PHE A 1 403 ? -9.203 -11.531 -35.031 1 89.75 403 PHE A O 1
ATOM 3318 N N . ILE A 1 404 ? -7.465 -10.656 -33.875 1 88 404 ILE A N 1
ATOM 3319 C CA . ILE A 1 404 ? -7.535 -11.727 -32.875 1 88 404 ILE A CA 1
ATOM 3320 C C . ILE A 1 404 ? -8.859 -11.648 -32.125 1 88 404 ILE A C 1
ATOM 3322 O O . ILE A 1 404 ? -9.445 -12.672 -31.781 1 88 404 ILE A O 1
ATOM 3326 N N . GLY A 1 405 ? -9.367 -10.445 -31.891 1 87.12 405 GLY A N 1
ATOM 3327 C CA . GLY A 1 405 ? -10.625 -10.25 -31.172 1 87.12 405 GLY A CA 1
ATOM 3328 C C . GLY A 1 405 ? -11.844 -10.625 -32 1 87.12 405 GLY A C 1
ATOM 3329 O O . GLY A 1 405 ? -12.914 -10.891 -31.438 1 87.12 405 GLY A O 1
ATOM 3330 N N . LEU A 1 406 ? -11.656 -10.688 -33.25 1 86.25 406 LEU A N 1
ATOM 3331 C CA . LEU A 1 406 ? -12.766 -11.031 -34.125 1 86.25 406 LEU A CA 1
ATOM 3332 C C . LEU A 1 406 ? -12.969 -12.539 -34.188 1 86.25 406 LEU A C 1
ATOM 3334 O O . LEU A 1 406 ? -12.18 -13.297 -33.625 1 86.25 406 LEU A O 1
ATOM 3338 N N . ASP A 1 407 ? -14.086 -12.922 -34.75 1 78.44 407 ASP A N 1
ATOM 3339 C CA . ASP A 1 407 ? -14.492 -14.32 -34.781 1 78.44 407 ASP A CA 1
ATOM 3340 C C . ASP A 1 407 ? -13.617 -15.133 -35.719 1 78.44 407 ASP A C 1
ATOM 3342 O O . ASP A 1 407 ? -13.484 -14.797 -36.906 1 78.44 407 ASP A O 1
ATOM 3346 N N . GLU A 1 408 ? -12.977 -16.109 -35.219 1 75.69 408 GLU A N 1
ATOM 3347 C CA . GLU A 1 408 ? -12.039 -16.969 -35.938 1 75.69 408 GLU A CA 1
ATOM 3348 C C . GLU A 1 408 ? -12.766 -17.859 -36.969 1 75.69 408 GLU A C 1
ATOM 3350 O O . GLU A 1 408 ? -12.148 -18.391 -37.875 1 75.69 408 GLU A O 1
ATOM 3355 N N . GLU A 1 409 ? -14.055 -17.938 -36.781 1 77.62 409 GLU A N 1
ATOM 3356 C CA . GLU A 1 409 ? -14.781 -18.828 -37.656 1 77.62 409 GLU A CA 1
ATOM 3357 C C . GLU A 1 409 ? -14.898 -18.219 -39.062 1 77.62 409 GLU A C 1
ATOM 3359 O O . GLU A 1 409 ? -15.094 -18.938 -40.031 1 77.62 409 GLU A O 1
ATOM 3364 N N . ASN A 1 410 ? -14.609 -16.969 -39.125 1 82.19 410 ASN A N 1
ATOM 3365 C CA . ASN A 1 410 ? -14.578 -16.312 -40.438 1 82.19 410 ASN A CA 1
ATOM 3366 C C . ASN A 1 410 ? -13.305 -16.656 -41.219 1 82.19 410 ASN A C 1
ATOM 3368 O O . ASN A 1 410 ? -12.195 -16.5 -40.688 1 82.19 410 ASN A O 1
ATOM 3372 N N . PRO A 1 411 ? -13.422 -17.266 -42.312 1 84.12 411 PRO A N 1
ATOM 3373 C CA . PRO A 1 411 ? -12.25 -17.672 -43.094 1 84.12 411 PRO A CA 1
ATOM 3374 C C . PRO A 1 411 ? -11.289 -16.531 -43.375 1 84.12 411 PRO A C 1
ATOM 3376 O O . PRO A 1 411 ? -10.07 -16.734 -43.438 1 84.12 411 PRO A O 1
ATOM 3379 N N . VAL A 1 412 ? -11.812 -15.352 -43.469 1 84.81 412 VAL A N 1
ATOM 3380 C CA . VAL A 1 412 ? -10.961 -14.195 -43.719 1 84.81 412 VAL A CA 1
ATOM 3381 C C . VAL A 1 412 ? -10.016 -14 -42.531 1 84.81 412 VAL A C 1
ATOM 3383 O O . VAL A 1 412 ? -8.828 -13.719 -42.719 1 84.81 412 VAL A O 1
ATOM 3386 N N . VAL A 1 413 ? -10.555 -14.258 -41.406 1 84.06 413 VAL A N 1
ATOM 3387 C CA . VAL A 1 413 ? -9.766 -14.055 -40.219 1 84.06 413 VAL A CA 1
ATOM 3388 C C . VAL A 1 413 ? -8.734 -15.18 -40.062 1 84.06 413 VAL A C 1
ATOM 3390 O O . VAL A 1 413 ? -7.586 -14.93 -39.688 1 84.06 413 VAL A O 1
ATOM 3393 N N . SER A 1 414 ? -9.117 -16.359 -40.438 1 80.88 414 SER A N 1
ATOM 3394 C CA . SER A 1 414 ? -8.195 -17.484 -40.312 1 80.88 414 SER A CA 1
ATOM 3395 C C . SER A 1 414 ? -7.035 -17.344 -41.312 1 80.88 414 SER A C 1
ATOM 3397 O O . SER A 1 414 ? -5.887 -17.641 -40.969 1 80.88 414 SER A O 1
ATOM 3399 N N . ASN A 1 415 ? -7.32 -16.875 -42.438 1 86.12 415 ASN A N 1
ATOM 3400 C CA . ASN A 1 415 ? -6.27 -16.688 -43.438 1 86.12 415 ASN A CA 1
ATOM 3401 C C . ASN A 1 415 ? -5.387 -15.492 -43.094 1 86.12 415 ASN A C 1
ATOM 3403 O O . ASN A 1 415 ? -4.207 -15.469 -43.469 1 86.12 415 ASN A O 1
ATOM 3407 N N . ALA A 1 416 ? -6.035 -14.586 -42.469 1 89.12 416 ALA A N 1
ATOM 3408 C CA . ALA A 1 416 ? -5.27 -13.398 -42.094 1 89.12 416 ALA A CA 1
ATOM 3409 C C . ALA A 1 416 ? -4.172 -13.742 -41.094 1 89.12 416 ALA A C 1
ATOM 3411 O O . ALA A 1 416 ? -3.121 -13.094 -41.062 1 89.12 416 ALA A O 1
ATOM 3412 N N . GLU A 1 417 ? -4.387 -14.711 -40.312 1 87.62 417 GLU A N 1
ATOM 3413 C CA . GLU A 1 417 ? -3.391 -15.125 -39.344 1 87.62 417 GLU A CA 1
ATOM 3414 C C . GLU A 1 417 ? -2.1 -15.578 -40.031 1 87.62 417 GLU A C 1
ATOM 3416 O O . GLU A 1 417 ? -1.004 -15.258 -39.562 1 87.62 417 GLU A O 1
ATOM 3421 N N . TRP A 1 418 ? -2.256 -16.266 -41.062 1 88.44 418 TRP A N 1
ATOM 3422 C CA . TRP A 1 418 ? -1.083 -16.703 -41.812 1 88.44 418 TRP A CA 1
ATOM 3423 C C . TRP A 1 418 ? -0.338 -15.5 -42.406 1 88.44 418 TRP A C 1
ATOM 3425 O O . TRP A 1 418 ? 0.895 -15.492 -42.438 1 88.44 418 TRP A O 1
ATOM 3435 N N . GLY A 1 419 ? -1.171 -14.586 -42.812 1 91.69 419 GLY A N 1
ATOM 3436 C CA . GLY A 1 419 ? -0.56 -13.383 -43.344 1 91.69 419 GLY A CA 1
ATOM 3437 C C . GLY A 1 419 ? 0.238 -12.609 -42.312 1 91.69 419 GLY A C 1
ATOM 3438 O O . GLY A 1 419 ? 1.35 -12.156 -42.562 1 91.69 419 GLY A O 1
ATOM 3439 N N . PHE A 1 420 ? -0.337 -12.453 -41.188 1 91.25 420 PHE A N 1
ATOM 3440 C CA . PHE A 1 420 ? 0.351 -11.727 -40.125 1 91.25 420 PHE A CA 1
ATOM 3441 C C . PHE A 1 420 ? 1.604 -12.477 -39.656 1 91.25 420 PHE A C 1
ATOM 3443 O O . PHE A 1 420 ? 2.643 -11.859 -39.406 1 91.25 420 PHE A O 1
ATOM 3450 N N . LEU A 1 421 ? 1.549 -13.789 -39.531 1 90.88 421 LEU A N 1
ATOM 3451 C CA . LEU A 1 421 ? 2.707 -14.594 -39.156 1 90.88 421 LEU A CA 1
ATOM 3452 C C . LEU A 1 421 ? 3.83 -14.445 -40.188 1 90.88 421 LEU A C 1
ATOM 3454 O O . LEU A 1 421 ? 5.004 -14.375 -39.812 1 90.88 421 LEU A O 1
ATOM 3458 N N . ALA A 1 422 ? 3.398 -14.344 -41.406 1 93.12 422 ALA A N 1
ATOM 3459 C CA . ALA A 1 422 ? 4.387 -14.148 -42.469 1 93.12 422 ALA A CA 1
ATOM 3460 C C . ALA A 1 422 ? 5.043 -12.773 -42.375 1 93.12 422 ALA A C 1
ATOM 3462 O O . ALA A 1 422 ? 6.25 -12.641 -42.562 1 93.12 422 ALA A O 1
ATOM 3463 N N . LEU A 1 423 ? 4.223 -11.875 -42.031 1 93.25 423 LEU A N 1
ATOM 3464 C CA . LEU A 1 423 ? 4.754 -10.523 -41.875 1 93.25 423 LEU A CA 1
ATOM 3465 C C . LEU A 1 423 ? 5.719 -10.438 -40.719 1 93.25 423 LEU A C 1
ATOM 3467 O O . LEU A 1 423 ? 6.754 -9.773 -40.781 1 93.25 423 LEU A O 1
ATOM 3471 N N . TYR A 1 424 ? 5.418 -11.094 -39.656 1 92.38 424 TYR A N 1
ATOM 3472 C CA . TYR A 1 424 ? 6.297 -11.086 -38.5 1 92.38 424 TYR A CA 1
ATOM 3473 C C . TYR A 1 424 ? 7.602 -11.812 -38.812 1 92.38 424 TYR A C 1
ATOM 3475 O O . TYR A 1 424 ? 8.672 -11.383 -38.375 1 92.38 424 TYR A O 1
ATOM 3483 N N . MET A 1 425 ? 7.48 -12.891 -39.5 1 92.94 425 MET A N 1
ATOM 3484 C CA . MET A 1 425 ? 8.68 -13.625 -39.906 1 92.94 425 MET A CA 1
ATOM 3485 C C . MET A 1 425 ? 9.562 -12.781 -40.812 1 92.94 425 MET A C 1
ATOM 3487 O O . MET A 1 425 ? 10.789 -12.812 -40.688 1 92.94 425 MET A O 1
ATOM 3491 N N . LEU A 1 426 ? 8.922 -12.047 -41.625 1 93.44 426 LEU A N 1
ATOM 3492 C CA . LEU A 1 426 ? 9.664 -11.148 -42.531 1 93.44 426 LEU A CA 1
ATOM 3493 C C . LEU A 1 426 ? 10.391 -10.078 -41.719 1 93.44 426 LEU A C 1
ATOM 3495 O O . LEU A 1 426 ? 11.516 -9.703 -42.062 1 93.44 426 LEU A O 1
ATOM 3499 N N . GLU A 1 427 ? 9.734 -9.586 -40.688 1 91.94 427 GLU A N 1
ATOM 3500 C CA . GLU A 1 427 ? 10.367 -8.594 -39.844 1 91.94 427 GLU A CA 1
ATOM 3501 C C . GLU A 1 427 ? 11.648 -9.133 -39.219 1 91.94 427 GLU A C 1
ATOM 3503 O O . GLU A 1 427 ? 12.68 -8.453 -39.219 1 91.94 427 GLU A O 1
ATOM 3508 N N . ILE A 1 428 ? 11.633 -10.305 -38.719 1 90.69 428 ILE A N 1
ATOM 3509 C CA . ILE A 1 428 ? 12.781 -10.914 -38.062 1 90.69 428 ILE A CA 1
ATOM 3510 C C . ILE A 1 428 ? 13.891 -11.164 -39.062 1 90.69 428 ILE A C 1
ATOM 3512 O O . ILE A 1 428 ? 15.062 -10.883 -38.812 1 90.69 428 ILE A O 1
ATOM 3516 N N . ILE A 1 429 ? 13.484 -11.617 -40.25 1 91.62 429 ILE A N 1
ATOM 3517 C CA . ILE A 1 429 ? 14.461 -11.922 -41.312 1 91.62 429 ILE A CA 1
ATOM 3518 C C . ILE A 1 429 ? 15.133 -10.633 -41.781 1 91.62 429 ILE A C 1
ATOM 3520 O O . ILE A 1 429 ? 16.344 -10.602 -41.969 1 91.62 429 ILE A O 1
ATOM 3524 N N . LEU A 1 430 ? 14.352 -9.602 -41.875 1 91.38 430 LEU A N 1
ATOM 3525 C CA . LEU A 1 430 ? 14.898 -8.32 -42.281 1 91.38 430 LEU A CA 1
ATOM 3526 C C . LEU A 1 430 ? 15.836 -7.754 -41.219 1 91.38 430 LEU A C 1
ATOM 3528 O O . LEU A 1 430 ? 16.875 -7.188 -41.562 1 91.38 430 LEU A O 1
ATOM 3532 N N . LYS A 1 431 ? 15.453 -7.879 -40 1 89.62 431 LYS A N 1
ATOM 3533 C CA . LYS A 1 431 ? 16.312 -7.398 -38.906 1 89.62 431 LYS A CA 1
ATOM 3534 C C . LYS A 1 431 ? 17.609 -8.195 -38.844 1 89.62 431 LYS A C 1
ATOM 3536 O O . LYS A 1 431 ? 18.672 -7.637 -38.562 1 89.62 431 LYS A O 1
ATOM 3541 N N . LEU A 1 432 ? 17.453 -9.484 -39.062 1 87.94 432 LEU A N 1
ATOM 3542 C CA . LEU A 1 432 ? 18.641 -10.336 -39.062 1 87.94 432 LEU A CA 1
ATOM 3543 C C . LEU A 1 432 ? 19.531 -10.031 -40.281 1 87.94 432 LEU A C 1
ATOM 3545 O O . LEU A 1 432 ? 20.734 -10.211 -40.219 1 87.94 432 LEU A O 1
ATOM 3549 N N . TYR A 1 433 ? 18.875 -9.586 -41.344 1 87.31 433 TYR A N 1
ATOM 3550 C CA . TYR A 1 433 ? 19.625 -9.211 -42.531 1 87.31 433 TYR A CA 1
ATOM 3551 C C . TYR A 1 433 ? 20.359 -7.891 -42.344 1 87.31 433 TYR A C 1
ATOM 3553 O O . TYR A 1 433 ? 21.484 -7.707 -42.844 1 87.31 433 TYR A O 1
ATOM 3561 N N . ALA A 1 434 ? 19.734 -7.035 -41.562 1 86.25 434 ALA A N 1
ATOM 3562 C CA . ALA A 1 434 ? 20.312 -5.703 -41.406 1 86.25 434 ALA A CA 1
ATOM 3563 C C . ALA A 1 434 ? 21.359 -5.695 -40.312 1 86.25 434 ALA A C 1
ATOM 3565 O O . ALA A 1 434 ? 22.281 -4.871 -40.312 1 86.25 434 ALA A O 1
ATOM 3566 N N . THR A 1 435 ? 21.125 -6.457 -39.344 1 83.19 435 THR A N 1
ATOM 3567 C CA . THR A 1 435 ? 22.047 -6.477 -38.219 1 83.19 435 THR A CA 1
ATOM 3568 C C . THR A 1 435 ? 22.719 -7.836 -38.094 1 83.19 435 THR A C 1
ATOM 3570 O O . THR A 1 435 ? 22.141 -8.859 -38.469 1 83.19 435 THR A O 1
ATOM 3573 N N . GLU A 1 436 ? 23.984 -7.789 -37.688 1 81.56 436 GLU A N 1
ATOM 3574 C CA . GLU A 1 436 ? 24.703 -9.039 -37.469 1 81.56 436 GLU A CA 1
ATOM 3575 C C . GLU A 1 436 ? 23.969 -9.969 -36.531 1 81.56 436 GLU A C 1
ATOM 3577 O O . GLU A 1 436 ? 23.516 -9.547 -35.469 1 81.56 436 GLU A O 1
ATOM 3582 N N . PRO A 1 437 ? 23.734 -11.172 -36.938 1 80.56 437 PRO A N 1
ATOM 3583 C CA . PRO A 1 437 ? 22.953 -12.117 -36.156 1 80.56 437 PRO A CA 1
ATOM 3584 C C . PRO A 1 437 ? 23.516 -12.328 -34.75 1 80.56 437 PRO A C 1
ATOM 3586 O O . PRO A 1 437 ? 22.766 -12.523 -33.781 1 80.56 437 PRO A O 1
ATOM 3589 N N . ARG A 1 438 ? 24.734 -12.281 -34.531 1 78 438 ARG A N 1
ATOM 3590 C CA . ARG A 1 438 ? 25.328 -12.469 -33.219 1 78 438 ARG A CA 1
ATOM 3591 C C . ARG A 1 438 ? 25.062 -11.266 -32.312 1 78 438 ARG A C 1
ATOM 3593 O O . ARG A 1 438 ? 24.844 -11.422 -31.109 1 78 438 ARG A O 1
ATOM 3600 N N . ALA A 1 439 ? 25.016 -10.211 -33.031 1 74.56 439 ALA A N 1
ATOM 3601 C CA . ALA A 1 439 ? 24.719 -8.992 -32.281 1 74.56 439 ALA A CA 1
ATOM 3602 C C . ALA A 1 439 ? 23.234 -8.898 -31.969 1 74.56 439 ALA A C 1
ATOM 3604 O O . ALA A 1 439 ? 22.844 -8.391 -30.906 1 74.56 439 ALA A O 1
ATOM 3605 N N . PHE A 1 440 ? 22.516 -9.438 -32.875 1 80.19 440 PHE A N 1
ATOM 3606 C CA . PHE A 1 440 ? 21.078 -9.422 -32.719 1 80.19 440 PHE A CA 1
ATOM 3607 C C . PHE A 1 440 ? 20.656 -10.336 -31.562 1 80.19 440 PHE A C 1
ATOM 3609 O O . PHE A 1 440 ? 19.781 -9.984 -30.766 1 80.19 440 PHE A O 1
ATOM 3616 N N . PHE A 1 441 ? 21.281 -11.406 -31.422 1 78.81 441 PHE A N 1
ATOM 3617 C CA . PHE A 1 441 ? 20.922 -12.383 -30.406 1 78.81 441 PHE A CA 1
ATOM 3618 C C . PHE A 1 441 ? 21.859 -12.289 -29.219 1 78.81 441 PHE A C 1
ATOM 3620 O O . PHE A 1 441 ? 22.141 -13.297 -28.547 1 78.81 441 PHE A O 1
ATOM 3627 N N . ALA A 1 442 ? 22.312 -11.109 -29.062 1 73.19 442 ALA A N 1
ATOM 3628 C CA . ALA A 1 442 ? 23.156 -10.922 -27.875 1 73.19 442 ALA A CA 1
ATOM 3629 C C . ALA A 1 442 ? 22.328 -11.055 -26.594 1 73.19 442 ALA A C 1
ATOM 3631 O O . ALA A 1 442 ? 21.141 -10.727 -26.578 1 73.19 442 ALA A O 1
ATOM 3632 N N . ARG A 1 443 ? 22.812 -11.578 -25.641 1 65.5 443 ARG A N 1
ATOM 3633 C CA . ARG A 1 443 ? 22.141 -11.945 -24.391 1 65.5 443 ARG A CA 1
ATOM 3634 C C . ARG A 1 443 ? 21.531 -10.719 -23.719 1 65.5 443 ARG A C 1
ATOM 3636 O O . ARG A 1 443 ? 20.531 -10.836 -23 1 65.5 443 ARG A O 1
ATOM 3643 N N . HIS A 1 444 ? 22.062 -9.609 -24.062 1 65.38 444 HIS A N 1
ATOM 3644 C CA . HIS A 1 444 ? 21.578 -8.43 -23.359 1 65.38 444 HIS A CA 1
ATOM 3645 C C . HIS A 1 444 ? 20.359 -7.836 -24.047 1 65.38 444 HIS A C 1
ATOM 3647 O O . HIS A 1 444 ? 19.672 -6.973 -23.469 1 65.38 444 HIS A O 1
ATOM 3653 N N . HIS A 1 445 ? 20.172 -8.398 -25.203 1 75 445 HIS A N 1
ATOM 3654 C CA . HIS A 1 445 ? 18.969 -7.93 -25.875 1 75 445 HIS A CA 1
ATOM 3655 C C . HIS A 1 445 ? 17.812 -8.898 -25.688 1 75 445 HIS A C 1
ATOM 3657 O O . HIS A 1 445 ? 17.422 -9.609 -26.609 1 75 445 HIS A O 1
ATOM 3663 N N . PHE A 1 446 ? 17.203 -8.938 -24.547 1 77.06 446 PHE A N 1
ATOM 3664 C CA . PHE A 1 446 ? 16.156 -9.867 -24.109 1 77.06 446 PHE A CA 1
ATOM 3665 C C . PHE A 1 446 ? 14.938 -9.758 -25.016 1 77.06 446 PHE A C 1
ATOM 3667 O O . PHE A 1 446 ? 14.297 -10.766 -25.328 1 77.06 446 PHE A O 1
ATOM 3674 N N . TRP A 1 447 ? 14.703 -8.656 -25.594 1 78.5 447 TRP A N 1
ATOM 3675 C CA . TRP A 1 447 ? 13.469 -8.422 -26.344 1 78.5 447 TRP A CA 1
ATOM 3676 C C . TRP A 1 447 ? 13.539 -9.07 -27.719 1 78.5 447 TRP A C 1
ATOM 3678 O O . TRP A 1 447 ? 12.531 -9.547 -28.25 1 78.5 447 TRP A O 1
ATOM 3688 N N . ASN A 1 448 ? 14.773 -9.094 -28.219 1 84.06 448 ASN A N 1
ATOM 3689 C CA . ASN A 1 448 ? 14.914 -9.742 -29.516 1 84.06 448 ASN A CA 1
ATOM 3690 C C . ASN A 1 448 ? 14.742 -11.258 -29.406 1 84.06 448 ASN A C 1
ATOM 3692 O O . ASN A 1 448 ? 14.156 -11.883 -30.281 1 84.06 448 ASN A O 1
ATOM 3696 N N . TRP A 1 449 ? 15.234 -11.742 -28.344 1 85.25 449 TRP A N 1
ATOM 3697 C CA . TRP A 1 449 ? 15.031 -13.164 -28.078 1 85.25 449 TRP A CA 1
ATOM 3698 C C . TRP A 1 449 ? 13.555 -13.477 -27.859 1 85.25 449 TRP A C 1
ATOM 3700 O O . TRP A 1 449 ? 13.039 -14.461 -28.375 1 85.25 449 TRP A O 1
ATOM 3710 N N . PHE A 1 450 ? 13.031 -12.68 -27.109 1 84.25 450 PHE A N 1
ATOM 3711 C CA . PHE A 1 450 ? 11.617 -12.875 -26.781 1 84.25 450 PHE A CA 1
ATOM 3712 C C . PHE A 1 450 ? 10.773 -12.836 -28.047 1 84.25 450 PHE A C 1
ATOM 3714 O O . PHE A 1 450 ? 9.938 -13.719 -28.266 1 84.25 450 PHE A O 1
ATOM 3721 N N . ASP A 1 451 ? 11.047 -11.93 -28.875 1 85.38 451 ASP A N 1
ATOM 3722 C CA . ASP A 1 451 ? 10.305 -11.766 -30.125 1 85.38 451 ASP A CA 1
ATOM 3723 C C . ASP A 1 451 ? 10.492 -12.984 -31.031 1 85.38 451 ASP A C 1
ATOM 3725 O O . ASP A 1 451 ? 9.523 -13.523 -31.562 1 85.38 451 ASP A O 1
ATOM 3729 N N . THR A 1 452 ? 11.719 -13.391 -31.141 1 89.31 452 THR A N 1
ATOM 3730 C CA . THR A 1 452 ? 12.016 -14.5 -32.062 1 89.31 452 THR A CA 1
ATOM 3731 C C . THR A 1 452 ? 11.414 -15.797 -31.531 1 89.31 452 THR A C 1
ATOM 3733 O O . THR A 1 452 ? 10.828 -16.562 -32.281 1 89.31 452 THR A O 1
ATOM 3736 N N . ILE A 1 453 ? 11.508 -15.953 -30.281 1 89.75 453 ILE A N 1
ATOM 3737 C CA . ILE A 1 453 ? 11.008 -17.188 -29.672 1 89.75 453 ILE A CA 1
ATOM 3738 C C . ILE A 1 453 ? 9.484 -17.234 -29.797 1 89.75 453 ILE A C 1
ATOM 3740 O O . ILE A 1 453 ? 8.922 -18.281 -30.141 1 89.75 453 ILE A O 1
ATOM 3744 N N . ILE A 1 454 ? 8.859 -16.172 -29.609 1 88.75 454 ILE A N 1
ATOM 3745 C CA . ILE A 1 454 ? 7.402 -16.141 -29.641 1 88.75 454 ILE A CA 1
ATOM 3746 C C . ILE A 1 454 ? 6.906 -16.344 -31.062 1 88.75 454 ILE A C 1
ATOM 3748 O O . ILE A 1 454 ? 5.953 -17.094 -31.297 1 88.75 454 ILE A O 1
ATOM 3752 N N . ILE A 1 455 ? 7.555 -15.773 -32.062 1 89.88 455 ILE A N 1
ATOM 3753 C CA . ILE A 1 455 ? 7.121 -15.859 -33.438 1 89.88 455 ILE A CA 1
ATOM 3754 C C . ILE A 1 455 ? 7.387 -17.266 -34 1 89.88 455 ILE A C 1
ATOM 3756 O O . ILE A 1 455 ? 6.535 -17.859 -34.656 1 89.88 455 ILE A O 1
ATOM 3760 N N . VAL A 1 456 ? 8.523 -17.844 -33.625 1 91.31 456 VAL A N 1
ATOM 3761 C CA . VAL A 1 456 ? 8.867 -19.172 -34.094 1 91.31 456 VAL A CA 1
ATOM 3762 C C . VAL A 1 456 ? 7.941 -20.203 -33.438 1 91.31 456 VAL A C 1
ATOM 3764 O O . VAL A 1 456 ? 7.457 -21.125 -34.094 1 91.31 456 VAL A O 1
ATOM 3767 N N . SER A 1 457 ? 7.715 -19.984 -32.188 1 91 457 SER A N 1
ATOM 3768 C CA . SER A 1 457 ? 6.801 -20.891 -31.484 1 91 457 SER A CA 1
ATOM 3769 C C . SER A 1 457 ? 5.383 -20.781 -32.031 1 91 457 SER A C 1
ATOM 3771 O O . SER A 1 457 ? 4.668 -21.781 -32.125 1 91 457 SER A O 1
ATOM 3773 N N . ALA A 1 458 ? 4.984 -19.578 -32.344 1 88.31 458 ALA A N 1
ATOM 3774 C CA . ALA A 1 458 ? 3.662 -19.375 -32.938 1 88.31 458 ALA A CA 1
ATOM 3775 C C . ALA A 1 458 ? 3.561 -20.031 -34.312 1 88.31 458 ALA A C 1
ATOM 3777 O O . ALA A 1 458 ? 2.518 -20.578 -34.656 1 88.31 458 ALA A O 1
ATOM 3778 N N . LEU A 1 459 ? 4.637 -19.984 -35.094 1 89.06 459 LEU A N 1
ATOM 3779 C CA . LEU A 1 459 ? 4.668 -20.625 -36.375 1 89.06 459 LEU A CA 1
ATOM 3780 C C . LEU A 1 459 ? 4.539 -22.141 -36.25 1 89.06 459 LEU A C 1
ATOM 3782 O O . LEU A 1 459 ? 3.721 -22.75 -36.938 1 89.06 459 LEU A O 1
ATOM 3786 N N . PHE A 1 460 ? 5.289 -22.641 -35.344 1 89.25 460 PHE A N 1
ATOM 3787 C CA . PHE A 1 460 ? 5.234 -24.078 -35.125 1 89.25 460 PHE A CA 1
ATOM 3788 C C . PHE A 1 460 ? 3.857 -24.484 -34.594 1 89.25 460 PHE A C 1
ATOM 3790 O O . PHE A 1 460 ? 3.326 -25.531 -35 1 89.25 460 PHE A O 1
ATOM 3797 N N . GLY A 1 461 ? 3.363 -23.719 -33.688 1 85.62 461 GLY A N 1
ATOM 3798 C CA . GLY A 1 461 ? 2.037 -24.016 -33.188 1 85.62 461 GLY A CA 1
ATOM 3799 C C . GLY A 1 461 ? 0.961 -24 -34.25 1 85.62 461 GLY A C 1
ATOM 3800 O O . GLY A 1 461 ? 0.094 -24.875 -34.281 1 85.62 461 GLY A O 1
ATOM 3801 N N . THR A 1 462 ? 0.996 -23 -35.125 1 84.44 462 THR A N 1
ATOM 3802 C CA . THR A 1 462 ? 0.002 -22.875 -36.188 1 84.44 462 THR A CA 1
ATOM 3803 C C . THR A 1 462 ? 0.157 -24 -37.219 1 84.44 462 THR A C 1
ATOM 3805 O O . THR A 1 462 ? -0.834 -24.516 -37.719 1 84.44 462 THR A O 1
ATOM 3808 N N . ILE A 1 463 ? 1.346 -24.453 -37.438 1 86.31 463 ILE A N 1
ATOM 3809 C CA . ILE A 1 463 ? 1.603 -25.547 -38.375 1 86.31 463 ILE A CA 1
ATOM 3810 C C . ILE A 1 463 ? 1.062 -26.844 -37.781 1 86.31 463 ILE A C 1
ATOM 3812 O O . ILE A 1 463 ? 0.403 -27.625 -38.469 1 86.31 463 ILE A O 1
ATOM 3816 N N . ILE A 1 464 ? 1.322 -26.984 -36.562 1 84.06 464 ILE A N 1
ATOM 3817 C CA . ILE A 1 464 ? 0.86 -28.188 -35.875 1 84.06 464 ILE A CA 1
ATOM 3818 C C . ILE A 1 464 ? -0.667 -28.219 -35.844 1 84.06 464 ILE A C 1
ATOM 3820 O O . ILE A 1 464 ? -1.286 -29.25 -36.062 1 84.06 464 ILE A O 1
ATOM 3824 N N . ASN A 1 465 ? -1.244 -27.047 -35.562 1 82.06 465 ASN A N 1
ATOM 3825 C CA . ASN A 1 465 ? -2.701 -26.953 -35.531 1 82.06 465 ASN A CA 1
ATOM 3826 C C . ASN A 1 465 ? -3.314 -27.219 -36.906 1 82.06 465 ASN A C 1
ATOM 3828 O O . ASN A 1 465 ? -4.352 -27.875 -37 1 82.06 465 ASN A O 1
ATOM 3832 N N . SER A 1 466 ? -2.76 -26.766 -37.969 1 80 466 SER A N 1
ATOM 3833 C CA . SER A 1 466 ? -3.268 -26.984 -39.312 1 80 466 SER A CA 1
ATOM 3834 C C . SER A 1 466 ? -3.078 -28.438 -39.719 1 80 466 SER A C 1
ATOM 3836 O O . SER A 1 466 ? -3.92 -29 -40.438 1 80 466 SER A O 1
ATOM 3838 N N . ALA A 1 467 ? -2.014 -29.031 -39.156 1 78.81 467 ALA A N 1
ATOM 3839 C CA . ALA A 1 467 ? -1.731 -30.422 -39.5 1 78.81 467 ALA A CA 1
ATOM 3840 C C . ALA A 1 467 ? -2.637 -31.375 -38.719 1 78.81 467 ALA A C 1
ATOM 3842 O O . ALA A 1 467 ? -3.072 -32.406 -39.25 1 78.81 467 ALA A O 1
ATOM 3843 N N . LEU A 1 468 ? -2.805 -31 -37.469 1 69.62 468 LEU A N 1
ATOM 3844 C CA . LEU A 1 468 ? -3.586 -31.891 -36.625 1 69.62 468 LEU A CA 1
ATOM 3845 C C . LEU A 1 468 ? -5.078 -31.641 -36.812 1 69.62 468 LEU A C 1
ATOM 3847 O O . LEU A 1 468 ? -5.906 -32.406 -36.312 1 69.62 468 LEU A O 1
ATOM 3851 N N . LYS A 1 469 ? -5.621 -30.422 -37.156 1 65.88 469 LYS A N 1
ATOM 3852 C CA . LYS A 1 469 ? -7.039 -30.172 -37.406 1 65.88 469 LYS A CA 1
ATOM 3853 C C . LYS A 1 469 ? -7.711 -31.375 -38.062 1 65.88 469 LYS A C 1
ATOM 3855 O O . LYS A 1 469 ? -8.883 -31.641 -37.781 1 65.88 469 LYS A O 1
ATOM 3860 N N . HIS A 1 470 ? -6.965 -32.125 -38.781 1 54.28 470 HIS A N 1
ATOM 3861 C CA . HIS A 1 470 ? -7.582 -33.25 -39.469 1 54.28 470 HIS A CA 1
ATOM 3862 C C . HIS A 1 470 ? -7.66 -34.469 -38.562 1 54.28 470 HIS A C 1
ATOM 3864 O O . HIS A 1 470 ? -8.508 -35.344 -38.75 1 54.28 470 HIS A O 1
ATOM 3870 N N . CYS A 1 471 ? -6.746 -34.625 -37.625 1 49.41 471 CYS A N 1
ATOM 3871 C CA . CYS A 1 471 ? -6.754 -35.906 -36.906 1 49.41 471 CYS A CA 1
ATOM 3872 C C . CYS A 1 471 ? -7.312 -35.75 -35.5 1 49.41 471 CYS A C 1
ATOM 3874 O O . CYS A 1 471 ? -8.055 -36.625 -35.031 1 49.41 471 CYS A O 1
ATOM 3876 N N . TYR A 1 472 ? -6.84 -34.969 -34.531 1 49.91 472 TYR A N 1
ATOM 3877 C CA . TYR A 1 472 ? -7.234 -34.938 -33.125 1 49.91 472 TYR A CA 1
ATOM 3878 C C . TYR A 1 472 ? -7.539 -33.5 -32.688 1 49.91 472 TYR A C 1
ATOM 3880 O O . TYR A 1 472 ? -6.75 -32.594 -32.938 1 49.91 472 TYR A O 1
ATOM 3888 N N . THR A 1 473 ? -8.844 -33.156 -32.812 1 52.59 473 THR A N 1
ATOM 3889 C CA . THR A 1 473 ? -9.328 -31.844 -32.375 1 52.59 473 THR A CA 1
ATOM 3890 C C . THR A 1 473 ? -8.859 -31.547 -30.953 1 52.59 473 THR A C 1
ATOM 3892 O O . THR A 1 473 ? -9.508 -31.922 -29.969 1 52.59 473 THR A O 1
ATOM 3895 N N . SER A 1 474 ? -7.633 -31.672 -30.516 1 65.25 474 SER A N 1
ATOM 3896 C CA . SER A 1 474 ? -7.297 -31.484 -29.109 1 65.25 474 SER A CA 1
ATOM 3897 C C . SER A 1 474 ? -7.387 -30.016 -28.719 1 65.25 474 SER A C 1
ATOM 3899 O O . SER A 1 474 ? -6.699 -29.172 -29.297 1 65.25 474 SER A O 1
ATOM 3901 N N . ARG A 1 475 ? -8.602 -29.578 -28.219 1 75 475 ARG A N 1
ATOM 3902 C CA . ARG A 1 475 ? -8.922 -28.25 -27.703 1 75 475 ARG A CA 1
ATOM 3903 C C . ARG A 1 475 ? -7.766 -27.688 -26.891 1 75 475 ARG A C 1
ATOM 3905 O O . ARG A 1 475 ? -7.566 -26.469 -26.844 1 75 475 ARG A O 1
ATOM 3912 N N . GLN A 1 476 ? -6.926 -28.531 -26.453 1 76.94 476 GLN A N 1
ATOM 3913 C CA . GLN A 1 476 ? -5.812 -28.078 -25.641 1 76.94 476 GLN A CA 1
ATOM 3914 C C . GLN A 1 476 ? -4.727 -27.438 -26.484 1 76.94 476 GLN A C 1
ATOM 3916 O O . GLN A 1 476 ? -4.16 -26.406 -26.109 1 76.94 476 GLN A O 1
ATOM 3921 N N . ILE A 1 477 ? -4.523 -28.062 -27.641 1 77.88 477 ILE A N 1
ATOM 3922 C CA . ILE A 1 477 ? -3.508 -27.531 -28.547 1 77.88 477 ILE A CA 1
ATOM 3923 C C . ILE A 1 477 ? -3.971 -26.172 -29.078 1 77.88 477 ILE A C 1
ATOM 3925 O O . ILE A 1 477 ? -3.172 -25.25 -29.219 1 77.88 477 ILE A O 1
ATOM 3929 N N . LEU A 1 478 ? -5.199 -26.141 -29.391 1 80.06 478 LEU A N 1
ATOM 3930 C CA . LEU A 1 478 ? -5.75 -24.875 -29.875 1 80.06 478 LEU A CA 1
ATOM 3931 C C . LEU A 1 478 ? -5.602 -23.781 -28.844 1 80.06 478 LEU A C 1
ATOM 3933 O O . LEU A 1 478 ? -5.34 -22.625 -29.188 1 80.06 478 LEU A O 1
ATOM 3937 N N . ASP A 1 479 ? -5.738 -24.156 -27.594 1 84.19 479 ASP A N 1
ATOM 3938 C CA . ASP A 1 479 ? -5.594 -23.172 -26.516 1 84.19 479 ASP A CA 1
ATOM 3939 C C . ASP A 1 479 ? -4.172 -22.625 -26.469 1 84.19 479 ASP A C 1
ATOM 3941 O O . ASP A 1 479 ? -3.975 -21.422 -26.281 1 84.19 479 ASP A O 1
ATOM 3945 N N . ILE A 1 480 ? -3.281 -23.469 -26.625 1 82.44 480 ILE A N 1
ATOM 3946 C CA . ILE A 1 480 ? -1.883 -23.062 -26.562 1 82.44 480 ILE A CA 1
ATOM 3947 C C . ILE A 1 480 ? -1.567 -22.125 -27.734 1 82.44 480 ILE A C 1
ATOM 3949 O O . ILE A 1 480 ? -0.858 -21.141 -27.578 1 82.44 480 ILE A O 1
ATOM 3953 N N . VAL A 1 481 ? -2.082 -22.5 -28.875 1 82.38 481 VAL A N 1
ATOM 3954 C CA . VAL A 1 481 ? -1.854 -21.672 -30.062 1 82.38 481 VAL A CA 1
ATOM 3955 C C . VAL A 1 481 ? -2.465 -20.297 -29.844 1 82.38 481 VAL A C 1
ATOM 3957 O O . VAL A 1 481 ? -1.863 -19.281 -30.219 1 82.38 481 VAL A O 1
ATOM 3960 N N . PHE A 1 482 ? -3.566 -20.25 -29.266 1 83.62 482 PHE A N 1
ATOM 3961 C CA . PHE A 1 482 ? -4.223 -18.984 -29 1 83.62 482 PHE A CA 1
ATOM 3962 C C . PHE A 1 482 ? -3.406 -18.141 -28.031 1 83.62 482 PHE A C 1
ATOM 3964 O O . PHE A 1 482 ? -3.26 -16.938 -28.203 1 83.62 482 PHE A O 1
ATOM 3971 N N . ILE A 1 483 ? -2.949 -18.828 -27.047 1 86.38 483 ILE A N 1
ATOM 3972 C CA . ILE A 1 483 ? -2.143 -18.125 -26.062 1 86.38 483 ILE A CA 1
ATOM 3973 C C . ILE A 1 483 ? -0.902 -17.531 -26.719 1 86.38 483 ILE A C 1
ATOM 3975 O O . ILE A 1 483 ? -0.548 -16.375 -26.484 1 86.38 483 ILE A O 1
ATOM 3979 N N . LEU A 1 484 ? -0.327 -18.281 -27.562 1 85.5 484 LEU A N 1
ATOM 3980 C CA . LEU A 1 484 ? 0.879 -17.828 -28.25 1 85.5 484 LEU A CA 1
ATOM 3981 C C . LEU A 1 484 ? 0.566 -16.672 -29.188 1 85.5 484 LEU A C 1
ATOM 3983 O O . LEU A 1 484 ? 1.37 -15.742 -29.328 1 85.5 484 LEU A O 1
ATOM 3987 N N . ARG A 1 485 ? -0.554 -16.688 -29.797 1 85.12 485 ARG A N 1
ATOM 3988 C CA . ARG A 1 485 ? -0.984 -15.617 -30.672 1 85.12 485 ARG A CA 1
ATOM 3989 C C . ARG A 1 485 ? -1.159 -14.312 -29.906 1 85.12 485 ARG A C 1
ATOM 3991 O O . ARG A 1 485 ? -0.754 -13.25 -30.375 1 85.12 485 ARG A O 1
ATOM 3998 N N . VAL A 1 486 ? -1.643 -14.422 -28.766 1 88.56 486 VAL A N 1
ATOM 3999 C CA . VAL A 1 486 ? -1.93 -13.234 -27.984 1 88.56 486 VAL A CA 1
ATOM 4000 C C . VAL A 1 486 ? -0.642 -12.711 -27.344 1 88.56 486 VAL A C 1
ATOM 4002 O O . VAL A 1 486 ? -0.432 -11.5 -27.266 1 88.56 486 VAL A O 1
ATOM 4005 N N . VAL A 1 487 ? 0.208 -13.594 -26.922 1 88.06 487 VAL A N 1
ATOM 4006 C CA . VAL A 1 487 ? 1.455 -13.219 -26.266 1 88.06 487 VAL A CA 1
ATOM 4007 C C . VAL A 1 487 ? 2.334 -12.43 -27.234 1 88.06 487 VAL A C 1
ATOM 4009 O O . VAL A 1 487 ? 3.15 -11.609 -26.812 1 88.06 487 VAL A O 1
ATOM 4012 N N . ARG A 1 488 ? 2.137 -12.578 -28.531 1 86.56 488 ARG A N 1
ATOM 4013 C CA . ARG A 1 488 ? 2.904 -11.859 -29.531 1 86.56 488 ARG A CA 1
ATOM 4014 C C . ARG A 1 488 ? 2.623 -10.359 -29.469 1 86.56 488 ARG A C 1
ATOM 4016 O O . ARG A 1 488 ? 3.426 -9.547 -29.938 1 86.56 488 ARG A O 1
ATOM 4023 N N . LEU A 1 489 ? 1.507 -10.055 -28.875 1 88.06 489 LEU A N 1
ATOM 4024 C CA . LEU A 1 489 ? 1.131 -8.648 -28.781 1 88.06 489 LEU A CA 1
ATOM 4025 C C . LEU A 1 489 ? 2.021 -7.922 -27.766 1 88.06 489 LEU A C 1
ATOM 4027 O O . LEU A 1 489 ? 2.152 -6.699 -27.828 1 88.06 489 LEU A O 1
ATOM 4031 N N . ILE A 1 490 ? 2.609 -8.688 -26.891 1 87.44 490 ILE A N 1
ATOM 4032 C CA . ILE A 1 490 ? 3.457 -8.102 -25.859 1 87.44 490 ILE A CA 1
ATOM 4033 C C . ILE A 1 490 ? 4.691 -7.469 -26.5 1 87.44 490 ILE A C 1
ATOM 4035 O O . ILE A 1 490 ? 5.371 -6.648 -25.891 1 87.44 490 ILE A O 1
ATOM 4039 N N . ARG A 1 491 ? 4.949 -7.68 -27.781 1 85.88 491 ARG A N 1
ATOM 4040 C CA . ARG A 1 491 ? 6.055 -7.086 -28.531 1 85.88 491 ARG A CA 1
ATOM 4041 C C . ARG A 1 491 ? 5.879 -5.578 -28.672 1 85.88 491 ARG A C 1
ATOM 4043 O O . ARG A 1 491 ? 6.852 -4.852 -28.875 1 85.88 491 ARG A O 1
ATOM 4050 N N . LEU A 1 492 ? 4.625 -5.215 -28.531 1 86.44 492 LEU A N 1
ATOM 4051 C CA . LEU A 1 492 ? 4.324 -3.787 -28.625 1 86.44 492 LEU A CA 1
ATOM 4052 C C . LEU A 1 492 ? 4.977 -3.025 -27.469 1 86.44 492 LEU A C 1
ATOM 4054 O O . LEU A 1 492 ? 5.301 -1.844 -27.609 1 86.44 492 LEU A O 1
ATOM 4058 N N . VAL A 1 493 ? 5.129 -3.711 -26.391 1 85.25 493 VAL A N 1
ATOM 4059 C CA . VAL A 1 493 ? 5.703 -3.092 -25.203 1 85.25 493 VAL A CA 1
ATOM 4060 C C . VAL A 1 493 ? 7.164 -2.734 -25.469 1 85.25 493 VAL A C 1
ATOM 4062 O O . VAL A 1 493 ? 7.668 -1.729 -24.953 1 85.25 493 VAL A O 1
ATOM 4065 N N . ASP A 1 494 ? 7.797 -3.512 -26.297 1 81.38 494 ASP A N 1
ATOM 4066 C CA . ASP A 1 494 ? 9.203 -3.283 -26.594 1 81.38 494 ASP A CA 1
ATOM 4067 C C . ASP A 1 494 ? 9.391 -2.029 -27.453 1 81.38 494 ASP A C 1
ATOM 4069 O O . ASP A 1 494 ? 10.43 -1.376 -27.391 1 81.38 494 ASP A O 1
ATOM 4073 N N . SER A 1 495 ? 8.375 -1.646 -28.188 1 82.31 495 SER A N 1
ATOM 4074 C CA . SER A 1 495 ? 8.492 -0.536 -29.125 1 82.31 495 SER A CA 1
ATOM 4075 C C . SER A 1 495 ? 8.359 0.807 -28.406 1 82.31 495 SER A C 1
ATOM 4077 O O . SER A 1 495 ? 8.867 1.822 -28.891 1 82.31 495 SER A O 1
ATOM 4079 N N . ILE A 1 496 ? 7.711 0.788 -27.25 1 82.88 496 ILE A N 1
ATOM 4080 C CA . ILE A 1 496 ? 7.523 2.031 -26.516 1 82.88 496 ILE A CA 1
ATOM 4081 C C . ILE A 1 496 ? 8.602 2.156 -25.438 1 82.88 496 ILE A C 1
ATOM 4083 O O . ILE A 1 496 ? 8.656 1.35 -24.5 1 82.88 496 ILE A O 1
ATOM 4087 N N . LYS A 1 497 ? 9.43 3.188 -25.578 1 82.94 497 LYS A N 1
ATOM 4088 C CA . LYS A 1 497 ? 10.602 3.365 -24.719 1 82.94 497 LYS A CA 1
ATOM 4089 C C . LYS A 1 497 ? 10.203 3.457 -23.25 1 82.94 497 LYS A C 1
ATOM 4091 O O . LYS A 1 497 ? 10.836 2.844 -22.391 1 82.94 497 LYS A O 1
ATOM 4096 N N . ARG A 1 498 ? 9.141 4.109 -23.047 1 82.44 498 ARG A N 1
ATOM 4097 C CA . ARG A 1 498 ? 8.719 4.297 -21.656 1 82.44 498 ARG A CA 1
ATOM 4098 C C . ARG A 1 498 ? 8.25 2.982 -21.047 1 82.44 498 ARG A C 1
ATOM 4100 O O . ARG A 1 498 ? 8.5 2.721 -19.875 1 82.44 498 ARG A O 1
ATOM 4107 N N . PHE A 1 499 ? 7.598 2.191 -21.781 1 84.5 499 PHE A N 1
ATOM 4108 C CA . PHE A 1 499 ? 7.16 0.884 -21.312 1 84.5 499 PHE A CA 1
ATOM 4109 C C . PHE A 1 499 ? 8.359 -0.025 -21.047 1 84.5 499 PHE A C 1
ATOM 4111 O O . PHE A 1 499 ? 8.367 -0.78 -20.078 1 84.5 499 PHE A O 1
ATOM 4118 N N . ARG A 1 500 ? 9.328 0.165 -21.875 1 81.94 500 ARG A N 1
ATOM 4119 C CA . ARG A 1 500 ? 10.539 -0.641 -21.734 1 81.94 500 ARG A CA 1
ATOM 4120 C C . ARG A 1 500 ? 11.25 -0.327 -20.422 1 81.94 500 ARG A C 1
ATOM 4122 O O . ARG A 1 500 ? 11.766 -1.229 -19.75 1 81.94 500 ARG A O 1
ATOM 4129 N N . ALA A 1 501 ? 11.25 0.919 -20.078 1 79.06 501 ALA A N 1
ATOM 4130 C CA . ALA A 1 501 ? 11.891 1.334 -18.828 1 79.06 501 ALA A CA 1
ATOM 4131 C C . ALA A 1 501 ? 11.195 0.708 -17.625 1 79.06 501 ALA A C 1
ATOM 4133 O O . ALA A 1 501 ? 11.859 0.255 -16.688 1 79.06 501 ALA A O 1
ATOM 4134 N N . ILE A 1 502 ? 9.914 0.66 -17.719 1 82.25 502 ILE A N 1
ATOM 4135 C CA . ILE A 1 502 ? 9.141 0.102 -16.625 1 82.25 502 ILE A CA 1
ATOM 4136 C C . ILE A 1 502 ? 9.359 -1.407 -16.547 1 82.25 502 ILE A C 1
ATOM 4138 O O . ILE A 1 502 ? 9.594 -1.954 -15.469 1 82.25 502 ILE A O 1
ATOM 4142 N N . ILE A 1 503 ? 9.336 -2.061 -17.656 1 82.25 503 ILE A N 1
ATOM 4143 C CA . ILE A 1 503 ? 9.5 -3.51 -17.703 1 82.25 503 ILE A CA 1
ATOM 4144 C C . ILE A 1 503 ? 10.922 -3.885 -17.281 1 82.25 503 ILE A C 1
ATOM 4146 O O . ILE A 1 503 ? 11.133 -4.902 -16.625 1 82.25 503 ILE A O 1
ATOM 4150 N N . ASN A 1 504 ? 11.844 -3.082 -17.688 1 77 504 ASN A N 1
ATOM 4151 C CA . ASN A 1 504 ? 13.219 -3.332 -17.266 1 77 504 ASN A CA 1
ATOM 4152 C C . ASN A 1 504 ? 13.383 -3.234 -15.758 1 77 504 ASN A C 1
ATOM 4154 O O . ASN A 1 504 ? 14.109 -4.02 -15.148 1 77 504 ASN A O 1
ATOM 4158 N N . THR A 1 505 ? 12.688 -2.312 -15.258 1 75.31 505 THR A N 1
ATOM 4159 C CA . THR A 1 505 ? 12.703 -2.201 -13.805 1 75.31 505 THR A CA 1
ATOM 4160 C C . THR A 1 505 ? 12.062 -3.426 -13.156 1 75.31 505 THR A C 1
ATOM 4162 O O . THR A 1 505 ? 12.578 -3.955 -12.172 1 75.31 505 THR A O 1
ATOM 4165 N N . LEU A 1 506 ? 11.031 -3.924 -13.758 1 80.5 506 LEU A N 1
ATOM 4166 C CA . LEU A 1 506 ? 10.328 -5.102 -13.258 1 80.5 506 LEU A CA 1
ATOM 4167 C C . LEU A 1 506 ? 11.211 -6.344 -13.367 1 80.5 506 LEU A C 1
ATOM 4169 O O . LEU A 1 506 ? 11.211 -7.191 -12.477 1 80.5 506 LEU A O 1
ATOM 4173 N N . ILE A 1 507 ? 11.938 -6.418 -14.391 1 77.88 507 ILE A N 1
ATOM 4174 C CA . ILE A 1 507 ? 12.82 -7.562 -14.609 1 77.88 507 ILE A CA 1
ATOM 4175 C C . ILE A 1 507 ? 13.977 -7.516 -13.617 1 77.88 507 ILE A C 1
ATOM 4177 O O . ILE A 1 507 ? 14.391 -8.547 -13.086 1 77.88 507 ILE A O 1
ATOM 4181 N N . LYS A 1 508 ? 14.438 -6.332 -13.344 1 75.88 508 LYS A N 1
ATOM 4182 C CA . LYS A 1 508 ? 15.531 -6.172 -12.391 1 75.88 508 LYS A CA 1
ATOM 4183 C C . LYS A 1 508 ? 15.086 -6.562 -10.984 1 75.88 508 LYS A C 1
ATOM 4185 O O . LYS A 1 508 ? 15.891 -7.062 -10.195 1 75.88 508 LYS A O 1
ATOM 4190 N N . ILE A 1 509 ? 13.797 -6.375 -10.719 1 79.19 509 ILE A N 1
ATOM 4191 C CA . ILE A 1 509 ? 13.266 -6.727 -9.406 1 79.19 509 ILE A CA 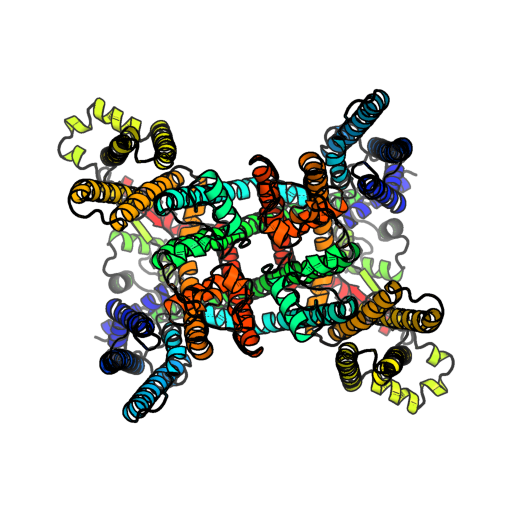1
ATOM 4192 C C . ILE A 1 509 ? 12.773 -8.172 -9.414 1 79.19 509 ILE A C 1
ATOM 4194 O O . ILE A 1 509 ? 12.422 -8.719 -8.367 1 79.19 509 ILE A O 1
ATOM 4198 N N . GLY A 1 510 ? 12.93 -8.867 -10.516 1 81.31 510 GLY A N 1
ATOM 4199 C CA . GLY A 1 510 ? 12.445 -10.227 -10.727 1 81.31 510 GLY A CA 1
ATOM 4200 C C . GLY A 1 510 ? 12.977 -11.219 -9.711 1 81.31 510 GLY A C 1
ATOM 4201 O O . GLY A 1 510 ? 12.203 -11.93 -9.07 1 81.31 510 GLY A O 1
ATOM 4202 N N . PRO A 1 511 ? 14.234 -11.219 -9.469 1 79.5 511 PRO A N 1
ATOM 4203 C CA . PRO A 1 511 ? 14.781 -12.164 -8.492 1 79.5 511 PRO A CA 1
ATOM 4204 C C . PRO A 1 511 ? 14.211 -11.961 -7.094 1 79.5 511 PRO A C 1
ATOM 4206 O O . PRO A 1 511 ? 13.992 -12.93 -6.367 1 79.5 511 PRO A O 1
ATOM 4209 N N . THR A 1 512 ? 14.062 -10.773 -6.758 1 75.94 512 THR A N 1
ATOM 4210 C CA . THR A 1 512 ? 13.484 -10.492 -5.449 1 75.94 512 THR A CA 1
ATOM 4211 C C . THR A 1 512 ? 12.031 -10.953 -5.395 1 75.94 512 THR A C 1
ATOM 4213 O O . THR A 1 512 ? 11.586 -11.508 -4.383 1 75.94 512 THR A O 1
ATOM 4216 N N . ILE A 1 513 ? 11.258 -10.719 -6.48 1 84.06 513 ILE A N 1
ATOM 4217 C CA . ILE A 1 513 ? 9.883 -11.18 -6.555 1 84.06 513 ILE A CA 1
ATOM 4218 C C . ILE A 1 513 ? 9.844 -12.703 -6.434 1 84.06 513 ILE A C 1
ATOM 4220 O O . ILE A 1 513 ? 8.953 -13.258 -5.781 1 84.06 513 ILE A O 1
ATOM 4224 N N . LEU A 1 514 ? 10.844 -13.375 -6.977 1 86.12 514 LEU A N 1
ATOM 4225 C CA . LEU A 1 514 ? 10.898 -14.828 -6.914 1 86.12 514 LEU A CA 1
ATOM 4226 C C . LEU A 1 514 ? 11.172 -15.305 -5.488 1 86.12 514 LEU A C 1
ATOM 4228 O O . LEU A 1 514 ? 10.641 -16.328 -5.062 1 86.12 514 LEU A O 1
ATOM 4232 N N . THR A 1 515 ? 12.008 -14.578 -4.785 1 86.75 515 THR A N 1
ATOM 4233 C CA . THR A 1 515 ? 12.281 -14.93 -3.395 1 86.75 515 THR A CA 1
ATOM 4234 C C . THR A 1 515 ? 11.008 -14.836 -2.557 1 86.75 515 THR A C 1
ATOM 4236 O O . THR A 1 515 ? 10.719 -15.727 -1.757 1 86.75 515 THR A O 1
ATOM 4239 N N . PHE A 1 516 ? 10.281 -13.859 -2.799 1 86.25 516 PHE A N 1
ATOM 4240 C CA . PHE A 1 516 ? 9.039 -13.695 -2.045 1 86.25 516 PHE A CA 1
ATOM 4241 C C . PHE A 1 516 ? 7.992 -14.703 -2.498 1 86.25 516 PHE A C 1
ATOM 4243 O O . PHE A 1 516 ? 7.176 -15.164 -1.695 1 86.25 516 PHE A O 1
ATOM 4250 N N . GLY A 1 517 ? 8.031 -14.961 -3.785 1 88.56 517 GLY A N 1
ATOM 4251 C CA . GLY A 1 517 ? 7.18 -16.047 -4.258 1 88.56 517 GLY A CA 1
ATOM 4252 C C . GLY A 1 517 ? 7.445 -17.359 -3.557 1 88.56 517 GLY A C 1
ATOM 4253 O O . GLY A 1 517 ? 6.512 -18.078 -3.203 1 88.56 517 GLY A O 1
ATOM 4254 N N . GLN A 1 518 ? 8.711 -17.625 -3.309 1 90.69 518 GLN A N 1
ATOM 4255 C CA . GLN A 1 518 ? 9.078 -18.844 -2.578 1 90.69 518 GLN A CA 1
ATOM 4256 C C . GLN A 1 518 ? 8.578 -18.781 -1.136 1 90.69 518 GLN A C 1
ATOM 4258 O O . GLN A 1 518 ? 8.141 -19.797 -0.583 1 90.69 518 GLN A O 1
ATOM 4263 N N . LEU A 1 519 ? 8.688 -17.625 -0.577 1 92.25 519 LEU A N 1
ATOM 4264 C CA . LEU A 1 519 ? 8.211 -17.453 0.791 1 92.25 519 LEU A CA 1
ATOM 4265 C C . LEU A 1 519 ? 6.715 -17.719 0.884 1 92.25 519 LEU A C 1
ATOM 4267 O O . LEU A 1 519 ? 6.258 -18.406 1.797 1 92.25 519 LEU A O 1
ATOM 4271 N N . ILE A 1 520 ? 5.98 -17.25 -0.044 1 92.88 520 ILE A N 1
ATOM 4272 C CA . ILE A 1 520 ? 4.535 -17.422 -0.063 1 92.88 520 ILE A CA 1
ATOM 4273 C C . ILE A 1 520 ? 4.203 -18.906 -0.24 1 92.88 520 ILE A C 1
ATOM 4275 O O . ILE A 1 520 ? 3.283 -19.422 0.397 1 92.88 520 ILE A O 1
ATOM 4279 N N . VAL A 1 521 ? 5 -19.562 -1.07 1 93.44 521 VAL A N 1
ATOM 4280 C CA . VAL A 1 521 ? 4.77 -20.984 -1.301 1 93.44 521 VAL A CA 1
ATOM 4281 C C . VAL A 1 521 ? 5.016 -21.766 -0.01 1 93.44 521 VAL A C 1
ATOM 4283 O O . VAL A 1 521 ? 4.277 -22.703 0.308 1 93.44 521 VAL A O 1
ATOM 4286 N N . VAL A 1 522 ? 6.012 -21.328 0.735 1 94.19 522 VAL A N 1
ATOM 4287 C CA . VAL A 1 522 ? 6.328 -22 1.997 1 94.19 522 VAL A CA 1
ATOM 4288 C C . VAL A 1 522 ? 5.168 -21.828 2.977 1 94.19 522 VAL A C 1
ATOM 4290 O O . VAL A 1 522 ? 4.695 -22.797 3.568 1 94.19 522 VAL A O 1
ATOM 4293 N N . VAL A 1 523 ? 4.691 -20.656 3.068 1 94.81 523 VAL A N 1
ATOM 4294 C CA . VAL A 1 523 ? 3.625 -20.375 4.02 1 94.81 523 VAL A CA 1
ATOM 4295 C C . VAL A 1 523 ? 2.326 -21.031 3.553 1 94.81 523 VAL A C 1
ATOM 4297 O O . VAL A 1 523 ? 1.589 -21.594 4.355 1 94.81 523 VAL A O 1
ATOM 4300 N N . TYR A 1 524 ? 2.039 -21 2.248 1 96.25 524 TYR A N 1
ATOM 4301 C CA . TYR A 1 524 ? 0.856 -21.641 1.695 1 96.25 524 TYR A CA 1
ATOM 4302 C C . TYR A 1 524 ? 0.884 -23.141 1.962 1 96.25 524 TYR A C 1
ATOM 4304 O O . TYR A 1 524 ? -0.145 -23.75 2.285 1 96.25 524 TYR A O 1
ATOM 4312 N N . TYR A 1 525 ? 2.09 -23.734 1.801 1 96.94 525 TYR A N 1
ATOM 4313 C CA . TYR A 1 525 ? 2.219 -25.172 2.012 1 96.94 525 TYR A CA 1
ATOM 4314 C C . TYR A 1 525 ? 1.887 -25.547 3.451 1 96.94 525 TYR A C 1
ATOM 4316 O O . TYR A 1 525 ? 1.152 -26.5 3.697 1 96.94 525 TYR A O 1
ATOM 4324 N N . ILE A 1 526 ? 2.348 -24.75 4.387 1 96.06 526 ILE A N 1
ATOM 4325 C CA . ILE A 1 526 ? 2.105 -25.016 5.801 1 96.06 526 ILE A CA 1
ATOM 4326 C C . ILE A 1 526 ? 0.613 -24.906 6.102 1 96.06 526 ILE A C 1
ATOM 4328 O O . ILE A 1 526 ? 0.019 -25.812 6.691 1 96.06 526 ILE A O 1
ATOM 4332 N N . PHE A 1 527 ? 0.008 -23.891 5.645 1 95.62 527 PHE A N 1
ATOM 4333 C CA . PHE A 1 527 ? -1.409 -23.672 5.914 1 95.62 527 PHE A CA 1
ATOM 4334 C C . PHE A 1 527 ? -2.266 -24.672 5.137 1 95.62 527 PHE A C 1
ATOM 4336 O O . PHE A 1 527 ? -3.338 -25.062 5.594 1 95.62 527 PHE A O 1
ATOM 4343 N N . ALA A 1 528 ? -1.795 -25.047 3.945 1 96.06 528 ALA A N 1
ATOM 4344 C CA . ALA A 1 528 ? -2.531 -26.047 3.164 1 96.06 528 ALA A CA 1
ATOM 4345 C C . ALA A 1 528 ? -2.564 -27.391 3.877 1 96.06 528 ALA A C 1
ATOM 4347 O O . ALA A 1 528 ? -3.611 -28.031 3.943 1 96.06 528 ALA A O 1
ATOM 4348 N N . MET A 1 529 ? -1.438 -27.781 4.492 1 95.25 529 MET A N 1
ATOM 4349 C CA . MET A 1 529 ? -1.368 -29.047 5.203 1 95.25 529 MET A CA 1
ATOM 4350 C C . MET A 1 529 ? -2.232 -29.016 6.461 1 95.25 529 MET A C 1
ATOM 4352 O O . MET A 1 529 ? -2.965 -29.969 6.738 1 95.25 529 MET A O 1
ATOM 4356 N N . VAL A 1 530 ? -2.186 -27.891 7.152 1 93.06 530 VAL A N 1
ATOM 4357 C CA . VAL A 1 530 ? -3 -27.75 8.352 1 93.06 530 VAL A CA 1
ATOM 4358 C C . VAL A 1 530 ? -4.477 -27.688 7.973 1 93.06 530 VAL A C 1
ATOM 4360 O O . VAL A 1 530 ? -5.32 -28.312 8.625 1 93.06 530 VAL A O 1
ATOM 4363 N N . GLY A 1 531 ? -4.832 -26.984 6.926 1 91.81 531 GLY A N 1
ATOM 4364 C CA . GLY A 1 531 ? -6.207 -26.891 6.461 1 91.81 531 GLY A CA 1
ATOM 4365 C C . GLY A 1 531 ? -6.781 -28.203 5.992 1 91.81 531 GLY A C 1
ATOM 4366 O O . GLY A 1 531 ? -7.949 -28.516 6.246 1 91.81 531 GLY A O 1
ATOM 4367 N N . MET A 1 532 ? -5.949 -28.984 5.309 1 92.62 532 MET A N 1
ATOM 4368 C CA . MET A 1 532 ? -6.402 -30.281 4.828 1 92.62 532 MET A CA 1
ATOM 4369 C C . MET A 1 532 ? -6.738 -31.203 5.992 1 92.62 532 MET A C 1
ATOM 4371 O O . MET A 1 532 ? -7.707 -31.969 5.93 1 92.62 532 MET A O 1
ATOM 4375 N N . GLU A 1 533 ? -5.977 -31.109 7.059 1 90.25 533 GLU A N 1
ATOM 4376 C CA . GLU A 1 533 ? -6.23 -31.953 8.211 1 90.25 533 GLU A CA 1
ATOM 4377 C C . GLU A 1 533 ? -7.453 -31.484 8.992 1 90.25 533 GLU A C 1
ATOM 4379 O O . GLU A 1 533 ? -8.211 -32.312 9.531 1 90.25 533 GLU A O 1
ATOM 4384 N N . LEU A 1 534 ? -7.691 -30.203 8.969 1 86.62 534 LEU A N 1
ATOM 4385 C CA . LEU A 1 534 ? -8.781 -29.656 9.766 1 86.62 534 LEU A CA 1
ATOM 4386 C C . LEU A 1 534 ? -10.102 -29.719 8.992 1 86.62 534 LEU A C 1
ATOM 4388 O O . LEU A 1 534 ? -11.156 -29.953 9.578 1 86.62 534 LEU A O 1
ATOM 4392 N N . PHE A 1 535 ? -10.094 -29.516 7.621 1 87.69 535 PHE A N 1
ATOM 4393 C CA . PHE A 1 535 ? -11.336 -29.281 6.895 1 87.69 535 PHE A CA 1
ATOM 4394 C C . PHE A 1 535 ? -11.539 -30.344 5.816 1 87.69 535 PHE A C 1
ATOM 4396 O O . PHE A 1 535 ? -12.453 -30.234 5 1 87.69 535 PHE A O 1
ATOM 4403 N N . LYS A 1 536 ? -10.805 -31.375 5.809 1 86.44 536 LYS A N 1
ATOM 4404 C CA . LYS A 1 536 ? -10.953 -32.406 4.781 1 86.44 536 LYS A CA 1
ATOM 4405 C C . LYS A 1 536 ? -12.336 -33.031 4.84 1 86.44 536 LYS A C 1
ATOM 4407 O O . LYS A 1 536 ? -12.82 -33.375 5.922 1 86.44 536 LYS A O 1
ATOM 4412 N N . GLY A 1 537 ? -12.945 -33.125 3.729 1 84.81 537 GLY A N 1
ATOM 4413 C CA . GLY A 1 537 ? -14.203 -33.844 3.609 1 84.81 537 GLY A CA 1
ATOM 4414 C C . GLY A 1 537 ? -15.398 -33 4.031 1 84.81 537 GLY A C 1
ATOM 4415 O O . GLY A 1 537 ? -16.547 -33.469 3.93 1 84.81 537 GLY A O 1
ATOM 4416 N N . LYS A 1 538 ? -15.234 -31.844 4.449 1 84.25 538 LYS A N 1
ATOM 4417 C CA . LYS A 1 538 ? -16.344 -31.016 4.906 1 84.25 538 LYS A CA 1
ATOM 4418 C C . LYS A 1 538 ? -17.094 -30.406 3.727 1 84.25 538 LYS A C 1
ATOM 4420 O O . LYS A 1 538 ? -18.312 -30.203 3.791 1 84.25 538 LYS A O 1
ATOM 4425 N N . VAL A 1 539 ? -16.391 -30.062 2.678 1 86.88 539 VAL A N 1
ATOM 4426 C CA . VAL A 1 539 ? -17 -29.531 1.459 1 86.88 539 VAL A CA 1
ATOM 4427 C C . VAL A 1 539 ? -16.656 -30.438 0.278 1 86.88 539 VAL A C 1
ATOM 4429 O O . VAL A 1 539 ? -15.492 -30.781 0.06 1 86.88 539 VAL A O 1
ATOM 4432 N N . GLN A 1 540 ? -17.641 -30.891 -0.395 1 86.56 540 GLN A N 1
ATOM 4433 C CA . GLN A 1 540 ? -17.422 -31.781 -1.531 1 86.56 540 GLN A CA 1
ATOM 4434 C C . GLN A 1 540 ? -17.953 -31.156 -2.822 1 86.56 540 GLN A C 1
ATOM 4436 O O . GLN A 1 540 ? -18.969 -30.453 -2.811 1 86.56 540 GLN A O 1
ATOM 4441 N N . PHE A 1 541 ? -17.156 -31.359 -3.842 1 86.69 541 PHE A N 1
ATOM 4442 C CA . PHE A 1 541 ? -17.562 -30.844 -5.152 1 86.69 541 PHE A CA 1
ATOM 4443 C C . PHE A 1 541 ? -18.219 -31.953 -5.977 1 86.69 541 PHE A C 1
ATOM 4445 O O . PHE A 1 541 ? -17.734 -33.094 -6.02 1 86.69 541 PHE A O 1
ATOM 4452 N N . PHE A 1 542 ? -19.422 -31.594 -6.492 1 83.62 542 PHE A N 1
ATOM 4453 C CA . PHE A 1 542 ? -20.141 -32.5 -7.367 1 83.62 542 PHE A CA 1
ATOM 4454 C C . PHE A 1 542 ? -20.156 -31.984 -8.797 1 83.62 542 PHE A C 1
ATOM 4456 O O . PHE A 1 542 ? -20.328 -30.781 -9.031 1 83.62 542 PHE A O 1
ATOM 4463 N N . GLU A 1 543 ? -19.844 -32.781 -9.734 1 79.38 543 GLU A N 1
ATOM 4464 C CA . GLU A 1 543 ? -19.875 -32.406 -11.141 1 79.38 543 GLU A CA 1
ATOM 4465 C C . GLU A 1 543 ? -21.25 -31.906 -11.547 1 79.38 543 GLU A C 1
ATOM 4467 O O . GLU A 1 543 ? -22.266 -32.281 -10.953 1 79.38 543 GLU A O 1
ATOM 4472 N N . PRO A 1 544 ? -21.312 -30.859 -12.398 1 73.56 544 PRO A N 1
ATOM 4473 C CA . PRO A 1 544 ? -22.578 -30.219 -12.789 1 73.56 544 PRO A CA 1
ATOM 4474 C C . PRO A 1 544 ? -23.625 -31.234 -13.242 1 73.56 544 PRO A C 1
ATOM 4476 O O . PRO A 1 544 ? -24.828 -31 -13.078 1 73.56 544 PRO A O 1
ATOM 4479 N N . ASN A 1 545 ? -23.203 -32.375 -13.766 1 69.5 545 ASN A N 1
ATOM 4480 C CA . ASN A 1 545 ? -24.156 -33.344 -14.289 1 69.5 545 ASN A CA 1
ATOM 4481 C C . ASN A 1 545 ? -24.562 -34.375 -13.227 1 69.5 545 ASN A C 1
ATOM 4483 O O . ASN A 1 545 ? -25.266 -35.344 -13.516 1 69.5 545 ASN A O 1
ATOM 4487 N N . SER A 1 546 ? -24.125 -33.906 -12.062 1 76.75 546 SER A N 1
ATOM 4488 C CA . SER A 1 546 ? -24.453 -34.875 -11.023 1 76.75 546 SER A CA 1
ATOM 4489 C C . SER A 1 546 ? -25.891 -34.719 -10.547 1 76.75 546 SER A C 1
ATOM 4491 O O . SER A 1 546 ? -26.406 -33.594 -10.5 1 76.75 546 SER A O 1
ATOM 4493 N N . THR A 1 547 ? -26.797 -35.656 -10.438 1 74.94 547 THR A N 1
ATOM 4494 C CA . THR A 1 547 ? -28.203 -35.656 -10.031 1 74.94 547 THR A CA 1
ATOM 4495 C C . THR A 1 547 ? -28.328 -35.781 -8.523 1 74.94 547 THR A C 1
ATOM 4497 O O . THR A 1 547 ? -29.438 -35.875 -7.992 1 74.94 547 THR A O 1
ATOM 4500 N N . SER A 1 548 ? -27.234 -35.656 -7.816 1 80.69 548 SER A N 1
ATOM 4501 C CA . SER A 1 548 ? -27.344 -35.812 -6.371 1 80.69 548 SER A CA 1
ATOM 4502 C C . SER A 1 548 ? -27.891 -34.562 -5.699 1 80.69 548 SER A C 1
ATOM 4504 O O . SER A 1 548 ? -27.531 -33.438 -6.066 1 80.69 548 SER A O 1
ATOM 4506 N N . PRO A 1 549 ? -28.938 -34.688 -4.863 1 80.31 549 PRO A N 1
ATOM 4507 C CA . PRO A 1 549 ? -29.5 -33.531 -4.152 1 80.31 549 PRO A CA 1
ATOM 4508 C C . PRO A 1 549 ? -28.5 -32.844 -3.244 1 80.31 549 PRO A C 1
ATOM 4510 O O . PRO A 1 549 ? -28.688 -31.688 -2.861 1 80.31 549 PRO A O 1
ATOM 4513 N N . ASP A 1 550 ? -27.375 -33.5 -3.014 1 81.38 550 ASP A N 1
ATOM 4514 C CA . ASP A 1 550 ? -26.359 -32.938 -2.127 1 81.38 550 ASP A CA 1
ATOM 4515 C C . ASP A 1 550 ? -25.562 -31.828 -2.828 1 81.38 550 ASP A C 1
ATOM 4517 O O . ASP A 1 550 ? -24.828 -31.078 -2.184 1 81.38 550 ASP A O 1
ATOM 4521 N N . GLN A 1 551 ? -25.828 -31.688 -4.047 1 80.75 551 GLN A N 1
ATOM 4522 C CA . GLN A 1 551 ? -25.125 -30.688 -4.82 1 80.75 551 GLN A CA 1
ATOM 4523 C C . GLN A 1 551 ? -25.516 -29.266 -4.395 1 80.75 551 GLN A C 1
ATOM 4525 O O . GLN A 1 551 ? -24.719 -28.344 -4.461 1 80.75 551 GLN A O 1
ATOM 4530 N N . GLU A 1 552 ? -26.703 -29.219 -3.818 1 79 552 GLU A N 1
ATOM 4531 C CA . GLU A 1 552 ? -27.219 -27.891 -3.461 1 79 552 GLU A CA 1
ATOM 4532 C C . GLU A 1 552 ? -26.516 -27.328 -2.232 1 79 552 GLU A C 1
ATOM 4534 O O . GLU A 1 552 ? -26.438 -26.125 -2.059 1 79 552 GLU A O 1
ATOM 4539 N N . TYR A 1 553 ? -25.953 -28.219 -1.46 1 81.19 553 TYR A N 1
ATOM 4540 C CA . TYR A 1 553 ? -25.312 -27.719 -0.249 1 81.19 553 TYR A CA 1
ATOM 4541 C C . TYR A 1 553 ? -23.875 -28.234 -0.153 1 81.19 553 TYR A C 1
ATOM 4543 O O . TYR A 1 553 ? -23.344 -28.406 0.947 1 81.19 553 TYR A O 1
ATOM 4551 N N . CYS A 1 554 ? -23.219 -28.547 -1.264 1 84.75 554 CYS A N 1
ATOM 4552 C CA . CYS A 1 554 ? -21.828 -28.938 -1.371 1 84.75 554 CYS A CA 1
ATOM 4553 C C . CYS A 1 554 ? -21.531 -30.125 -0.461 1 84.75 554 CYS A C 1
ATOM 4555 O O . CYS A 1 554 ? -20.469 -30.172 0.175 1 84.75 554 CYS A O 1
ATOM 4557 N N . GLY A 1 555 ? -22.531 -30.969 -0.177 1 82 555 GLY A N 1
ATOM 4558 C CA . GLY A 1 555 ? -22.344 -32.188 0.604 1 82 555 GLY A CA 1
ATOM 4559 C C . GLY A 1 555 ? -22.438 -31.953 2.1 1 82 555 GLY A C 1
ATOM 4560 O O . GLY A 1 555 ? -22.203 -32.875 2.891 1 82 555 GLY A O 1
ATOM 4561 N N . ASN A 1 556 ? -22.578 -30.75 2.586 1 85 556 ASN A N 1
ATOM 4562 C CA . ASN A 1 556 ? -22.703 -30.391 3.996 1 85 556 ASN A CA 1
ATOM 4563 C C . ASN A 1 556 ? -24 -29.672 4.289 1 85 556 ASN A C 1
ATOM 4565 O O . ASN A 1 556 ? -24.234 -28.562 3.783 1 85 556 ASN A O 1
ATOM 4569 N N . PRO A 1 557 ? -24.875 -30.188 5.031 1 82 557 PRO A N 1
ATOM 4570 C CA . PRO A 1 557 ? -26.188 -29.609 5.316 1 82 557 PRO A CA 1
ATOM 4571 C C . PRO A 1 557 ? -26.094 -28.25 5.988 1 82 557 PRO A C 1
ATOM 4573 O O . PRO A 1 557 ? -27.031 -27.453 5.918 1 82 557 PRO A O 1
ATOM 4576 N N . LEU A 1 558 ? -25 -27.922 6.562 1 80.19 558 LEU A N 1
ATOM 4577 C CA . LEU A 1 558 ? -24.844 -26.641 7.234 1 80.19 558 LEU A CA 1
ATOM 4578 C C . LEU A 1 558 ? -24.719 -25.516 6.219 1 80.19 558 LEU A C 1
ATOM 4580 O O . LEU A 1 558 ? -24.875 -24.344 6.566 1 80.19 558 LEU A O 1
ATOM 4584 N N . LEU A 1 559 ? -24.469 -25.859 4.992 1 80.56 559 LEU A N 1
ATOM 4585 C CA . LEU A 1 559 ? -24.281 -24.844 3.957 1 80.56 559 LEU A CA 1
ATOM 4586 C C . LEU A 1 559 ? -25.562 -24.625 3.18 1 80.56 559 LEU A C 1
ATOM 4588 O O . LEU A 1 559 ? -25.594 -23.859 2.209 1 80.56 559 LEU A O 1
ATOM 4592 N N . LYS A 1 560 ? -26.656 -25.234 3.693 1 78.75 560 LYS A N 1
ATOM 4593 C CA . LYS A 1 560 ? -27.938 -25.047 3.021 1 78.75 560 LYS A CA 1
ATOM 4594 C C . LYS A 1 560 ? -28.406 -23.594 3.145 1 78.75 560 LYS A C 1
ATOM 4596 O O . LYS A 1 560 ? -28.422 -23.031 4.242 1 78.75 560 LYS A O 1
ATOM 4601 N N . GLY A 1 561 ? -28.641 -22.938 2.025 1 72.31 561 GLY A N 1
ATOM 4602 C CA . GLY A 1 561 ? -29.188 -21.594 2.02 1 72.31 561 GLY A CA 1
ATOM 4603 C C . GLY A 1 561 ? -28.125 -20.516 2.16 1 72.31 561 GLY A C 1
ATOM 4604 O O . GLY A 1 561 ? -28.438 -19.328 2.23 1 72.31 561 GLY A O 1
ATOM 4605 N N . THR A 1 562 ? -26.859 -20.953 2.311 1 74.94 562 THR A N 1
ATOM 4606 C CA . THR A 1 562 ? -25.797 -19.969 2.438 1 74.94 562 THR A CA 1
ATOM 4607 C C . THR A 1 562 ? -25.391 -19.422 1.069 1 74.94 562 THR A C 1
ATOM 4609 O O . THR A 1 562 ? -25.703 -20.031 0.042 1 74.94 562 THR A O 1
ATOM 4612 N N . THR A 1 563 ? -24.828 -18.219 1.064 1 75.38 563 THR A N 1
ATOM 4613 C CA . THR A 1 563 ? -24.359 -17.578 -0.168 1 75.38 563 THR A CA 1
ATOM 4614 C C . THR A 1 563 ? -23.219 -18.391 -0.791 1 75.38 563 THR A C 1
ATOM 4616 O O . THR A 1 563 ? -23.047 -18.391 -2.012 1 75.38 563 THR A O 1
ATOM 4619 N N . PHE A 1 564 ? -22.531 -19.219 -0.023 1 79.38 564 PHE A N 1
ATOM 4620 C CA . PHE A 1 564 ? -21.422 -20.047 -0.492 1 79.38 564 PHE A CA 1
ATOM 4621 C C . PHE A 1 564 ? -21.906 -21.109 -1.464 1 79.38 564 PHE A C 1
ATOM 4623 O O . PHE A 1 564 ? -21.297 -21.312 -2.52 1 79.38 564 PHE A O 1
ATOM 4630 N N . ALA A 1 565 ? -23 -21.734 -1.134 1 77.12 565 ALA A N 1
ATOM 4631 C CA . ALA A 1 565 ? -23.578 -22.781 -1.971 1 77.12 565 ALA A CA 1
ATOM 4632 C C . ALA A 1 565 ? -24.312 -22.188 -3.17 1 77.12 565 ALA A C 1
ATOM 4634 O O . ALA A 1 565 ? -24.25 -22.734 -4.273 1 77.12 565 ALA A O 1
ATOM 4635 N N . LYS A 1 566 ? -24.906 -21.031 -2.932 1 75.94 566 LYS A N 1
ATOM 4636 C CA . LYS A 1 566 ? -25.672 -20.391 -3.992 1 75.94 566 LYS A CA 1
ATOM 4637 C C . LYS A 1 566 ? -24.766 -19.875 -5.109 1 75.94 566 LYS A C 1
ATOM 4639 O O . LYS A 1 566 ? -25.141 -19.891 -6.281 1 75.94 566 LYS A O 1
ATOM 4644 N N . LEU A 1 567 ? -23.547 -19.531 -4.723 1 78.75 567 LEU A N 1
ATOM 4645 C CA . LEU A 1 567 ? -22.609 -18.984 -5.695 1 78.75 567 LEU A CA 1
ATOM 4646 C C . LEU A 1 567 ? -21.75 -20.094 -6.293 1 78.75 567 LEU A C 1
ATOM 4648 O O . LEU A 1 567 ? -20.797 -19.812 -7.035 1 78.75 567 LEU A O 1
ATOM 4652 N N . ASN A 1 568 ? -21.953 -21.359 -6.027 1 81.81 568 ASN A N 1
ATOM 4653 C CA . ASN A 1 568 ? -21.266 -22.531 -6.578 1 81.81 568 ASN A CA 1
ATOM 4654 C C . ASN A 1 568 ? -19.781 -22.516 -6.254 1 81.81 568 ASN A C 1
ATOM 4656 O O . ASN A 1 568 ? -18.953 -22.703 -7.145 1 81.81 568 ASN A O 1
ATOM 4660 N N . TYR A 1 569 ? -19.484 -22.266 -4.961 1 86.44 569 TYR A N 1
ATOM 4661 C CA . TYR A 1 569 ? -18.094 -22.266 -4.508 1 86.44 569 TYR A CA 1
ATOM 4662 C C . TYR A 1 569 ? -17.688 -23.641 -4.008 1 86.44 569 TYR A C 1
ATOM 4664 O O . TYR A 1 569 ? -16.719 -23.781 -3.252 1 86.44 569 TYR A O 1
ATOM 4672 N N . CYS A 1 570 ? -18.391 -24.672 -4.379 1 86.88 570 CYS A N 1
ATOM 4673 C CA . CYS A 1 570 ? -18.203 -26 -3.801 1 86.88 570 CYS A CA 1
ATOM 4674 C C . CYS A 1 570 ? -16.828 -26.562 -4.168 1 86.88 570 CYS A C 1
ATOM 4676 O O . CYS A 1 570 ? -16.297 -27.406 -3.445 1 86.88 570 CYS A O 1
ATOM 4678 N N . LYS A 1 571 ? -16.234 -26.141 -5.238 1 89.25 571 LYS A N 1
ATOM 4679 C CA . LYS A 1 571 ? -14.922 -26.656 -5.641 1 89.25 571 LYS A CA 1
ATOM 4680 C C . LYS A 1 571 ? -13.812 -26.062 -4.781 1 89.25 571 LYS A C 1
ATOM 4682 O O . LYS A 1 571 ? -12.695 -26.578 -4.766 1 89.25 571 LYS A O 1
ATOM 4687 N N . ASN A 1 572 ? -14.125 -25.016 -4.062 1 89.38 572 ASN A N 1
ATOM 4688 C CA . ASN A 1 572 ? -13.195 -24.453 -3.094 1 89.38 572 ASN A CA 1
ATOM 4689 C C . ASN A 1 572 ? -13.195 -25.234 -1.788 1 89.38 572 ASN A C 1
ATOM 4691 O O . ASN A 1 572 ? -14.039 -25 -0.918 1 89.38 572 ASN A O 1
ATOM 4695 N N . ASN A 1 573 ? -12.391 -26.234 -1.715 1 89.19 573 ASN A N 1
ATOM 4696 C CA . ASN A 1 573 ? -12.32 -27.094 -0.54 1 89.19 573 ASN A CA 1
ATOM 4697 C C . ASN A 1 573 ? -10.883 -27.484 -0.218 1 89.19 573 ASN A C 1
ATOM 4699 O O . ASN A 1 573 ? -9.953 -27.125 -0.954 1 89.19 573 ASN A O 1
ATOM 4703 N N . PHE A 1 574 ? -10.68 -28.062 0.906 1 91 574 PHE A N 1
ATOM 4704 C CA . PHE A 1 574 ? -9.367 -28.484 1.374 1 91 574 PHE A CA 1
ATOM 4705 C C . PHE A 1 574 ? -9.195 -30 1.232 1 91 574 PHE A C 1
ATOM 4707 O O . PHE A 1 574 ? -8.625 -30.656 2.107 1 91 574 PHE A O 1
ATOM 4714 N N . ASN A 1 575 ? -9.758 -30.578 0.131 1 91.81 575 ASN A N 1
ATOM 4715 C CA . ASN A 1 575 ? -9.727 -32.031 -0.017 1 91.81 575 ASN A CA 1
ATOM 4716 C C . ASN A 1 575 ? -8.438 -32.5 -0.672 1 91.81 575 ASN A C 1
ATOM 4718 O O . ASN A 1 575 ? -8.094 -33.688 -0.594 1 91.81 575 ASN A O 1
ATOM 4722 N N . ASN A 1 576 ? -7.785 -31.656 -1.356 1 92.38 576 ASN A N 1
ATOM 4723 C CA . ASN A 1 576 ? -6.48 -31.938 -1.947 1 92.38 576 ASN A CA 1
ATOM 4724 C C . ASN A 1 576 ? -5.562 -30.719 -1.891 1 92.38 576 ASN A C 1
ATOM 4726 O O . ASN A 1 576 ? -5.996 -29.625 -1.521 1 92.38 576 ASN A O 1
ATOM 4730 N N . VAL A 1 577 ? -4.309 -30.984 -2.125 1 93.88 577 VAL A N 1
ATOM 4731 C CA . VAL A 1 577 ? -3.312 -29.938 -1.957 1 93.88 577 VAL A CA 1
ATOM 4732 C C . VAL A 1 577 ? -3.539 -28.844 -2.992 1 93.88 577 VAL A C 1
ATOM 4734 O O . VAL A 1 577 ? -3.398 -27.656 -2.689 1 93.88 577 VAL A O 1
ATOM 4737 N N . VAL A 1 578 ? -3.938 -29.203 -4.199 1 93.88 578 VAL A N 1
ATOM 4738 C CA . VAL A 1 578 ? -4.125 -28.219 -5.266 1 93.88 578 VAL A CA 1
ATOM 4739 C C . VAL A 1 578 ? -5.32 -27.328 -4.938 1 93.88 578 VAL A C 1
ATOM 4741 O O . VAL A 1 578 ? -5.227 -26.094 -5.027 1 93.88 578 VAL A O 1
ATOM 4744 N N . SER A 1 579 ? -6.453 -27.938 -4.562 1 93.06 579 SER A N 1
ATOM 4745 C CA . SER A 1 579 ? -7.633 -27.156 -4.188 1 93.06 579 SER A CA 1
ATOM 4746 C C . SER A 1 579 ? -7.355 -26.297 -2.957 1 93.06 579 SER A C 1
ATOM 4748 O O . SER A 1 579 ? -7.879 -25.188 -2.84 1 93.06 579 SER A O 1
ATOM 4750 N N . SER A 1 580 ? -6.496 -26.812 -2.062 1 93.88 580 SER A N 1
ATOM 4751 C CA . SER A 1 580 ? -6.148 -26.047 -0.876 1 93.88 580 SER A CA 1
ATOM 4752 C C . SER A 1 580 ? -5.359 -24.797 -1.248 1 93.88 580 SER A C 1
ATOM 4754 O O . SER A 1 580 ? -5.59 -23.719 -0.69 1 93.88 580 SER A O 1
ATOM 4756 N N . PHE A 1 581 ? -4.441 -24.938 -2.178 1 94.62 581 PHE A N 1
ATOM 4757 C CA . PHE A 1 581 ? -3.656 -23.797 -2.619 1 94.62 581 PHE A CA 1
ATOM 4758 C C . PHE A 1 581 ? -4.551 -22.75 -3.281 1 94.62 581 PHE A C 1
ATOM 4760 O O . PHE A 1 581 ? -4.352 -21.547 -3.094 1 94.62 581 PHE A O 1
ATOM 4767 N N . ILE A 1 582 ? -5.531 -23.234 -4.004 1 93.25 582 ILE A N 1
ATOM 4768 C CA . ILE A 1 582 ? -6.434 -22.312 -4.703 1 93.25 582 ILE A CA 1
ATOM 4769 C C . ILE A 1 582 ? -7.305 -21.578 -3.689 1 93.25 582 ILE A C 1
ATOM 4771 O O . ILE A 1 582 ? -7.523 -20.375 -3.812 1 93.25 582 ILE A O 1
ATOM 4775 N N . VAL A 1 583 ? -7.746 -22.281 -2.711 1 92 583 VAL A N 1
ATOM 4776 C CA . VAL A 1 583 ? -8.555 -21.656 -1.666 1 92 583 VAL A CA 1
ATOM 4777 C C . VAL A 1 583 ? -7.723 -20.609 -0.929 1 92 583 VAL A C 1
ATOM 4779 O O . VAL A 1 583 ? -8.211 -19.516 -0.646 1 92 583 VAL A O 1
ATOM 4782 N N . LEU A 1 584 ? -6.516 -20.969 -0.617 1 93.69 584 LEU A N 1
ATOM 4783 C CA . LEU A 1 584 ? -5.645 -20.031 0.092 1 93.69 584 LEU A CA 1
ATOM 4784 C C . LEU A 1 584 ? -5.367 -18.797 -0.756 1 93.69 584 LEU A C 1
ATOM 4786 O O . LEU A 1 584 ? -5.254 -17.688 -0.227 1 93.69 584 LEU A O 1
ATOM 4790 N N . LEU A 1 585 ? -5.246 -18.969 -2.041 1 93 585 LEU A N 1
ATOM 4791 C CA . LEU A 1 585 ? -5.07 -17.828 -2.938 1 93 585 LEU A CA 1
ATOM 4792 C C . LEU A 1 585 ? -6.305 -16.938 -2.93 1 93 585 LEU A C 1
ATOM 4794 O O . LEU A 1 585 ? -6.188 -15.711 -2.879 1 93 585 LEU A O 1
ATOM 4798 N N . GLU A 1 586 ? -7.43 -17.578 -2.955 1 91.56 586 GLU A N 1
ATOM 4799 C CA . GLU A 1 586 ? -8.672 -16.812 -2.914 1 91.56 586 GLU A CA 1
ATOM 4800 C C . GLU A 1 586 ? -8.812 -16.062 -1.596 1 91.56 586 GLU A C 1
ATOM 4802 O O . GLU A 1 586 ? -9.336 -14.945 -1.565 1 91.56 586 GLU A O 1
ATOM 4807 N N . LEU A 1 587 ? -8.297 -16.703 -0.57 1 90.38 587 LEU A N 1
ATOM 4808 C CA . LEU A 1 587 ? -8.359 -16.062 0.739 1 90.38 587 LEU A CA 1
ATOM 4809 C C . LEU A 1 587 ? -7.379 -14.906 0.821 1 90.38 587 LEU A C 1
ATOM 4811 O O . LEU A 1 587 ? -7.609 -13.945 1.559 1 90.38 587 LEU A O 1
ATOM 4815 N N . THR A 1 588 ? -6.336 -14.977 0.124 1 91.38 588 THR A N 1
ATOM 4816 C CA . THR A 1 588 ? -5.363 -13.891 0.093 1 91.38 588 THR A CA 1
ATOM 4817 C C . THR A 1 588 ? -5.938 -12.672 -0.621 1 91.38 588 THR A C 1
ATOM 4819 O O . THR A 1 588 ? -5.711 -11.531 -0.201 1 91.38 588 THR A O 1
ATOM 4822 N N . VAL A 1 589 ? -6.707 -12.93 -1.676 1 87.06 589 VAL A N 1
ATOM 4823 C CA . VAL A 1 589 ? -7.289 -11.844 -2.457 1 87.06 589 VAL A CA 1
ATOM 4824 C C . VAL A 1 589 ? -8.477 -11.242 -1.705 1 87.06 589 VAL A C 1
ATOM 4826 O O . VAL A 1 589 ? -8.547 -10.023 -1.527 1 87.06 589 VAL A O 1
ATOM 4829 N N . VAL A 1 590 ? -9.422 -12.117 -1.429 1 76.75 590 VAL A N 1
ATOM 4830 C CA . VAL A 1 590 ? -10.609 -11.68 -0.702 1 76.75 590 VAL A CA 1
ATOM 4831 C C . VAL A 1 590 ? -10.82 -12.57 0.521 1 76.75 590 VAL A C 1
ATOM 4833 O O . VAL A 1 590 ? -10.914 -13.797 0.397 1 76.75 590 VAL A O 1
ATOM 4836 N N . ASN A 1 591 ? -10.781 -12.109 1.61 1 61.78 591 ASN A N 1
ATOM 4837 C CA . ASN A 1 591 ? -10.938 -12.906 2.822 1 61.78 591 ASN A CA 1
ATOM 4838 C C . ASN A 1 591 ? -12.391 -13.297 3.057 1 61.78 591 ASN A C 1
ATOM 4840 O O . ASN A 1 591 ? -12.977 -12.953 4.086 1 61.78 591 ASN A O 1
ATOM 4844 N N . GLN A 1 592 ? -13.031 -13.945 1.961 1 63.91 592 GLN A N 1
ATOM 4845 C CA . GLN A 1 592 ? -14.391 -14.383 2.266 1 63.91 592 GLN A CA 1
ATOM 4846 C C . GLN A 1 592 ? -14.398 -15.773 2.893 1 63.91 592 GLN A C 1
ATOM 4848 O O . GLN A 1 592 ? -14.031 -16.75 2.24 1 63.91 592 GLN A O 1
ATOM 4853 N N . CYS A 1 593 ? -14.586 -15.883 4.219 1 61.81 593 CYS A N 1
ATOM 4854 C CA . CYS A 1 593 ? -14.445 -17.078 5.047 1 61.81 593 CYS A CA 1
ATOM 4855 C C . CYS A 1 593 ? -15.734 -17.891 5.043 1 61.81 593 CYS A C 1
ATOM 4857 O O . CYS A 1 593 ? -16.328 -18.109 6.098 1 61.81 593 CYS A O 1
ATOM 4859 N N . GLY A 1 594 ? -16.25 -18.281 3.834 1 59.78 594 GLY A N 1
ATOM 4860 C CA . GLY A 1 594 ? -17.469 -19.094 3.861 1 59.78 594 GLY A CA 1
ATOM 4861 C C . GLY A 1 594 ? -17.297 -20.406 4.602 1 59.78 594 GLY A C 1
ATOM 4862 O O . GLY A 1 594 ? -18.266 -21.047 4.977 1 59.78 594 GLY A O 1
ATOM 4863 N N . PHE A 1 595 ? -16.031 -20.719 4.91 1 59.94 595 PHE A N 1
ATOM 4864 C CA . PHE A 1 595 ? -15.727 -22 5.555 1 59.94 595 PHE A CA 1
ATOM 4865 C C . PHE A 1 595 ? -16.125 -21.969 7.027 1 59.94 595 PHE A C 1
ATOM 4867 O O . PHE A 1 595 ? -16.25 -23.016 7.664 1 59.94 595 PHE A O 1
ATOM 4874 N N . THR A 1 596 ? -16.406 -20.781 7.434 1 61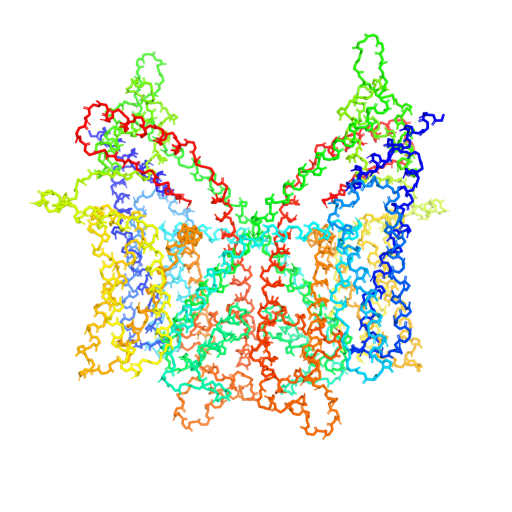.84 596 THR A N 1
ATOM 4875 C CA . THR A 1 596 ? -16.688 -20.703 8.859 1 61.84 596 THR A CA 1
ATOM 4876 C C . THR A 1 596 ? -18.078 -21.266 9.164 1 61.84 596 THR A C 1
ATOM 4878 O O . THR A 1 596 ? -18.359 -21.656 10.297 1 61.84 596 THR A O 1
ATOM 4881 N N . ALA A 1 597 ? -18.844 -21.344 8.078 1 62.22 597 ALA A N 1
ATOM 4882 C CA . ALA A 1 597 ? -20.188 -21.859 8.312 1 62.22 597 ALA A CA 1
ATOM 4883 C C . ALA A 1 597 ? -20.188 -23.375 8.484 1 62.22 597 ALA A C 1
ATOM 4885 O O . ALA A 1 597 ? -21.109 -23.938 9.07 1 62.22 597 ALA A O 1
ATOM 4886 N N . VAL A 1 598 ? -19.062 -24 7.988 1 64.19 598 VAL A N 1
ATOM 4887 C CA . VAL A 1 598 ? -19.094 -25.453 7.922 1 64.19 598 VAL A CA 1
ATOM 4888 C C . VAL A 1 598 ? -18.531 -26.031 9.211 1 64.19 598 VAL A C 1
ATOM 4890 O O . VAL A 1 598 ? -18.734 -27.219 9.508 1 64.19 598 VAL A O 1
ATOM 4893 N N . THR A 1 599 ? -17.781 -25.281 9.883 1 66.25 599 THR A N 1
ATOM 4894 C CA . THR A 1 599 ? -17.141 -25.875 11.047 1 66.25 599 THR A CA 1
ATOM 4895 C C . THR A 1 599 ? -17.438 -25.062 12.305 1 66.25 599 THR A C 1
ATOM 4897 O O . THR A 1 599 ? -18.328 -24.219 12.305 1 66.25 599 THR A O 1
ATOM 4900 N N . HIS A 1 600 ? -16.734 -25.422 13.328 1 70.19 600 HIS A N 1
ATOM 4901 C CA . HIS A 1 600 ? -16.797 -24.766 14.625 1 70.19 600 HIS A CA 1
ATOM 4902 C C . HIS A 1 600 ? -16.219 -23.359 14.578 1 70.19 600 HIS A C 1
ATOM 4904 O O . HIS A 1 600 ? -15.477 -23.031 13.648 1 70.19 600 HIS A O 1
ATOM 4910 N N . VAL A 1 601 ? -16.75 -22.562 15.344 1 77.25 601 VAL A N 1
ATOM 4911 C CA . VAL A 1 601 ? -16.312 -21.172 15.492 1 77.25 601 VAL A CA 1
ATOM 4912 C C . VAL A 1 601 ? -14.797 -21.109 15.578 1 77.25 601 VAL A C 1
ATOM 4914 O O . VAL A 1 601 ? -14.188 -20.109 15.195 1 77.25 601 VAL A O 1
ATOM 4917 N N . SER A 1 602 ? -14.195 -22.281 15.836 1 78.12 602 SER A N 1
ATOM 4918 C CA . SER A 1 602 ? -12.742 -22.297 15.961 1 78.12 602 SER A CA 1
ATOM 4919 C C . SER A 1 602 ? -12.07 -22.219 14.594 1 78.12 602 SER A C 1
ATOM 4921 O O . SER A 1 602 ? -10.898 -21.844 14.492 1 78.12 602 SER A O 1
ATOM 4923 N N . ALA A 1 603 ? -12.82 -22.484 13.547 1 82.81 603 ALA A N 1
ATOM 4924 C CA . ALA A 1 603 ? -12.273 -22.375 12.195 1 82.81 603 ALA A CA 1
ATOM 4925 C C . ALA A 1 603 ? -11.945 -20.938 11.844 1 82.81 603 ALA A C 1
ATOM 4927 O O . ALA A 1 603 ? -11.086 -20.672 11.008 1 82.81 603 ALA A O 1
ATOM 4928 N N . ARG A 1 604 ? -12.633 -20.047 12.617 1 86.5 604 ARG A N 1
ATOM 4929 C CA . ARG A 1 604 ? -12.406 -18.625 12.367 1 86.5 604 ARG A CA 1
ATOM 4930 C C . ARG A 1 604 ? -10.984 -18.219 12.758 1 86.5 604 ARG A C 1
ATOM 4932 O O . ARG A 1 604 ? -10.406 -17.312 12.156 1 86.5 604 ARG A O 1
ATOM 4939 N N . ILE A 1 605 ? -10.43 -18.984 13.68 1 87.69 605 ILE A N 1
ATOM 4940 C CA . ILE A 1 605 ? -9.086 -18.672 14.133 1 87.69 605 ILE A CA 1
ATOM 4941 C C . ILE A 1 605 ? -8.078 -18.969 13.016 1 87.69 605 ILE A C 1
ATOM 4943 O O . ILE A 1 605 ? -7.113 -18.234 12.828 1 87.69 605 ILE A O 1
ATOM 4947 N N . PHE A 1 606 ? -8.297 -20.094 12.266 1 89.94 606 PHE A N 1
ATOM 4948 C CA . PHE A 1 606 ? -7.441 -20.469 11.148 1 89.94 606 PHE A CA 1
ATOM 4949 C C . PHE A 1 606 ? -7.402 -19.359 10.102 1 89.94 606 PHE A C 1
ATOM 4951 O O . PHE A 1 606 ? -6.328 -18.953 9.648 1 89.94 606 PHE A O 1
ATOM 4958 N N . PHE A 1 607 ? -8.516 -18.828 9.852 1 88.81 607 PHE A N 1
ATOM 4959 C CA . PHE A 1 607 ? -8.617 -17.828 8.789 1 88.81 607 PHE A CA 1
ATOM 4960 C C . PHE A 1 607 ? -8.055 -16.484 9.242 1 88.81 607 PHE A C 1
ATOM 4962 O O . PHE A 1 607 ? -7.441 -15.766 8.461 1 88.81 607 PHE A O 1
ATOM 4969 N N . VAL A 1 608 ? -8.258 -16.141 10.5 1 89.25 608 VAL A N 1
ATOM 4970 C CA . VAL A 1 608 ? -7.723 -14.898 11.031 1 89.25 608 VAL A CA 1
ATOM 4971 C C . VAL A 1 608 ? -6.195 -14.969 11.078 1 89.25 608 VAL A C 1
ATOM 4973 O O . VAL A 1 608 ? -5.512 -14.016 10.711 1 89.25 608 VAL A O 1
ATOM 4976 N N . LEU A 1 609 ? -5.688 -16.125 11.484 1 90.31 609 LEU A N 1
ATOM 4977 C CA . LEU A 1 609 ? -4.242 -16.312 11.531 1 90.31 609 LEU A CA 1
ATOM 4978 C C . LEU A 1 609 ? -3.639 -16.234 10.133 1 90.31 609 LEU A C 1
ATOM 4980 O O . LEU A 1 609 ? -2.572 -15.648 9.945 1 90.31 609 LEU A O 1
ATOM 4984 N N . PHE A 1 610 ? -4.312 -16.844 9.203 1 92.12 610 PHE A N 1
ATOM 4985 C CA . PHE A 1 610 ? -3.85 -16.797 7.824 1 92.12 610 PHE A CA 1
ATOM 4986 C C . PHE A 1 610 ? -3.818 -15.367 7.312 1 92.12 610 PHE A C 1
ATOM 4988 O O . PHE A 1 610 ? -2.857 -14.953 6.66 1 92.12 610 PHE A O 1
ATOM 4995 N N . HIS A 1 611 ? -4.848 -14.617 7.617 1 90.94 611 HIS A N 1
ATOM 4996 C CA . HIS A 1 611 ? -4.934 -13.234 7.18 1 90.94 611 HIS A CA 1
ATOM 4997 C C . HIS A 1 611 ? -3.811 -12.391 7.781 1 90.94 611 HIS A C 1
ATOM 4999 O O . HIS A 1 611 ? -3.229 -11.547 7.102 1 90.94 611 HIS A O 1
ATOM 5005 N N . ILE A 1 612 ? -3.484 -12.625 9.008 1 89.88 612 ILE A N 1
ATOM 5006 C CA . ILE A 1 612 ? -2.443 -11.867 9.695 1 89.88 612 ILE A CA 1
ATOM 5007 C C . ILE A 1 612 ? -1.086 -12.172 9.062 1 89.88 612 ILE A C 1
ATOM 5009 O O . ILE A 1 612 ? -0.346 -11.25 8.695 1 89.88 612 ILE A O 1
ATOM 5013 N N . VAL A 1 613 ? -0.85 -13.391 8.828 1 90.75 613 VAL A N 1
ATOM 5014 C CA . VAL A 1 613 ? 0.474 -13.797 8.367 1 90.75 613 VAL A CA 1
ATOM 5015 C C . VAL A 1 613 ? 0.665 -13.398 6.906 1 90.75 613 VAL A C 1
ATOM 5017 O O . VAL A 1 613 ? 1.673 -12.789 6.551 1 90.75 613 VAL A O 1
ATOM 5020 N N . VAL A 1 614 ? -0.273 -13.703 6.109 1 91.62 614 VAL A N 1
ATOM 5021 C CA . VAL A 1 614 ? -0.061 -13.547 4.672 1 91.62 614 VAL A CA 1
ATOM 5022 C C . VAL A 1 614 ? -0.391 -12.117 4.254 1 91.62 614 VAL A C 1
ATOM 5024 O O . VAL A 1 614 ? 0.417 -11.453 3.598 1 91.62 614 VAL A O 1
ATOM 5027 N N . VAL A 1 615 ? -1.476 -11.531 4.664 1 88.75 615 VAL A N 1
ATOM 5028 C CA . VAL A 1 615 ? -1.93 -10.242 4.156 1 88.75 615 VAL A CA 1
ATOM 5029 C C . VAL A 1 615 ? -1.282 -9.117 4.957 1 88.75 615 VAL A C 1
ATOM 5031 O O . VAL A 1 615 ? -0.723 -8.18 4.379 1 88.75 615 VAL A O 1
ATOM 5034 N N . ILE A 1 616 ? -1.263 -9.203 6.215 1 88.31 616 ILE A N 1
ATOM 5035 C CA . ILE A 1 616 ? -0.782 -8.102 7.043 1 88.31 616 ILE A CA 1
ATOM 5036 C C . ILE A 1 616 ? 0.745 -8.102 7.059 1 88.31 616 ILE A C 1
ATOM 5038 O O . ILE A 1 616 ? 1.368 -7.035 7.027 1 88.31 616 ILE A O 1
ATOM 5042 N N . ILE A 1 617 ? 1.305 -9.273 7.016 1 89.44 617 ILE A N 1
ATOM 5043 C CA . ILE A 1 617 ? 2.752 -9.305 7.188 1 89.44 617 ILE A CA 1
ATOM 5044 C C . ILE A 1 617 ? 3.432 -9.508 5.836 1 89.44 617 ILE A C 1
ATOM 5046 O O . ILE A 1 617 ? 4.141 -8.617 5.352 1 89.44 617 ILE A O 1
ATOM 5050 N N . ILE A 1 618 ? 3.156 -10.617 5.18 1 90.12 618 ILE A N 1
ATOM 5051 C CA . ILE A 1 618 ? 3.934 -11.023 4.016 1 90.12 618 ILE A CA 1
ATOM 5052 C C . ILE A 1 618 ? 3.648 -10.078 2.848 1 90.12 618 ILE A C 1
ATOM 5054 O O . ILE A 1 618 ? 4.574 -9.625 2.168 1 90.12 618 ILE A O 1
ATOM 5058 N N . ILE A 1 619 ? 2.426 -9.766 2.564 1 89.94 619 ILE A N 1
ATOM 5059 C CA . ILE A 1 619 ? 2.102 -8.898 1.436 1 89.94 619 ILE A CA 1
ATOM 5060 C C . ILE A 1 619 ? 2.656 -7.5 1.687 1 89.94 619 ILE A C 1
ATOM 5062 O O . ILE A 1 619 ? 3.148 -6.848 0.764 1 89.94 619 ILE A O 1
ATOM 5066 N N . ASN A 1 620 ? 2.6 -7.043 2.885 1 88.62 620 ASN A N 1
ATOM 5067 C CA . ASN A 1 620 ? 3.156 -5.73 3.191 1 88.62 620 ASN A CA 1
ATOM 5068 C C . ASN A 1 620 ? 4.676 -5.715 3.037 1 88.62 620 ASN A C 1
ATOM 5070 O O . ASN A 1 620 ? 5.25 -4.699 2.639 1 88.62 620 ASN A O 1
ATOM 5074 N N . ILE A 1 621 ? 5.277 -6.762 3.398 1 86.81 621 ILE A N 1
ATOM 5075 C CA . ILE A 1 621 ? 6.723 -6.852 3.195 1 86.81 621 ILE A CA 1
ATOM 5076 C C . ILE A 1 621 ? 7.031 -6.871 1.699 1 86.81 621 ILE A C 1
ATOM 5078 O O . ILE A 1 621 ? 8.023 -6.289 1.259 1 86.81 621 ILE A O 1
ATOM 5082 N N . PHE A 1 622 ? 6.234 -7.562 1.013 1 87.88 622 PHE A N 1
ATOM 5083 C CA . PHE A 1 622 ? 6.387 -7.586 -0.437 1 87.88 622 PHE A CA 1
ATOM 5084 C C . PHE A 1 622 ? 6.27 -6.184 -1.019 1 87.88 622 PHE A C 1
ATOM 5086 O O . PHE A 1 622 ? 7.09 -5.777 -1.845 1 87.88 622 PHE A O 1
ATOM 5093 N N . VAL A 1 623 ? 5.316 -5.465 -0.622 1 89.12 623 VAL A N 1
ATOM 5094 C CA . VAL A 1 623 ? 5.113 -4.098 -1.092 1 89.12 623 VAL A CA 1
ATOM 5095 C C . VAL A 1 623 ? 6.297 -3.23 -0.676 1 89.12 623 VAL A C 1
ATOM 5097 O O . VAL A 1 623 ? 6.785 -2.416 -1.464 1 89.12 623 VAL A O 1
ATOM 5100 N N . ALA A 1 624 ? 6.758 -3.373 0.544 1 85.56 624 ALA A N 1
ATOM 5101 C CA . ALA A 1 624 ? 7.906 -2.617 1.041 1 85.56 624 ALA A CA 1
ATOM 5102 C C . ALA A 1 624 ? 9.148 -2.889 0.196 1 85.56 624 ALA A C 1
ATOM 5104 O O . ALA A 1 624 ? 9.922 -1.975 -0.088 1 85.56 624 ALA A O 1
ATOM 5105 N N . PHE A 1 625 ? 9.242 -4.039 -0.211 1 83.31 625 PHE A N 1
ATOM 5106 C CA . PHE A 1 625 ? 10.383 -4.422 -1.033 1 83.31 625 PHE A CA 1
ATOM 5107 C C . PHE A 1 625 ? 10.305 -3.77 -2.408 1 83.31 625 PHE A C 1
ATOM 5109 O O . PHE A 1 625 ? 11.312 -3.285 -2.93 1 83.31 625 PHE A O 1
ATOM 5116 N N . ILE A 1 626 ? 9.18 -3.838 -2.961 1 84.44 626 ILE A N 1
ATOM 5117 C CA . ILE A 1 626 ? 9 -3.238 -4.277 1 84.44 626 ILE A CA 1
ATOM 5118 C C . ILE A 1 626 ? 9.25 -1.733 -4.199 1 84.44 626 ILE A C 1
ATOM 5120 O O . ILE A 1 626 ? 9.883 -1.153 -5.082 1 84.44 626 ILE A O 1
ATOM 5124 N N . LEU A 1 627 ? 8.82 -1.16 -3.137 1 84.88 627 LEU A N 1
ATOM 5125 C CA . LEU A 1 627 ? 9.016 0.27 -2.928 1 84.88 627 LEU A CA 1
ATOM 5126 C C . LEU A 1 627 ? 10.508 0.604 -2.844 1 84.88 627 LEU A C 1
ATOM 5128 O O . LEU A 1 627 ? 10.977 1.532 -3.506 1 84.88 627 LEU A O 1
ATOM 5132 N N . GLU A 1 628 ? 11.211 -0.166 -2.119 1 81.12 628 GLU A N 1
ATOM 5133 C CA . GLU A 1 628 ? 12.641 0.088 -1.935 1 81.12 628 GLU A CA 1
ATOM 5134 C C . GLU A 1 628 ? 13.422 -0.198 -3.213 1 81.12 628 GLU A C 1
ATOM 5136 O O . GLU A 1 628 ? 14.367 0.524 -3.545 1 81.12 628 GLU A O 1
ATOM 5141 N N . ALA A 1 629 ? 13.055 -1.221 -3.877 1 78.31 629 ALA A N 1
ATOM 5142 C CA . ALA A 1 629 ? 13.734 -1.57 -5.125 1 78.31 629 ALA A CA 1
ATOM 5143 C C . ALA A 1 629 ? 13.539 -0.483 -6.176 1 78.31 629 ALA A C 1
ATOM 5145 O O . ALA A 1 629 ? 14.469 -0.149 -6.914 1 78.31 629 ALA A O 1
ATOM 5146 N N . PHE A 1 630 ? 12.375 0.028 -6.188 1 76.44 630 PHE A N 1
ATOM 5147 C CA . PHE A 1 630 ? 12.086 1.096 -7.133 1 76.44 630 PHE A CA 1
ATOM 5148 C C . PHE A 1 630 ? 12.844 2.365 -6.777 1 76.44 630 PHE A C 1
ATOM 5150 O O . PHE A 1 630 ? 13.375 3.049 -7.656 1 76.44 630 PHE A O 1
ATOM 5157 N N . LEU A 1 631 ? 13 2.691 -5.535 1 77.44 631 LEU A N 1
ATOM 5158 C CA . LEU A 1 631 ? 13.695 3.889 -5.078 1 77.44 631 LEU A CA 1
ATOM 5159 C C . LEU A 1 631 ? 15.195 3.789 -5.363 1 77.44 631 LEU A C 1
ATOM 5161 O O . LEU A 1 631 ? 15.82 4.77 -5.762 1 77.44 631 LEU A O 1
ATOM 5165 N N . VAL A 1 632 ? 15.711 2.658 -5.125 1 73.75 632 VAL A N 1
ATOM 5166 C CA . VAL A 1 632 ? 17.141 2.451 -5.348 1 73.75 632 VAL A CA 1
ATOM 5167 C C . VAL A 1 632 ? 17.438 2.543 -6.844 1 73.75 632 VAL A C 1
ATOM 5169 O O . VAL A 1 632 ? 18.453 3.113 -7.238 1 73.75 632 VAL A O 1
ATOM 5172 N N . GLU A 1 633 ? 16.609 2.031 -7.59 1 68.69 633 GLU A N 1
ATOM 5173 C CA . GLU A 1 633 ? 16.812 2.08 -9.031 1 68.69 633 GLU A CA 1
ATOM 5174 C C . GLU A 1 633 ? 16.719 3.51 -9.555 1 68.69 633 GLU A C 1
ATOM 5176 O O . GLU A 1 633 ? 17.453 3.898 -10.461 1 68.69 633 GLU A O 1
ATOM 5181 N N . TYR A 1 634 ? 15.938 4.238 -8.914 1 62.62 634 TYR A N 1
ATOM 5182 C CA . TYR A 1 634 ? 15.75 5.602 -9.383 1 62.62 634 TYR A CA 1
ATOM 5183 C C . TYR A 1 634 ? 16.859 6.516 -8.875 1 62.62 634 TYR A C 1
ATOM 5185 O O . TYR A 1 634 ? 17.203 7.504 -9.523 1 62.62 634 TYR A O 1
ATOM 5193 N N . THR A 1 635 ? 17.375 6.137 -7.723 1 58.88 635 THR A N 1
ATOM 5194 C CA . THR A 1 635 ? 18.422 6.98 -7.164 1 58.88 635 THR A CA 1
ATOM 5195 C C . THR A 1 635 ? 19.797 6.543 -7.668 1 58.88 635 THR A C 1
ATOM 5197 O O . THR A 1 635 ? 20.75 7.32 -7.637 1 58.88 635 THR A O 1
ATOM 5200 N N . PHE A 1 636 ? 19.938 5.305 -7.898 1 55.03 636 PHE A N 1
ATOM 5201 C CA . PHE A 1 636 ? 21.266 4.75 -8.141 1 55.03 636 PHE A CA 1
ATOM 5202 C C . PHE A 1 636 ? 21.906 5.391 -9.367 1 55.03 636 PHE A C 1
ATOM 5204 O O . PHE A 1 636 ? 21.391 5.254 -10.484 1 55.03 636 PHE A O 1
ATOM 5211 N N . ASP A 1 637 ? 22.625 6.422 -8.984 1 55.34 637 ASP A N 1
ATOM 5212 C CA . ASP A 1 637 ? 23.734 6.891 -9.797 1 55.34 637 ASP A CA 1
ATOM 5213 C C . ASP A 1 637 ? 24.797 5.801 -9.969 1 55.34 637 ASP A C 1
ATOM 5215 O O . ASP A 1 637 ? 24.953 4.945 -9.094 1 55.34 637 ASP A O 1
ATOM 5219 N N . LYS A 1 638 ? 25.328 5.656 -11.102 1 56.53 638 LYS A N 1
ATOM 5220 C CA . LYS A 1 638 ? 26.422 4.75 -11.406 1 56.53 638 LYS A CA 1
ATOM 5221 C C . LYS A 1 638 ? 27.484 4.789 -10.305 1 56.53 638 LYS A C 1
ATOM 5223 O O . LYS A 1 638 ? 27.844 5.863 -9.82 1 56.53 638 LYS A O 1
ATOM 5228 N N . SER A 1 639 ? 27.641 3.529 -9.672 1 59 639 SER A N 1
ATOM 5229 C CA . SER A 1 639 ? 28.719 3.436 -8.695 1 59 639 SER A CA 1
ATOM 5230 C C . SER A 1 639 ? 30.031 3.998 -9.258 1 59 639 SER A C 1
ATOM 5232 O O . SER A 1 639 ? 30.219 4.039 -10.477 1 59 639 SER A O 1
ATOM 5234 N N . ASP A 1 640 ? 30.781 4.633 -8.5 1 59.22 640 ASP A N 1
ATOM 5235 C CA . ASP A 1 640 ? 32.094 5.148 -8.883 1 59.22 640 ASP A CA 1
ATOM 5236 C C . ASP A 1 640 ? 32.906 4.078 -9.594 1 59.22 640 ASP A C 1
ATOM 5238 O O . ASP A 1 640 ? 33.625 4.375 -10.555 1 59.22 640 ASP A O 1
ATOM 5242 N N . LEU A 1 641 ? 32.656 2.898 -9.164 1 59.94 641 LEU A N 1
ATOM 5243 C CA . LEU A 1 641 ? 33.469 1.832 -9.758 1 59.94 641 LEU A CA 1
ATOM 5244 C C . LEU A 1 641 ? 33 1.535 -11.18 1 59.94 641 LEU A C 1
ATOM 5246 O O . LEU A 1 641 ? 33.844 1.291 -12.062 1 59.94 641 LEU A O 1
ATOM 5250 N N . GLN A 1 642 ? 31.75 1.602 -11.32 1 62.72 642 GLN A N 1
ATOM 5251 C CA . GLN A 1 642 ? 31.25 1.363 -12.672 1 62.72 642 GLN A CA 1
ATOM 5252 C C . GLN A 1 642 ? 31.672 2.482 -13.617 1 62.72 642 GLN A C 1
ATOM 5254 O O . GLN A 1 642 ? 32 2.227 -14.781 1 62.72 642 GLN A O 1
ATOM 5259 N N . THR A 1 643 ? 31.719 3.617 -13.039 1 64.62 643 THR A N 1
ATOM 5260 C CA . THR A 1 643 ? 32.156 4.742 -13.852 1 64.62 643 THR A CA 1
ATOM 5261 C C . THR A 1 643 ? 33.656 4.617 -14.195 1 64.62 643 THR A C 1
ATOM 5263 O O . THR A 1 643 ? 34.062 4.918 -15.312 1 64.62 643 THR A O 1
ATOM 5266 N N . SER A 1 644 ? 34.375 4.176 -13.242 1 65.69 644 SER A N 1
ATOM 5267 C CA . SER A 1 644 ? 35.812 4 -13.484 1 65.69 644 SER A CA 1
ATOM 5268 C C . SER A 1 644 ? 36.062 2.896 -14.5 1 65.69 644 SER A C 1
ATOM 5270 O O . SER A 1 644 ? 36.969 3.012 -15.336 1 65.69 644 SER A O 1
ATOM 5272 N N . LEU A 1 645 ? 35.344 1.888 -14.391 1 65.5 645 LEU A N 1
ATOM 5273 C CA . LEU A 1 645 ? 35.469 0.78 -15.328 1 65.5 645 LEU A CA 1
ATOM 5274 C C . LEU A 1 645 ? 35.094 1.218 -16.734 1 65.5 645 LEU A C 1
ATOM 5276 O O . LEU A 1 645 ? 35.781 0.858 -17.703 1 65.5 645 LEU A O 1
ATOM 5280 N N . GLU A 1 646 ? 34.094 2.043 -16.844 1 66.06 646 GLU A N 1
ATOM 5281 C CA . GLU A 1 646 ? 33.656 2.527 -18.156 1 66.06 646 GLU A CA 1
ATOM 5282 C C . GLU A 1 646 ? 34.688 3.498 -18.75 1 66.06 646 GLU A C 1
ATOM 5284 O O . GLU A 1 646 ? 34.938 3.496 -19.953 1 66.06 646 GLU A O 1
ATOM 5289 N N . LYS A 1 647 ? 35.219 4.23 -17.859 1 68.5 647 LYS A N 1
ATOM 5290 C CA . LYS A 1 647 ? 36.281 5.145 -18.328 1 68.5 647 LYS A CA 1
ATOM 5291 C C . LYS A 1 647 ? 37.469 4.375 -18.875 1 68.5 647 LYS A C 1
ATOM 5293 O O . LYS A 1 647 ? 38.031 4.746 -19.906 1 68.5 647 LYS A O 1
ATOM 5298 N N . LYS A 1 648 ? 37.781 3.383 -18.203 1 65.69 648 LYS A N 1
ATOM 5299 C CA . LYS A 1 648 ? 38.969 2.613 -18.625 1 65.69 648 LYS A CA 1
ATOM 5300 C C . LYS A 1 648 ? 38.656 1.822 -19.906 1 65.69 648 LYS A C 1
ATOM 5302 O O . LYS A 1 648 ? 39.531 1.623 -20.734 1 65.69 648 LYS A O 1
ATOM 5307 N N . ILE A 1 649 ? 37.438 1.364 -20 1 65.25 649 ILE A N 1
ATOM 5308 C CA . ILE A 1 649 ? 37.031 0.689 -21.219 1 65.25 649 ILE A CA 1
ATOM 5309 C C . ILE A 1 649 ? 37.125 1.657 -22.406 1 65.25 649 ILE A C 1
ATOM 5311 O O . ILE A 1 649 ? 37.594 1.29 -23.484 1 65.25 649 ILE A O 1
ATOM 5315 N N . GLU A 1 650 ? 36.719 2.846 -22.141 1 64.88 650 GLU A N 1
ATOM 5316 C CA . GLU A 1 650 ? 36.781 3.859 -23.188 1 64.88 650 GLU A CA 1
ATOM 5317 C C . GLU A 1 650 ? 38.25 4.168 -23.547 1 64.88 650 GLU A C 1
ATOM 5319 O O . GLU A 1 650 ? 38.562 4.359 -24.734 1 64.88 650 GLU A O 1
ATOM 5324 N N . GLU A 1 651 ? 39.031 4.199 -22.562 1 61.59 651 GLU A N 1
ATOM 5325 C CA . GLU A 1 651 ? 40.469 4.457 -22.797 1 61.59 651 GLU A CA 1
ATOM 5326 C C . GLU A 1 651 ? 41.094 3.314 -23.562 1 61.59 651 GLU A C 1
ATOM 5328 O O . GLU A 1 651 ? 41.938 3.549 -24.453 1 61.59 651 GLU A O 1
ATOM 5333 N N . LEU A 1 652 ? 40.656 2.207 -23.125 1 56.81 652 LEU A N 1
ATOM 5334 C CA . LEU A 1 652 ? 41.219 1.039 -23.781 1 56.81 652 LEU A CA 1
ATOM 5335 C C . LEU A 1 652 ? 40.719 0.912 -25.203 1 56.81 652 LEU A C 1
ATOM 5337 O O . LEU A 1 652 ? 41.469 0.511 -26.109 1 56.81 652 LEU A O 1
ATOM 5341 N N . GLU A 1 653 ? 39.406 1.114 -25.312 1 57.81 653 GLU A N 1
ATOM 5342 C CA . GLU A 1 653 ? 38.844 1.13 -26.656 1 57.81 653 GLU A CA 1
ATOM 5343 C C . GLU A 1 653 ? 39.562 2.156 -27.531 1 57.81 653 GLU A C 1
ATOM 5345 O O . GLU A 1 653 ? 39.844 1.896 -28.703 1 57.81 653 GLU A O 1
ATOM 5350 N N . LEU A 1 654 ? 39.812 3.246 -26.906 1 51.69 654 LEU A N 1
ATOM 5351 C CA . LEU A 1 654 ? 40.531 4.285 -27.625 1 51.69 654 LEU A CA 1
ATOM 5352 C C . LEU A 1 654 ? 41.969 3.83 -27.953 1 51.69 654 LEU A C 1
ATOM 5354 O O . LEU A 1 654 ? 42.469 4.109 -29.047 1 51.69 654 LEU A O 1
ATOM 5358 N N . ASN A 1 655 ? 42.531 3.184 -27.078 1 48.75 655 ASN A N 1
ATOM 5359 C CA . ASN A 1 655 ? 43.906 2.723 -27.312 1 48.75 655 ASN A CA 1
ATOM 5360 C C . ASN A 1 655 ? 43.938 1.585 -28.328 1 48.75 655 ASN A C 1
ATOM 5362 O O . ASN A 1 655 ? 44.844 1.5 -29.141 1 48.75 655 ASN A O 1
ATOM 5366 N N . VAL A 1 656 ? 43 0.756 -28.109 1 50.72 656 VAL A N 1
ATOM 5367 C CA . VAL A 1 656 ? 42.938 -0.322 -29.094 1 50.72 656 VAL A CA 1
ATOM 5368 C C . VAL A 1 656 ? 42.656 0.252 -30.484 1 50.72 656 VAL A C 1
ATOM 5370 O O . VAL A 1 656 ? 43.188 -0.23 -31.484 1 50.72 656 VAL A O 1
ATOM 5373 N N . GLN A 1 657 ? 41.781 1.205 -30.531 1 48.56 657 GLN A N 1
ATOM 5374 C CA . GLN A 1 657 ? 41.594 1.852 -31.828 1 48.56 657 GLN A CA 1
ATOM 5375 C C . GLN A 1 657 ? 42.875 2.461 -32.344 1 48.56 657 GLN A C 1
ATOM 5377 O O . GLN A 1 657 ? 43.094 2.521 -33.562 1 48.56 657 GLN A O 1
ATOM 5382 N N . GLN A 1 658 ? 43.719 2.953 -31.5 1 44.22 658 GLN A N 1
ATOM 5383 C CA . GLN A 1 658 ? 44.969 3.527 -31.953 1 44.22 658 GLN A CA 1
ATOM 5384 C C . GLN A 1 658 ? 45.906 2.441 -32.438 1 44.22 658 GLN A C 1
ATOM 5386 O O . GLN A 1 658 ? 46.688 2.668 -33.375 1 44.22 658 GLN A O 1
ATOM 5391 N N . TYR A 1 659 ? 46 1.308 -31.734 1 38.44 659 TYR A N 1
ATOM 5392 C CA . TYR A 1 659 ? 47 0.326 -32.156 1 38.44 659 TYR A CA 1
ATOM 5393 C C . TYR A 1 659 ? 46.438 -0.605 -33.219 1 38.44 659 TYR A C 1
ATOM 5395 O O . TYR A 1 659 ? 47.188 -1.193 -34 1 38.44 659 TYR A O 1
ATOM 5403 N N . VAL A 1 660 ? 45.281 -1.282 -33.094 1 36.91 660 VAL A N 1
ATOM 5404 C CA . VAL A 1 660 ? 44.844 -2.143 -34.188 1 36.91 660 VAL A CA 1
ATOM 5405 C C . VAL A 1 660 ? 43.75 -1.425 -35 1 36.91 660 VAL A C 1
ATOM 5407 O O . VAL A 1 660 ? 42.594 -1.323 -34.562 1 36.91 660 VAL A O 1
ATOM 5410 N N . PRO A 1 661 ? 44.25 -0.578 -36.031 1 39.41 661 PRO A N 1
ATOM 5411 C CA . PRO A 1 661 ? 43.312 0.145 -36.875 1 39.41 661 PRO A CA 1
ATOM 5412 C C . PRO A 1 661 ? 42.125 -0.726 -37.344 1 39.41 661 PRO A C 1
ATOM 5414 O O . PRO A 1 661 ? 41.031 -0.215 -37.594 1 39.41 661 PRO A O 1
ATOM 5417 N N . PHE A 1 662 ? 42.406 -1.966 -38 1 38.38 662 PHE A N 1
ATOM 5418 C CA . PHE A 1 662 ? 41.469 -2.803 -38.719 1 38.38 662 PHE A CA 1
ATOM 5419 C C . PHE A 1 662 ? 40.781 -3.773 -37.75 1 38.38 662 PHE A C 1
ATOM 5421 O O . PHE A 1 662 ? 40.031 -4.648 -38.188 1 38.38 662 PHE A O 1
ATOM 5428 N N . GLY A 1 663 ? 41.156 -3.994 -36.594 1 37.47 663 GLY A N 1
ATOM 5429 C CA . GLY A 1 663 ? 40.5 -5.055 -35.812 1 37.47 663 GLY A CA 1
ATOM 5430 C C . GLY A 1 663 ? 39.156 -4.641 -35.25 1 37.47 663 GLY A C 1
ATOM 5431 O O . GLY A 1 663 ? 38.875 -3.449 -35.125 1 37.47 663 GLY A O 1
ATOM 5432 N N . PRO A 1 664 ? 38.156 -5.574 -35.312 1 41.25 664 PRO A N 1
ATOM 5433 C CA . PRO A 1 664 ? 36.812 -5.289 -34.844 1 41.25 664 PRO A CA 1
ATOM 5434 C C . PRO A 1 664 ? 36.781 -4.684 -33.469 1 41.25 664 PRO A C 1
ATOM 5436 O O . PRO A 1 664 ? 37.562 -5.078 -32.594 1 41.25 664 PRO A O 1
ATOM 5439 N N . PRO A 1 665 ? 36.406 -3.393 -33.375 1 42.62 665 PRO A N 1
ATOM 5440 C CA . PRO A 1 665 ? 36.312 -2.711 -32.094 1 42.62 665 PRO A CA 1
ATOM 5441 C C . PRO A 1 665 ? 35.594 -3.543 -31.031 1 42.62 665 PRO A C 1
ATOM 5443 O O . PRO A 1 665 ? 34.531 -4.125 -31.312 1 42.62 665 PRO A O 1
ATOM 5446 N N . ILE A 1 666 ? 36.25 -4.18 -30.141 1 42.16 666 ILE A N 1
ATOM 5447 C CA . ILE A 1 666 ? 35.656 -4.855 -28.984 1 42.16 666 ILE A CA 1
ATOM 5448 C C . ILE A 1 666 ? 34.969 -3.832 -28.078 1 42.16 666 ILE A C 1
ATOM 5450 O O . ILE A 1 666 ? 35.625 -2.904 -27.578 1 42.16 666 ILE A O 1
ATOM 5454 N N . LYS A 1 667 ? 33.75 -3.521 -28.25 1 46.44 667 LYS A N 1
ATOM 5455 C CA . LYS A 1 667 ? 33.031 -2.643 -27.344 1 46.44 667 LYS A CA 1
ATOM 5456 C C . LYS A 1 667 ? 32.625 -3.379 -26.062 1 46.44 667 LYS A C 1
ATOM 5458 O O . LYS A 1 667 ? 32.062 -4.461 -26.125 1 46.44 667 LYS A O 1
ATOM 5463 N N . LEU A 1 668 ? 33.25 -3.1 -24.953 1 40.66 668 LEU A N 1
ATOM 5464 C CA . LEU A 1 668 ? 32.938 -3.643 -23.641 1 40.66 668 LEU A CA 1
ATOM 5465 C C . LEU A 1 668 ? 31.781 -2.904 -23.016 1 40.66 668 LEU A C 1
ATOM 5467 O O . LEU A 1 668 ? 31.703 -1.677 -23.078 1 40.66 668 LEU A O 1
ATOM 5471 N N . PHE A 1 669 ? 30.703 -3.617 -22.953 1 43 669 PHE A N 1
ATOM 5472 C CA . PHE A 1 669 ? 29.578 -3.002 -22.266 1 43 669 PHE A CA 1
ATOM 5473 C C . PHE A 1 669 ? 29.453 -3.531 -20.844 1 43 669 PHE A C 1
ATOM 5475 O O . PHE A 1 669 ? 29.719 -4.707 -20.594 1 43 669 PHE A O 1
ATOM 5482 N N . SER A 1 670 ? 29.547 -2.604 -19.906 1 41.38 670 SER A N 1
ATOM 5483 C CA . SER A 1 670 ? 29.406 -2.949 -18.484 1 41.38 670 SER A CA 1
ATOM 5484 C C . SER A 1 670 ? 27.953 -3.047 -18.078 1 41.38 670 SER A C 1
ATOM 5486 O O . SER A 1 670 ? 27.141 -2.199 -18.453 1 41.38 670 SER A O 1
ATOM 5488 N N . ILE A 1 671 ? 27.469 -4.168 -17.812 1 43.12 671 ILE A N 1
ATOM 5489 C CA . ILE A 1 671 ? 26.141 -4.309 -17.219 1 43.12 671 ILE A CA 1
ATOM 5490 C C . ILE A 1 671 ? 26.266 -4.539 -15.719 1 43.12 671 ILE A C 1
ATOM 5492 O O . ILE A 1 671 ? 27.016 -5.422 -15.281 1 43.12 671 ILE A O 1
ATOM 5496 N N . ALA A 1 672 ? 25.984 -3.531 -14.93 1 42.47 672 ALA A N 1
ATOM 5497 C CA . ALA A 1 672 ? 26.031 -3.654 -13.477 1 42.47 672 ALA A CA 1
ATOM 5498 C C . ALA A 1 672 ? 24.984 -4.641 -12.969 1 42.47 672 ALA A C 1
ATOM 5500 O O . ALA A 1 672 ? 23.812 -4.523 -13.305 1 42.47 672 ALA A O 1
ATOM 5501 N N . SER A 1 673 ? 25.266 -5.859 -12.852 1 37.44 673 SER A N 1
ATOM 5502 C CA . SER A 1 673 ? 24.344 -6.754 -12.164 1 37.44 673 SER A CA 1
ATOM 5503 C C . SER A 1 673 ? 24.156 -6.344 -10.703 1 37.44 673 SER A C 1
ATOM 5505 O O . SER A 1 673 ? 25.141 -6.18 -9.969 1 37.44 673 SER A O 1
ATOM 5507 N N . PHE A 1 674 ? 23.312 -5.551 -10.398 1 34.56 674 PHE A N 1
ATOM 5508 C CA . PHE A 1 674 ? 23.062 -5.23 -9 1 34.56 674 PHE A CA 1
ATOM 5509 C C . PHE A 1 674 ? 22.688 -6.48 -8.219 1 34.56 674 PHE A C 1
ATOM 5511 O O . PHE A 1 674 ? 21.578 -6.992 -8.359 1 34.56 674 PHE A O 1
ATOM 5518 N N . CYS A 1 675 ? 23.578 -7.34 -8.086 1 33.66 675 CYS A N 1
ATOM 5519 C CA . CYS A 1 675 ? 23.375 -8.414 -7.121 1 33.66 675 CYS A CA 1
ATOM 5520 C C . CYS A 1 675 ? 23.062 -7.852 -5.738 1 33.66 675 CYS A C 1
ATOM 5522 O O . CYS A 1 675 ? 23.953 -7.34 -5.055 1 33.66 675 CYS A O 1
ATOM 5524 N N . CYS A 1 676 ? 21.922 -7.027 -5.492 1 31.55 676 CYS A N 1
ATOM 5525 C CA . CYS A 1 676 ? 21.578 -6.926 -4.082 1 31.55 676 CYS A CA 1
ATOM 5526 C C . CYS A 1 676 ? 21.172 -8.289 -3.521 1 31.55 676 CYS A C 1
ATOM 5528 O O . CYS A 1 676 ? 20.469 -9.055 -4.176 1 31.55 676 CYS A O 1
ATOM 5530 N N . ILE B 1 1 ? 7.426 58.312 11.836 1 43.75 1 ILE B N 1
ATOM 5531 C CA . ILE B 1 1 ? 6.406 57.656 11.031 1 43.75 1 ILE B CA 1
ATOM 5532 C C . ILE B 1 1 ? 7.059 56.625 10.102 1 43.75 1 ILE B C 1
ATOM 5534 O O . ILE B 1 1 ? 6.578 55.5 9.977 1 43.75 1 ILE B O 1
ATOM 5538 N N . VAL B 1 2 ? 8.203 57.125 9.508 1 49.41 2 VAL B N 1
ATOM 5539 C CA . VAL B 1 2 ? 8.945 56.25 8.594 1 49.41 2 VAL B CA 1
ATOM 5540 C C . VAL B 1 2 ? 9.469 55.031 9.352 1 49.41 2 VAL B C 1
ATOM 5542 O O . VAL B 1 2 ? 9.414 53.906 8.844 1 49.41 2 VAL B O 1
ATOM 5545 N N . CYS B 1 3 ? 9.789 55.312 10.594 1 63.22 3 CYS B N 1
ATOM 5546 C CA . CYS B 1 3 ? 10.336 54.25 11.406 1 63.22 3 CYS B CA 1
ATOM 5547 C C . CYS B 1 3 ? 9.266 53.219 11.75 1 63.22 3 CYS B C 1
ATOM 5549 O O . CYS B 1 3 ? 9.516 52 11.703 1 63.22 3 CYS B O 1
ATOM 5551 N N . ARG B 1 4 ? 8.078 53.781 11.883 1 75.12 4 ARG B N 1
ATOM 5552 C CA . ARG B 1 4 ? 6.992 52.875 12.242 1 75.12 4 ARG B CA 1
ATOM 5553 C C . ARG B 1 4 ? 6.582 52 11.055 1 75.12 4 ARG B C 1
ATOM 5555 O O . ARG B 1 4 ? 6.293 50.812 11.219 1 75.12 4 ARG B O 1
ATOM 5562 N N . SER B 1 5 ? 6.754 52.688 9.922 1 80.38 5 SER B N 1
ATOM 5563 C CA . SER B 1 5 ? 6.375 51.969 8.719 1 80.38 5 SER B CA 1
ATOM 5564 C C . SER B 1 5 ? 7.359 50.844 8.414 1 80.38 5 SER B C 1
ATOM 5566 O O . SER B 1 5 ? 6.965 49.75 7.953 1 80.38 5 SER B O 1
ATOM 5568 N N . LYS B 1 6 ? 8.594 51.031 8.766 1 84.56 6 LYS B N 1
ATOM 5569 C CA . LYS B 1 6 ? 9.602 50 8.539 1 84.56 6 LYS B CA 1
ATOM 5570 C C . LYS B 1 6 ? 9.398 48.812 9.484 1 84.56 6 LYS B C 1
ATOM 5572 O O . LYS B 1 6 ? 9.578 47.656 9.086 1 84.56 6 LYS B O 1
ATOM 5577 N N . PHE B 1 7 ? 8.891 49.188 10.586 1 87.5 7 PHE B N 1
ATOM 5578 C CA . PHE B 1 7 ? 8.656 48.125 11.562 1 87.5 7 PHE B CA 1
ATOM 5579 C C . PHE B 1 7 ? 7.434 47.312 11.18 1 87.5 7 PHE B C 1
ATOM 5581 O O . PHE B 1 7 ? 7.426 46.062 11.344 1 87.5 7 PHE B O 1
ATOM 5588 N N . ASP B 1 8 ? 6.477 48 10.727 1 86.25 8 ASP B N 1
ATOM 5589 C CA . ASP B 1 8 ? 5.281 47.25 10.312 1 86.25 8 ASP B CA 1
ATOM 5590 C C . ASP B 1 8 ? 5.586 46.312 9.148 1 86.25 8 ASP B C 1
ATOM 5592 O O . ASP B 1 8 ? 5.102 45.188 9.117 1 86.25 8 ASP B O 1
ATOM 5596 N N . LEU B 1 9 ? 6.363 46.844 8.266 1 88.38 9 LEU B N 1
ATOM 5597 C CA . LEU B 1 9 ? 6.746 46 7.117 1 88.38 9 LEU B CA 1
ATOM 5598 C C . LEU B 1 9 ? 7.613 44.844 7.559 1 88.38 9 LEU B C 1
ATOM 5600 O O . LEU B 1 9 ? 7.438 43.719 7.07 1 88.38 9 LEU B O 1
ATOM 5604 N N . ALA B 1 10 ? 8.523 45.031 8.422 1 89.81 10 ALA B N 1
ATOM 5605 C CA . ALA B 1 10 ? 9.367 43.969 8.938 1 89.81 10 ALA B CA 1
ATOM 5606 C C . ALA B 1 10 ? 8.547 42.938 9.703 1 89.81 10 ALA B C 1
ATOM 5608 O O . ALA B 1 10 ? 8.82 41.719 9.633 1 89.81 10 ALA B O 1
ATOM 5609 N N . THR B 1 11 ? 7.578 43.438 10.422 1 88.94 11 THR B N 1
ATOM 5610 C CA . THR B 1 11 ? 6.707 42.531 11.18 1 88.94 11 THR B CA 1
ATOM 5611 C C . THR B 1 11 ? 5.93 41.625 10.242 1 88.94 11 THR B C 1
ATOM 5613 O O . THR B 1 11 ? 5.746 40.438 10.531 1 88.94 11 THR B O 1
ATOM 5616 N N . VAL B 1 12 ? 5.523 42.094 9.156 1 89 12 VAL B N 1
ATOM 5617 C CA . VAL B 1 12 ? 4.777 41.312 8.188 1 89 12 VAL B CA 1
ATOM 5618 C C . VAL B 1 12 ? 5.695 40.25 7.57 1 89 12 VAL B C 1
ATOM 5620 O O . VAL B 1 12 ? 5.289 39.094 7.375 1 89 12 VAL B O 1
ATOM 5623 N N . TYR B 1 13 ? 6.859 40.625 7.281 1 89.44 13 TYR B N 1
ATOM 5624 C CA . TYR B 1 13 ? 7.801 39.656 6.707 1 89.44 13 TYR B CA 1
ATOM 5625 C C . TYR B 1 13 ? 8.109 38.531 7.688 1 89.44 13 TYR B C 1
ATOM 5627 O O . TYR B 1 13 ? 8.148 37.375 7.309 1 89.44 13 TYR B O 1
ATOM 5635 N N . VAL B 1 14 ? 8.281 38.875 8.898 1 89.94 14 VAL B N 1
ATOM 5636 C CA . VAL B 1 14 ? 8.602 37.875 9.906 1 89.94 14 VAL B CA 1
ATOM 5637 C C . VAL B 1 14 ? 7.383 36.969 10.148 1 89.94 14 VAL B C 1
ATOM 5639 O O . VAL B 1 14 ? 7.516 35.75 10.289 1 89.94 14 VAL B O 1
ATOM 5642 N N . SER B 1 15 ? 6.273 37.594 10.188 1 87.06 15 SER B N 1
ATOM 5643 C CA . SER B 1 15 ? 5.051 36.812 10.367 1 87.06 15 SER B CA 1
ATOM 5644 C C . SER B 1 15 ? 4.809 35.906 9.18 1 87.06 15 SER B C 1
ATOM 5646 O O . SER B 1 15 ? 4.387 34.75 9.352 1 87.06 15 SER B O 1
ATOM 5648 N N . ASP B 1 16 ? 5.02 36.344 8.031 1 87.5 16 ASP B N 1
ATOM 5649 C CA . ASP B 1 16 ? 4.863 35.531 6.832 1 87.5 16 ASP B CA 1
ATOM 5650 C C . ASP B 1 16 ? 5.855 34.375 6.82 1 87.5 16 ASP B C 1
ATOM 5652 O O . ASP B 1 16 ? 5.539 33.281 6.344 1 87.5 16 ASP B O 1
ATOM 5656 N N . ALA B 1 17 ? 7.004 34.625 7.312 1 86.19 17 ALA B N 1
ATOM 5657 C CA . ALA B 1 17 ? 8 33.562 7.395 1 86.19 17 ALA B CA 1
ATOM 5658 C C . ALA B 1 17 ? 7.613 32.531 8.445 1 86.19 17 ALA B C 1
ATOM 5660 O O . ALA B 1 17 ? 7.836 31.328 8.25 1 86.19 17 ALA B O 1
ATOM 5661 N N . GLN B 1 18 ? 7.043 33.031 9.469 1 83.56 18 GLN B N 1
ATOM 5662 C CA . GLN B 1 18 ? 6.629 32.156 10.539 1 83.56 18 GLN B CA 1
ATOM 5663 C C . GLN B 1 18 ? 5.5 31.234 10.086 1 83.56 18 GLN B C 1
ATOM 5665 O O . GLN B 1 18 ? 5.512 30.031 10.359 1 83.56 18 GLN B O 1
ATOM 5670 N N . TYR B 1 19 ? 4.578 31.766 9.383 1 79.38 19 TYR B N 1
ATOM 5671 C CA . TYR B 1 19 ? 3.41 30.984 8.977 1 79.38 19 TYR B CA 1
ATOM 5672 C C . TYR B 1 19 ? 3.547 30.516 7.531 1 79.38 19 TYR B C 1
ATOM 5674 O O . TYR B 1 19 ? 2.613 29.938 6.973 1 79.38 19 TYR B O 1
ATOM 5682 N N . ASN B 1 20 ? 4.641 30.703 6.895 1 79.38 20 ASN B N 1
ATOM 5683 C CA . ASN B 1 20 ? 4.961 30.234 5.551 1 79.38 20 ASN B CA 1
ATOM 5684 C C . ASN B 1 20 ? 3.973 30.781 4.52 1 79.38 20 ASN B C 1
ATOM 5686 O O . ASN B 1 20 ? 3.432 30.031 3.713 1 79.38 20 ASN B O 1
ATOM 5690 N N . ARG B 1 21 ? 3.775 32.094 4.629 1 81.5 21 ARG B N 1
ATOM 5691 C CA . ARG B 1 21 ? 2.912 32.75 3.648 1 81.5 21 ARG B CA 1
ATOM 5692 C C . ARG B 1 21 ? 3.732 33.344 2.506 1 81.5 21 ARG B C 1
ATOM 5694 O O . ARG B 1 21 ? 4.711 34.031 2.74 1 81.5 21 ARG B O 1
ATOM 5701 N N . ASN B 1 22 ? 3.377 32.875 1.301 1 78.5 22 ASN B N 1
ATOM 5702 C CA . ASN B 1 22 ? 4.117 33.375 0.142 1 78.5 22 ASN B CA 1
ATOM 5703 C C . ASN B 1 22 ? 3.264 34.312 -0.715 1 78.5 22 ASN B C 1
ATOM 5705 O O . ASN B 1 22 ? 2.912 33.969 -1.846 1 78.5 22 ASN B O 1
ATOM 5709 N N . ILE B 1 23 ? 2.953 35.469 -0.163 1 80.12 23 ILE B N 1
ATOM 5710 C CA . ILE B 1 23 ? 2.17 36.469 -0.88 1 80.12 23 ILE B CA 1
ATOM 5711 C C . ILE B 1 23 ? 3.029 37.719 -1.155 1 80.12 23 ILE B C 1
ATOM 5713 O O . ILE B 1 23 ? 3.729 38.188 -0.265 1 80.12 23 ILE B O 1
ATOM 5717 N N . PHE B 1 24 ? 3.029 38.062 -2.387 1 79.62 24 PHE B N 1
ATOM 5718 C CA . PHE B 1 24 ? 3.705 39.312 -2.748 1 79.62 24 PHE B CA 1
ATOM 5719 C C . PHE B 1 24 ? 2.791 40.5 -2.527 1 79.62 24 PHE B C 1
ATOM 5721 O O . PHE B 1 24 ? 1.675 40.562 -3.047 1 79.62 24 PHE B O 1
ATOM 5728 N N . PHE B 1 25 ? 3.117 41.344 -1.6 1 80.56 25 PHE B N 1
ATOM 5729 C CA . PHE B 1 25 ? 2.277 42.5 -1.339 1 80.56 25 PHE B CA 1
ATOM 5730 C C . PHE B 1 25 ? 3.037 43.781 -1.623 1 80.56 25 PHE B C 1
ATOM 5732 O O . PHE B 1 25 ? 4.266 43.781 -1.715 1 80.56 25 PHE B O 1
ATOM 5739 N N . ASP B 1 26 ? 2.195 44.781 -1.9 1 83 26 ASP B N 1
ATOM 5740 C CA . ASP B 1 26 ? 2.746 46.125 -2.094 1 83 26 ASP B CA 1
ATOM 5741 C C . ASP B 1 26 ? 3.242 46.688 -0.774 1 83 26 ASP B C 1
ATOM 5743 O O . ASP B 1 26 ? 2.648 46.469 0.279 1 83 26 ASP B O 1
ATOM 5747 N N . THR B 1 27 ? 4.367 47.438 -0.784 1 82.56 27 THR B N 1
ATOM 5748 C CA . THR B 1 27 ? 5.039 47.938 0.415 1 82.56 27 THR B CA 1
ATOM 5749 C C . THR B 1 27 ? 4.414 49.25 0.89 1 82.56 27 THR B C 1
ATOM 5751 O O . THR B 1 27 ? 4.879 49.844 1.865 1 82.56 27 THR B O 1
ATOM 5754 N N . SER B 1 28 ? 3.242 49.719 0.259 1 84.75 28 SER B N 1
ATOM 5755 C CA . SER B 1 28 ? 2.592 50.938 0.722 1 84.75 28 SER B CA 1
ATOM 5756 C C . SER B 1 28 ? 1.891 50.719 2.059 1 84.75 28 SER B C 1
ATOM 5758 O O . SER B 1 28 ? 1.469 49.594 2.367 1 84.75 28 SER B O 1
ATOM 5760 N N . PRO B 1 29 ? 1.945 51.719 2.902 1 85.75 29 PRO B N 1
ATOM 5761 C CA . PRO B 1 29 ? 1.345 51.562 4.23 1 85.75 29 PRO B CA 1
ATOM 5762 C C . PRO B 1 29 ? -0.125 51.156 4.172 1 85.75 29 PRO B C 1
ATOM 5764 O O . PRO B 1 29 ? -0.584 50.344 5 1 85.75 29 PRO B O 1
ATOM 5767 N N . GLN B 1 30 ? -0.84 51.656 3.254 1 85.38 30 GLN B N 1
ATOM 5768 C CA . GLN B 1 30 ? -2.236 51.25 3.131 1 85.38 30 GLN B CA 1
ATOM 5769 C C . GLN B 1 30 ? -2.348 49.781 2.742 1 85.38 30 GLN B C 1
ATOM 5771 O O . GLN B 1 30 ? -3.205 49.062 3.258 1 85.38 30 GLN B O 1
ATOM 5776 N N . ALA B 1 31 ? -1.521 49.406 1.871 1 86.56 31 ALA B N 1
ATOM 5777 C CA . ALA B 1 31 ? -1.532 48 1.419 1 86.56 31 ALA B CA 1
ATOM 5778 C C . ALA B 1 31 ? -1.157 47.062 2.553 1 86.56 31 ALA B C 1
ATOM 5780 O O . ALA B 1 31 ? -1.697 45.938 2.65 1 86.56 31 ALA B O 1
ATOM 5781 N N . VAL B 1 32 ? -0.356 47.5 3.408 1 86.12 32 VAL B N 1
ATOM 5782 C CA . VAL B 1 32 ? 0.087 46.656 4.523 1 86.12 32 VAL B CA 1
ATOM 5783 C C . VAL B 1 32 ? -1.048 46.5 5.531 1 86.12 32 VAL B C 1
ATOM 5785 O O . VAL B 1 32 ? -1.254 45.438 6.074 1 86.12 32 VAL B O 1
ATOM 5788 N N . ARG B 1 33 ? -1.765 47.594 5.723 1 86.06 33 ARG B N 1
ATOM 5789 C CA . ARG B 1 33 ? -2.902 47.531 6.629 1 86.06 33 ARG B CA 1
ATOM 5790 C C . ARG B 1 33 ? -3.973 46.594 6.082 1 86.06 33 ARG B C 1
ATOM 5792 O O . ARG B 1 33 ? -4.551 45.781 6.828 1 86.06 33 ARG B O 1
ATOM 5799 N N . LEU B 1 34 ? -4.156 46.688 4.828 1 88.38 34 LEU B N 1
ATOM 5800 C CA . LEU B 1 34 ? -5.133 45.812 4.188 1 88.38 34 LEU B CA 1
ATOM 5801 C C . LEU B 1 34 ? -4.652 44.375 4.199 1 88.38 34 LEU B C 1
ATOM 5803 O O . LEU B 1 34 ? -5.461 43.469 4.309 1 88.38 34 LEU B O 1
ATOM 5807 N N . TYR B 1 35 ? -3.379 44.219 4.09 1 88.56 35 TYR B N 1
ATOM 5808 C CA . TYR B 1 35 ? -2.801 42.875 4.129 1 88.56 35 TYR B CA 1
ATOM 5809 C C . TYR B 1 35 ? -2.99 42.25 5.504 1 88.56 35 TYR B C 1
ATOM 5811 O O . TYR B 1 35 ? -3.299 41.062 5.609 1 88.56 35 TYR B O 1
ATOM 5819 N N . LEU B 1 36 ? -2.84 43.031 6.516 1 85.62 36 LEU B N 1
ATOM 5820 C CA . LEU B 1 36 ? -3.025 42.531 7.871 1 85.62 36 LEU B CA 1
ATOM 5821 C C . LEU B 1 36 ? -4.488 42.156 8.125 1 85.62 36 LEU B C 1
ATOM 5823 O O . LEU B 1 36 ? -4.789 41.188 8.812 1 85.62 36 LEU B O 1
ATOM 5827 N N . LEU B 1 37 ? -5.297 42.969 7.527 1 87.5 37 LEU B N 1
ATOM 5828 C CA . LEU B 1 37 ? -6.723 42.688 7.66 1 87.5 37 LEU B CA 1
ATOM 5829 C C . LEU B 1 37 ? -7.098 41.438 6.895 1 87.5 37 LEU B C 1
ATOM 5831 O O . LEU B 1 37 ? -7.945 40.656 7.344 1 87.5 37 LEU B O 1
ATOM 5835 N N . TYR B 1 38 ? -6.5 41.281 5.777 1 87.81 38 TYR B N 1
ATOM 5836 C CA . TYR B 1 38 ? -6.758 40.125 4.938 1 87.81 38 TYR B CA 1
ATOM 5837 C C . TYR B 1 38 ? -6.355 38.844 5.652 1 87.81 38 TYR B C 1
ATOM 5839 O O . TYR B 1 38 ? -7.031 37.812 5.527 1 87.81 38 TYR B O 1
ATOM 5847 N N . ASN B 1 39 ? -5.32 38.875 6.477 1 85.31 39 ASN B N 1
ATOM 5848 C CA . ASN B 1 39 ? -4.789 37.688 7.121 1 85.31 39 ASN B CA 1
ATOM 5849 C C . ASN B 1 39 ? -5.301 37.531 8.555 1 85.31 39 ASN B C 1
ATOM 5851 O O . ASN B 1 39 ? -4.895 36.625 9.273 1 85.31 39 ASN B O 1
ATOM 5855 N N . HIS B 1 40 ? -6.23 38.375 8.891 1 86.44 40 HIS B N 1
ATOM 5856 C CA . HIS B 1 40 ? -6.832 38.25 10.211 1 86.44 40 HIS B CA 1
ATOM 5857 C C . HIS B 1 40 ? -7.629 36.969 10.344 1 86.44 40 HIS B C 1
ATOM 5859 O O . HIS B 1 40 ? -8.234 36.5 9.375 1 86.44 40 HIS B O 1
ATOM 5865 N N . TRP B 1 41 ? -7.652 36.375 11.477 1 86.44 41 TRP B N 1
ATOM 5866 C CA . TRP B 1 41 ? -8.266 35.062 11.711 1 86.44 41 TRP B CA 1
ATOM 5867 C C . TRP B 1 41 ? -9.766 35.125 11.453 1 86.44 41 TRP B C 1
ATOM 5869 O O . TRP B 1 41 ? -10.344 34.156 10.93 1 86.44 41 TRP B O 1
ATOM 5879 N N . PHE B 1 42 ? -10.336 36.188 11.789 1 90.38 42 PHE B N 1
ATOM 5880 C CA . PHE B 1 42 ? -11.781 36.344 11.641 1 90.38 42 PHE B CA 1
ATOM 5881 C C . PHE B 1 42 ? -12.172 36.344 10.164 1 90.38 42 PHE B C 1
ATOM 5883 O O . PHE B 1 42 ? -13.148 35.688 9.773 1 90.38 42 PHE B O 1
ATOM 5890 N N . MET B 1 43 ? -11.445 37.094 9.352 1 89.75 43 MET B N 1
ATOM 5891 C CA . MET B 1 43 ? -11.742 37.156 7.922 1 89.75 43 MET B CA 1
ATOM 5892 C C . MET B 1 43 ? -11.508 35.812 7.258 1 89.75 43 MET B C 1
ATOM 5894 O O . MET B 1 43 ? -12.266 35.406 6.371 1 89.75 43 MET B O 1
ATOM 5898 N N . GLN B 1 44 ? -10.508 35.188 7.73 1 89.06 44 GLN B N 1
ATOM 5899 C CA . GLN B 1 44 ? -10.227 33.875 7.18 1 89.06 44 GLN B CA 1
ATOM 5900 C C . GLN B 1 44 ? -11.32 32.875 7.551 1 89.06 44 GLN B C 1
ATOM 5902 O O . GLN B 1 44 ? -11.758 32.094 6.715 1 89.06 44 GLN B O 1
ATOM 5907 N N . MET B 1 45 ? -11.781 32.875 8.734 1 92.12 45 MET B N 1
ATOM 5908 C CA . MET B 1 45 ? -12.844 31.984 9.188 1 92.12 45 MET B CA 1
ATOM 5909 C C . MET B 1 45 ? -14.141 32.281 8.438 1 92.12 45 MET B C 1
ATOM 5911 O O . MET B 1 45 ? -14.891 31.344 8.109 1 92.12 45 MET B O 1
ATOM 5915 N N . LEU B 1 46 ? -14.344 33.531 8.211 1 92.44 46 LEU B N 1
ATOM 5916 C CA . LEU B 1 46 ? -15.562 33.906 7.504 1 92.44 46 LEU B CA 1
ATOM 5917 C C . LEU B 1 46 ? -15.578 33.312 6.09 1 92.44 46 LEU B C 1
ATOM 5919 O O . LEU B 1 46 ? -16.609 32.844 5.621 1 92.44 46 LEU B O 1
ATOM 5923 N N . VAL B 1 47 ? -14.461 33.438 5.445 1 92.62 47 VAL B N 1
ATOM 5924 C CA . VAL B 1 47 ? -14.391 32.906 4.09 1 92.62 47 VAL B CA 1
ATOM 5925 C C . VAL B 1 47 ? -14.648 31.422 4.109 1 92.62 47 VAL B C 1
ATOM 5927 O O . VAL B 1 47 ? -15.383 30.891 3.264 1 92.62 47 VAL B O 1
ATOM 5930 N N . TYR B 1 48 ? -14.133 30.703 5.07 1 92.31 48 TYR B N 1
ATOM 5931 C CA . TYR B 1 48 ? -14.344 29.266 5.176 1 92.31 48 TYR B CA 1
ATOM 5932 C C . TYR B 1 48 ? -15.805 28.953 5.453 1 92.31 48 TYR B C 1
ATOM 5934 O O . TYR B 1 48 ? -16.344 27.984 4.926 1 92.31 48 TYR B O 1
ATOM 5942 N N . VAL B 1 49 ? -16.422 29.734 6.238 1 95.19 49 VAL B N 1
ATOM 5943 C CA . VAL B 1 49 ? -17.844 29.531 6.551 1 95.19 49 VAL B CA 1
ATOM 5944 C C . VAL B 1 49 ? -18.688 29.703 5.289 1 95.19 49 VAL B C 1
ATOM 5946 O O . VAL B 1 49 ? -19.594 28.906 5.027 1 95.19 49 VAL B O 1
ATOM 5949 N N . PHE B 1 50 ? -18.359 30.703 4.523 1 95.44 50 PHE B N 1
ATOM 5950 C CA . PHE B 1 50 ? -19.109 30.922 3.289 1 95.44 50 PHE B CA 1
ATOM 5951 C C . PHE B 1 50 ? -18.859 29.797 2.299 1 95.44 50 PHE B C 1
ATOM 5953 O O . PHE B 1 50 ? -19.766 29.422 1.546 1 95.44 50 PHE B O 1
ATOM 5960 N N . ILE B 1 51 ? -17.672 29.312 2.252 1 94.69 51 ILE B N 1
ATOM 5961 C CA . ILE B 1 51 ? -17.375 28.203 1.36 1 94.69 51 ILE B CA 1
ATOM 5962 C C . ILE B 1 51 ? -18.172 26.969 1.792 1 94.69 51 ILE B C 1
ATOM 5964 O O . ILE B 1 51 ? -18.766 26.281 0.958 1 94.69 51 ILE B O 1
ATOM 5968 N N . ILE B 1 52 ? -18.234 26.688 3.078 1 95.12 52 ILE B N 1
ATOM 5969 C CA . ILE B 1 52 ? -18.953 25.516 3.6 1 95.12 52 ILE B CA 1
ATOM 5970 C C . ILE B 1 52 ? -20.453 25.672 3.33 1 95.12 52 ILE B C 1
ATOM 5972 O O . ILE B 1 52 ? -21.125 24.703 2.973 1 95.12 52 ILE B O 1
ATOM 5976 N N . ILE B 1 53 ? -20.938 26.875 3.465 1 95.94 53 ILE B N 1
ATOM 5977 C CA . ILE B 1 53 ? -22.344 27.141 3.189 1 95.94 53 ILE B CA 1
ATOM 5978 C C . ILE B 1 53 ? -22.625 26.922 1.704 1 95.94 53 ILE B C 1
ATOM 5980 O O . ILE B 1 53 ? -23.641 26.328 1.341 1 95.94 53 ILE B O 1
ATOM 5984 N N . ASN B 1 54 ? -21.734 27.422 0.898 1 95.25 54 ASN B N 1
ATOM 5985 C CA . ASN B 1 54 ? -21.891 27.234 -0.542 1 95.25 54 ASN B CA 1
ATOM 5986 C C . ASN B 1 54 ? -21.891 25.766 -0.933 1 95.25 54 ASN B C 1
ATOM 5988 O O . ASN B 1 54 ? -22.672 25.344 -1.788 1 95.25 54 ASN B O 1
ATOM 5992 N N . LEU B 1 55 ? -21.062 25 -0.328 1 95 55 LEU B N 1
ATOM 5993 C CA . LEU B 1 55 ? -21.016 23.578 -0.605 1 95 55 LEU B CA 1
ATOM 5994 C C . LEU B 1 55 ? -22.234 22.859 -0.037 1 95 55 LEU B C 1
ATOM 5996 O O . LEU B 1 55 ? -22.766 21.938 -0.653 1 95 55 LEU B O 1
ATOM 6000 N N . ALA B 1 56 ? -22.734 23.328 1.111 1 95.12 56 ALA B N 1
ATOM 6001 C CA . ALA B 1 56 ? -23.875 22.703 1.779 1 95.12 56 ALA B CA 1
ATOM 6002 C C . ALA B 1 56 ? -25.172 23 1.038 1 95.12 56 ALA B C 1
ATOM 6004 O O . ALA B 1 56 ? -26.203 22.359 1.274 1 95.12 56 ALA B O 1
ATOM 6005 N N . LEU B 1 57 ? -25.156 23.953 0.162 1 95 57 LEU B N 1
ATOM 6006 C CA . LEU B 1 57 ? -26.344 24.297 -0.618 1 95 57 LEU B CA 1
ATOM 6007 C C . LEU B 1 57 ? -26.812 23.094 -1.437 1 95 57 LEU B C 1
ATOM 6009 O O . LEU B 1 57 ? -27.984 23 -1.804 1 95 57 LEU B O 1
ATOM 6013 N N . ALA B 1 58 ? -25.875 22.141 -1.708 1 93.5 58 ALA B N 1
ATOM 6014 C CA . ALA B 1 58 ? -26.234 20.953 -2.482 1 93.5 58 ALA B CA 1
ATOM 6015 C C . ALA B 1 58 ? -27.25 20.094 -1.732 1 93.5 58 ALA B C 1
ATOM 6017 O O . ALA B 1 58 ? -27.969 19.312 -2.344 1 93.5 58 ALA B O 1
ATOM 6018 N N . LEU B 1 59 ? -27.359 20.25 -0.444 1 94.44 59 LEU B N 1
ATOM 6019 C CA . LEU B 1 59 ? -28.312 19.5 0.366 1 94.44 59 LEU B CA 1
ATOM 6020 C C . LEU B 1 59 ? -29.734 20 0.135 1 94.44 59 LEU B C 1
ATOM 6022 O O . LEU B 1 59 ? -30.703 19.25 0.327 1 94.44 59 LEU B O 1
ATOM 6026 N N . PHE B 1 60 ? -29.844 21.266 -0.408 1 94 60 PHE B N 1
ATOM 6027 C CA . PHE B 1 60 ? -31.141 21.891 -0.494 1 94 60 PHE B CA 1
ATOM 6028 C C . PHE B 1 60 ? -31.547 22.109 -1.947 1 94 60 PHE B C 1
ATOM 6030 O O . PHE B 1 60 ? -32.688 22.453 -2.234 1 94 60 PHE B O 1
ATOM 6037 N N . GLU B 1 61 ? -30.594 21.906 -2.838 1 90.75 61 GLU B N 1
ATOM 6038 C CA . GLU B 1 61 ? -30.875 22.078 -4.262 1 90.75 61 GLU B CA 1
ATOM 6039 C C . GLU B 1 61 ? -31.344 20.766 -4.887 1 90.75 61 GLU B C 1
ATOM 6041 O O . GLU B 1 61 ? -30.906 19.688 -4.48 1 90.75 61 GLU B O 1
ATOM 6046 N N . ASP B 1 62 ? -32.125 20.828 -5.898 1 85.06 62 ASP B N 1
ATOM 6047 C CA . ASP B 1 62 ? -32.656 19.641 -6.574 1 85.06 62 ASP B CA 1
ATOM 6048 C C . ASP B 1 62 ? -31.531 18.891 -7.312 1 85.06 62 ASP B C 1
ATOM 6050 O O . ASP B 1 62 ? -30.797 19.484 -8.109 1 85.06 62 ASP B O 1
ATOM 6054 N N . PRO B 1 63 ? -31.5 17.688 -7.074 1 87.38 63 PRO B N 1
ATOM 6055 C CA . PRO B 1 63 ? -32.156 16.75 -6.156 1 87.38 63 PRO B CA 1
ATOM 6056 C C . PRO B 1 63 ? -31.703 16.922 -4.711 1 87.38 63 PRO B C 1
ATOM 6058 O O . PRO B 1 63 ? -30.516 16.734 -4.41 1 87.38 63 PRO B O 1
ATOM 6061 N N . ALA B 1 64 ? -32.625 17.312 -3.906 1 88.12 64 ALA B N 1
ATOM 6062 C CA . ALA B 1 64 ? -32.312 17.766 -2.559 1 88.12 64 ALA B CA 1
ATOM 6063 C C . ALA B 1 64 ? -32.656 16.719 -1.517 1 88.12 64 ALA B C 1
ATOM 6065 O O . ALA B 1 64 ? -33.438 15.781 -1.804 1 88.12 64 ALA B O 1
ATOM 6066 N N . VAL B 1 65 ? -32.062 16.75 -0.438 1 90.25 65 VAL B N 1
ATOM 6067 C CA . VAL B 1 65 ? -32.438 15.977 0.739 1 90.25 65 VAL B CA 1
ATOM 6068 C C . VAL B 1 65 ? -33.656 16.641 1.417 1 90.25 65 VAL B C 1
ATOM 6070 O O . VAL B 1 65 ? -34.656 16 1.668 1 90.25 65 VAL B O 1
ATOM 6073 N N . VAL B 1 66 ? -33.438 17.969 1.582 1 92.5 66 VAL B N 1
ATOM 6074 C CA . VAL B 1 66 ? -34.531 18.828 2.068 1 92.5 66 VAL B CA 1
ATOM 6075 C C . VAL B 1 66 ? -34.812 19.938 1.059 1 92.5 66 VAL B C 1
ATOM 6077 O O . VAL B 1 66 ? -34.062 20.906 0.976 1 92.5 66 VAL B O 1
ATOM 6080 N N . PRO B 1 67 ? -35.844 19.766 0.294 1 91.06 67 PRO B N 1
ATOM 6081 C CA . PRO B 1 67 ? -36.094 20.719 -0.784 1 91.06 67 PRO B CA 1
ATOM 6082 C C . PRO B 1 67 ? -36.438 22.109 -0.264 1 91.06 67 PRO B C 1
ATOM 6084 O O . PRO B 1 67 ? -37.281 22.234 0.637 1 91.06 67 PRO B O 1
ATOM 6087 N N . LEU B 1 68 ? -35.75 23.078 -0.663 1 92.06 68 LEU B N 1
ATOM 6088 C CA . LEU B 1 68 ? -36.031 24.484 -0.414 1 92.06 68 LEU B CA 1
ATOM 6089 C C . LEU B 1 68 ? -36.438 25.203 -1.701 1 92.06 68 LEU B C 1
ATOM 6091 O O . LEU B 1 68 ? -36.062 24.766 -2.797 1 92.06 68 LEU B O 1
ATOM 6095 N N . PRO B 1 69 ? -37.219 26.266 -1.51 1 91.44 69 PRO B N 1
ATOM 6096 C CA . PRO B 1 69 ? -37.625 26.984 -2.723 1 91.44 69 PRO B CA 1
ATOM 6097 C C . PRO B 1 69 ? -36.406 27.594 -3.457 1 91.44 69 PRO B C 1
ATOM 6099 O O . PRO B 1 69 ? -35.406 27.891 -2.836 1 91.44 69 PRO B O 1
ATOM 6102 N N . ILE B 1 70 ? -36.5 27.797 -4.742 1 90.31 70 ILE B N 1
ATOM 6103 C CA . ILE B 1 70 ? -35.438 28.234 -5.625 1 90.31 70 ILE B CA 1
ATOM 6104 C C . ILE B 1 70 ? -34.969 29.625 -5.219 1 90.31 70 ILE B C 1
ATOM 6106 O O . ILE B 1 70 ? -33.781 29.953 -5.289 1 90.31 70 ILE B O 1
ATOM 6110 N N . TRP B 1 71 ? -35.906 30.453 -4.754 1 91.12 71 TRP B N 1
ATOM 6111 C CA . TRP B 1 71 ? -35.531 31.812 -4.395 1 91.12 71 TRP B CA 1
ATOM 6112 C C . TRP B 1 71 ? -34.625 31.812 -3.176 1 91.12 71 TRP B C 1
ATOM 6114 O O . TRP B 1 71 ? -33.688 32.625 -3.088 1 91.12 71 TRP B O 1
ATOM 6124 N N . ALA B 1 72 ? -34.781 30.922 -2.25 1 93.75 72 ALA B N 1
ATOM 6125 C CA . ALA B 1 72 ? -33.969 30.844 -1.048 1 93.75 72 ALA B CA 1
ATOM 6126 C C . ALA B 1 72 ? -32.562 30.359 -1.381 1 93.75 72 ALA B C 1
ATOM 6128 O O . ALA B 1 72 ? -31.562 30.938 -0.917 1 93.75 72 ALA B O 1
ATOM 6129 N N . THR B 1 73 ? -32.469 29.312 -2.166 1 94.06 73 THR B N 1
ATOM 6130 C CA . THR B 1 73 ? -31.156 28.781 -2.525 1 94.06 73 THR B CA 1
ATOM 6131 C C . THR B 1 73 ? -30.391 29.781 -3.396 1 94.06 73 THR B C 1
ATOM 6133 O O . THR B 1 73 ? -29.172 29.938 -3.244 1 94.06 73 THR B O 1
ATOM 6136 N N . SER B 1 74 ? -31.094 30.5 -4.293 1 93.75 74 SER B N 1
ATOM 6137 C CA . SER B 1 74 ? -30.438 31.469 -5.168 1 93.75 74 SER B CA 1
ATOM 6138 C C . SER B 1 74 ? -29.953 32.688 -4.383 1 93.75 74 SER B C 1
ATOM 6140 O O . SER B 1 74 ? -28.859 33.188 -4.656 1 93.75 74 SER B O 1
ATOM 6142 N N . THR B 1 75 ? -30.703 33.062 -3.414 1 95.5 75 THR B N 1
ATOM 6143 C CA . THR B 1 75 ? -30.297 34.219 -2.607 1 95.5 75 THR B CA 1
ATOM 6144 C C . THR B 1 75 ? -29.062 33.875 -1.786 1 95.5 75 THR B C 1
ATOM 6146 O O . THR B 1 75 ? -28.125 34.688 -1.692 1 95.5 75 THR B O 1
ATOM 6149 N N . ILE B 1 76 ? -29.062 32.719 -1.188 1 96.19 76 ILE B N 1
ATOM 6150 C CA . ILE B 1 76 ? -27.922 32.312 -0.392 1 96.19 76 ILE B CA 1
ATOM 6151 C C . ILE B 1 76 ? -26.688 32.219 -1.287 1 96.19 76 ILE B C 1
ATOM 6153 O O . ILE B 1 76 ? -25.578 32.594 -0.895 1 96.19 76 ILE B O 1
ATOM 6157 N N . GLU B 1 77 ? -26.828 31.656 -2.432 1 96.06 77 GLU B N 1
ATOM 6158 C CA . GLU B 1 77 ? -25.703 31.547 -3.352 1 96.06 77 GLU B CA 1
ATOM 6159 C C . GLU B 1 77 ? -25.203 32.906 -3.791 1 96.06 77 GLU B C 1
ATOM 6161 O O . GLU B 1 77 ? -23.984 33.125 -3.904 1 96.06 77 GLU B O 1
ATOM 6166 N N . ILE B 1 78 ? -26.094 33.844 -4.047 1 96.06 78 ILE B N 1
ATOM 6167 C CA . ILE B 1 78 ? -25.703 35.188 -4.457 1 96.06 78 ILE B CA 1
ATOM 6168 C C . ILE B 1 78 ? -24.938 35.875 -3.326 1 96.06 78 ILE B C 1
ATOM 6170 O O . ILE B 1 78 ? -23.953 36.594 -3.57 1 96.06 78 ILE B O 1
ATOM 6174 N N . ILE B 1 79 ? -25.359 35.594 -2.123 1 96.88 79 ILE B N 1
ATOM 6175 C CA . ILE B 1 79 ? -24.656 36.156 -0.972 1 96.88 79 ILE B CA 1
ATOM 6176 C C . ILE B 1 79 ? -23.25 35.594 -0.877 1 96.88 79 ILE B C 1
ATOM 6178 O O . ILE B 1 79 ? -22.281 36.312 -0.643 1 96.88 79 ILE B O 1
ATOM 6182 N N . CYS B 1 80 ? -23.172 34.312 -1.069 1 96.25 80 CYS B N 1
ATOM 6183 C CA . CYS B 1 80 ? -21.875 33.656 -1.021 1 96.25 80 CYS B CA 1
ATOM 6184 C C . CYS B 1 80 ? -20.969 34.156 -2.15 1 96.25 80 CYS B C 1
ATOM 6186 O O . CYS B 1 80 ? -19.812 34.5 -1.922 1 96.25 80 CYS B O 1
ATOM 6188 N N . LEU B 1 81 ? -21.469 34.25 -3.373 1 95.94 81 LEU B N 1
ATOM 6189 C CA . LEU B 1 81 ? -20.688 34.719 -4.52 1 95.94 81 LEU B CA 1
ATOM 6190 C C . LEU B 1 81 ? -20.266 36.156 -4.34 1 95.94 81 LEU B C 1
ATOM 6192 O O . LEU B 1 81 ? -19.156 36.531 -4.73 1 95.94 81 LEU B O 1
ATOM 6196 N N . SER B 1 82 ? -21.141 36.938 -3.729 1 95.88 82 SER B N 1
ATOM 6197 C CA . SER B 1 82 ? -20.781 38.312 -3.445 1 95.88 82 SER B CA 1
ATOM 6198 C C . SER B 1 82 ? -19.672 38.406 -2.414 1 95.88 82 SER B C 1
ATOM 6200 O O . SER B 1 82 ? -18.781 39.281 -2.523 1 95.88 82 SER B O 1
ATOM 6202 N N . ALA B 1 83 ? -19.75 37.562 -1.456 1 95.25 83 ALA B N 1
ATOM 6203 C CA . ALA B 1 83 ? -18.703 37.531 -0.442 1 95.25 83 ALA B CA 1
ATOM 6204 C C . ALA B 1 83 ? -17.359 37.156 -1.056 1 95.25 83 ALA B C 1
ATOM 6206 O O . ALA B 1 83 ? -16.328 37.75 -0.712 1 95.25 83 ALA B O 1
ATOM 6207 N N . PHE B 1 84 ? -17.359 36.25 -1.955 1 95.06 84 PHE B N 1
ATOM 6208 C CA . PHE B 1 84 ? -16.125 35.844 -2.615 1 95.06 84 PHE B CA 1
ATOM 6209 C C . PHE B 1 84 ? -15.602 36.969 -3.508 1 95.06 84 PHE B C 1
ATOM 6211 O O . PHE B 1 84 ? -14.391 37.188 -3.611 1 95.06 84 PHE B O 1
ATOM 6218 N N . THR B 1 85 ? -16.484 37.719 -4.133 1 94.75 85 THR B N 1
ATOM 6219 C CA . THR B 1 85 ? -16.094 38.812 -4.992 1 94.75 85 THR B CA 1
ATOM 6220 C C . THR B 1 85 ? -15.477 39.938 -4.168 1 94.75 85 THR B C 1
ATOM 6222 O O . THR B 1 85 ? -14.477 40.531 -4.57 1 94.75 85 THR B O 1
ATOM 6225 N N . VAL B 1 86 ? -16.031 40.156 -3.008 1 94.12 86 VAL B N 1
ATOM 6226 C CA . VAL B 1 86 ? -15.492 41.188 -2.137 1 94.12 86 VAL B CA 1
ATOM 6227 C C . VAL B 1 86 ? -14.094 40.812 -1.654 1 94.12 86 VAL B C 1
ATOM 6229 O O . VAL B 1 86 ? -13.195 41.625 -1.586 1 94.12 86 VAL B O 1
ATOM 6232 N N . ARG B 1 87 ? -13.969 39.531 -1.344 1 92.69 87 ARG B N 1
ATOM 6233 C CA . ARG B 1 87 ? -12.664 39.062 -0.91 1 92.69 87 ARG B CA 1
ATOM 6234 C C . ARG B 1 87 ? -11.633 39.188 -2.027 1 92.69 87 ARG B C 1
ATOM 6236 O O . ARG B 1 87 ? -10.477 39.531 -1.775 1 92.69 87 ARG B O 1
ATOM 6243 N N . MET B 1 88 ? -12.062 38.938 -3.213 1 91.94 88 MET B N 1
ATOM 6244 C CA . MET B 1 88 ? -11.164 39.031 -4.363 1 91.94 88 MET B CA 1
ATOM 6245 C C . MET B 1 88 ? -10.781 40.469 -4.637 1 91.94 88 MET B C 1
ATOM 6247 O O . MET B 1 88 ? -9.641 40.781 -5.012 1 91.94 88 MET B O 1
ATOM 6251 N N . VAL B 1 89 ? -11.719 41.375 -4.41 1 92.38 89 VAL B N 1
ATOM 6252 C CA . VAL B 1 89 ? -11.43 42.781 -4.602 1 92.38 89 VAL B CA 1
ATOM 6253 C C . VAL B 1 89 ? -10.477 43.281 -3.516 1 92.38 89 VAL B C 1
ATOM 6255 O O . VAL B 1 89 ? -9.562 44.062 -3.787 1 92.38 89 VAL B O 1
ATOM 6258 N N . HIS B 1 90 ? -10.719 42.781 -2.328 1 91.5 90 HIS B N 1
ATOM 6259 C CA . HIS B 1 90 ? -9.805 43.094 -1.236 1 91.5 90 HIS B CA 1
ATOM 6260 C C . HIS B 1 90 ? -8.391 42.594 -1.548 1 91.5 90 HIS B C 1
ATOM 6262 O O . HIS B 1 90 ? -7.422 43.312 -1.329 1 91.5 90 HIS B O 1
ATOM 6268 N N . TYR B 1 91 ? -8.289 41.438 -2.027 1 91.75 91 TYR B N 1
ATOM 6269 C CA . TYR B 1 91 ? -6.992 40.875 -2.369 1 91.75 91 TYR B CA 1
ATOM 6270 C C . TYR B 1 91 ? -6.344 41.625 -3.521 1 91.75 91 TYR B C 1
ATOM 6272 O O . TYR B 1 91 ? -5.125 41.781 -3.553 1 91.75 91 TYR B O 1
ATOM 6280 N N . ALA B 1 92 ? -7.137 42.125 -4.461 1 90.88 92 ALA B N 1
ATOM 6281 C CA . ALA B 1 92 ? -6.633 42.875 -5.617 1 90.88 92 ALA B CA 1
ATOM 6282 C C . ALA B 1 92 ? -6.062 44.219 -5.191 1 90.88 92 ALA B C 1
ATOM 6284 O O . ALA B 1 92 ? -5.18 44.781 -5.859 1 90.88 92 ALA B O 1
ATOM 6285 N N . LYS B 1 93 ? -6.516 44.688 -4.031 1 90 93 LYS B N 1
ATOM 6286 C CA . LYS B 1 93 ? -6.031 45.969 -3.543 1 90 93 LYS B CA 1
ATOM 6287 C C . LYS B 1 93 ? -4.719 45.812 -2.777 1 90 93 LYS B C 1
ATOM 6289 O O . LYS B 1 93 ? -3.963 46.781 -2.625 1 90 93 LYS B O 1
ATOM 6294 N N . VAL B 1 94 ? -4.496 44.625 -2.363 1 89 94 VAL B N 1
ATOM 6295 C CA . VAL B 1 94 ? -3.299 44.375 -1.564 1 89 94 VAL B CA 1
ATOM 6296 C C . VAL B 1 94 ? -2.127 44.031 -2.482 1 89 94 VAL B C 1
ATOM 6298 O O . VAL B 1 94 ? -0.991 44.438 -2.227 1 89 94 VAL B O 1
ATOM 6301 N N . ILE B 1 95 ? -2.35 43.344 -3.535 1 88.69 95 ILE B N 1
ATOM 6302 C CA . ILE B 1 95 ? -1.3 42.844 -4.434 1 88.69 95 ILE B CA 1
ATOM 6303 C C . ILE B 1 95 ? -1.19 43.781 -5.637 1 88.69 95 ILE B C 1
ATOM 6305 O O . ILE B 1 95 ? -2.195 44.344 -6.102 1 88.69 95 ILE B O 1
ATOM 6309 N N . PRO B 1 96 ? 0.058 43.969 -6.062 1 87.81 96 PRO B N 1
ATOM 6310 C CA . PRO B 1 96 ? 0.214 44.781 -7.281 1 87.81 96 PRO B CA 1
ATOM 6311 C C . PRO B 1 96 ? -0.542 44.188 -8.469 1 87.81 96 PRO B C 1
ATOM 6313 O O . PRO B 1 96 ? -0.655 42.969 -8.602 1 87.81 96 PRO B O 1
ATOM 6316 N N . ARG B 1 97 ? -0.978 45 -9.391 1 87.44 97 ARG B N 1
ATOM 6317 C CA . ARG B 1 97 ? -1.869 44.656 -10.492 1 87.44 97 ARG B CA 1
ATOM 6318 C C . ARG B 1 97 ? -1.195 43.656 -11.445 1 87.44 97 ARG B C 1
ATOM 6320 O O . ARG B 1 97 ? -1.836 42.75 -11.945 1 87.44 97 ARG B O 1
ATOM 6327 N N . ASP B 1 98 ? 0.041 43.719 -11.625 1 87.31 98 ASP B N 1
ATOM 6328 C CA . ASP B 1 98 ? 0.744 42.875 -12.578 1 87.31 98 ASP B CA 1
ATOM 6329 C C . ASP B 1 98 ? 0.84 41.438 -12.055 1 87.31 98 ASP B C 1
ATOM 6331 O O . ASP B 1 98 ? 0.672 40.5 -12.82 1 87.31 98 ASP B O 1
ATOM 6335 N N . LYS B 1 99 ? 0.964 41.344 -10.773 1 87.5 99 LYS B N 1
ATOM 6336 C CA . LYS B 1 99 ? 1.102 40 -10.188 1 87.5 99 LYS B CA 1
ATOM 6337 C C . LYS B 1 99 ? -0.263 39.375 -9.969 1 87.5 99 LYS B C 1
ATOM 6339 O O . LYS B 1 99 ? -0.394 38.156 -10.039 1 87.5 99 LYS B O 1
ATOM 6344 N N . PHE B 1 100 ? -1.235 40.188 -9.828 1 89.94 100 PHE B N 1
ATOM 6345 C CA . PHE B 1 100 ? -2.58 39.688 -9.57 1 89.94 100 PHE B CA 1
ATOM 6346 C C . PHE B 1 100 ? -3.123 38.938 -10.781 1 89.94 100 PHE B C 1
ATOM 6348 O O . PHE B 1 100 ? -3.668 37.844 -10.648 1 89.94 100 PHE B O 1
ATOM 6355 N N . TRP B 1 101 ? -2.914 39.406 -12.016 1 89.81 101 TRP B N 1
ATOM 6356 C CA . TRP B 1 101 ? -3.5 38.844 -13.219 1 89.81 101 TRP B CA 1
ATOM 6357 C C . TRP B 1 101 ? -2.645 37.688 -13.758 1 89.81 101 TRP B C 1
ATOM 6359 O O . TRP B 1 101 ? -3.1 36.906 -14.586 1 89.81 101 TRP B O 1
ATOM 6369 N N . LYS B 1 102 ? -1.497 37.562 -13.211 1 88.94 102 LYS B N 1
ATOM 6370 C CA . LYS B 1 102 ? -0.617 36.5 -13.68 1 88.94 102 LYS B CA 1
ATOM 6371 C C . LYS B 1 102 ? -0.759 35.25 -12.82 1 88.94 102 LYS B C 1
ATOM 6373 O O . LYS B 1 102 ? -0.373 34.156 -13.234 1 88.94 102 LYS B O 1
ATOM 6378 N N . ASP B 1 103 ? -1.37 35.406 -11.727 1 88.38 103 ASP B N 1
ATOM 6379 C CA . ASP B 1 103 ? -1.552 34.281 -10.828 1 88.38 103 ASP B CA 1
ATOM 6380 C C . ASP B 1 103 ? -2.74 33.438 -11.258 1 88.38 103 ASP B C 1
ATOM 6382 O O . ASP B 1 103 ? -3.881 33.906 -11.266 1 88.38 103 ASP B O 1
ATOM 6386 N N . PRO B 1 104 ? -2.504 32.188 -11.609 1 89.56 104 PRO B N 1
ATOM 6387 C CA . PRO B 1 104 ? -3.58 31.312 -12.086 1 89.56 104 PRO B CA 1
ATOM 6388 C C . PRO B 1 104 ? -4.637 31.047 -11.023 1 89.56 104 PRO B C 1
ATOM 6390 O O . PRO B 1 104 ? -5.805 30.812 -11.352 1 89.56 104 PRO B O 1
ATOM 6393 N N . LYS B 1 105 ? -4.379 31.109 -9.805 1 89.5 105 LYS B N 1
ATOM 6394 C CA . LYS B 1 105 ? -5.359 30.859 -8.75 1 89.5 105 LYS B CA 1
ATOM 6395 C C . LYS B 1 105 ? -6.457 31.922 -8.75 1 89.5 105 LYS B C 1
ATOM 6397 O O . LYS B 1 105 ? -7.637 31.594 -8.617 1 89.5 105 LYS B O 1
ATOM 6402 N N . ASN B 1 106 ? -6.02 33.188 -8.914 1 91.19 106 ASN B N 1
ATOM 6403 C CA . ASN B 1 106 ? -6.992 34.281 -8.93 1 91.19 106 ASN B CA 1
ATOM 6404 C C . ASN B 1 106 ? -7.875 34.219 -10.172 1 91.19 106 ASN B C 1
ATOM 6406 O O . ASN B 1 106 ? -9.078 34.469 -10.094 1 91.19 106 ASN B O 1
ATOM 6410 N N . ILE B 1 107 ? -7.254 33.812 -11.266 1 92.94 107 ILE B N 1
ATOM 6411 C CA . ILE B 1 107 ? -8.016 33.719 -12.5 1 92.94 107 ILE B CA 1
ATOM 6412 C C . ILE B 1 107 ? -9.047 32.594 -12.391 1 92.94 107 ILE B C 1
ATOM 6414 O O . ILE B 1 107 ? -10.18 32.75 -12.859 1 92.94 107 ILE B O 1
ATOM 6418 N N . CYS B 1 108 ? -8.68 31.531 -11.766 1 93.12 108 CYS B N 1
ATOM 6419 C CA . CYS B 1 108 ? -9.602 30.406 -11.578 1 93.12 108 CYS B CA 1
ATOM 6420 C C . CYS B 1 108 ? -10.781 30.812 -10.711 1 93.12 108 CYS B C 1
ATOM 6422 O O . CYS B 1 108 ? -11.93 30.469 -11.016 1 93.12 108 CYS B O 1
ATOM 6424 N N . ILE B 1 109 ? -10.531 31.609 -9.688 1 94.25 109 ILE B N 1
ATOM 6425 C CA . ILE B 1 109 ? -11.609 32.031 -8.805 1 94.25 109 ILE B CA 1
ATOM 6426 C C . ILE B 1 109 ? -12.555 32.969 -9.562 1 94.25 109 ILE B C 1
ATOM 6428 O O . ILE B 1 109 ? -13.773 32.844 -9.469 1 94.25 109 ILE B O 1
ATOM 6432 N N . ILE B 1 110 ? -11.984 33.875 -10.375 1 94.69 110 ILE B N 1
ATOM 6433 C CA . ILE B 1 110 ? -12.789 34.844 -11.141 1 94.69 110 ILE B CA 1
ATOM 6434 C C . ILE B 1 110 ? -13.648 34.094 -12.156 1 94.69 110 ILE B C 1
ATOM 6436 O O . ILE B 1 110 ? -14.836 34.406 -12.32 1 94.69 110 ILE B O 1
ATOM 6440 N N . VAL B 1 111 ? -13.031 33.156 -12.758 1 95.25 111 VAL B N 1
ATOM 6441 C CA . VAL B 1 111 ? -13.758 32.375 -13.758 1 95.25 111 VAL B CA 1
ATOM 6442 C C . VAL B 1 111 ? -14.883 31.578 -13.094 1 95.25 111 VAL B C 1
ATOM 6444 O O . VAL B 1 111 ? -16 31.531 -13.602 1 95.25 111 VAL B O 1
ATOM 6447 N N . ILE B 1 112 ? -14.68 30.969 -11.93 1 95.62 112 ILE B N 1
ATOM 6448 C CA . ILE B 1 112 ? -15.672 30.156 -11.242 1 95.62 112 ILE B CA 1
ATOM 6449 C C . ILE B 1 112 ? -16.812 31.047 -10.758 1 95.62 112 ILE B C 1
ATOM 6451 O O . ILE B 1 112 ? -17.984 30.688 -10.898 1 95.62 112 ILE B O 1
ATOM 6455 N N . VAL B 1 113 ? -16.5 32.219 -10.227 1 95.5 113 VAL B N 1
ATOM 6456 C CA . VAL B 1 113 ? -17.531 33.125 -9.719 1 95.5 113 VAL B CA 1
ATOM 6457 C C . VAL B 1 113 ? -18.375 33.656 -10.883 1 95.5 113 VAL B C 1
ATOM 6459 O O . VAL B 1 113 ? -19.594 33.688 -10.797 1 95.5 113 VAL B O 1
ATOM 6462 N N . THR B 1 114 ? -17.719 34 -12 1 96 114 THR B N 1
ATOM 6463 C CA . THR B 1 114 ? -18.438 34.531 -13.164 1 96 114 THR B CA 1
ATOM 6464 C C . THR B 1 114 ? -19.328 33.438 -13.773 1 96 114 THR B C 1
ATOM 6466 O O . THR B 1 114 ? -20.484 33.688 -14.094 1 96 114 THR B O 1
ATOM 6469 N N . LEU B 1 115 ? -18.781 32.219 -13.859 1 96.12 115 LEU B N 1
ATOM 6470 C CA . LEU B 1 115 ? -19.547 31.125 -14.422 1 96.12 115 LEU B CA 1
ATOM 6471 C C . LEU B 1 115 ? -20.719 30.766 -13.523 1 96.12 115 LEU B C 1
ATOM 6473 O O . LEU B 1 115 ? -21.781 30.375 -14.008 1 96.12 115 LEU B O 1
ATOM 6477 N N . SER B 1 116 ? -20.578 30.844 -12.227 1 96 116 SER B N 1
ATOM 6478 C CA . SER B 1 116 ? -21.656 30.547 -11.297 1 96 116 SER B CA 1
ATOM 6479 C C . SER B 1 116 ? -22.781 31.578 -11.406 1 96 116 SER B C 1
ATOM 6481 O O . SER B 1 116 ? -23.969 31.219 -11.336 1 96 116 SER B O 1
ATOM 6483 N N . PHE B 1 117 ? -22.422 32.875 -11.68 1 95.12 117 PHE B N 1
ATOM 6484 C CA . PHE B 1 117 ? -23.438 33.906 -11.859 1 95.12 117 PHE B CA 1
ATOM 6485 C C . PHE B 1 117 ? -24.203 33.688 -13.156 1 95.12 117 PHE B C 1
ATOM 6487 O O . PHE B 1 117 ? -25.422 33.875 -13.203 1 95.12 117 PHE B O 1
ATOM 6494 N N . ILE B 1 118 ? -23.453 33.281 -14.164 1 95.25 118 ILE B N 1
ATOM 6495 C CA . ILE B 1 118 ? -24.094 33.031 -15.453 1 95.25 118 ILE B CA 1
ATOM 6496 C C . ILE B 1 118 ? -25.031 31.844 -15.328 1 95.25 118 ILE B C 1
ATOM 6498 O O . ILE B 1 118 ? -26.156 31.875 -15.844 1 95.25 118 ILE B O 1
ATOM 6502 N N . ASP B 1 119 ? -24.562 30.844 -14.648 1 95.62 119 ASP B N 1
ATOM 6503 C CA . ASP B 1 119 ? -25.391 29.641 -14.461 1 95.62 119 ASP B CA 1
ATOM 6504 C C . ASP B 1 119 ? -26.656 29.969 -13.68 1 95.62 119 ASP B C 1
ATOM 6506 O O . ASP B 1 119 ? -27.734 29.469 -14.008 1 95.62 119 ASP B O 1
ATOM 6510 N N . LEU B 1 120 ? -26.547 30.828 -12.664 1 93.81 120 LEU B N 1
ATOM 6511 C CA . LEU B 1 120 ? -27.688 31.188 -11.836 1 93.81 120 LEU B CA 1
ATOM 6512 C C . LEU B 1 120 ? -28.719 31.969 -12.641 1 93.81 120 LEU B C 1
ATOM 6514 O O . LEU B 1 120 ? -29.922 31.75 -12.5 1 93.81 120 LEU B O 1
ATOM 6518 N N . THR B 1 121 ? -28.281 32.812 -13.547 1 93.19 121 THR B N 1
ATOM 6519 C CA . THR B 1 121 ? -29.172 33.625 -14.367 1 93.19 121 THR B CA 1
ATOM 6520 C C . THR B 1 121 ? -29.875 32.781 -15.414 1 93.19 121 THR B C 1
ATOM 6522 O O . THR B 1 121 ? -31.078 32.906 -15.641 1 93.19 121 THR B O 1
ATOM 6525 N N . ILE B 1 122 ? -29.062 31.859 -15.969 1 93.94 122 ILE B N 1
ATOM 6526 C CA . ILE B 1 122 ? -29.641 30.984 -16.969 1 93.94 122 ILE B CA 1
ATOM 6527 C C . ILE B 1 122 ? -30.656 30.031 -16.328 1 93.94 122 ILE B C 1
ATOM 6529 O O . ILE B 1 122 ? -31.75 29.828 -16.844 1 93.94 122 ILE B O 1
ATOM 6533 N N . TYR B 1 123 ? -30.297 29.484 -15.203 1 93.06 123 TYR B N 1
ATOM 6534 C CA . TYR B 1 123 ? -31.172 28.562 -14.492 1 93.06 123 TYR B CA 1
ATOM 6535 C C . TYR B 1 123 ? -32.469 29.25 -14.062 1 93.06 123 TYR B C 1
ATOM 6537 O O . TYR B 1 123 ? -33.562 28.703 -14.219 1 93.06 123 TYR B O 1
ATOM 6545 N N . GLY B 1 124 ? -32.375 30.469 -13.555 1 90.06 124 GLY B N 1
ATOM 6546 C CA . GLY B 1 124 ? -33.562 31.234 -13.164 1 90.06 124 GLY B CA 1
ATOM 6547 C C . GLY B 1 124 ? -34.469 31.562 -14.328 1 90.06 124 GLY B C 1
ATOM 6548 O O . GLY B 1 124 ? -35.688 31.438 -14.219 1 90.06 124 GLY B O 1
ATOM 6549 N N . ALA B 1 125 ? -33.906 31.844 -15.477 1 93 125 ALA B N 1
ATOM 6550 C CA . ALA B 1 125 ? -34.688 32.188 -16.672 1 93 125 ALA B CA 1
ATOM 6551 C C . ALA B 1 125 ? -35.375 30.953 -17.234 1 93 125 ALA B C 1
ATOM 6553 O O . ALA B 1 125 ? -36.562 31.031 -17.641 1 93 125 ALA B O 1
ATOM 6554 N N . LEU B 1 126 ? -34.656 29.891 -17.219 1 93.19 126 LEU B N 1
ATOM 6555 C CA . LEU B 1 126 ? -35.219 28.672 -17.75 1 93.19 126 LEU B CA 1
ATOM 6556 C C . LEU B 1 126 ? -36.344 28.141 -16.859 1 93.19 126 LEU B C 1
ATOM 6558 O O . LEU B 1 126 ? -37.375 27.703 -17.344 1 93.19 126 LEU B O 1
ATOM 6562 N N . LYS B 1 127 ? -36.125 28.141 -15.57 1 91 127 LYS B N 1
ATOM 6563 C CA . LYS B 1 127 ? -37.125 27.641 -14.641 1 91 127 LYS B CA 1
ATOM 6564 C C . LYS B 1 127 ? -38.375 28.531 -14.641 1 91 127 LYS B C 1
ATOM 6566 O O . LYS B 1 127 ? -39.5 28.047 -14.508 1 91 127 LYS B O 1
ATOM 6571 N N . ALA B 1 128 ? -38.219 29.812 -14.883 1 90.31 128 ALA B N 1
ATOM 6572 C CA . ALA B 1 128 ? -39.344 30.75 -14.977 1 90.31 128 ALA B CA 1
ATOM 6573 C C . ALA B 1 128 ? -40.188 30.484 -16.234 1 90.31 128 ALA B C 1
ATOM 6575 O O . ALA B 1 128 ? -41.375 30.719 -16.234 1 90.31 128 ALA B O 1
ATOM 6576 N N . THR B 1 129 ? -39.531 29.938 -17.312 1 92.5 129 THR B N 1
ATOM 6577 C CA . THR B 1 129 ? -40.25 29.672 -18.562 1 92.5 129 THR B CA 1
ATOM 6578 C C . THR B 1 129 ? -40.719 28.219 -18.609 1 92.5 129 THR B C 1
ATOM 6580 O O . THR B 1 129 ? -41.344 27.797 -19.594 1 92.5 129 THR B O 1
ATOM 6583 N N . GLY B 1 130 ? -40.375 27.375 -17.656 1 88.88 130 GLY B N 1
ATOM 6584 C CA . GLY B 1 130 ? -40.906 26.016 -17.531 1 88.88 130 GLY B CA 1
ATOM 6585 C C . GLY B 1 130 ? -40.062 24.984 -18.281 1 88.88 130 GLY B C 1
ATOM 6586 O O . GLY B 1 130 ? -40.531 23.891 -18.578 1 88.88 130 GLY B O 1
ATOM 6587 N N . TYR B 1 131 ? -38.875 25.391 -18.688 1 88.88 131 TYR B N 1
ATOM 6588 C CA . TYR B 1 131 ? -38 24.453 -19.391 1 88.88 131 TYR B CA 1
ATOM 6589 C C . TYR B 1 131 ? -37.125 23.672 -18.422 1 88.88 131 TYR B C 1
ATOM 6591 O O . TYR B 1 131 ? -36.938 24.078 -17.266 1 88.88 131 TYR B O 1
ATOM 6599 N N . PHE B 1 132 ? -36.656 22.516 -18.875 1 87.44 132 PHE B N 1
ATOM 6600 C CA . PHE B 1 132 ? -35.75 21.703 -18.094 1 87.44 132 PHE B CA 1
ATOM 6601 C C . PHE B 1 132 ? -34.375 22.375 -17.984 1 87.44 132 PHE B C 1
ATOM 6603 O O . PHE B 1 132 ? -33.875 22.938 -18.969 1 87.44 132 PHE B O 1
ATOM 6610 N N . ALA B 1 133 ? -33.969 22.562 -16.766 1 87.69 133 ALA B N 1
ATOM 6611 C CA . ALA B 1 133 ? -32.688 23.234 -16.547 1 87.69 133 ALA B CA 1
ATOM 6612 C C . ALA B 1 133 ? -31.766 22.422 -15.641 1 87.69 133 ALA B C 1
ATOM 6614 O O . ALA B 1 133 ? -32.25 21.734 -14.734 1 87.69 133 ALA B O 1
ATOM 6615 N N . ILE B 1 134 ? -30.484 22.375 -15.984 1 88.38 134 ILE B N 1
ATOM 6616 C CA . ILE B 1 134 ? -29.469 21.719 -15.164 1 88.38 134 ILE B CA 1
ATOM 6617 C C . ILE B 1 134 ? -28.5 22.766 -14.625 1 88.38 134 ILE B C 1
ATOM 6619 O O . ILE B 1 134 ? -28.109 23.688 -15.344 1 88.38 134 ILE B O 1
ATOM 6623 N N . ARG B 1 135 ? -28.203 22.688 -13.32 1 91.12 135 ARG B N 1
ATOM 6624 C CA . ARG B 1 135 ? -27.172 23.531 -12.719 1 91.12 135 ARG B CA 1
ATOM 6625 C C . ARG B 1 135 ? -25.781 22.938 -12.898 1 91.12 135 ARG B C 1
ATOM 6627 O O . ARG B 1 135 ? -25.328 22.141 -12.07 1 91.12 135 ARG B O 1
ATOM 6634 N N . TRP B 1 136 ? -25.078 23.328 -13.906 1 89.62 136 TRP B N 1
ATOM 6635 C CA . TRP B 1 136 ? -23.812 22.703 -14.234 1 89.62 136 TRP B CA 1
ATOM 6636 C C . TRP B 1 136 ? -22.672 23.344 -13.445 1 89.62 136 TRP B C 1
ATOM 6638 O O . TRP B 1 136 ? -21.578 22.766 -13.328 1 89.62 136 TRP B O 1
ATOM 6648 N N . SER B 1 137 ? -22.859 24.5 -12.797 1 92.31 137 SER B N 1
ATOM 6649 C CA . SER B 1 137 ? -21.797 25.203 -12.078 1 92.31 137 SER B CA 1
ATOM 6650 C C . SER B 1 137 ? -21.531 24.562 -10.719 1 92.31 137 SER B C 1
ATOM 6652 O O . SER B 1 137 ? -20.516 24.844 -10.078 1 92.31 137 SER B O 1
ATOM 6654 N N . ARG B 1 138 ? -22.375 23.734 -10.18 1 92.69 138 ARG B N 1
ATOM 6655 C CA . ARG B 1 138 ? -22.234 23.109 -8.867 1 92.69 138 ARG B CA 1
ATOM 6656 C C . ARG B 1 138 ? -20.953 22.281 -8.789 1 92.69 138 ARG B C 1
ATOM 6658 O O . ARG B 1 138 ? -20.375 22.109 -7.711 1 92.69 138 ARG B O 1
ATOM 6665 N N . VAL B 1 139 ? -20.516 21.781 -9.977 1 94.81 139 VAL B N 1
ATOM 6666 C CA . VAL B 1 139 ? -19.328 20.922 -10.039 1 94.81 139 VAL B CA 1
ATOM 6667 C C . VAL B 1 139 ? -18.078 21.75 -9.734 1 94.81 139 VAL B C 1
ATOM 6669 O O . VAL B 1 139 ? -17.078 21.219 -9.266 1 94.81 139 VAL B O 1
ATOM 6672 N N . LEU B 1 140 ? -18.141 23.031 -9.883 1 95.25 140 LEU B N 1
ATOM 6673 C CA . LEU B 1 140 ? -16.969 23.891 -9.758 1 95.25 140 LEU B CA 1
ATOM 6674 C C . LEU B 1 140 ? -16.875 24.469 -8.352 1 95.25 140 LEU B C 1
ATOM 6676 O O . LEU B 1 140 ? -15.852 25.047 -7.984 1 95.25 140 LEU B O 1
ATOM 6680 N N . ARG B 1 141 ? -17.859 24.281 -7.461 1 95.06 141 ARG B N 1
ATOM 6681 C CA . ARG B 1 141 ? -17.938 24.922 -6.148 1 95.06 141 ARG B CA 1
ATOM 6682 C C . ARG B 1 141 ? -16.766 24.484 -5.27 1 95.06 141 ARG B C 1
ATOM 6684 O O . ARG B 1 141 ? -16.125 25.328 -4.629 1 95.06 141 ARG B O 1
ATOM 6691 N N . PRO B 1 142 ? -16.406 23.172 -5.297 1 94.75 142 PRO B N 1
ATOM 6692 C CA . PRO B 1 142 ? -15.328 22.766 -4.402 1 94.75 142 PRO B CA 1
ATOM 6693 C C . PRO B 1 142 ? -13.969 23.328 -4.828 1 94.75 142 PRO B C 1
ATOM 6695 O O . PRO B 1 142 ? -13.031 23.359 -4.027 1 94.75 142 PRO B O 1
ATOM 6698 N N . LEU B 1 143 ? -13.867 23.75 -6.043 1 93.31 143 LEU B N 1
ATOM 6699 C CA . LEU B 1 143 ? -12.609 24.312 -6.535 1 93.31 143 LEU B CA 1
ATOM 6700 C C . LEU B 1 143 ? -12.32 25.656 -5.879 1 93.31 143 LEU B C 1
ATOM 6702 O O . LEU B 1 143 ? -11.18 26.125 -5.898 1 93.31 143 LEU B O 1
ATOM 6706 N N . LEU B 1 144 ? -13.359 26.297 -5.297 1 93.38 144 LEU B N 1
ATOM 6707 C CA . LEU B 1 144 ? -13.141 27.531 -4.543 1 93.38 144 LEU B CA 1
ATOM 6708 C C . LEU B 1 144 ? -12.344 27.25 -3.273 1 93.38 144 LEU B C 1
ATOM 6710 O O . LEU B 1 144 ? -11.523 28.078 -2.855 1 93.38 144 LEU B O 1
ATOM 6714 N N . LEU B 1 145 ? -12.594 26.062 -2.725 1 91 145 LEU B N 1
ATOM 6715 C CA . LEU B 1 145 ? -11.867 25.656 -1.524 1 91 145 LEU B CA 1
ATOM 6716 C C . LEU B 1 145 ? -10.383 25.469 -1.825 1 91 145 LEU B C 1
ATOM 6718 O O . LEU B 1 145 ? -9.531 25.781 -0.987 1 91 145 LEU B O 1
ATOM 6722 N N . VAL B 1 146 ? -10.039 25.094 -3.008 1 90.25 146 VAL B N 1
ATOM 6723 C CA . VAL B 1 146 ? -8.664 24.781 -3.402 1 90.25 146 VAL B CA 1
ATOM 6724 C C . VAL B 1 146 ? -7.93 26.078 -3.748 1 90.25 146 VAL B C 1
ATOM 6726 O O . VAL B 1 146 ? -6.742 26.219 -3.449 1 90.25 146 VAL B O 1
ATOM 6729 N N . ASN B 1 147 ? -8.641 27.062 -4.297 1 90.12 147 ASN B N 1
ATOM 6730 C CA . ASN B 1 147 ? -7.957 28.188 -4.898 1 90.12 147 ASN B CA 1
ATOM 6731 C C . ASN B 1 147 ? -7.934 29.391 -3.957 1 90.12 147 ASN B C 1
ATOM 6733 O O . ASN B 1 147 ? -7.293 30.406 -4.246 1 90.12 147 ASN B O 1
ATOM 6737 N N . VAL B 1 148 ? -8.523 29.25 -2.781 1 87.38 148 VAL B N 1
ATOM 6738 C CA . VAL B 1 148 ? -8.453 30.328 -1.815 1 87.38 148 VAL B CA 1
ATOM 6739 C C . VAL B 1 148 ? -7.043 30.422 -1.234 1 87.38 148 VAL B C 1
ATOM 6741 O O . VAL B 1 148 ? -6.324 29.422 -1.179 1 87.38 148 VAL B O 1
ATOM 6744 N N . THR B 1 149 ? -6.68 31.5 -0.822 1 82.25 149 THR B N 1
ATOM 6745 C CA . THR B 1 149 ? -5.32 31.766 -0.369 1 82.25 149 THR B CA 1
ATOM 6746 C C . THR B 1 149 ? -4.988 30.938 0.87 1 82.25 149 THR B C 1
ATOM 6748 O O . THR B 1 149 ? -3.844 30.531 1.062 1 82.25 149 THR B O 1
ATOM 6751 N N . GLU B 1 150 ? -6.004 30.641 1.655 1 80.38 150 GLU B N 1
ATOM 6752 C CA . GLU B 1 150 ? -5.785 29.891 2.893 1 80.38 150 GLU B CA 1
ATOM 6753 C C . GLU B 1 150 ? -5.645 28.406 2.621 1 80.38 150 GLU B C 1
ATOM 6755 O O . GLU B 1 150 ? -5.145 27.656 3.465 1 80.38 150 GLU B O 1
ATOM 6760 N N . GLY B 1 151 ? -6.051 27.938 1.519 1 82.81 151 GLY B N 1
ATOM 6761 C CA . GLY B 1 151 ? -5.996 26.531 1.181 1 82.81 151 GLY B CA 1
ATOM 6762 C C . GLY B 1 151 ? -4.668 26.109 0.583 1 82.81 151 GLY B C 1
ATOM 6763 O O . GLY B 1 151 ? -4.629 25.438 -0.444 1 82.81 151 GLY B O 1
ATOM 6764 N N . ARG B 1 152 ? -3.541 26.484 1.237 1 82.31 152 ARG B N 1
ATOM 6765 C CA . ARG B 1 152 ? -2.205 26.234 0.707 1 82.31 152 ARG B CA 1
ATOM 6766 C C . ARG B 1 152 ? -1.879 24.734 0.737 1 82.31 152 ARG B C 1
ATOM 6768 O O . ARG B 1 152 ? -1.342 24.203 -0.231 1 82.31 152 ARG B O 1
ATOM 6775 N N . GLN B 1 153 ? -2.293 24.156 1.798 1 83.62 153 GLN B N 1
ATOM 6776 C CA . GLN B 1 153 ? -1.995 22.734 1.931 1 83.62 153 GLN B CA 1
ATOM 6777 C C . GLN B 1 153 ? -2.756 21.922 0.894 1 83.62 153 GLN B C 1
ATOM 6779 O O . GLN B 1 153 ? -2.211 20.969 0.324 1 83.62 153 GLN B O 1
ATOM 6784 N N . LEU B 1 154 ? -3.938 22.312 0.659 1 88.5 154 LEU B N 1
ATOM 6785 C CA . LEU B 1 154 ? -4.75 21.625 -0.34 1 88.5 154 LEU B CA 1
ATOM 6786 C C . LEU B 1 154 ? -4.191 21.844 -1.741 1 88.5 154 LEU B C 1
ATOM 6788 O O . LEU B 1 154 ? -4.164 20.922 -2.557 1 88.5 154 LEU B O 1
ATOM 6792 N N . ARG B 1 155 ? -3.74 22.969 -1.998 1 88.12 155 ARG B N 1
ATOM 6793 C CA . ARG B 1 155 ? -3.15 23.281 -3.297 1 88.12 155 ARG B CA 1
ATOM 6794 C C . ARG B 1 155 ? -1.849 22.516 -3.506 1 88.12 155 ARG B C 1
ATOM 6796 O O . ARG B 1 155 ? -1.536 22.109 -4.625 1 88.12 155 ARG B O 1
ATOM 6803 N N . ARG B 1 156 ? -1.165 22.422 -2.426 1 83.81 156 ARG B N 1
ATOM 6804 C CA . ARG B 1 156 ? 0.062 21.641 -2.492 1 83.81 156 ARG B CA 1
ATOM 6805 C C . ARG B 1 156 ? -0.238 20.188 -2.836 1 83.81 156 ARG B C 1
ATOM 6807 O O . ARG B 1 156 ? 0.47 19.578 -3.639 1 83.81 156 ARG B O 1
ATOM 6814 N N . ALA B 1 157 ? -1.263 19.703 -2.258 1 84.5 157 ALA B N 1
ATOM 6815 C CA . ALA B 1 157 ? -1.668 18.328 -2.543 1 84.5 157 ALA B CA 1
ATOM 6816 C C . ALA B 1 157 ? -2.094 18.172 -4 1 84.5 157 ALA B C 1
ATOM 6818 O O . ALA B 1 157 ? -1.741 17.188 -4.656 1 84.5 157 ALA B O 1
ATOM 6819 N N . PHE B 1 158 ? -2.721 19.141 -4.555 1 87.56 158 PHE B N 1
ATOM 6820 C CA . PHE B 1 158 ? -3.156 19.094 -5.949 1 87.56 158 PHE B CA 1
ATOM 6821 C C . PHE B 1 158 ? -1.964 19.219 -6.891 1 87.56 158 PHE B C 1
ATOM 6823 O O . PHE B 1 158 ? -1.936 18.578 -7.949 1 87.56 158 PHE B O 1
ATOM 6830 N N . ARG B 1 159 ? -1.051 20.016 -6.496 1 84.88 159 ARG B N 1
ATOM 6831 C CA . ARG B 1 159 ? 0.153 20.172 -7.305 1 84.88 159 ARG B CA 1
ATOM 6832 C C . ARG B 1 159 ? 0.966 18.891 -7.332 1 84.88 159 ARG B C 1
ATOM 6834 O O . ARG B 1 159 ? 1.532 18.531 -8.367 1 84.88 159 ARG B O 1
ATOM 6841 N N . SER B 1 160 ? 0.973 18.266 -6.211 1 81.06 160 SER B N 1
ATOM 6842 C CA . SER B 1 160 ? 1.663 16.984 -6.145 1 81.06 160 SER B CA 1
ATOM 6843 C C . SER B 1 160 ? 1.008 15.953 -7.059 1 81.06 160 SER B C 1
ATOM 6845 O O . SER B 1 160 ? 1.697 15.18 -7.723 1 81.06 160 SER B O 1
ATOM 6847 N N . ILE B 1 161 ? -0.277 15.961 -7.109 1 85.38 161 ILE B N 1
ATOM 6848 C CA . ILE B 1 161 ? -1.02 15.047 -7.965 1 85.38 161 ILE B CA 1
ATOM 6849 C C . ILE B 1 161 ? -0.738 15.367 -9.43 1 85.38 161 ILE B C 1
ATOM 6851 O O . ILE B 1 161 ? -0.469 14.469 -10.227 1 85.38 161 ILE B O 1
ATOM 6855 N N . ARG B 1 162 ? -0.775 16.656 -9.742 1 87.44 162 ARG B N 1
ATOM 6856 C CA . ARG B 1 162 ? -0.559 17.078 -11.125 1 87.44 162 ARG B CA 1
ATOM 6857 C C . ARG B 1 162 ? 0.845 16.719 -11.594 1 87.44 162 ARG B C 1
ATOM 6859 O O . ARG B 1 162 ? 1.029 16.297 -12.734 1 87.44 162 ARG B O 1
ATOM 6866 N N . ASN B 1 163 ? 1.737 16.781 -10.711 1 84.62 163 ASN B N 1
ATOM 6867 C CA . ASN B 1 163 ? 3.123 16.5 -11.062 1 84.62 163 ASN B CA 1
ATOM 6868 C C . ASN B 1 163 ? 3.381 15 -11.164 1 84.62 163 ASN B C 1
ATOM 6870 O O . ASN B 1 163 ? 4.258 14.562 -11.906 1 84.62 163 ASN B O 1
ATOM 6874 N N . ALA B 1 164 ? 2.676 14.258 -10.43 1 83 164 ALA B N 1
ATOM 6875 C CA . ALA B 1 164 ? 2.844 12.812 -10.43 1 83 164 ALA B CA 1
ATOM 6876 C C . ALA B 1 164 ? 2.059 12.172 -11.578 1 83 164 ALA B C 1
ATOM 6878 O O . ALA B 1 164 ? 2.326 11.023 -11.953 1 83 164 ALA B O 1
ATOM 6879 N N . LEU B 1 165 ? 1.115 12.867 -12.219 1 88.81 165 LEU B N 1
ATOM 6880 C CA . LEU B 1 165 ? 0.155 12.32 -13.18 1 88.81 165 LEU B CA 1
ATOM 6881 C C . LEU B 1 165 ? 0.866 11.766 -14.406 1 88.81 165 LEU B C 1
ATOM 6883 O O . LEU B 1 165 ? 0.547 10.672 -14.875 1 88.81 165 LEU B O 1
ATOM 6887 N N . PRO B 1 166 ? 1.857 12.398 -14.891 1 87.31 166 PRO B N 1
ATOM 6888 C CA . PRO B 1 166 ? 2.486 11.867 -16.109 1 87.31 166 PRO B CA 1
ATOM 6889 C C . PRO B 1 166 ? 3.15 10.508 -15.875 1 87.31 166 PRO B C 1
ATOM 6891 O O . PRO B 1 166 ? 2.988 9.594 -16.688 1 87.31 166 PRO B O 1
ATOM 6894 N N . GLN B 1 167 ? 3.887 10.422 -14.828 1 84.25 167 GLN B N 1
ATOM 6895 C CA . GLN B 1 167 ? 4.543 9.148 -14.539 1 84.25 167 GLN B CA 1
ATOM 6896 C C . GLN B 1 167 ? 3.518 8.055 -14.242 1 84.25 167 GLN B C 1
ATOM 6898 O O . GLN B 1 167 ? 3.695 6.902 -14.648 1 84.25 167 GLN B O 1
ATOM 6903 N N . ILE B 1 168 ? 2.467 8.367 -13.555 1 88.44 168 ILE B N 1
ATOM 6904 C CA . ILE B 1 168 ? 1.407 7.418 -13.25 1 88.44 168 ILE B CA 1
ATOM 6905 C C . ILE B 1 168 ? 0.699 7 -14.531 1 88.44 168 ILE B C 1
ATOM 6907 O O . ILE B 1 168 ? 0.278 5.848 -14.672 1 88.44 168 ILE B O 1
ATOM 6911 N N . SER B 1 169 ? 0.548 7.953 -15.469 1 90.25 169 SER B N 1
ATOM 6912 C CA . SER B 1 169 ? -0.157 7.656 -16.719 1 90.25 169 SER B CA 1
ATOM 6913 C C . SER B 1 169 ? 0.58 6.598 -17.531 1 90.25 169 SER B C 1
ATOM 6915 O O . SER B 1 169 ? -0.046 5.738 -18.156 1 90.25 169 SER B O 1
ATOM 6917 N N . TYR B 1 170 ? 1.923 6.578 -17.5 1 89.19 170 TYR B N 1
ATOM 6918 C CA . TYR B 1 170 ? 2.684 5.562 -18.219 1 89.19 170 TYR B CA 1
ATOM 6919 C C . TYR B 1 170 ? 2.445 4.18 -17.625 1 89.19 170 TYR B C 1
ATOM 6921 O O . TYR B 1 170 ? 2.227 3.213 -18.359 1 89.19 170 TYR B O 1
ATOM 6929 N N . VAL B 1 171 ? 2.533 4.125 -16.359 1 89.62 171 VAL B N 1
ATOM 6930 C CA . VAL B 1 171 ? 2.301 2.846 -15.703 1 89.62 171 VAL B CA 1
ATOM 6931 C C . VAL B 1 171 ? 0.859 2.396 -15.93 1 89.62 171 VAL B C 1
ATOM 6933 O O . VAL B 1 171 ? 0.597 1.209 -16.141 1 89.62 171 VAL B O 1
ATOM 6936 N N . PHE B 1 172 ? -0.051 3.363 -15.961 1 92.5 172 PHE B N 1
ATOM 6937 C CA . PHE B 1 172 ? -1.461 3.062 -16.172 1 92.5 172 PHE B CA 1
ATOM 6938 C C . PHE B 1 172 ? -1.688 2.521 -17.578 1 92.5 172 PHE B C 1
ATOM 6940 O O . PHE B 1 172 ? -2.465 1.585 -17.781 1 92.5 172 PHE B O 1
ATOM 6947 N N . PHE B 1 173 ? -1.034 3.105 -18.516 1 92.75 173 PHE B N 1
ATOM 6948 C CA . PHE B 1 173 ? -1.185 2.629 -19.891 1 92.75 173 PHE B CA 1
ATOM 6949 C C . PHE B 1 173 ? -0.628 1.219 -20.047 1 92.75 173 PHE B C 1
ATOM 6951 O O . PHE B 1 173 ? -1.203 0.39 -20.75 1 92.75 173 PHE B O 1
ATOM 6958 N N . LEU B 1 174 ? 0.459 0.954 -19.438 1 92.75 174 LEU B N 1
ATOM 6959 C CA . LEU B 1 174 ? 1.003 -0.4 -19.438 1 92.75 174 LEU B CA 1
ATOM 6960 C C . LEU B 1 174 ? 0.056 -1.372 -18.75 1 92.75 174 LEU B C 1
ATOM 6962 O O . LEU B 1 174 ? -0.135 -2.5 -19.203 1 92.75 174 LEU B O 1
ATOM 6966 N N . PHE B 1 175 ? -0.472 -0.934 -17.656 1 93.62 175 PHE B N 1
ATOM 6967 C CA . PHE B 1 175 ? -1.453 -1.722 -16.922 1 93.62 175 PHE B CA 1
ATOM 6968 C C . PHE B 1 175 ? -2.672 -2.016 -17.781 1 93.62 175 PHE B C 1
ATOM 6970 O O . PHE B 1 175 ? -3.131 -3.158 -17.859 1 93.62 175 PHE B O 1
ATOM 6977 N N . MET B 1 176 ? -3.191 -0.962 -18.438 1 93.94 176 MET B N 1
ATOM 6978 C CA . MET B 1 176 ? -4.348 -1.134 -19.312 1 93.94 176 MET B CA 1
ATOM 6979 C C . MET B 1 176 ? -4.016 -2.064 -20.484 1 93.94 176 MET B C 1
ATOM 6981 O O . MET B 1 176 ? -4.859 -2.854 -20.906 1 93.94 176 MET B O 1
ATOM 6985 N N . PHE B 1 177 ? -2.822 -1.983 -20.922 1 93.38 177 PHE B N 1
ATOM 6986 C CA . PHE B 1 177 ? -2.375 -2.881 -21.969 1 93.38 177 PHE B CA 1
ATOM 6987 C C . PHE B 1 177 ? -2.387 -4.328 -21.5 1 93.38 177 PHE B C 1
ATOM 6989 O O . PHE B 1 177 ? -2.85 -5.219 -22.219 1 93.38 177 PHE B O 1
ATOM 6996 N N . SER B 1 178 ? -1.871 -4.543 -20.328 1 94.56 178 SER B N 1
ATOM 6997 C CA . SER B 1 178 ? -1.869 -5.891 -19.766 1 94.56 178 SER B CA 1
ATOM 6998 C C . SER B 1 178 ? -3.289 -6.426 -19.594 1 94.56 178 SER B C 1
ATOM 7000 O O . SER B 1 178 ? -3.566 -7.578 -19.938 1 94.56 178 SER B O 1
ATOM 7002 N N . VAL B 1 179 ? -4.191 -5.582 -19.156 1 95.94 179 VAL B N 1
ATOM 7003 C CA . VAL B 1 179 ? -5.578 -5.988 -18.969 1 95.94 179 VAL B CA 1
ATOM 7004 C C . VAL B 1 179 ? -6.203 -6.324 -20.328 1 95.94 179 VAL B C 1
ATOM 7006 O O . VAL B 1 179 ? -6.93 -7.312 -20.453 1 95.94 179 VAL B O 1
ATOM 7009 N N . LEU B 1 180 ? -5.891 -5.543 -21.344 1 95.06 180 LEU B N 1
ATOM 7010 C CA . LEU B 1 180 ? -6.445 -5.762 -22.672 1 95.06 180 LEU B CA 1
ATOM 7011 C C . LEU B 1 180 ? -5.926 -7.066 -23.266 1 95.06 180 LEU B C 1
ATOM 7013 O O . LEU B 1 180 ? -6.691 -7.824 -23.875 1 95.06 180 LEU B O 1
ATOM 7017 N N . VAL B 1 181 ? -4.68 -7.355 -23.062 1 94.44 181 VAL B N 1
ATOM 7018 C CA . VAL B 1 181 ? -4.078 -8.57 -23.594 1 94.44 181 VAL B CA 1
ATOM 7019 C C . VAL B 1 181 ? -4.66 -9.789 -22.891 1 94.44 181 VAL B C 1
ATOM 7021 O O . VAL B 1 181 ? -5.047 -10.766 -23.531 1 94.44 181 VAL B O 1
ATOM 7024 N N . PHE B 1 182 ? -4.77 -9.734 -21.594 1 96.12 182 PHE B N 1
ATOM 7025 C CA . PHE B 1 182 ? -5.344 -10.844 -20.844 1 96.12 182 PHE B CA 1
ATOM 7026 C C . PHE B 1 182 ? -6.812 -11.031 -21.203 1 96.12 182 PHE B C 1
ATOM 7028 O O . PHE B 1 182 ? -7.316 -12.156 -21.188 1 96.12 182 PHE B O 1
ATOM 7035 N N . SER B 1 183 ? -7.484 -9.914 -21.453 1 96 183 SER B N 1
ATOM 7036 C CA . SER B 1 183 ? -8.891 -10.008 -21.844 1 96 183 SER B CA 1
ATOM 7037 C C . SER B 1 183 ? -9.055 -10.703 -23.188 1 96 183 SER B C 1
ATOM 7039 O O . SER B 1 183 ? -9.984 -11.477 -23.391 1 96 183 SER B O 1
ATOM 7041 N N . LEU B 1 184 ? -8.156 -10.414 -24.094 1 93.94 184 LEU B N 1
ATOM 7042 C CA . LEU B 1 184 ? -8.18 -11.094 -25.391 1 93.94 184 LEU B CA 1
ATOM 7043 C C . LEU B 1 184 ? -7.898 -12.586 -25.219 1 93.94 184 LEU B C 1
ATOM 7045 O O . LEU B 1 184 ? -8.531 -13.414 -25.891 1 93.94 184 LEU B O 1
ATOM 7049 N N . MET B 1 185 ? -6.973 -12.898 -24.359 1 94 185 MET B N 1
ATOM 7050 C CA . MET B 1 185 ? -6.66 -14.297 -24.078 1 94 185 MET B CA 1
ATOM 7051 C C . MET B 1 185 ? -7.863 -15.016 -23.484 1 94 185 MET B C 1
ATOM 7053 O O . MET B 1 185 ? -8.172 -16.141 -23.859 1 94 185 MET B O 1
ATOM 7057 N N . ALA B 1 186 ? -8.523 -14.336 -22.594 1 94.94 186 ALA B N 1
ATOM 7058 C CA . ALA B 1 186 ? -9.703 -14.914 -21.953 1 94.94 186 ALA B CA 1
ATOM 7059 C C . ALA B 1 186 ? -10.828 -15.133 -22.969 1 94.94 186 ALA B C 1
ATOM 7061 O O . ALA B 1 186 ? -11.531 -16.141 -22.906 1 94.94 186 ALA B O 1
ATOM 7062 N N . LEU B 1 187 ? -11.008 -14.195 -23.859 1 93.25 187 LEU B N 1
ATOM 7063 C CA . LEU B 1 187 ? -12.031 -14.328 -24.891 1 93.25 187 LEU B CA 1
ATOM 7064 C C . LEU B 1 187 ? -11.789 -15.57 -25.734 1 93.25 187 LEU B C 1
ATOM 7066 O O . LEU B 1 187 ? -12.719 -16.328 -26.016 1 93.25 187 LEU B O 1
ATOM 7070 N N . LYS B 1 188 ? -10.547 -15.82 -26.078 1 90.69 188 LYS B N 1
ATOM 7071 C CA . LYS B 1 188 ? -10.219 -16.938 -26.953 1 90.69 188 LYS B CA 1
ATOM 7072 C C . LYS B 1 188 ? -10.227 -18.266 -26.203 1 90.69 188 LYS B C 1
ATOM 7074 O O . LYS B 1 188 ? -10.609 -19.297 -26.75 1 90.69 188 LYS B O 1
ATOM 7079 N N . LEU B 1 189 ? -9.875 -18.234 -24.922 1 90 189 LEU B N 1
ATOM 7080 C CA . LEU B 1 189 ? -9.805 -19.453 -24.141 1 90 189 LEU B CA 1
ATOM 7081 C C . LEU B 1 189 ? -11.195 -19.906 -23.703 1 90 189 LEU B C 1
ATOM 7083 O O . LEU B 1 189 ? -11.5 -21.094 -23.719 1 90 189 LEU B O 1
ATOM 7087 N N . PHE B 1 190 ? -12.07 -18.938 -23.328 1 91.88 190 PHE B N 1
ATOM 7088 C CA . PHE B 1 190 ? -13.305 -19.328 -22.672 1 91.88 190 PHE B CA 1
ATOM 7089 C C . PHE B 1 190 ? -14.516 -18.984 -23.531 1 91.88 190 PHE B C 1
ATOM 7091 O O . PHE B 1 190 ? -15.617 -19.484 -23.297 1 91.88 190 PHE B O 1
ATOM 7098 N N . GLY B 1 191 ? -14.461 -18.188 -24.469 1 85.06 191 GLY B N 1
ATOM 7099 C CA . GLY B 1 191 ? -15.594 -17.656 -25.219 1 85.06 191 GLY B CA 1
ATOM 7100 C C . GLY B 1 191 ? -16.406 -18.734 -25.922 1 85.06 191 GLY B C 1
ATOM 7101 O O . GLY B 1 191 ? -17.625 -18.656 -25.984 1 85.06 191 GLY B O 1
ATOM 7102 N N . LYS B 1 192 ? -15.797 -19.812 -26.375 1 83.75 192 LYS B N 1
ATOM 7103 C CA . LYS B 1 192 ? -16.516 -20.781 -27.203 1 83.75 192 LYS B CA 1
ATOM 7104 C C . LYS B 1 192 ? -16.797 -22.062 -26.406 1 83.75 192 LYS B C 1
ATOM 7106 O O . LYS B 1 192 ? -17.125 -23.094 -27 1 83.75 192 LYS B O 1
ATOM 7111 N N . ARG B 1 193 ? -16.734 -22.016 -25.141 1 87.44 193 ARG B N 1
ATOM 7112 C CA . ARG B 1 193 ? -16.922 -23.234 -24.344 1 87.44 193 ARG B CA 1
ATOM 7113 C C . ARG B 1 193 ? -18.328 -23.266 -23.75 1 87.44 193 ARG B C 1
ATOM 7115 O O . ARG B 1 193 ? -18.703 -24.234 -23.078 1 87.44 193 ARG B O 1
ATOM 7122 N N . GLY B 1 194 ? -19.109 -22.281 -24.016 1 86.25 194 GLY B N 1
ATOM 7123 C CA . GLY B 1 194 ? -20.5 -22.25 -23.609 1 86.25 194 GLY B CA 1
ATOM 7124 C C . GLY B 1 194 ? -20.688 -22.234 -22.109 1 86.25 194 GLY B C 1
ATOM 7125 O O . GLY B 1 194 ? -21.641 -22.812 -21.578 1 86.25 194 GLY B O 1
ATOM 7126 N N . LEU B 1 195 ? -19.719 -21.703 -21.406 1 90 195 LEU B N 1
ATOM 7127 C CA . LEU B 1 195 ? -19.828 -21.594 -19.953 1 90 195 LEU B CA 1
ATOM 7128 C C . LEU B 1 195 ? -20.797 -20.484 -19.562 1 90 195 LEU B C 1
ATOM 7130 O O . LEU B 1 195 ? -20.984 -19.531 -20.312 1 90 195 LEU B O 1
ATOM 7134 N N . LEU B 1 196 ? -21.469 -20.688 -18.422 1 87.62 196 LEU B N 1
ATOM 7135 C CA . LEU B 1 196 ? -22.438 -19.703 -17.938 1 87.62 196 LEU B CA 1
ATOM 7136 C C . LEU B 1 196 ? -22.016 -19.156 -16.578 1 87.62 196 LEU B C 1
ATOM 7138 O O . LEU B 1 196 ? -21.328 -19.844 -15.812 1 87.62 196 LEU B O 1
ATOM 7142 N N . THR B 1 197 ? -22.359 -17.922 -16.391 1 84.94 197 THR B N 1
ATOM 7143 C CA . THR B 1 197 ? -22.156 -17.344 -15.078 1 84.94 197 THR B CA 1
ATOM 7144 C C . THR B 1 197 ? -23.25 -17.781 -14.117 1 84.94 197 THR B C 1
ATOM 7146 O O . THR B 1 197 ? -24.172 -18.5 -14.5 1 84.94 197 THR B O 1
ATOM 7149 N N . ILE B 1 198 ? -23.188 -17.469 -12.891 1 75.19 198 ILE B N 1
ATOM 7150 C CA . ILE B 1 198 ? -24.141 -17.859 -11.859 1 75.19 198 ILE B CA 1
ATOM 7151 C C . ILE B 1 198 ? -25.5 -17.234 -12.156 1 75.19 198 ILE B C 1
ATOM 7153 O O . ILE B 1 198 ? -26.531 -17.844 -11.875 1 75.19 198 ILE B O 1
ATOM 7157 N N . ASP B 1 199 ? -25.453 -16.078 -12.836 1 74.19 199 ASP B N 1
ATOM 7158 C CA . ASP B 1 199 ? -26.703 -15.383 -13.156 1 74.19 199 ASP B CA 1
ATOM 7159 C C . ASP B 1 199 ? -27.297 -15.891 -14.477 1 74.19 199 ASP B C 1
ATOM 7161 O O . ASP B 1 199 ? -28.328 -15.406 -14.922 1 74.19 199 ASP B O 1
ATOM 7165 N N . GLY B 1 200 ? -26.641 -16.891 -15.117 1 77.81 200 GLY B N 1
ATOM 7166 C CA . GLY B 1 200 ? -27.156 -17.469 -16.344 1 77.81 200 GLY B CA 1
ATOM 7167 C C . GLY B 1 200 ? -26.672 -16.75 -17.594 1 77.81 200 GLY B C 1
ATOM 7168 O O . GLY B 1 200 ? -27.047 -17.109 -18.703 1 77.81 200 GLY B O 1
ATOM 7169 N N . SER B 1 201 ? -25.906 -15.688 -17.391 1 83.38 201 SER B N 1
ATOM 7170 C CA . SER B 1 201 ? -25.391 -14.984 -18.547 1 83.38 201 SER B CA 1
ATOM 7171 C C . SER B 1 201 ? -24.156 -15.68 -19.125 1 83.38 201 SER B C 1
ATOM 7173 O O . SER B 1 201 ? -23.5 -16.453 -18.422 1 83.38 201 SER B O 1
ATOM 7175 N N . PRO B 1 202 ? -23.984 -15.5 -20.438 1 89.31 202 PRO B N 1
ATOM 7176 C CA . PRO B 1 202 ? -22.812 -16.141 -21.031 1 89.31 202 PRO B CA 1
ATOM 7177 C C . PRO B 1 202 ? -21.484 -15.656 -20.438 1 89.31 202 PRO B C 1
ATOM 7179 O O . PRO B 1 202 ? -21.344 -14.469 -20.156 1 89.31 202 PRO B O 1
ATOM 7182 N N . TYR B 1 203 ? -20.641 -16.641 -20.234 1 92.19 203 TYR B N 1
ATOM 7183 C CA . TYR B 1 203 ? -19.359 -16.391 -19.594 1 92.19 203 TYR B CA 1
ATOM 7184 C C . TYR B 1 203 ? -18.312 -15.977 -20.609 1 92.19 203 TYR B C 1
ATOM 7186 O O . TYR B 1 203 ? -17.969 -16.75 -21.5 1 92.19 203 TYR B O 1
ATOM 7194 N N . PHE B 1 204 ? -17.812 -14.711 -20.594 1 92.5 204 PHE B N 1
ATOM 7195 C CA . PHE B 1 204 ? -16.672 -14.18 -21.344 1 92.5 204 PHE B CA 1
ATOM 7196 C C . PHE B 1 204 ? -16.891 -14.328 -22.844 1 92.5 204 PHE B C 1
ATOM 7198 O O . PHE B 1 204 ? -16.031 -14.836 -23.562 1 92.5 204 PHE B O 1
ATOM 7205 N N . THR B 1 205 ? -18.047 -13.852 -23.391 1 90.75 205 THR B N 1
ATOM 7206 C CA . THR B 1 205 ? -18.375 -13.922 -24.812 1 90.75 205 THR B CA 1
ATOM 7207 C C . THR B 1 205 ? -18.188 -12.555 -25.484 1 90.75 205 THR B C 1
ATOM 7209 O O . THR B 1 205 ? -17.938 -12.477 -26.688 1 90.75 205 THR B O 1
ATOM 7212 N N . ASN B 1 206 ? -18.281 -11.508 -24.656 1 90.81 206 ASN B N 1
ATOM 7213 C CA . ASN B 1 206 ? -18.094 -10.156 -25.172 1 90.81 206 ASN B CA 1
ATOM 7214 C C . ASN B 1 206 ? -16.797 -9.531 -24.672 1 90.81 206 ASN B C 1
ATOM 7216 O O . ASN B 1 206 ? -16.562 -9.477 -23.453 1 90.81 206 ASN B O 1
ATOM 7220 N N . TYR B 1 207 ? -16.031 -9 -25.625 1 92.81 207 TYR B N 1
ATOM 7221 C CA . TYR B 1 207 ? -14.695 -8.508 -25.297 1 92.81 207 TYR B CA 1
ATOM 7222 C C . TYR B 1 207 ? -14.773 -7.352 -24.297 1 92.81 207 TYR B C 1
ATOM 7224 O O . TYR B 1 207 ? -14.031 -7.32 -23.312 1 92.81 207 TYR B O 1
ATOM 7232 N N . LEU B 1 208 ? -15.625 -6.359 -24.5 1 89.81 208 LEU B N 1
ATOM 7233 C CA . LEU B 1 208 ? -15.703 -5.184 -23.641 1 89.81 208 LEU B CA 1
ATOM 7234 C C . LEU B 1 208 ? -16.156 -5.566 -22.234 1 89.81 208 LEU B C 1
ATOM 7236 O O . LEU B 1 208 ? -15.688 -4.996 -21.25 1 89.81 208 LEU B O 1
ATOM 7240 N N . ASP B 1 209 ? -17.016 -6.566 -22.156 1 90.19 209 ASP B N 1
ATOM 7241 C CA . ASP B 1 209 ? -17.453 -7.051 -20.859 1 90.19 209 ASP B CA 1
ATOM 7242 C C . ASP B 1 209 ? -16.328 -7.766 -20.109 1 90.19 209 ASP B C 1
ATOM 7244 O O . ASP B 1 209 ? -16.219 -7.66 -18.891 1 90.19 209 ASP B O 1
ATOM 7248 N N . ILE B 1 210 ? -15.523 -8.422 -20.891 1 94.25 210 ILE B N 1
ATOM 7249 C CA . ILE B 1 210 ? -14.406 -9.141 -20.297 1 94.25 210 ILE B CA 1
ATOM 7250 C C . ILE B 1 210 ? -13.383 -8.148 -19.734 1 94.25 210 ILE B C 1
ATOM 7252 O O . ILE B 1 210 ? -12.867 -8.328 -18.641 1 94.25 210 ILE B O 1
ATOM 7256 N N . VAL B 1 211 ? -13.188 -7.094 -20.516 1 93.94 211 VAL B N 1
ATOM 7257 C CA . VAL B 1 211 ? -12.242 -6.07 -20.078 1 93.94 211 VAL B CA 1
ATOM 7258 C C . VAL B 1 211 ? -12.719 -5.465 -18.766 1 93.94 211 VAL B C 1
ATOM 7260 O O . VAL B 1 211 ? -11.922 -5.262 -17.844 1 93.94 211 VAL B O 1
ATOM 7263 N N . PHE B 1 212 ? -13.953 -5.246 -18.688 1 91 212 PHE B N 1
ATOM 7264 C CA . PHE B 1 212 ? -14.508 -4.645 -17.484 1 91 212 PHE B CA 1
ATOM 7265 C C . PHE B 1 212 ? -14.438 -5.621 -16.312 1 91 212 PHE B C 1
ATOM 7267 O O . PHE B 1 212 ? -14.078 -5.234 -15.195 1 91 212 PHE B O 1
ATOM 7274 N N . ASP B 1 213 ? -14.719 -6.863 -16.547 1 91.06 213 ASP B N 1
ATOM 7275 C CA . ASP B 1 213 ? -14.688 -7.867 -15.492 1 91.06 213 ASP B CA 1
ATOM 7276 C C . ASP B 1 213 ? -13.273 -8.07 -14.961 1 91.06 213 ASP B C 1
ATOM 7278 O O . ASP B 1 213 ? -13.07 -8.203 -13.75 1 91.06 213 ASP B O 1
ATOM 7282 N N . LEU B 1 214 ? -12.391 -8.117 -15.875 1 94.31 214 LEU B N 1
ATOM 7283 C CA . LEU B 1 214 ? -11.008 -8.32 -15.445 1 94.31 214 LEU B CA 1
ATOM 7284 C C . LEU B 1 214 ? -10.461 -7.07 -14.773 1 94.31 214 LEU B C 1
ATOM 7286 O O . LEU B 1 214 ? -9.625 -7.16 -13.867 1 94.31 214 LEU B O 1
ATOM 7290 N N . TYR B 1 215 ? -10.961 -5.91 -15.211 1 92.69 215 TYR B N 1
ATOM 7291 C CA . TYR B 1 215 ? -10.586 -4.68 -14.523 1 92.69 215 TYR B CA 1
ATOM 7292 C C . TYR B 1 215 ? -11.109 -4.68 -13.086 1 92.69 215 TYR B C 1
ATOM 7294 O O . TYR B 1 215 ? -10.391 -4.297 -12.164 1 92.69 215 TYR B O 1
ATOM 7302 N N . VAL B 1 216 ? -12.336 -5.113 -12.914 1 90.31 216 VAL B N 1
ATOM 7303 C CA . VAL B 1 216 ? -12.938 -5.168 -11.586 1 90.31 216 VAL B CA 1
ATOM 7304 C C . VAL B 1 216 ? -12.219 -6.211 -10.734 1 90.31 216 VAL B C 1
ATOM 7306 O O . VAL B 1 216 ? -12.102 -6.059 -9.516 1 90.31 216 VAL B O 1
ATOM 7309 N N . LEU B 1 217 ? -11.664 -7.23 -11.375 1 91.12 217 LEU B N 1
ATOM 7310 C CA . LEU B 1 217 ? -10.922 -8.258 -10.648 1 91.12 217 LEU B CA 1
ATOM 7311 C C . LEU B 1 217 ? -9.672 -7.676 -10 1 91.12 217 LEU B C 1
ATOM 7313 O O . LEU B 1 217 ? -9.25 -8.141 -8.938 1 91.12 217 LEU B O 1
ATOM 7317 N N . VAL B 1 218 ? -9.164 -6.668 -10.586 1 91.06 218 VAL B N 1
ATOM 7318 C CA . VAL B 1 218 ? -7.996 -6.012 -10.023 1 91.06 218 VAL B CA 1
ATOM 7319 C C . VAL B 1 218 ? -8.359 -5.363 -8.688 1 91.06 218 VAL B C 1
ATOM 7321 O O . VAL B 1 218 ? -7.543 -5.316 -7.766 1 91.06 218 VAL B O 1
ATOM 7324 N N . THR B 1 219 ? -9.602 -4.934 -8.5 1 86.31 219 THR B N 1
ATOM 7325 C CA . THR B 1 219 ? -10.07 -4.336 -7.258 1 86.31 219 THR B CA 1
ATOM 7326 C C . THR B 1 219 ? -10.492 -5.41 -6.266 1 86.31 219 THR B C 1
ATOM 7328 O O . THR B 1 219 ? -10.852 -5.105 -5.125 1 86.31 219 THR B O 1
ATOM 7331 N N . THR B 1 220 ? -10.453 -6.68 -6.621 1 85.62 220 THR B N 1
ATOM 7332 C CA . THR B 1 220 ? -10.773 -7.852 -5.816 1 85.62 220 THR B CA 1
ATOM 7333 C C . THR B 1 220 ? -12.266 -7.871 -5.469 1 85.62 220 THR B C 1
ATOM 7335 O O . THR B 1 220 ? -12.703 -8.688 -4.66 1 85.62 220 THR B O 1
ATOM 7338 N N . ALA B 1 221 ? -13.055 -7.012 -6.086 1 83.25 221 ALA B N 1
ATOM 7339 C CA . ALA B 1 221 ? -14.469 -6.922 -5.734 1 83.25 221 ALA B CA 1
ATOM 7340 C C . ALA B 1 221 ? -15.242 -8.141 -6.234 1 83.25 221 ALA B C 1
ATOM 7342 O O . ALA B 1 221 ? -16.188 -8.602 -5.586 1 83.25 221 ALA B O 1
ATOM 7343 N N . ASN B 1 222 ? -14.852 -8.641 -7.418 1 85.75 222 ASN B N 1
ATOM 7344 C CA . ASN B 1 222 ? -15.602 -9.766 -7.965 1 85.75 222 ASN B CA 1
ATOM 7345 C C . ASN B 1 222 ? -14.852 -11.078 -7.781 1 85.75 222 ASN B C 1
ATOM 7347 O O . ASN B 1 222 ? -15.188 -12.086 -8.406 1 85.75 222 ASN B O 1
ATOM 7351 N N . SER B 1 223 ? -13.781 -11.055 -7.012 1 86.81 223 SER B N 1
ATOM 7352 C CA . SER B 1 223 ? -13.102 -12.305 -6.684 1 86.81 223 SER B CA 1
ATOM 7353 C C . SER B 1 223 ? -13.812 -13.047 -5.562 1 86.81 223 SER B C 1
ATOM 7355 O O . SER B 1 223 ? -14.234 -12.438 -4.574 1 86.81 223 SER B O 1
ATOM 7357 N N . PRO B 1 224 ? -14.031 -14.297 -5.68 1 87.5 224 PRO B N 1
ATOM 7358 C CA . PRO B 1 224 ? -13.617 -15.266 -6.699 1 87.5 224 PRO B CA 1
ATOM 7359 C C . PRO B 1 224 ? -14.719 -15.586 -7.703 1 87.5 224 PRO B C 1
ATOM 7361 O O . PRO B 1 224 ? -14.633 -16.578 -8.43 1 87.5 224 PRO B O 1
ATOM 7364 N N . ASP B 1 225 ? -15.742 -14.805 -7.812 1 86.5 225 ASP B N 1
ATOM 7365 C CA . ASP B 1 225 ? -16.906 -15.078 -8.656 1 86.5 225 ASP B CA 1
ATOM 7366 C C . ASP B 1 225 ? -16.5 -15.188 -10.125 1 86.5 225 ASP B C 1
ATOM 7368 O O . ASP B 1 225 ? -17 -16.062 -10.844 1 86.5 225 ASP B O 1
ATOM 7372 N N . VAL B 1 226 ? -15.609 -14.398 -10.523 1 89.31 226 VAL B N 1
ATOM 7373 C CA . VAL B 1 226 ? -15.258 -14.297 -11.938 1 89.31 226 VAL B CA 1
ATOM 7374 C C . VAL B 1 226 ? -14.469 -15.531 -12.367 1 89.31 226 VAL B C 1
ATOM 7376 O O . VAL B 1 226 ? -14.562 -15.961 -13.516 1 89.31 226 VAL B O 1
ATOM 7379 N N . MET B 1 227 ? -13.734 -16.203 -11.508 1 92.38 227 MET B N 1
ATOM 7380 C CA . MET B 1 227 ? -12.875 -17.328 -11.891 1 92.38 227 MET B CA 1
ATOM 7381 C C . MET B 1 227 ? -13.594 -18.656 -11.688 1 92.38 227 MET B C 1
ATOM 7383 O O . MET B 1 227 ? -13.188 -19.672 -12.25 1 92.38 227 MET B O 1
ATOM 7387 N N . MET B 1 228 ? -14.727 -18.734 -10.969 1 90.75 228 MET B N 1
ATOM 7388 C CA . MET B 1 228 ? -15.344 -19.969 -10.516 1 90.75 228 MET B CA 1
ATOM 7389 C C . MET B 1 228 ? -15.875 -20.781 -11.695 1 90.75 228 MET B C 1
ATOM 7391 O O . MET B 1 228 ? -15.68 -22 -11.758 1 90.75 228 MET B O 1
ATOM 7395 N N . PRO B 1 229 ? -16.531 -20.094 -12.688 1 91 229 PRO B N 1
ATOM 7396 C CA . PRO B 1 229 ? -17 -20.891 -13.812 1 91 229 PRO B CA 1
ATOM 7397 C C . PRO B 1 229 ? -15.875 -21.594 -14.57 1 91 229 PRO B C 1
ATOM 7399 O O . PRO B 1 229 ? -16.016 -22.734 -14.992 1 91 229 PRO B O 1
ATOM 7402 N N . ALA B 1 230 ? -14.805 -20.922 -14.727 1 92.56 230 ALA B N 1
ATOM 7403 C CA . ALA B 1 230 ? -13.648 -21.531 -15.383 1 92.56 230 ALA B CA 1
ATOM 7404 C C . ALA B 1 230 ? -13 -22.594 -14.492 1 92.56 230 ALA B C 1
ATOM 7406 O O . ALA B 1 230 ? -12.609 -23.656 -14.977 1 92.56 230 ALA B O 1
ATOM 7407 N N . TYR B 1 231 ? -12.953 -22.312 -13.211 1 91.06 231 TYR B N 1
ATOM 7408 C CA . TYR B 1 231 ? -12.375 -23.25 -12.25 1 91.06 231 TYR B CA 1
ATOM 7409 C C . TYR B 1 231 ? -13.219 -24.516 -12.141 1 91.06 231 TYR B C 1
ATOM 7411 O O . TYR B 1 231 ? -12.688 -25.625 -12.07 1 91.06 231 TYR B O 1
ATOM 7419 N N . ASN B 1 232 ? -14.547 -24.375 -12.133 1 89.62 232 ASN B N 1
ATOM 7420 C CA . ASN B 1 232 ? -15.453 -25.516 -12.047 1 89.62 232 ASN B CA 1
ATOM 7421 C C . ASN B 1 232 ? -15.359 -26.406 -13.281 1 89.62 232 ASN B C 1
ATOM 7423 O O . ASN B 1 232 ? -15.578 -27.625 -13.195 1 89.62 232 ASN B O 1
ATOM 7427 N N . TYR B 1 233 ? -14.977 -25.75 -14.383 1 89.12 233 TYR B N 1
ATOM 7428 C CA . TYR B 1 233 ? -14.836 -26.5 -15.625 1 89.12 233 TYR B CA 1
ATOM 7429 C C . TYR B 1 233 ? -13.531 -27.281 -15.641 1 89.12 233 TYR B C 1
ATOM 7431 O O . TYR B 1 233 ? -13.516 -28.469 -15.938 1 89.12 233 TYR B O 1
ATOM 7439 N N . SER B 1 234 ? -12.461 -26.578 -15.359 1 90.25 234 SER B N 1
ATOM 7440 C CA . SER B 1 234 ? -11.156 -27.234 -15.328 1 90.25 234 SER B CA 1
ATOM 7441 C C . SER B 1 234 ? -10.203 -26.516 -14.367 1 90.25 234 SER B C 1
ATOM 7443 O O . SER B 1 234 ? -10.172 -25.297 -14.312 1 90.25 234 SER B O 1
ATOM 7445 N N . VAL B 1 235 ? -9.445 -27.312 -13.633 1 90.38 235 VAL B N 1
ATOM 7446 C CA . VAL B 1 235 ? -8.508 -26.781 -12.656 1 90.38 235 VAL B CA 1
ATOM 7447 C C . VAL B 1 235 ? -7.359 -26.078 -13.367 1 90.38 235 VAL B C 1
ATOM 7449 O O . VAL B 1 235 ? -6.777 -25.125 -12.828 1 90.38 235 VAL B O 1
ATOM 7452 N N . PHE B 1 236 ? -7.055 -26.359 -14.578 1 88.62 236 PHE B N 1
ATOM 7453 C CA . PHE B 1 236 ? -5.918 -25.812 -15.305 1 88.62 236 PHE B CA 1
ATOM 7454 C C . PHE B 1 236 ? -6.164 -24.344 -15.672 1 88.62 236 PHE B C 1
ATOM 7456 O O . PHE B 1 236 ? -5.219 -23.578 -15.82 1 88.62 236 PHE B O 1
ATOM 7463 N N . PHE B 1 237 ? -7.461 -24.016 -15.719 1 91.25 237 PHE B N 1
ATOM 7464 C CA . PHE B 1 237 ? -7.777 -22.641 -16.109 1 91.25 237 PHE B CA 1
ATOM 7465 C C . PHE B 1 237 ? -7.543 -21.688 -14.953 1 91.25 237 PHE B C 1
ATOM 7467 O O . PHE B 1 237 ? -7.512 -20.469 -15.141 1 91.25 237 PHE B O 1
ATOM 7474 N N . THR B 1 238 ? -7.336 -22.281 -13.766 1 92.94 238 THR B N 1
ATOM 7475 C CA . THR B 1 238 ? -7.051 -21.422 -12.617 1 92.94 238 THR B CA 1
ATOM 7476 C C . THR B 1 238 ? -5.668 -20.797 -12.742 1 92.94 238 THR B C 1
ATOM 7478 O O . THR B 1 238 ? -5.41 -19.734 -12.172 1 92.94 238 THR B O 1
ATOM 7481 N N . VAL B 1 239 ? -4.809 -21.391 -13.562 1 93.12 239 VAL B N 1
ATOM 7482 C CA . VAL B 1 239 ? -3.467 -20.844 -13.758 1 93.12 239 VAL B CA 1
ATOM 7483 C C . VAL B 1 239 ? -3.549 -19.469 -14.414 1 93.12 239 VAL B C 1
ATOM 7485 O O . VAL B 1 239 ? -2.775 -18.578 -14.086 1 93.12 239 VAL B O 1
ATOM 7488 N N . PHE B 1 240 ? -4.523 -19.297 -15.344 1 93.94 240 PHE B N 1
ATOM 7489 C CA . PHE B 1 240 ? -4.742 -18 -16 1 93.94 240 PHE B CA 1
ATOM 7490 C C . PHE B 1 240 ? -5.051 -16.922 -14.977 1 93.94 240 PHE B C 1
ATOM 7492 O O . PHE B 1 240 ? -4.445 -15.844 -15.008 1 93.94 240 PHE B O 1
ATOM 7499 N N . PHE B 1 241 ? -5.914 -17.219 -14.094 1 95 241 PHE B N 1
ATOM 7500 C CA . PHE B 1 241 ? -6.352 -16.219 -13.125 1 95 241 PHE B CA 1
ATOM 7501 C C . PHE B 1 241 ? -5.273 -15.984 -12.078 1 95 241 PHE B C 1
ATOM 7503 O O . PHE B 1 241 ? -5.125 -14.867 -11.578 1 95 241 PHE B O 1
ATOM 7510 N N . ILE B 1 242 ? -4.52 -17.047 -11.742 1 94.25 242 ILE B N 1
ATOM 7511 C CA . ILE B 1 242 ? -3.426 -16.875 -10.797 1 94.25 242 ILE B CA 1
ATOM 7512 C C . ILE B 1 242 ? -2.381 -15.93 -11.375 1 94.25 242 ILE B C 1
ATOM 7514 O O . ILE B 1 242 ? -1.929 -15 -10.703 1 94.25 242 ILE B O 1
ATOM 7518 N N . LEU B 1 243 ? -2.062 -16.125 -12.609 1 93.94 243 LEU B N 1
ATOM 7519 C CA . LEU B 1 243 ? -1.092 -15.258 -13.273 1 93.94 243 LEU B CA 1
ATOM 7520 C C . LEU B 1 243 ? -1.617 -13.828 -13.375 1 93.94 243 LEU B C 1
ATOM 7522 O O . LEU B 1 243 ? -0.873 -12.867 -13.148 1 93.94 243 LEU B O 1
ATOM 7526 N N . TYR B 1 244 ? -2.869 -13.688 -13.711 1 95.62 244 TYR B N 1
ATOM 7527 C CA . TYR B 1 244 ? -3.482 -12.375 -13.812 1 95.62 244 TYR B CA 1
ATOM 7528 C C . TYR B 1 244 ? -3.436 -11.641 -12.477 1 95.62 244 TYR B C 1
ATOM 7530 O O . TYR B 1 244 ? -3.102 -10.453 -12.422 1 95.62 244 TYR B O 1
ATOM 7538 N N . ILE B 1 245 ? -3.742 -12.344 -11.414 1 94.38 245 ILE B N 1
ATOM 7539 C CA . ILE B 1 245 ? -3.799 -11.75 -10.086 1 94.38 245 ILE B CA 1
ATOM 7540 C C . ILE B 1 245 ? -2.393 -11.352 -9.641 1 94.38 245 ILE B C 1
ATOM 7542 O O . ILE B 1 245 ? -2.193 -10.258 -9.109 1 94.38 245 ILE B O 1
ATOM 7546 N N . VAL B 1 246 ? -1.43 -12.18 -9.852 1 92.12 246 VAL B N 1
ATOM 7547 C CA . VAL B 1 246 ? -0.062 -11.891 -9.438 1 92.12 246 VAL B CA 1
ATOM 7548 C C . VAL B 1 246 ? 0.478 -10.695 -10.211 1 92.12 246 VAL B C 1
ATOM 7550 O O . VAL B 1 246 ? 1.055 -9.773 -9.617 1 92.12 246 VAL B O 1
ATOM 7553 N N . ILE B 1 247 ? 0.201 -10.625 -11.469 1 92.12 247 ILE B N 1
ATOM 7554 C CA . ILE B 1 247 ? 0.783 -9.594 -12.32 1 92.12 247 ILE B CA 1
ATOM 7555 C C . ILE B 1 247 ? 0.022 -8.281 -12.148 1 92.12 247 ILE B C 1
ATOM 7557 O O . ILE B 1 247 ? 0.623 -7.246 -11.859 1 92.12 247 ILE B O 1
ATOM 7561 N N . ASN B 1 248 ? -1.285 -8.344 -12.289 1 93.12 248 ASN B N 1
ATOM 7562 C CA . ASN B 1 248 ? -2.061 -7.113 -12.344 1 93.12 248 ASN B CA 1
ATOM 7563 C C . ASN B 1 248 ? -2.506 -6.668 -10.961 1 93.12 248 ASN B C 1
ATOM 7565 O O . ASN B 1 248 ? -2.488 -5.477 -10.648 1 93.12 248 ASN B O 1
ATOM 7569 N N . THR B 1 249 ? -2.92 -7.516 -10.109 1 90.81 249 THR B N 1
ATOM 7570 C CA . THR B 1 249 ? -3.473 -7.129 -8.812 1 90.81 249 THR B CA 1
ATOM 7571 C C . THR B 1 249 ? -2.357 -6.832 -7.816 1 90.81 249 THR B C 1
ATOM 7573 O O . THR B 1 249 ? -2.398 -5.816 -7.121 1 90.81 249 THR B O 1
ATOM 7576 N N . TYR B 1 250 ? -1.354 -7.59 -7.773 1 90.44 250 TYR B N 1
ATOM 7577 C CA . TYR B 1 250 ? -0.356 -7.387 -6.727 1 90.44 250 TYR B CA 1
ATOM 7578 C C . TYR B 1 250 ? 0.858 -6.645 -7.27 1 90.44 250 TYR B C 1
ATOM 7580 O O . TYR B 1 250 ? 1.312 -5.664 -6.672 1 90.44 250 TYR B O 1
ATOM 7588 N N . THR B 1 251 ? 1.378 -7.035 -8.414 1 89.31 251 THR B N 1
ATOM 7589 C CA . THR B 1 251 ? 2.607 -6.43 -8.906 1 89.31 251 THR B CA 1
ATOM 7590 C C . THR B 1 251 ? 2.342 -5.012 -9.414 1 89.31 251 THR B C 1
ATOM 7592 O O . THR B 1 251 ? 3.004 -4.062 -8.992 1 89.31 251 THR B O 1
ATOM 7595 N N . PHE B 1 252 ? 1.34 -4.855 -10.289 1 90.38 252 PHE B N 1
ATOM 7596 C CA . PHE B 1 252 ? 1.082 -3.539 -10.859 1 90.38 252 PHE B CA 1
ATOM 7597 C C . PHE B 1 252 ? 0.604 -2.568 -9.789 1 90.38 252 PHE B C 1
ATOM 7599 O O . PHE B 1 252 ? 0.982 -1.396 -9.789 1 90.38 252 PHE B O 1
ATOM 7606 N N . MET B 1 253 ? -0.238 -3.012 -8.867 1 89.69 253 MET B N 1
ATOM 7607 C CA . MET B 1 253 ? -0.717 -2.119 -7.812 1 89.69 253 MET B CA 1
ATOM 7608 C C . MET B 1 253 ? 0.431 -1.672 -6.914 1 89.69 253 MET B C 1
ATOM 7610 O O . MET B 1 253 ? 0.478 -0.517 -6.488 1 89.69 253 MET B O 1
ATOM 7614 N N . SER B 1 254 ? 1.307 -2.543 -6.641 1 89.19 254 SER B N 1
ATOM 7615 C CA . SER B 1 254 ? 2.479 -2.168 -5.855 1 89.19 254 SER B CA 1
ATOM 7616 C C . SER B 1 254 ? 3.369 -1.194 -6.621 1 89.19 254 SER B C 1
ATOM 7618 O O . SER B 1 254 ? 3.965 -0.292 -6.027 1 89.19 254 SER B O 1
ATOM 7620 N N . PHE B 1 255 ? 3.355 -1.367 -7.93 1 88.62 255 PHE B N 1
ATOM 7621 C CA . PHE B 1 255 ? 4.141 -0.467 -8.766 1 88.62 255 PHE B CA 1
ATOM 7622 C C . PHE B 1 255 ? 3.52 0.924 -8.797 1 88.62 255 PHE B C 1
ATOM 7624 O O . PHE B 1 255 ? 4.234 1.928 -8.852 1 88.62 255 PHE B O 1
ATOM 7631 N N . PHE B 1 256 ? 2.252 0.984 -8.812 1 90.62 256 PHE B N 1
ATOM 7632 C CA . PHE B 1 256 ? 1.574 2.273 -8.742 1 90.62 256 PHE B CA 1
ATOM 7633 C C . PHE B 1 256 ? 1.964 3.016 -7.469 1 90.62 256 PHE B C 1
ATOM 7635 O O . PHE B 1 256 ? 2.297 4.203 -7.512 1 90.62 256 PHE B O 1
ATOM 7642 N N . LEU B 1 257 ? 1.924 2.338 -6.41 1 90.62 257 LEU B N 1
ATOM 7643 C CA . LEU B 1 257 ? 2.277 2.945 -5.129 1 90.62 257 LEU B CA 1
ATOM 7644 C C . LEU B 1 257 ? 3.729 3.418 -5.137 1 90.62 257 LEU B C 1
ATOM 7646 O O . LEU B 1 257 ? 4.031 4.512 -4.648 1 90.62 257 LEU B O 1
ATOM 7650 N N . ALA B 1 258 ? 4.629 2.613 -5.723 1 88.88 258 ALA B N 1
ATOM 7651 C CA . ALA B 1 258 ? 6.051 2.947 -5.758 1 88.88 258 ALA B CA 1
ATOM 7652 C C . ALA B 1 258 ? 6.301 4.203 -6.586 1 88.88 258 ALA B C 1
ATOM 7654 O O . ALA B 1 258 ? 7.078 5.074 -6.188 1 88.88 258 ALA B O 1
ATOM 7655 N N . VAL B 1 259 ? 5.629 4.281 -7.711 1 87.88 259 VAL B N 1
ATOM 7656 C CA . VAL B 1 259 ? 5.82 5.422 -8.602 1 87.88 259 VAL B CA 1
ATOM 7657 C C . VAL B 1 259 ? 5.25 6.684 -7.961 1 87.88 259 VAL B C 1
ATOM 7659 O O . VAL B 1 259 ? 5.875 7.746 -8 1 87.88 259 VAL B O 1
ATOM 7662 N N . VAL B 1 260 ? 4.113 6.547 -7.355 1 88.06 260 VAL B N 1
ATOM 7663 C CA . VAL B 1 260 ? 3.494 7.691 -6.691 1 88.06 260 VAL B CA 1
ATOM 7664 C C . VAL B 1 260 ? 4.352 8.125 -5.508 1 88.06 260 VAL B C 1
ATOM 7666 O O . VAL B 1 260 ? 4.578 9.32 -5.305 1 88.06 260 VAL B O 1
ATOM 7669 N N . TYR B 1 261 ? 4.824 7.172 -4.773 1 87 261 TYR B N 1
ATOM 7670 C CA . TYR B 1 261 ? 5.648 7.469 -3.605 1 87 261 TYR B CA 1
ATOM 7671 C C . TYR B 1 261 ? 6.934 8.18 -4.016 1 87 261 TYR B C 1
ATOM 7673 O O . TYR B 1 261 ? 7.332 9.164 -3.387 1 87 261 TYR B O 1
ATOM 7681 N N . ASN B 1 262 ? 7.531 7.715 -5.02 1 84.75 262 ASN B N 1
ATOM 7682 C CA . ASN B 1 262 ? 8.781 8.305 -5.488 1 84.75 262 ASN B CA 1
ATOM 7683 C C . ASN B 1 262 ? 8.57 9.734 -5.984 1 84.75 262 ASN B C 1
ATOM 7685 O O . ASN B 1 262 ? 9.367 10.625 -5.691 1 84.75 262 ASN B O 1
ATOM 7689 N N . ASN B 1 263 ? 7.559 9.914 -6.734 1 83.94 263 ASN B N 1
ATOM 7690 C CA . ASN B 1 263 ? 7.262 11.258 -7.23 1 83.94 263 ASN B CA 1
ATOM 7691 C C . ASN B 1 263 ? 6.863 12.195 -6.102 1 83.94 263 ASN B C 1
ATOM 7693 O O . ASN B 1 263 ? 7.266 13.359 -6.086 1 83.94 263 ASN B O 1
ATOM 7697 N N . TYR B 1 264 ? 6.113 11.664 -5.215 1 82.38 264 TYR B N 1
ATOM 7698 C CA . TYR B 1 264 ? 5.707 12.477 -4.07 1 82.38 264 TYR B CA 1
ATOM 7699 C C . TYR B 1 264 ? 6.914 12.906 -3.25 1 82.38 264 TYR B C 1
ATOM 7701 O O . TYR B 1 264 ? 7.027 14.07 -2.859 1 82.38 264 TYR B O 1
ATOM 7709 N N . LYS B 1 265 ? 7.777 12.008 -2.988 1 82.25 265 LYS B N 1
ATOM 7710 C CA . LYS B 1 265 ? 8.977 12.305 -2.205 1 82.25 265 LYS B CA 1
ATOM 7711 C C . LYS B 1 265 ? 9.844 13.352 -2.904 1 82.25 265 LYS B C 1
ATOM 7713 O O . LYS B 1 265 ? 10.336 14.281 -2.266 1 82.25 265 LYS B O 1
ATOM 7718 N N . LYS B 1 266 ? 9.992 13.18 -4.141 1 82.19 266 LYS B N 1
ATOM 7719 C CA . LYS B 1 266 ? 10.805 14.102 -4.93 1 82.19 266 LYS B CA 1
ATOM 7720 C C . LYS B 1 266 ? 10.227 15.508 -4.898 1 82.19 266 LYS B C 1
ATOM 7722 O O . LYS B 1 266 ? 10.938 16.469 -4.602 1 82.19 266 LYS B O 1
ATOM 7727 N N . TYR B 1 267 ? 9.023 15.641 -5.062 1 80.94 267 TYR B N 1
ATOM 7728 C CA . TYR B 1 267 ? 8.406 16.953 -5.145 1 80.94 267 TYR B CA 1
ATOM 7729 C C . TYR B 1 267 ? 8.219 17.562 -3.756 1 80.94 267 TYR B C 1
ATOM 7731 O O . TYR B 1 267 ? 8.266 18.781 -3.59 1 80.94 267 TYR B O 1
ATOM 7739 N N . LEU B 1 268 ? 7.996 16.703 -2.795 1 79.81 268 LEU B N 1
ATOM 7740 C CA . LEU B 1 268 ? 7.945 17.219 -1.428 1 79.81 268 LEU B CA 1
ATOM 7741 C C . LEU B 1 268 ? 9.281 17.844 -1.028 1 79.81 268 LEU B C 1
ATOM 7743 O O . LEU B 1 268 ? 9.312 18.906 -0.415 1 79.81 268 LEU B O 1
ATOM 7747 N N . LYS B 1 269 ? 10.375 17.219 -1.387 1 80.94 269 LYS B N 1
ATOM 7748 C CA . LYS B 1 269 ? 11.695 17.766 -1.098 1 80.94 269 LYS B CA 1
ATOM 7749 C C . LYS B 1 269 ? 11.914 19.094 -1.799 1 80.94 269 LYS B C 1
ATOM 7751 O O . LYS B 1 269 ? 12.445 20.031 -1.204 1 80.94 269 LYS B O 1
ATOM 7756 N N . GLU B 1 270 ? 11.461 19.125 -2.969 1 81.31 270 GLU B N 1
ATOM 7757 C CA . GLU B 1 270 ? 11.594 20.359 -3.729 1 81.31 270 GLU B CA 1
ATOM 7758 C C . GLU B 1 270 ? 10.734 21.469 -3.129 1 81.31 270 GLU B C 1
ATOM 7760 O O . GLU B 1 270 ? 11.156 22.625 -3.064 1 81.31 270 GLU B O 1
ATOM 7765 N N . GLU B 1 271 ? 9.633 21.125 -2.688 1 80.94 271 GLU B N 1
ATOM 7766 C CA . GLU B 1 271 ? 8.742 22.125 -2.09 1 80.94 271 GLU B CA 1
ATOM 7767 C C . GLU B 1 271 ? 9.289 22.625 -0.76 1 80.94 271 GLU B C 1
ATOM 7769 O O . GLU B 1 271 ? 9.188 23.812 -0.458 1 80.94 271 GLU B O 1
ATOM 7774 N N . VAL B 1 272 ? 9.844 21.75 -0.001 1 79.62 272 VAL B N 1
ATOM 7775 C CA . VAL B 1 272 ? 10.414 22.141 1.278 1 79.62 272 VAL B CA 1
ATOM 7776 C C . VAL B 1 272 ? 11.633 23.031 1.041 1 79.62 272 VAL B C 1
ATOM 7778 O O . VAL B 1 272 ? 11.852 24.016 1.758 1 79.62 272 VAL B O 1
ATOM 7781 N N . ARG B 1 273 ? 12.344 22.719 0.038 1 81.31 273 ARG B N 1
ATOM 7782 C CA . ARG B 1 273 ? 13.5 23.547 -0.306 1 81.31 273 ARG B CA 1
ATOM 7783 C C . ARG B 1 273 ? 13.07 24.953 -0.711 1 81.31 273 ARG B C 1
ATOM 7785 O O . ARG B 1 273 ? 13.68 25.938 -0.293 1 81.31 273 ARG B O 1
ATOM 7792 N N . GLN B 1 274 ? 12.008 24.984 -1.417 1 82.25 274 GLN B N 1
ATOM 7793 C CA . GLN B 1 274 ? 11.508 26.281 -1.85 1 82.25 274 GLN B CA 1
ATOM 7794 C C . GLN B 1 274 ? 10.922 27.062 -0.676 1 82.25 274 GLN B C 1
ATOM 7796 O O . GLN B 1 274 ? 11.047 28.297 -0.618 1 82.25 274 GLN B O 1
ATOM 7801 N N . LEU B 1 275 ? 10.359 26.375 0.198 1 83.06 275 LEU B N 1
ATOM 7802 C CA . LEU B 1 275 ? 9.781 27.031 1.369 1 83.06 275 LEU B CA 1
ATOM 7803 C C . LEU B 1 275 ? 10.875 27.609 2.268 1 83.06 275 LEU B C 1
ATOM 7805 O O . LEU B 1 275 ? 10.758 28.719 2.77 1 83.06 275 LEU B O 1
ATOM 7809 N N . VAL B 1 276 ? 11.93 26.875 2.379 1 82.12 276 VAL B N 1
ATOM 7810 C CA . VAL B 1 276 ? 13.039 27.328 3.211 1 82.12 276 VAL B CA 1
ATOM 7811 C C . VAL B 1 276 ? 13.727 28.516 2.545 1 82.12 276 VAL B C 1
ATOM 7813 O O . VAL B 1 276 ? 14.094 29.484 3.217 1 82.12 276 VAL B O 1
ATOM 7816 N N . LYS B 1 277 ? 13.805 28.422 1.292 1 84.62 277 LYS B N 1
ATOM 7817 C CA . LYS B 1 277 ? 14.398 29.547 0.568 1 84.62 277 LYS B CA 1
ATOM 7818 C C . LYS B 1 277 ? 13.539 30.797 0.686 1 84.62 277 LYS B C 1
ATOM 7820 O O . LYS B 1 277 ? 14.062 31.891 0.905 1 84.62 277 LYS B O 1
ATOM 7825 N N . ALA B 1 278 ? 12.281 30.625 0.535 1 85.38 278 ALA B N 1
ATOM 7826 C CA . ALA B 1 278 ? 11.359 31.766 0.64 1 85.38 278 ALA B CA 1
ATOM 7827 C C . ALA B 1 278 ? 11.375 32.344 2.051 1 85.38 278 ALA B C 1
ATOM 7829 O O . ALA B 1 278 ? 11.305 33.562 2.225 1 85.38 278 ALA B O 1
ATOM 7830 N N . ARG B 1 279 ? 11.406 31.531 2.994 1 85.56 279 ARG B N 1
ATOM 7831 C CA . ARG B 1 279 ? 11.469 31.969 4.383 1 85.56 279 ARG B CA 1
ATOM 7832 C C . ARG B 1 279 ? 12.742 32.781 4.641 1 85.56 279 ARG B C 1
ATOM 7834 O O . ARG B 1 279 ? 12.703 33.812 5.289 1 85.56 279 ARG B O 1
ATOM 7841 N N . ARG B 1 280 ? 13.828 32.281 4.129 1 85 280 ARG B N 1
ATOM 7842 C CA . ARG B 1 280 ? 15.109 32.969 4.316 1 85 280 ARG B CA 1
ATOM 7843 C C . ARG B 1 280 ? 15.125 34.312 3.584 1 85 280 ARG B C 1
ATOM 7845 O O . ARG B 1 280 ? 15.656 35.281 4.098 1 85 280 ARG B O 1
ATOM 7852 N N . PHE B 1 281 ? 14.531 34.25 2.496 1 88.25 281 PHE B N 1
ATOM 7853 C CA . PHE B 1 281 ? 14.477 35.469 1.714 1 88.25 281 PHE B CA 1
ATOM 7854 C C . PHE B 1 281 ? 13.664 36.531 2.438 1 88.25 281 PHE B C 1
ATOM 7856 O O . PHE B 1 281 ? 14.078 37.719 2.512 1 88.25 281 PHE B O 1
ATOM 7863 N N . LYS B 1 282 ? 12.555 36.25 2.967 1 90.31 282 LYS B N 1
ATOM 7864 C CA . LYS B 1 282 ? 11.711 37.188 3.684 1 90.31 282 LYS B CA 1
ATOM 7865 C C . LYS B 1 282 ? 12.398 37.688 4.957 1 90.31 282 LYS B C 1
ATOM 7867 O O . LYS B 1 282 ? 12.289 38.875 5.312 1 90.31 282 LYS B O 1
ATOM 7872 N N . MET B 1 283 ? 13.086 36.781 5.555 1 90.62 283 MET B N 1
ATOM 7873 C CA . MET B 1 283 ? 13.797 37.188 6.773 1 90.62 283 MET B CA 1
ATOM 7874 C C . MET B 1 283 ? 14.961 38.094 6.449 1 90.62 283 MET B C 1
ATOM 7876 O O . MET B 1 283 ? 15.266 39.031 7.215 1 90.62 283 MET B O 1
ATOM 7880 N N . CYS B 1 284 ? 15.602 37.844 5.355 1 89.69 284 CYS B N 1
ATOM 7881 C CA . CYS B 1 284 ? 16.688 38.75 4.938 1 89.69 284 CYS B CA 1
ATOM 7882 C C . CYS B 1 284 ? 16.156 40.125 4.613 1 89.69 284 CYS B C 1
ATOM 7884 O O . CYS B 1 284 ? 16.812 41.125 4.906 1 89.69 284 CYS B O 1
ATOM 7886 N N . ARG B 1 285 ? 15.008 40.156 4.051 1 89.12 285 ARG B N 1
ATOM 7887 C CA . ARG B 1 285 ? 14.391 41.438 3.752 1 89.12 285 ARG B CA 1
ATOM 7888 C C . ARG B 1 285 ? 14.023 42.188 5.031 1 89.12 285 ARG B C 1
ATOM 7890 O O . ARG B 1 285 ? 14.148 43.406 5.109 1 89.12 285 ARG B O 1
ATOM 7897 N N . ALA B 1 286 ? 13.523 41.469 5.977 1 91.44 286 ALA B N 1
ATOM 7898 C CA . ALA B 1 286 ? 13.211 42.094 7.266 1 91.44 286 ALA B CA 1
ATOM 7899 C C . ALA B 1 286 ? 14.469 42.594 7.953 1 91.44 286 ALA B C 1
ATOM 7901 O O . ALA B 1 286 ? 14.461 43.656 8.562 1 91.44 286 ALA B O 1
ATOM 7902 N N . PHE B 1 287 ? 15.531 41.812 7.824 1 91.06 287 PHE B N 1
ATOM 7903 C CA . PHE B 1 287 ? 16.812 42.219 8.398 1 91.06 287 PHE B CA 1
ATOM 7904 C C . PHE B 1 287 ? 17.328 43.5 7.742 1 91.06 287 PHE B C 1
ATOM 7906 O O . PHE B 1 287 ? 17.828 44.406 8.422 1 91.06 287 PHE B O 1
ATOM 7913 N N . SER B 1 288 ? 17.25 43.594 6.461 1 89.81 288 SER B N 1
ATOM 7914 C CA . SER B 1 288 ? 17.734 44.75 5.727 1 89.81 288 SER B CA 1
ATOM 7915 C C . SER B 1 288 ? 16.969 46 6.105 1 89.81 288 SER B C 1
ATOM 7917 O O . SER B 1 288 ? 17.5 47.094 6.051 1 89.81 288 SER B O 1
ATOM 7919 N N . LEU B 1 289 ? 15.734 45.844 6.527 1 89.06 289 LEU B N 1
ATOM 7920 C CA . LEU B 1 289 ? 14.906 47 6.918 1 89.06 289 LEU B CA 1
ATOM 7921 C C . LEU B 1 289 ? 15.289 47.5 8.305 1 89.06 289 LEU B C 1
ATOM 7923 O O . LEU B 1 289 ? 15.172 48.688 8.602 1 89.06 289 LEU B O 1
ATOM 7927 N N . LEU B 1 290 ? 15.789 46.594 9.164 1 89.25 290 LEU B N 1
ATOM 7928 C CA . LEU B 1 290 ? 16.047 46.938 10.562 1 89.25 290 LEU B CA 1
ATOM 7929 C C . LEU B 1 290 ? 17.531 47.094 10.82 1 89.25 290 LEU B C 1
ATOM 7931 O O . LEU B 1 290 ? 17.938 47.562 11.891 1 89.25 290 LEU B O 1
ATOM 7935 N N . GLN B 1 291 ? 18.359 46.781 9.891 1 88.06 291 GLN B N 1
ATOM 7936 C CA . GLN B 1 291 ? 19.797 46.75 10.109 1 88.06 291 GLN B CA 1
ATOM 7937 C C . GLN B 1 291 ? 20.328 48.156 10.359 1 88.06 291 GLN B C 1
ATOM 7939 O O . GLN B 1 291 ? 19.797 49.125 9.836 1 88.06 291 GLN B O 1
ATOM 7944 N N . GLU B 1 292 ? 21.172 48.219 11.391 1 85.06 292 GLU B N 1
ATOM 7945 C CA . GLU B 1 292 ? 21.906 49.469 11.711 1 85.06 292 GLU B CA 1
ATOM 7946 C C . GLU B 1 292 ? 23.406 49.25 11.602 1 85.06 292 GLU B C 1
ATOM 7948 O O . GLU B 1 292 ? 23.922 48.156 11.906 1 85.06 292 GLU B O 1
ATOM 7953 N N . THR B 1 293 ? 24.094 50.094 10.805 1 79.38 293 THR B N 1
ATOM 7954 C CA . THR B 1 293 ? 25.547 49.969 10.633 1 79.38 293 THR B CA 1
ATOM 7955 C C . THR B 1 293 ? 26.281 50.594 11.828 1 79.38 293 THR B C 1
ATOM 7957 O O . THR B 1 293 ? 26.047 51.75 12.18 1 79.38 293 THR B O 1
ATOM 7960 N N . ARG B 1 294 ? 26.797 49.688 12.711 1 72.19 294 ARG B N 1
ATOM 7961 C CA . ARG B 1 294 ? 27.594 50.219 13.82 1 72.19 294 ARG B CA 1
ATOM 7962 C C . ARG B 1 294 ? 29 50.594 13.344 1 72.19 294 ARG B C 1
ATOM 7964 O O . ARG B 1 294 ? 29.781 49.719 12.969 1 72.19 294 ARG B O 1
ATOM 7971 N N . GLY B 1 295 ? 29.391 51.812 13.43 1 62.16 295 GLY B N 1
ATOM 7972 C CA . GLY B 1 295 ? 30.703 52.375 13.156 1 62.16 295 GLY B CA 1
ATOM 7973 C C . GLY B 1 295 ? 31.062 52.375 11.68 1 62.16 295 GLY B C 1
ATOM 7974 O O . GLY B 1 295 ? 30.312 51.844 10.859 1 62.16 295 GLY B O 1
ATOM 7975 N N . GLU B 1 296 ? 32.156 53.062 11.219 1 59.56 296 GLU B N 1
ATOM 7976 C CA . GLU B 1 296 ? 32.688 53.188 9.875 1 59.56 296 GLU B CA 1
ATOM 7977 C C . GLU B 1 296 ? 33.156 51.812 9.352 1 59.56 296 GLU B C 1
ATOM 7979 O O . GLU B 1 296 ? 34.125 51.25 9.852 1 59.56 296 GLU B O 1
ATOM 7984 N N . GLY B 1 297 ? 32.375 50.969 8.453 1 61.12 297 GLY B N 1
ATOM 7985 C CA . GLY B 1 297 ? 32.75 49.75 7.777 1 61.12 297 GLY B CA 1
ATOM 7986 C C . GLY B 1 297 ? 32.219 48.5 8.469 1 61.12 297 GLY B C 1
ATOM 7987 O O . GLY B 1 297 ? 32.656 47.375 8.203 1 61.12 297 GLY B O 1
ATOM 7988 N N . GLY B 1 298 ? 31.328 48.656 9.508 1 66.06 298 GLY B N 1
ATOM 7989 C CA . GLY B 1 298 ? 31.031 47.5 10.32 1 66.06 298 GLY B CA 1
ATOM 7990 C C . GLY B 1 298 ? 29.922 46.625 9.758 1 66.06 298 GLY B C 1
ATOM 7991 O O . GLY B 1 298 ? 29.266 47.031 8.789 1 66.06 298 GLY B O 1
ATOM 7992 N N . GLU B 1 299 ? 29.766 45.375 10.102 1 79.12 299 GLU B N 1
ATOM 7993 C CA . GLU B 1 299 ? 28.781 44.406 9.703 1 79.12 299 GLU B CA 1
ATOM 7994 C C . GLU B 1 299 ? 27.375 44.781 10.164 1 79.12 299 GLU B C 1
ATOM 7996 O O . GLU B 1 299 ? 27.219 45.344 11.25 1 79.12 299 GLU B O 1
ATOM 8001 N N . PRO B 1 300 ? 26.391 44.844 9.219 1 87.69 300 PRO B N 1
ATOM 8002 C CA . PRO B 1 300 ? 25 45.156 9.586 1 87.69 300 PRO B CA 1
ATOM 8003 C C . PRO B 1 300 ? 24.484 44.312 10.727 1 87.69 300 PRO B C 1
ATOM 8005 O O . PRO B 1 300 ? 24.641 43.062 10.695 1 87.69 300 PRO B O 1
ATOM 8008 N N . VAL B 1 301 ? 24.078 44.969 11.805 1 89.62 301 VAL B N 1
ATOM 8009 C CA . VAL B 1 301 ? 23.594 44.219 12.977 1 89.62 301 VAL B CA 1
ATOM 8010 C C . VAL B 1 301 ? 22.25 44.812 13.422 1 89.62 301 VAL B C 1
ATOM 8012 O O . VAL B 1 301 ? 21.859 45.906 13 1 89.62 301 VAL B O 1
ATOM 8015 N N . VAL B 1 302 ? 21.438 44.094 14.102 1 90.56 302 VAL B N 1
ATOM 8016 C CA . VAL B 1 302 ? 20.188 44.531 14.719 1 90.56 302 VAL B CA 1
ATOM 8017 C C . VAL B 1 302 ? 20.359 44.594 16.234 1 90.56 302 VAL B C 1
ATOM 8019 O O . VAL B 1 302 ? 20.844 43.656 16.859 1 90.56 302 VAL B O 1
ATOM 8022 N N . THR B 1 303 ? 19.984 45.688 16.75 1 88.75 303 THR B N 1
ATOM 8023 C CA . THR B 1 303 ? 20.156 45.938 18.172 1 88.75 303 THR B CA 1
ATOM 8024 C C . THR B 1 303 ? 19.062 45.25 18.984 1 88.75 303 THR B C 1
ATOM 8026 O O . THR B 1 303 ? 18.016 44.875 18.422 1 88.75 303 THR B O 1
ATOM 8029 N N . GLN B 1 304 ? 19.281 45.062 20.266 1 89.44 304 GLN B N 1
ATOM 8030 C CA . GLN B 1 304 ? 18.344 44.375 21.156 1 89.44 304 GLN B CA 1
ATOM 8031 C C . GLN B 1 304 ? 17.031 45.156 21.266 1 89.44 304 GLN B C 1
ATOM 8033 O O . GLN B 1 304 ? 15.953 44.562 21.344 1 89.44 304 GLN B O 1
ATOM 8038 N N . ALA B 1 305 ? 17.094 46.406 21.281 1 87.44 305 ALA B N 1
ATOM 8039 C CA . ALA B 1 305 ? 15.906 47.25 21.422 1 87.44 305 ALA B CA 1
ATOM 8040 C C . ALA B 1 305 ? 14.984 47.094 20.219 1 87.44 305 ALA B C 1
ATOM 8042 O O . ALA B 1 305 ? 13.773 46.938 20.359 1 87.44 305 ALA B O 1
ATOM 8043 N N . LYS B 1 306 ? 15.578 47.125 19.031 1 88.31 306 LYS B N 1
ATOM 8044 C CA . LYS B 1 306 ? 14.797 46.969 17.797 1 88.31 306 LYS B CA 1
ATOM 8045 C C . LYS B 1 306 ? 14.219 45.562 17.703 1 88.31 306 LYS B C 1
ATOM 8047 O O . LYS B 1 306 ? 13.086 45.375 17.266 1 88.31 306 LYS B O 1
ATOM 8052 N N . TRP B 1 307 ? 15.07 44.656 18.125 1 90.31 307 TRP B N 1
ATOM 8053 C CA . TRP B 1 307 ? 14.633 43.25 18.109 1 90.31 307 TRP B CA 1
ATOM 8054 C C . TRP B 1 307 ? 13.461 43.062 19.062 1 90.31 307 TRP B C 1
ATOM 8056 O O . TRP B 1 307 ? 12.492 42.375 18.719 1 90.31 307 TRP B O 1
ATOM 8066 N N . ASN B 1 308 ? 13.531 43.594 20.266 1 89.06 308 ASN B N 1
ATOM 8067 C CA . ASN B 1 308 ? 12.461 43.5 21.25 1 89.06 308 ASN B CA 1
ATOM 8068 C C . ASN B 1 308 ? 11.164 44.125 20.75 1 89.06 308 ASN B C 1
ATOM 8070 O O . ASN B 1 308 ? 10.078 43.594 20.984 1 89.06 308 ASN B O 1
ATOM 8074 N N . HIS B 1 309 ? 11.32 45.188 20.094 1 88.56 309 HIS B N 1
ATOM 8075 C CA . HIS B 1 309 ? 10.148 45.875 19.531 1 88.56 309 HIS B CA 1
ATOM 8076 C C . HIS B 1 309 ? 9.516 45.031 18.438 1 88.56 309 HIS B C 1
ATOM 8078 O O . HIS B 1 309 ? 8.289 44.938 18.344 1 88.56 309 HIS B O 1
ATOM 8084 N N . LEU B 1 310 ? 10.297 44.469 17.625 1 89.81 310 LEU B N 1
ATOM 8085 C CA . LEU B 1 310 ? 9.828 43.625 16.531 1 89.81 310 LEU B CA 1
ATOM 8086 C C . LEU B 1 310 ? 9.086 42.375 17.062 1 89.81 310 LEU B C 1
ATOM 8088 O O . LEU B 1 310 ? 8 42.062 16.578 1 89.81 310 LEU B O 1
ATOM 8092 N N . VAL B 1 311 ? 9.648 41.688 18.031 1 89.81 311 VAL B N 1
ATOM 8093 C CA . VAL B 1 311 ? 9.086 40.469 18.562 1 89.81 311 VAL B CA 1
ATOM 8094 C C . VAL B 1 311 ? 7.762 40.75 19.266 1 89.81 311 VAL B C 1
ATOM 8096 O O . VAL B 1 311 ? 6.832 39.938 19.219 1 89.81 311 VAL B O 1
ATOM 8099 N N . LYS B 1 312 ? 7.684 41.875 19.828 1 87.88 312 LYS B N 1
ATOM 8100 C CA . LYS B 1 312 ? 6.445 42.25 20.5 1 87.88 312 LYS B CA 1
ATOM 8101 C C . LYS B 1 312 ? 5.332 42.531 19.484 1 87.88 312 LYS B C 1
ATOM 8103 O O . LYS B 1 312 ? 4.156 42.281 19.781 1 87.88 312 LYS B O 1
ATOM 8108 N N . LEU B 1 313 ? 5.738 43 18.344 1 86.75 313 LEU B N 1
ATOM 8109 C CA . LEU B 1 313 ? 4.758 43.25 17.297 1 86.75 313 LEU B CA 1
ATOM 8110 C C . LEU B 1 313 ? 4.309 41.938 16.641 1 86.75 313 LEU B C 1
ATOM 8112 O O . LEU B 1 313 ? 3.145 41.812 16.25 1 86.75 313 LEU B O 1
ATOM 8116 N N . VAL B 1 314 ? 5.176 41.031 16.469 1 87.62 314 VAL B N 1
ATOM 8117 C CA . VAL B 1 314 ? 4.867 39.781 15.82 1 87.62 314 VAL B CA 1
ATOM 8118 C C . VAL B 1 314 ? 3.998 38.906 16.734 1 87.62 314 VAL B C 1
ATOM 8120 O O . VAL B 1 314 ? 3.018 38.312 16.297 1 87.62 314 VAL B O 1
ATOM 8123 N N . LYS B 1 315 ? 4.406 38.75 17.984 1 88.25 315 LYS B N 1
ATOM 8124 C CA . LYS B 1 315 ? 3.648 38 19 1 88.25 315 LYS B CA 1
ATOM 8125 C C . LYS B 1 315 ? 3.357 38.906 20.203 1 88.25 315 LYS B C 1
ATOM 8127 O O . LYS B 1 315 ? 4.105 38.875 21.188 1 88.25 315 LYS B O 1
ATOM 8132 N N . PRO B 1 316 ? 2.281 39.531 20.172 1 82.06 316 PRO B N 1
ATOM 8133 C CA . PRO B 1 316 ? 1.993 40.469 21.25 1 82.06 316 PRO B CA 1
ATOM 8134 C C . PRO B 1 316 ? 1.759 39.781 22.594 1 82.06 3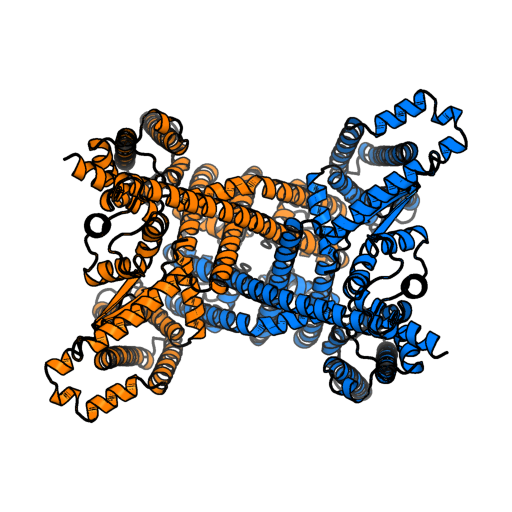16 PRO B C 1
ATOM 8136 O O . PRO B 1 316 ? 1.961 40.406 23.641 1 82.06 316 PRO B O 1
ATOM 8139 N N . ASN B 1 317 ? 1.434 38.5 22.562 1 80.88 317 ASN B N 1
ATOM 8140 C CA . ASN B 1 317 ? 1.123 37.812 23.812 1 80.88 317 ASN B CA 1
ATOM 8141 C C . ASN B 1 317 ? 2.328 37.062 24.344 1 80.88 317 ASN B C 1
ATOM 8143 O O . ASN B 1 317 ? 2.186 36.188 25.219 1 80.88 317 ASN B O 1
ATOM 8147 N N . ILE B 1 318 ? 3.482 37.344 23.797 1 81.62 318 ILE B N 1
ATOM 8148 C CA . ILE B 1 318 ? 4.664 36.625 24.25 1 81.62 318 ILE B CA 1
ATOM 8149 C C . ILE B 1 318 ? 5.094 37.156 25.609 1 81.62 318 ILE B C 1
ATOM 8151 O O . ILE B 1 318 ? 5.066 38.344 25.859 1 81.62 318 ILE B O 1
ATOM 8155 N N . SER B 1 319 ? 5.348 36.312 26.578 1 79.06 319 SER B N 1
ATOM 8156 C CA . SER B 1 319 ? 5.816 36.688 27.906 1 79.06 319 SER B CA 1
ATOM 8157 C C . SER B 1 319 ? 7.23 37.281 27.859 1 79.06 319 SER B C 1
ATOM 8159 O O . SER B 1 319 ? 7.98 37 26.922 1 79.06 319 SER B O 1
ATOM 8161 N N . ILE B 1 320 ? 7.535 38.094 28.781 1 79 320 ILE B N 1
ATOM 8162 C CA . ILE B 1 320 ? 8.852 38.719 28.844 1 79 320 ILE B CA 1
ATOM 8163 C C . ILE B 1 320 ? 9.922 37.625 29.016 1 79 320 ILE B C 1
ATOM 8165 O O . ILE B 1 320 ? 10.977 37.688 28.391 1 79 320 ILE B O 1
ATOM 8169 N N . ALA B 1 321 ? 9.625 36.625 29.781 1 74.19 321 ALA B N 1
ATOM 8170 C CA . ALA B 1 321 ? 10.586 35.531 30.016 1 74.19 321 ALA B CA 1
ATOM 8171 C C . ALA B 1 321 ? 10.875 34.781 28.719 1 74.19 321 ALA B C 1
ATOM 8173 O O . ALA B 1 321 ? 12.016 34.406 28.438 1 74.19 321 ALA B O 1
ATOM 8174 N N . HIS B 1 322 ? 9.906 34.625 27.984 1 78.38 322 HIS B N 1
ATOM 8175 C CA . HIS B 1 322 ? 10.062 33.906 26.703 1 78.38 322 HIS B CA 1
ATOM 8176 C C . HIS B 1 322 ? 10.883 34.75 25.719 1 78.38 322 HIS B C 1
ATOM 8178 O O . HIS B 1 322 ? 11.727 34.188 25 1 78.38 322 HIS B O 1
ATOM 8184 N N . ARG B 1 323 ? 10.633 35.969 25.719 1 84.38 323 ARG B N 1
ATOM 8185 C CA . ARG B 1 323 ? 11.352 36.875 24.812 1 84.38 323 ARG B CA 1
ATOM 8186 C C . ARG B 1 323 ? 12.828 36.938 25.172 1 84.38 323 ARG B C 1
ATOM 8188 O O . ARG B 1 323 ? 13.695 36.906 24.297 1 84.38 323 ARG B O 1
ATOM 8195 N N . GLU B 1 324 ? 13.086 36.969 26.453 1 80.25 324 GLU B N 1
ATOM 8196 C CA . GLU B 1 324 ? 14.477 37 26.891 1 80.25 324 GLU B CA 1
ATOM 8197 C C . GLU B 1 324 ? 15.203 35.688 26.594 1 80.25 324 GLU B C 1
ATOM 8199 O O . GLU B 1 324 ? 16.391 35.688 26.297 1 80.25 324 GLU B O 1
ATOM 8204 N N . LEU B 1 325 ? 14.484 34.688 26.734 1 79.5 325 LEU B N 1
ATOM 8205 C CA . LEU B 1 325 ? 15.055 33.375 26.406 1 79.5 325 LEU B CA 1
ATOM 8206 C C . LEU B 1 325 ? 15.438 33.312 24.938 1 79.5 325 LEU B C 1
ATOM 8208 O O . LEU B 1 325 ? 16.516 32.812 24.594 1 79.5 325 LEU B O 1
ATOM 8212 N N . LEU B 1 326 ? 14.586 33.781 24.078 1 84.69 326 LEU B N 1
ATOM 8213 C CA . LEU B 1 326 ? 14.844 33.75 22.641 1 84.69 326 LEU B CA 1
ATOM 8214 C C . LEU B 1 326 ? 16.062 34.594 22.297 1 84.69 326 LEU B C 1
ATOM 8216 O O . LEU B 1 326 ? 16.891 34.219 21.469 1 84.69 326 LEU B O 1
ATOM 8220 N N . TRP B 1 327 ? 16.188 35.688 22.969 1 85.12 327 TRP B N 1
ATOM 8221 C CA . TRP B 1 327 ? 17.312 36.562 22.719 1 85.12 327 TRP B CA 1
ATOM 8222 C C . TRP B 1 327 ? 18.609 35.938 23.188 1 85.12 327 TRP B C 1
ATOM 8224 O O . TRP B 1 327 ? 19.641 36.031 22.516 1 85.12 327 TRP B O 1
ATOM 8234 N N . SER B 1 328 ? 18.562 35.25 24.297 1 81.75 328 SER B N 1
ATOM 8235 C CA . SER B 1 328 ? 19.766 34.625 24.844 1 81.75 328 SER B CA 1
ATOM 8236 C C . SER B 1 328 ? 20.266 33.5 23.953 1 81.75 328 SER B C 1
ATOM 8238 O O . SER B 1 328 ? 21.469 33.25 23.891 1 81.75 328 SER B O 1
ATOM 8240 N N . VAL B 1 329 ? 19.359 32.875 23.312 1 81 329 VAL B N 1
ATOM 8241 C CA . VAL B 1 329 ? 19.734 31.812 22.406 1 81 329 VAL B CA 1
ATOM 8242 C C . VAL B 1 329 ? 20.406 32.375 21.156 1 81 329 VAL B C 1
ATOM 8244 O O . VAL B 1 329 ? 21.359 31.797 20.641 1 81 329 VAL B O 1
ATOM 8247 N N . LEU B 1 330 ? 19.906 33.531 20.703 1 84 330 LEU B N 1
ATOM 8248 C CA . LEU B 1 330 ? 20.422 34.125 19.484 1 84 330 LEU B CA 1
ATOM 8249 C C . LEU B 1 330 ? 21.734 34.844 19.75 1 84 330 LEU B C 1
ATOM 8251 O O . LEU B 1 330 ? 22.641 34.844 18.906 1 84 330 LEU B O 1
ATOM 8255 N N . ASP B 1 331 ? 21.734 35.5 20.891 1 82.19 331 ASP B N 1
ATOM 8256 C CA . ASP B 1 331 ? 22.953 36.219 21.266 1 82.19 331 ASP B CA 1
ATOM 8257 C C . ASP B 1 331 ? 23.75 35.406 22.297 1 82.19 331 ASP B C 1
ATOM 8259 O O . ASP B 1 331 ? 23.766 35.75 23.484 1 82.19 331 ASP B O 1
ATOM 8263 N N . ASP B 1 332 ? 24.453 34.406 21.875 1 75 332 ASP B N 1
ATOM 8264 C CA . ASP B 1 332 ? 25.188 33.5 22.75 1 75 332 ASP B CA 1
ATOM 8265 C C . ASP B 1 332 ? 26.312 34.219 23.469 1 75 332 ASP B C 1
ATOM 8267 O O . ASP B 1 332 ? 26.656 33.875 24.594 1 75 332 ASP B O 1
ATOM 8271 N N . GLN B 1 333 ? 26.906 35.312 22.812 1 75.94 333 GLN B N 1
ATOM 8272 C CA . GLN B 1 333 ? 28.078 35.969 23.391 1 75.94 333 GLN B CA 1
ATOM 8273 C C . GLN B 1 333 ? 27.688 37.25 24.109 1 75.94 333 GLN B C 1
ATOM 8275 O O . GLN B 1 333 ? 28.547 38.062 24.5 1 75.94 333 GLN B O 1
ATOM 8280 N N . ASN B 1 334 ? 26.422 37.5 24.375 1 79.81 334 ASN B N 1
ATOM 8281 C CA . ASN B 1 334 ? 25.922 38.656 25.094 1 79.81 334 ASN B CA 1
ATOM 8282 C C . ASN B 1 334 ? 26.531 39.938 24.531 1 79.81 334 ASN B C 1
ATOM 8284 O O . ASN B 1 334 ? 27.062 40.781 25.281 1 79.81 334 ASN B O 1
ATOM 8288 N N . LYS B 1 335 ? 26.609 40.062 23.25 1 80.75 335 LYS B N 1
ATOM 8289 C CA . LYS B 1 335 ? 27.141 41.25 22.578 1 80.75 335 LYS B CA 1
ATOM 8290 C C . LYS B 1 335 ? 26.109 42.344 22.516 1 80.75 335 LYS B C 1
ATOM 8292 O O . LYS B 1 335 ? 26.453 43.531 22.312 1 80.75 335 LYS B O 1
ATOM 8297 N N . GLY B 1 336 ? 24.844 42.031 22.703 1 82.62 336 GLY B N 1
ATOM 8298 C CA . GLY B 1 336 ? 23.781 43 22.672 1 82.62 336 GLY B CA 1
ATOM 8299 C C . GLY B 1 336 ? 23.281 43.281 21.266 1 82.62 336 GLY B C 1
ATOM 8300 O O . GLY B 1 336 ? 22.484 44.219 21.047 1 82.62 336 GLY B O 1
ATOM 8301 N N . HIS B 1 337 ? 23.953 42.625 20.234 1 86.56 337 HIS B N 1
ATOM 8302 C CA . HIS B 1 337 ? 23.516 42.75 18.859 1 86.56 337 HIS B CA 1
ATOM 8303 C C . HIS B 1 337 ? 23.562 41.375 18.156 1 86.56 337 HIS B C 1
ATOM 8305 O O . HIS B 1 337 ? 24.25 40.469 18.609 1 86.56 337 HIS B O 1
ATOM 8311 N N . ILE B 1 338 ? 22.703 41.281 17.141 1 88.81 338 ILE B N 1
ATOM 8312 C CA . ILE B 1 338 ? 22.656 40 16.438 1 88.81 338 ILE B CA 1
ATOM 8313 C C . ILE B 1 338 ? 22.938 40.219 14.945 1 88.81 338 ILE B C 1
ATOM 8315 O O . ILE B 1 338 ? 22.562 41.25 14.383 1 88.81 338 ILE B O 1
ATOM 8319 N N . GLY B 1 339 ? 23.641 39.25 14.344 1 85.25 339 GLY B N 1
ATOM 8320 C CA . GLY B 1 339 ? 23.953 39.312 12.922 1 85.25 339 GLY B CA 1
ATOM 8321 C C . GLY B 1 339 ? 22.844 38.75 12.047 1 85.25 339 GLY B C 1
ATOM 8322 O O . GLY B 1 339 ? 21.766 38.438 12.539 1 85.25 339 GLY B O 1
ATOM 8323 N N . LYS B 1 340 ? 23.094 38.75 10.766 1 87.81 340 LYS B N 1
ATOM 8324 C CA . LYS B 1 340 ? 22.141 38.281 9.758 1 87.81 340 LYS B CA 1
ATOM 8325 C C . LYS B 1 340 ? 21.797 36.812 9.945 1 87.81 340 LYS B C 1
ATOM 8327 O O . LYS B 1 340 ? 20.625 36.438 9.906 1 87.81 340 LYS B O 1
ATOM 8332 N N . ILE B 1 341 ? 22.688 35.969 10.195 1 84.75 341 ILE B N 1
ATOM 8333 C CA . ILE B 1 341 ? 22.5 34.531 10.305 1 84.75 341 ILE B CA 1
ATOM 8334 C C . ILE B 1 341 ? 21.672 34.188 11.547 1 84.75 341 ILE B C 1
ATOM 8336 O O . ILE B 1 341 ? 20.766 33.344 11.5 1 84.75 341 ILE B O 1
ATOM 8340 N N . ALA B 1 342 ? 21.922 34.906 12.578 1 84.56 342 ALA B N 1
ATOM 8341 C CA . ALA B 1 342 ? 21.172 34.688 13.812 1 84.56 342 ALA B CA 1
ATOM 8342 C C . ALA B 1 342 ? 19.75 35.219 13.688 1 84.56 342 ALA B C 1
ATOM 8344 O O . ALA B 1 342 ? 18.812 34.625 14.227 1 84.56 342 ALA B O 1
ATOM 8345 N N . PHE B 1 343 ? 19.656 36.25 12.938 1 89.06 343 PHE B N 1
ATOM 8346 C CA . PHE B 1 343 ? 18.328 36.844 12.766 1 89.06 343 PHE B CA 1
ATOM 8347 C C . PHE B 1 343 ? 17.422 35.938 11.969 1 89.06 343 PHE B C 1
ATOM 8349 O O . PHE B 1 343 ? 16.234 35.844 12.25 1 89.06 343 PHE B O 1
ATOM 8356 N N . VAL B 1 344 ? 17.969 35.312 11.031 1 87.5 344 VAL B N 1
ATOM 8357 C CA . VAL B 1 344 ? 17.203 34.469 10.156 1 87.5 344 VAL B CA 1
ATOM 8358 C C . VAL B 1 344 ? 16.656 33.281 10.961 1 87.5 344 VAL B C 1
ATOM 8360 O O . VAL B 1 344 ? 15.586 32.75 10.648 1 87.5 344 VAL B O 1
ATOM 8363 N N . GLN B 1 345 ? 17.219 32.875 12.031 1 85.12 345 GLN B N 1
ATOM 8364 C CA . GLN B 1 345 ? 16.812 31.75 12.852 1 85.12 345 GLN B CA 1
ATOM 8365 C C . GLN B 1 345 ? 15.648 32.125 13.766 1 85.12 345 GLN B C 1
ATOM 8367 O O . GLN B 1 345 ? 15.062 31.266 14.414 1 85.12 345 GLN B O 1
ATOM 8372 N N . LEU B 1 346 ? 15.383 33.375 13.75 1 85.25 346 LEU B N 1
ATOM 8373 C CA . LEU B 1 346 ? 14.305 33.844 14.609 1 85.25 346 LEU B CA 1
ATOM 8374 C C . LEU B 1 346 ? 12.977 33.219 14.219 1 85.25 346 LEU B C 1
ATOM 8376 O O . LEU B 1 346 ? 12.18 32.844 15.086 1 85.25 346 LEU B O 1
ATOM 8380 N N . ALA B 1 347 ? 12.742 33.062 12.961 1 83.62 347 ALA B N 1
ATOM 8381 C CA . ALA B 1 347 ? 11.477 32.469 12.5 1 83.62 347 ALA B CA 1
ATOM 8382 C C . ALA B 1 347 ? 11.305 31.047 12.992 1 83.62 347 ALA B C 1
ATOM 8384 O O . ALA B 1 347 ? 10.203 30.656 13.391 1 83.62 347 ALA B O 1
ATOM 8385 N N . ASP B 1 348 ? 12.305 30.297 13.023 1 78.81 348 ASP B N 1
ATOM 8386 C CA . ASP B 1 348 ? 12.258 28.922 13.5 1 78.81 348 ASP B CA 1
ATOM 8387 C C . ASP B 1 348 ? 12.078 28.859 15.016 1 78.81 348 ASP B C 1
ATOM 8389 O O . ASP B 1 348 ? 11.398 27.984 15.531 1 78.81 348 ASP B O 1
ATOM 8393 N N . LEU B 1 349 ? 12.719 29.812 15.68 1 79.75 349 LEU B N 1
ATOM 8394 C CA . LEU B 1 349 ? 12.625 29.844 17.141 1 79.75 349 LEU B CA 1
ATOM 8395 C C . LEU B 1 349 ? 11.211 30.219 17.578 1 79.75 349 LEU B C 1
ATOM 8397 O O . LEU B 1 349 ? 10.719 29.703 18.594 1 79.75 349 LEU B O 1
ATOM 8401 N N . LEU B 1 350 ? 10.648 31.031 16.734 1 79.12 350 LEU B N 1
ATOM 8402 C CA . LEU B 1 350 ? 9.297 31.453 17.062 1 79.12 350 LEU B CA 1
ATOM 8403 C C . LEU B 1 350 ? 8.297 30.328 16.844 1 79.12 350 LEU B C 1
ATOM 8405 O O . LEU B 1 350 ? 7.211 30.328 17.438 1 79.12 350 LEU B O 1
ATOM 8409 N N . SER B 1 351 ? 8.633 29.422 16.016 1 75.38 351 SER B N 1
ATOM 8410 C CA . SER B 1 351 ? 7.73 28.328 15.703 1 75.38 351 SER B CA 1
ATOM 8411 C C . SER B 1 351 ? 7.781 27.25 16.781 1 75.38 351 SER B C 1
ATOM 8413 O O . SER B 1 351 ? 6.875 26.422 16.891 1 75.38 351 SER B O 1
ATOM 8415 N N . ILE B 1 352 ? 8.82 27.25 17.625 1 70.62 352 ILE B N 1
ATOM 8416 C CA . ILE B 1 352 ? 8.945 26.281 18.703 1 70.62 352 ILE B CA 1
ATOM 8417 C C . ILE B 1 352 ? 8.102 26.734 19.906 1 70.62 352 ILE B C 1
ATOM 8419 O O . ILE B 1 352 ? 8.203 27.891 20.344 1 70.62 352 ILE B O 1
ATOM 8423 N N . GLN B 1 353 ? 7.16 25.922 20.281 1 65.19 353 GLN B N 1
ATOM 8424 C CA . GLN B 1 353 ? 6.305 26.266 21.406 1 65.19 353 GLN B CA 1
ATOM 8425 C C . GLN B 1 353 ? 6.992 25.953 22.734 1 65.19 353 GLN B C 1
ATOM 8427 O O . GLN B 1 353 ? 7.48 24.844 22.938 1 65.19 353 GLN B O 1
ATOM 8432 N N . VAL B 1 354 ? 7.223 27 23.484 1 65.06 354 VAL B N 1
ATOM 8433 C CA . VAL B 1 354 ? 7.812 26.859 24.828 1 65.06 354 VAL B CA 1
ATOM 8434 C C . VAL B 1 354 ? 6.727 27.031 25.891 1 65.06 354 VAL B C 1
ATOM 8436 O O . VAL B 1 354 ? 5.992 28.016 25.875 1 65.06 354 VAL B O 1
ATOM 8439 N N . ILE B 1 355 ? 6.379 25.922 26.562 1 60.69 355 ILE B N 1
ATOM 8440 C CA . ILE B 1 355 ? 5.391 26 27.625 1 60.69 355 ILE B CA 1
ATOM 8441 C C . ILE B 1 355 ? 6.09 26.25 28.953 1 60.69 355 ILE B C 1
ATOM 8443 O O . ILE B 1 355 ? 7.051 25.562 29.297 1 60.69 355 ILE B O 1
ATOM 8447 N N . THR B 1 356 ? 5.781 27.359 29.516 1 59.66 356 THR B N 1
ATOM 8448 C CA . THR B 1 356 ? 6.293 27.703 30.844 1 59.66 356 THR B CA 1
ATOM 8449 C C . THR B 1 356 ? 5.449 27.031 31.922 1 59.66 356 THR B C 1
ATOM 8451 O O . THR B 1 356 ? 4.223 27.141 31.922 1 59.66 356 THR B O 1
ATOM 8454 N N . VAL B 1 357 ? 5.945 25.969 32.5 1 58.69 357 VAL B N 1
ATOM 8455 C CA . VAL B 1 357 ? 5.215 25.344 33.594 1 58.69 357 VAL B CA 1
ATOM 8456 C C . VAL B 1 357 ? 5.629 25.984 34.938 1 58.69 357 VAL B C 1
ATOM 8458 O O . VAL B 1 357 ? 6.801 25.953 35.312 1 58.69 357 VAL B O 1
ATOM 8461 N N . LYS B 1 358 ? 4.855 26.938 35.438 1 55.25 358 LYS B N 1
ATOM 8462 C CA . LYS B 1 358 ? 5.098 27.469 36.75 1 55.25 358 LYS B CA 1
ATOM 8463 C C . LYS B 1 358 ? 4.73 26.438 37.844 1 55.25 358 LYS B C 1
ATOM 8465 O O . LYS B 1 358 ? 3.66 25.828 37.781 1 55.25 358 LYS B O 1
ATOM 8470 N N . SER B 1 359 ? 5.664 25.844 38.438 1 58.78 359 SER B N 1
ATOM 8471 C CA . SER B 1 359 ? 5.363 24.922 39.531 1 58.78 359 SER B CA 1
ATOM 8472 C C . SER B 1 359 ? 4.625 25.625 40.656 1 58.78 359 SER B C 1
ATOM 8474 O O . SER B 1 359 ? 5.195 26.484 41.344 1 58.78 359 SER B O 1
ATOM 8476 N N . GLN B 1 360 ? 3.352 25.875 40.531 1 63.62 360 GLN B N 1
ATOM 8477 C CA . GLN B 1 360 ? 2.596 26.406 41.656 1 63.62 360 GLN B CA 1
ATOM 8478 C C . GLN B 1 360 ? 2.188 25.297 42.625 1 63.62 360 GLN B C 1
ATOM 8480 O O . GLN B 1 360 ? 1.962 24.172 42.219 1 63.62 360 GLN B O 1
ATOM 8485 N N . PRO B 1 361 ? 2.445 25.656 43.938 1 71.31 361 PRO B N 1
ATOM 8486 C CA . PRO B 1 361 ? 1.982 24.656 44.906 1 71.31 361 PRO B CA 1
ATOM 8487 C C . PRO B 1 361 ? 0.494 24.344 44.75 1 71.31 361 PRO B C 1
ATOM 8489 O O . PRO B 1 361 ? -0.256 25.141 44.188 1 71.31 361 PRO B O 1
ATOM 8492 N N . HIS B 1 362 ? 0.019 23.25 45.125 1 79.38 362 HIS B N 1
ATOM 8493 C CA . HIS B 1 362 ? -1.375 22.812 45.062 1 79.38 362 HIS B CA 1
ATOM 8494 C C . HIS B 1 362 ? -2.266 23.75 45.875 1 79.38 362 HIS B C 1
ATOM 8496 O O . HIS B 1 362 ? -1.891 24.188 46.969 1 79.38 362 HIS B O 1
ATOM 8502 N N . PRO B 1 363 ? -3.359 24.234 45.344 1 78.81 363 PRO B N 1
ATOM 8503 C CA . PRO B 1 363 ? -4.238 25.188 46.031 1 78.81 363 PRO B CA 1
ATOM 8504 C C . PRO B 1 363 ? -4.703 24.688 47.406 1 78.81 363 PRO B C 1
ATOM 8506 O O . PRO B 1 363 ? -4.844 25.469 48.344 1 78.81 363 PRO B O 1
ATOM 8509 N N . ILE B 1 364 ? -4.848 23.406 47.562 1 80.81 364 ILE B N 1
ATOM 8510 C CA . ILE B 1 364 ? -5.285 22.844 48.844 1 80.81 364 ILE B CA 1
ATOM 8511 C C . ILE B 1 364 ? -4.145 22.938 49.844 1 80.81 364 ILE B C 1
ATOM 8513 O O . ILE B 1 364 ? -4.387 23.062 51.062 1 80.81 364 ILE B O 1
ATOM 8517 N N . GLN B 1 365 ? -3.027 22.875 49.312 1 78.75 365 GLN B N 1
ATOM 8518 C CA . GLN B 1 365 ? -1.877 23 50.188 1 78.75 365 GLN B CA 1
ATOM 8519 C C . GLN B 1 365 ? -1.783 24.422 50.781 1 78.75 365 GLN B C 1
ATOM 8521 O O . GLN B 1 365 ? -1.318 24.609 51.906 1 78.75 365 GLN B O 1
ATOM 8526 N N . ILE B 1 366 ? -2.328 25.344 49.969 1 79.12 366 ILE B N 1
ATOM 8527 C CA . ILE B 1 366 ? -2.275 26.734 50.406 1 79.12 366 ILE B CA 1
ATOM 8528 C C . ILE B 1 366 ? -3.395 27.016 51.406 1 79.12 366 ILE B C 1
ATOM 8530 O O . ILE B 1 366 ? -3.18 27.688 52.438 1 79.12 366 ILE B O 1
ATOM 8534 N N . CYS B 1 367 ? -4.605 26.484 51.125 1 81.81 367 CYS B N 1
ATOM 8535 C CA . CYS B 1 367 ? -5.762 26.75 51.969 1 81.81 367 CYS B CA 1
ATOM 8536 C C . CYS B 1 367 ? -5.711 25.938 53.281 1 81.81 367 CYS B C 1
ATOM 8538 O O . CYS B 1 367 ? -6.062 26.422 54.344 1 81.81 367 CYS B O 1
ATOM 8540 N N . PHE B 1 368 ? -5.434 24.641 53.094 1 84.94 368 PHE B N 1
ATOM 8541 C CA . PHE B 1 368 ? -5.398 23.766 54.25 1 84.94 368 PHE B CA 1
ATOM 8542 C C . PHE B 1 368 ? -4.086 22.984 54.312 1 84.94 368 PHE B C 1
ATOM 8544 O O . PHE B 1 368 ? -4.062 21.781 54.062 1 84.94 368 PHE B O 1
ATOM 8551 N N . PRO B 1 369 ? -3.086 23.609 54.656 1 81.81 369 PRO B N 1
ATOM 8552 C CA . PRO B 1 369 ? -1.77 22.969 54.656 1 81.81 369 PRO B CA 1
ATOM 8553 C C . PRO B 1 369 ? -1.677 21.797 55.656 1 81.81 369 PRO B C 1
ATOM 8555 O O . PRO B 1 369 ? -1.002 20.812 55.375 1 81.81 369 PRO B O 1
ATOM 8558 N N . SER B 1 370 ? -2.373 21.875 56.781 1 84 370 SER B N 1
ATOM 8559 C CA . SER B 1 370 ? -2.281 20.828 57.812 1 84 370 SER B CA 1
ATOM 8560 C C . SER B 1 370 ? -2.92 19.531 57.312 1 84 370 SER B C 1
ATOM 8562 O O . SER B 1 370 ? -2.4 18.438 57.562 1 84 370 SER B O 1
ATOM 8564 N N . VAL B 1 371 ? -3.92 19.734 56.594 1 84.88 371 VAL B N 1
ATOM 8565 C CA . VAL B 1 371 ? -4.641 18.562 56.094 1 84.88 371 VAL B CA 1
ATOM 8566 C C . VAL B 1 371 ? -3.879 17.938 54.938 1 84.88 371 VAL B C 1
ATOM 8568 O O . VAL B 1 371 ? -3.762 16.719 54.844 1 84.88 371 VAL B O 1
ATOM 8571 N N . TYR B 1 372 ? -3.332 18.719 54.062 1 85.81 372 TYR B N 1
ATOM 8572 C CA . TYR B 1 372 ? -2.66 18.234 52.844 1 85.81 372 TYR B CA 1
ATOM 8573 C C . TYR B 1 372 ? -1.328 17.578 53.188 1 85.81 372 TYR B C 1
ATOM 8575 O O . TYR B 1 372 ? -0.898 16.641 52.5 1 85.81 372 TYR B O 1
ATOM 8583 N N . ASN B 1 373 ? -0.763 18.094 54.281 1 82.81 373 ASN B N 1
ATOM 8584 C CA . ASN B 1 373 ? 0.52 17.516 54.656 1 82.81 373 ASN B CA 1
ATOM 8585 C C . ASN B 1 373 ? 0.353 16.469 55.75 1 82.81 373 ASN B C 1
ATOM 8587 O O . ASN B 1 373 ? 1.335 16.031 56.344 1 82.81 373 ASN B O 1
ATOM 8591 N N . SER B 1 374 ? -0.841 16.109 56 1 86.25 374 SER B N 1
ATOM 8592 C CA . SER B 1 374 ? -1.112 15.047 56.969 1 86.25 374 SER B CA 1
ATOM 8593 C C . SER B 1 374 ? -0.629 13.695 56.469 1 86.25 374 SER B C 1
ATOM 8595 O O . SER B 1 374 ? -0.327 13.547 55.281 1 86.25 374 SER B O 1
ATOM 8597 N N . SER B 1 375 ? -0.466 12.766 57.281 1 88.38 375 SER B N 1
ATOM 8598 C CA . SER B 1 375 ? 0.042 11.445 56.938 1 88.38 375 SER B CA 1
ATOM 8599 C C . SER B 1 375 ? -0.903 10.719 56 1 88.38 375 SER B C 1
ATOM 8601 O O . SER B 1 375 ? -0.457 10.016 55.094 1 88.38 375 SER B O 1
ATOM 8603 N N . VAL B 1 376 ? -2.113 10.922 56.188 1 89.31 376 VAL B N 1
ATOM 8604 C CA . VAL B 1 376 ? -3.102 10.266 55.312 1 89.31 376 VAL B CA 1
ATOM 8605 C C . VAL B 1 376 ? -3.041 10.852 53.906 1 89.31 376 VAL B C 1
ATOM 8607 O O . VAL B 1 376 ? -3.094 10.117 52.938 1 89.31 376 VAL B O 1
ATOM 8610 N N . SER B 1 377 ? -2.963 12.109 53.812 1 89.75 377 SER B N 1
ATOM 8611 C CA . SER B 1 377 ? -2.895 12.781 52.531 1 89.75 377 SER B CA 1
ATOM 8612 C C . SER B 1 377 ? -1.63 12.391 51.75 1 89.75 377 SER B C 1
ATOM 8614 O O . SER B 1 377 ? -1.667 12.188 50.531 1 89.75 377 SER B O 1
ATOM 8616 N N . ARG B 1 378 ? -0.608 12.266 52.469 1 88.69 378 ARG B N 1
ATOM 8617 C CA . ARG B 1 378 ? 0.643 11.859 51.844 1 88.69 378 ARG B CA 1
ATOM 8618 C C . ARG B 1 378 ? 0.551 10.43 51.312 1 88.69 378 ARG B C 1
ATOM 8620 O O . ARG B 1 378 ? 1.108 10.109 50.281 1 88.69 378 ARG B O 1
ATOM 8627 N N . PHE B 1 379 ? -0.131 9.695 52.094 1 90.69 379 PHE B N 1
ATOM 8628 C CA . PHE B 1 379 ? -0.327 8.32 51.656 1 90.69 379 PHE B CA 1
ATOM 8629 C C . PHE B 1 379 ? -1.167 8.258 50.375 1 90.69 379 PHE B C 1
ATOM 8631 O O . PHE B 1 379 ? -0.865 7.488 49.469 1 90.69 379 PHE B O 1
ATOM 8638 N N . ILE B 1 380 ? -2.178 9 50.281 1 89.94 380 ILE B N 1
ATOM 8639 C CA . ILE B 1 380 ? -3.043 9.031 49.125 1 89.94 380 ILE B CA 1
ATOM 8640 C C . ILE B 1 380 ? -2.254 9.531 47.906 1 89.94 380 ILE B C 1
ATOM 8642 O O . ILE B 1 380 ? -2.346 8.961 46.812 1 89.94 380 ILE B O 1
ATOM 8646 N N . ARG B 1 381 ? -1.557 10.508 48.094 1 88.81 381 ARG B N 1
ATOM 8647 C CA . ARG B 1 381 ? -0.759 11.062 47 1 88.81 381 ARG B CA 1
ATOM 8648 C C . ARG B 1 381 ? 0.274 10.055 46.5 1 88.81 381 ARG B C 1
ATOM 8650 O O . ARG B 1 381 ? 0.521 9.953 45.312 1 88.81 381 ARG B O 1
ATOM 8657 N N . TYR B 1 382 ? 0.771 9.352 47.438 1 89.75 382 TYR B N 1
ATOM 8658 C CA . TYR B 1 382 ? 1.751 8.328 47.094 1 89.75 382 TYR B CA 1
ATOM 8659 C C . TYR B 1 382 ? 1.091 7.18 46.344 1 89.75 382 TYR B C 1
ATOM 8661 O O . TYR B 1 382 ? 1.631 6.688 45.344 1 89.75 382 TYR B O 1
ATOM 8669 N N . MET B 1 383 ? -0.023 6.816 46.781 1 89.75 383 MET B N 1
ATOM 8670 C CA . MET B 1 383 ? -0.739 5.699 46.156 1 89.75 383 MET B CA 1
ATOM 8671 C C . MET B 1 383 ? -1.133 6.023 44.719 1 89.75 383 MET B C 1
ATOM 8673 O O . MET B 1 383 ? -1.088 5.152 43.844 1 89.75 383 MET B O 1
ATOM 8677 N N . VAL B 1 384 ? -1.5 7.176 44.438 1 89.75 384 VAL B N 1
ATOM 8678 C CA . VAL B 1 384 ? -1.961 7.59 43.125 1 89.75 384 VAL B CA 1
ATOM 8679 C C . VAL B 1 384 ? -0.786 7.613 42.125 1 89.75 384 VAL B C 1
ATOM 8681 O O . VAL B 1 384 ? -0.961 7.375 40.938 1 89.75 384 VAL B O 1
ATOM 8684 N N . ARG B 1 385 ? 0.379 7.762 42.688 1 86.88 385 ARG B N 1
ATOM 8685 C CA . ARG B 1 385 ? 1.551 7.879 41.812 1 86.88 385 ARG B CA 1
ATOM 8686 C C . ARG B 1 385 ? 2.191 6.52 41.562 1 86.88 385 ARG B C 1
ATOM 8688 O O . ARG B 1 385 ? 3.055 6.379 40.719 1 86.88 385 ARG B O 1
ATOM 8695 N N . THR B 1 386 ? 1.684 5.539 42.25 1 88.25 386 THR B N 1
ATOM 8696 C CA . THR B 1 386 ? 2.264 4.211 42.094 1 88.25 386 THR B CA 1
ATOM 8697 C C . THR B 1 386 ? 1.718 3.521 40.844 1 88.25 386 THR B C 1
ATOM 8699 O O . THR B 1 386 ? 0.656 3.891 40.344 1 88.25 386 THR B O 1
ATOM 8702 N N . ARG B 1 387 ? 2.424 2.562 40.344 1 88.56 387 ARG B N 1
ATOM 8703 C CA . ARG B 1 387 ? 2.035 1.782 39.156 1 88.56 387 ARG B CA 1
ATOM 8704 C C . ARG B 1 387 ? 0.846 0.88 39.469 1 88.56 387 ARG B C 1
ATOM 8706 O O . ARG B 1 387 ? 0.061 0.548 38.594 1 88.56 387 ARG B O 1
ATOM 8713 N N . VAL B 1 388 ? 0.792 0.526 40.688 1 90.5 388 VAL B N 1
ATOM 8714 C CA . VAL B 1 388 ? -0.3 -0.351 41.094 1 90.5 388 VAL B CA 1
ATOM 8715 C C . VAL B 1 388 ? -1.638 0.351 40.875 1 90.5 388 VAL B C 1
ATOM 8717 O O . VAL B 1 388 ? -2.617 -0.279 40.469 1 90.5 388 VAL B O 1
ATOM 8720 N N . PHE B 1 389 ? -1.679 1.647 41.125 1 91.38 389 PHE B N 1
ATOM 8721 C CA . PHE B 1 389 ? -2.885 2.434 40.906 1 91.38 389 PHE B CA 1
ATOM 8722 C C . PHE B 1 389 ? -3.301 2.377 39.438 1 91.38 389 PHE B C 1
ATOM 8724 O O . PHE B 1 389 ? -4.477 2.182 39.125 1 91.38 389 PHE B O 1
ATOM 8731 N N . VAL B 1 390 ? -2.373 2.447 38.562 1 88.38 390 VAL B N 1
ATOM 8732 C CA . VAL B 1 390 ? -2.645 2.426 37.156 1 88.38 390 VAL B CA 1
ATOM 8733 C C . VAL B 1 390 ? -3.158 1.047 36.719 1 88.38 390 VAL B C 1
ATOM 8735 O O . VAL B 1 390 ? -4.133 0.937 36 1 88.38 390 VAL B O 1
ATOM 8738 N N . TYR B 1 391 ? -2.576 -0.026 37.281 1 91 391 TYR B N 1
ATOM 8739 C CA . TYR B 1 391 ? -2.967 -1.388 36.938 1 91 391 TYR B CA 1
ATOM 8740 C C . TYR B 1 391 ? -4.363 -1.707 37.469 1 91 391 TYR B C 1
ATOM 8742 O O . TYR B 1 391 ? -5.129 -2.42 36.812 1 91 391 TYR B O 1
ATOM 8750 N N . VAL B 1 392 ? -4.637 -1.2 38.594 1 93 392 VAL B N 1
ATOM 8751 C CA . VAL B 1 392 ? -5.953 -1.444 39.188 1 93 392 VAL B CA 1
ATOM 8752 C C . VAL B 1 392 ? -7.031 -0.797 38.312 1 93 392 VAL B C 1
ATOM 8754 O O . VAL B 1 392 ? -8.055 -1.42 38 1 93 392 VAL B O 1
ATOM 8757 N N . TYR B 1 393 ? -6.812 0.367 37.938 1 90.12 393 TYR B N 1
ATOM 8758 C CA . TYR B 1 393 ? -7.809 1.056 37.125 1 90.12 393 TYR B CA 1
ATOM 8759 C C . TYR B 1 393 ? -7.871 0.469 35.719 1 90.12 393 TYR B C 1
ATOM 8761 O O . TYR B 1 393 ? -8.93 0.45 35.094 1 90.12 393 TYR B O 1
ATOM 8769 N N . ASP B 1 394 ? -6.754 0.018 35.219 1 90.62 394 ASP B N 1
ATOM 8770 C CA . ASP B 1 394 ? -6.801 -0.704 33.938 1 90.62 394 ASP B CA 1
ATOM 8771 C C . ASP B 1 394 ? -7.668 -1.955 34.062 1 90.62 394 ASP B C 1
ATOM 8773 O O . ASP B 1 394 ? -8.438 -2.264 33.156 1 90.62 394 ASP B O 1
ATOM 8777 N N . LEU B 1 395 ? -7.547 -2.617 35.125 1 93 395 LEU B N 1
ATOM 8778 C CA . LEU B 1 395 ? -8.367 -3.799 35.375 1 93 395 LEU B CA 1
ATOM 8779 C C . LEU B 1 395 ? -9.844 -3.424 35.469 1 93 395 LEU B C 1
ATOM 8781 O O . LEU B 1 395 ? -10.711 -4.145 34.969 1 93 395 LEU B O 1
ATOM 8785 N N . ILE B 1 396 ? -10.062 -2.33 36.125 1 92.56 396 ILE B N 1
ATOM 8786 C CA . ILE B 1 396 ? -11.43 -1.852 36.25 1 92.56 396 ILE B CA 1
ATOM 8787 C C . ILE B 1 396 ? -12.008 -1.548 34.875 1 92.56 396 ILE B C 1
ATOM 8789 O O . ILE B 1 396 ? -13.164 -1.875 34.594 1 92.56 396 ILE B O 1
ATOM 8793 N N . ILE B 1 397 ? -11.25 -0.94 34.031 1 90.56 397 ILE B N 1
ATOM 8794 C CA . ILE B 1 397 ? -11.695 -0.614 32.656 1 90.56 397 ILE B CA 1
ATOM 8795 C C . ILE B 1 397 ? -12.008 -1.897 31.906 1 90.56 397 ILE B C 1
ATOM 8797 O O . ILE B 1 397 ? -13.023 -1.985 31.203 1 90.56 397 ILE B O 1
ATOM 8801 N N . LEU B 1 398 ? -11.188 -2.914 32.094 1 91.12 398 LEU B N 1
ATOM 8802 C CA . LEU B 1 398 ? -11.375 -4.18 31.406 1 91.12 398 LEU B CA 1
ATOM 8803 C C . LEU B 1 398 ? -12.617 -4.902 31.906 1 91.12 398 LEU B C 1
ATOM 8805 O O . LEU B 1 398 ? -13.367 -5.473 31.125 1 91.12 398 LEU B O 1
ATOM 8809 N N . VAL B 1 399 ? -12.836 -4.844 33.188 1 92.06 399 VAL B N 1
ATOM 8810 C CA . VAL B 1 399 ? -14.031 -5.453 33.75 1 92.06 399 VAL B CA 1
ATOM 8811 C C . VAL B 1 399 ? -15.273 -4.707 33.281 1 92.06 399 VAL B C 1
ATOM 8813 O O . VAL B 1 399 ? -16.297 -5.328 32.969 1 92.06 399 VAL B O 1
ATOM 8816 N N . ASN B 1 400 ? -15.164 -3.396 33.188 1 90.75 400 ASN B N 1
ATOM 8817 C CA . ASN B 1 400 ? -16.266 -2.604 32.688 1 90.75 400 ASN B CA 1
ATOM 8818 C C . ASN B 1 400 ? -16.594 -2.967 31.234 1 90.75 400 ASN B C 1
ATOM 8820 O O . ASN B 1 400 ? -17.75 -2.984 30.828 1 90.75 400 ASN B O 1
ATOM 8824 N N . ALA B 1 401 ? -15.594 -3.254 30.484 1 90.31 401 ALA B N 1
ATOM 8825 C CA . ALA B 1 401 ? -15.797 -3.643 29.094 1 90.31 401 ALA B CA 1
ATOM 8826 C C . ALA B 1 401 ? -16.609 -4.922 28.984 1 90.31 401 ALA B C 1
ATOM 8828 O O . ALA B 1 401 ? -17.484 -5.043 28.125 1 90.31 401 ALA B O 1
ATOM 8829 N N . VAL B 1 402 ? -16.328 -5.812 29.875 1 90.25 402 VAL B N 1
ATOM 8830 C CA . VAL B 1 402 ? -17.078 -7.07 29.891 1 90.25 402 VAL B CA 1
ATOM 8831 C C . VAL B 1 402 ? -18.531 -6.809 30.281 1 90.25 402 VAL B C 1
ATOM 8833 O O . VAL B 1 402 ? -19.438 -7.379 29.688 1 90.25 402 VAL B O 1
ATOM 8836 N N . PHE B 1 403 ? -18.719 -5.895 31.188 1 89.88 403 PHE B N 1
ATOM 8837 C CA . PHE B 1 403 ? -20.078 -5.582 31.656 1 89.88 403 PHE B CA 1
ATOM 8838 C C . PHE B 1 403 ? -20.859 -4.867 30.562 1 89.88 403 PHE B C 1
ATOM 8840 O O . PHE B 1 403 ? -22.078 -5.035 30.453 1 89.88 403 PHE B O 1
ATOM 8847 N N . ILE B 1 404 ? -20.156 -4.023 29.828 1 88.19 404 ILE B N 1
ATOM 8848 C CA . ILE B 1 404 ? -20.828 -3.334 28.734 1 88.19 404 ILE B CA 1
ATOM 8849 C C . ILE B 1 404 ? -21.312 -4.352 27.703 1 88.19 404 ILE B C 1
ATOM 8851 O O . ILE B 1 404 ? -22.391 -4.18 27.109 1 88.19 404 ILE B O 1
ATOM 8855 N N . GLY B 1 405 ? -20.594 -5.445 27.5 1 87.31 405 GLY B N 1
ATOM 8856 C CA . GLY B 1 405 ? -20.969 -6.477 26.547 1 87.31 405 GLY B CA 1
ATOM 8857 C C . GLY B 1 405 ? -22.141 -7.328 27.016 1 87.31 405 GLY B C 1
ATOM 8858 O O . GLY B 1 405 ? -22.828 -7.961 26.203 1 87.31 405 GLY B O 1
ATOM 8859 N N . LEU B 1 406 ? -22.359 -7.289 28.266 1 86.44 406 LEU B N 1
ATOM 8860 C CA . LEU B 1 406 ? -23.453 -8.078 28.844 1 86.44 406 LEU B CA 1
ATOM 8861 C C . LEU B 1 406 ? -24.781 -7.355 28.672 1 86.44 406 LEU B C 1
ATOM 8863 O O . LEU B 1 406 ? -24.828 -6.203 28.234 1 86.44 406 LEU B O 1
ATOM 8867 N N . ASP B 1 407 ? -25.844 -8.102 28.906 1 78.44 407 ASP B N 1
ATOM 8868 C CA . ASP B 1 407 ? -27.188 -7.598 28.672 1 78.44 407 ASP B CA 1
ATOM 8869 C C . ASP B 1 407 ? -27.562 -6.531 29.688 1 78.44 407 ASP B C 1
ATOM 8871 O O . ASP B 1 407 ? -27.484 -6.766 30.906 1 78.44 407 ASP B O 1
ATOM 8875 N N . GLU B 1 408 ? -27.891 -5.375 29.25 1 75.62 408 GLU B N 1
ATOM 8876 C CA . GLU B 1 408 ? -28.219 -4.207 30.047 1 75.62 408 GLU B CA 1
ATOM 8877 C C . GLU B 1 408 ? -29.547 -4.387 30.766 1 75.62 408 GLU B C 1
ATOM 8879 O O . GLU B 1 408 ? -29.844 -3.693 31.75 1 75.62 408 GLU B O 1
ATOM 8884 N N . GLU B 1 409 ? -30.281 -5.34 30.281 1 77.75 409 GLU B N 1
ATOM 8885 C CA . GLU B 1 409 ? -31.609 -5.504 30.891 1 77.75 409 GLU B CA 1
ATOM 8886 C C . GLU B 1 409 ? -31.5 -6.125 32.281 1 77.75 409 GLU B C 1
ATOM 8888 O O . GLU B 1 409 ? -32.406 -5.977 33.094 1 77.75 409 GLU B O 1
ATOM 8893 N N . ASN B 1 410 ? -30.375 -6.629 32.562 1 82.5 410 ASN B N 1
ATOM 8894 C CA . ASN B 1 410 ? -30.125 -7.145 33.906 1 82.5 410 ASN B CA 1
ATOM 8895 C C . ASN B 1 410 ? -29.859 -6.016 34.906 1 82.5 410 ASN B C 1
ATOM 8897 O O . ASN B 1 410 ? -29 -5.164 34.656 1 82.5 410 ASN B O 1
ATOM 8901 N N . PRO B 1 411 ? -30.688 -5.863 35.875 1 84.12 411 PRO B N 1
ATOM 8902 C CA . PRO B 1 411 ? -30.547 -4.781 36.875 1 84.12 411 PRO B CA 1
ATOM 8903 C C . PRO B 1 411 ? -29.141 -4.723 37.469 1 84.12 411 PRO B C 1
ATOM 8905 O O . PRO B 1 411 ? -28.641 -3.635 37.781 1 84.12 411 PRO B O 1
ATOM 8908 N N . VAL B 1 412 ? -28.516 -5.855 37.594 1 84.88 412 VAL B N 1
ATOM 8909 C CA . VAL B 1 412 ? -27.156 -5.879 38.156 1 84.88 412 VAL B CA 1
ATOM 8910 C C . VAL B 1 412 ? -26.203 -5.098 37.25 1 84.88 412 VAL B C 1
ATOM 8912 O O . VAL B 1 412 ? -25.375 -4.34 37.719 1 84.88 412 VAL B O 1
ATOM 8915 N N . VAL B 1 413 ? -26.469 -5.234 36 1 84.19 413 VAL B N 1
ATOM 8916 C CA . VAL B 1 413 ? -25.594 -4.578 35.031 1 84.19 413 VAL B CA 1
ATOM 8917 C C . VAL B 1 413 ? -25.891 -3.078 35.031 1 84.19 413 VAL B C 1
ATOM 8919 O O . VAL B 1 413 ? -24.969 -2.262 34.938 1 84.19 413 VAL B O 1
ATOM 8922 N N . SER B 1 414 ? -27.125 -2.736 35.156 1 80.81 414 SER B N 1
ATOM 8923 C CA . SER B 1 414 ? -27.5 -1.324 35.125 1 80.81 414 SER B CA 1
ATOM 8924 C C . SER B 1 414 ? -26.953 -0.598 36.344 1 80.81 414 SER B C 1
ATOM 8926 O O . SER B 1 414 ? -26.469 0.532 36.25 1 80.81 414 SER B O 1
ATOM 8928 N N . ASN B 1 415 ? -27 -1.245 37.438 1 86.12 415 ASN B N 1
ATOM 8929 C CA . ASN B 1 415 ? -26.5 -0.629 38.656 1 86.12 415 ASN B CA 1
ATOM 8930 C C . ASN B 1 415 ? -24.969 -0.591 38.688 1 86.12 415 ASN B C 1
ATOM 8932 O O . ASN B 1 415 ? -24.375 0.296 39.281 1 86.12 415 ASN B O 1
ATOM 8936 N N . ALA B 1 416 ? -24.469 -1.577 38.031 1 89.25 416 ALA B N 1
ATOM 8937 C CA . ALA B 1 416 ? -23 -1.622 37.969 1 89.25 416 ALA B CA 1
ATOM 8938 C C . ALA B 1 416 ? -22.438 -0.423 37.219 1 89.25 416 ALA B C 1
ATOM 8940 O O . ALA B 1 416 ? -21.328 0.037 37.5 1 89.25 416 ALA B O 1
ATOM 8941 N N . GLU B 1 417 ? -23.172 0.07 36.312 1 87.69 417 GLU B N 1
ATOM 8942 C CA . GLU B 1 417 ? -22.719 1.224 35.531 1 87.69 417 GLU B CA 1
ATOM 8943 C C . GLU B 1 417 ? -22.531 2.447 36.406 1 87.69 417 GLU B C 1
ATOM 8945 O O . GLU B 1 417 ? -21.562 3.189 36.25 1 87.69 417 GLU B O 1
ATOM 8950 N N . TRP B 1 418 ? -23.391 2.605 37.312 1 88.44 418 TRP B N 1
ATOM 8951 C CA . TRP B 1 418 ? -23.266 3.713 38.25 1 88.44 418 TRP B CA 1
ATOM 8952 C C . TRP B 1 418 ? -22.031 3.539 39.125 1 88.44 418 TRP B C 1
ATOM 8954 O O . TRP B 1 418 ? -21.344 4.516 39.438 1 88.44 418 TRP B O 1
ATOM 8964 N N . GLY B 1 419 ? -21.844 2.281 39.438 1 91.69 419 GLY B N 1
ATOM 8965 C CA . GLY B 1 419 ? -20.656 1.999 40.219 1 91.69 419 GLY B CA 1
ATOM 8966 C C . GLY B 1 419 ? -19.359 2.305 39.5 1 91.69 419 GLY B C 1
ATOM 8967 O O . GLY B 1 419 ? -18.438 2.9 40.062 1 91.69 419 GLY B O 1
ATOM 8968 N N . PHE B 1 420 ? -19.312 1.893 38.281 1 91.31 420 PHE B N 1
ATOM 8969 C CA . PHE B 1 420 ? -18.109 2.139 37.5 1 91.31 420 PHE B CA 1
ATOM 8970 C C . PHE B 1 420 ? -17.906 3.633 37.281 1 91.31 420 PHE B C 1
ATOM 8972 O O . PHE B 1 420 ? -16.781 4.129 37.344 1 91.31 420 PHE B O 1
ATOM 8979 N N . LEU B 1 421 ? -18.953 4.379 36.969 1 90.81 421 LEU B N 1
ATOM 8980 C CA . LEU B 1 421 ? -18.875 5.82 36.781 1 90.81 421 LEU B CA 1
ATOM 8981 C C . LEU B 1 421 ? -18.359 6.516 38.031 1 90.81 421 LEU B C 1
ATOM 8983 O O . LEU B 1 421 ? -17.562 7.453 37.969 1 90.81 421 LEU B O 1
ATOM 8987 N N . ALA B 1 422 ? -18.812 5.973 39.156 1 93 422 ALA B N 1
ATOM 8988 C CA . ALA B 1 422 ? -18.344 6.523 40.406 1 93 422 ALA B CA 1
ATOM 8989 C C . ALA B 1 422 ? -16.859 6.258 40.625 1 93 422 ALA B C 1
ATOM 8991 O O . ALA B 1 422 ? -16.125 7.125 41.094 1 93 422 ALA B O 1
ATOM 8992 N N . LEU B 1 423 ? -16.5 5.098 40.219 1 93.25 423 LEU B N 1
ATOM 8993 C CA . LEU B 1 423 ? -15.086 4.746 40.344 1 93.25 423 LEU B CA 1
ATOM 8994 C C . LEU B 1 423 ? -14.219 5.609 39.438 1 93.25 423 LEU B C 1
ATOM 8996 O O . LEU B 1 423 ? -13.141 6.039 39.844 1 93.25 423 LEU B O 1
ATOM 9000 N N . TYR B 1 424 ? -14.68 5.867 38.281 1 92.5 424 TYR B N 1
ATOM 9001 C CA . TYR B 1 424 ? -13.922 6.703 37.375 1 92.5 424 TYR B CA 1
ATOM 9002 C C . TYR B 1 424 ? -13.852 8.141 37.844 1 92.5 424 TYR B C 1
ATOM 9004 O O . TYR B 1 424 ? -12.812 8.797 37.719 1 92.5 424 TYR B O 1
ATOM 9012 N N . MET B 1 425 ? -14.938 8.602 38.375 1 92.94 425 MET B N 1
ATOM 9013 C CA . MET B 1 425 ? -14.953 9.945 38.938 1 92.94 425 MET B CA 1
ATOM 9014 C C . MET B 1 425 ? -13.984 10.047 40.125 1 92.94 425 MET B C 1
ATOM 9016 O O . MET B 1 425 ? -13.305 11.062 40.281 1 92.94 425 MET B O 1
ATOM 9020 N N . LEU B 1 426 ? -13.961 9 40.875 1 93.44 426 LEU B N 1
ATOM 9021 C CA . LEU B 1 426 ? -13.031 8.969 42 1 93.44 426 LEU B CA 1
ATOM 9022 C C . LEU B 1 426 ? -11.586 9.008 41.5 1 93.44 426 LEU B C 1
ATOM 9024 O O . LEU B 1 426 ? -10.734 9.656 42.125 1 93.44 426 LEU B O 1
ATOM 9028 N N . GLU B 1 427 ? -11.32 8.328 40.438 1 91.88 427 GLU B N 1
ATOM 9029 C CA . GLU B 1 427 ? -9.984 8.336 39.844 1 91.88 427 GLU B CA 1
ATOM 9030 C C . GLU B 1 427 ? -9.555 9.758 39.469 1 91.88 427 GLU B C 1
ATOM 9032 O O . GLU B 1 427 ? -8.453 10.188 39.812 1 91.88 427 GLU B O 1
ATOM 9037 N N . ILE B 1 428 ? -10.391 10.492 38.844 1 90.56 428 ILE B N 1
ATOM 9038 C CA . ILE B 1 428 ? -10.094 11.844 38.406 1 90.56 428 ILE B CA 1
ATOM 9039 C C . ILE B 1 428 ? -9.906 12.766 39.625 1 90.56 428 ILE B C 1
ATOM 9041 O O . ILE B 1 428 ? -8.977 13.57 39.656 1 90.56 428 ILE B O 1
ATOM 9045 N N . ILE B 1 429 ? -10.766 12.57 40.625 1 91.5 429 ILE B N 1
ATOM 9046 C CA . ILE B 1 429 ? -10.703 13.406 41.812 1 91.5 429 ILE B CA 1
ATOM 9047 C C . ILE B 1 429 ? -9.398 13.133 42.562 1 91.5 429 ILE B C 1
ATOM 9049 O O . ILE B 1 429 ? -8.742 14.062 43.031 1 91.5 429 ILE B O 1
ATOM 9053 N N . LEU B 1 430 ? -9.039 11.898 42.594 1 91.31 430 LEU B N 1
ATOM 9054 C CA . LEU B 1 430 ? -7.801 11.531 43.281 1 91.31 430 LEU B CA 1
ATOM 9055 C C . LEU B 1 430 ? -6.59 12.07 42.531 1 91.31 430 LEU B C 1
ATOM 9057 O O . LEU B 1 430 ? -5.629 12.539 43.156 1 91.31 430 LEU B O 1
ATOM 9061 N N . LYS B 1 431 ? -6.617 11.984 41.25 1 89.5 431 LYS B N 1
ATOM 9062 C CA . LYS B 1 431 ? -5.516 12.508 40.438 1 89.5 431 LYS B CA 1
ATOM 9063 C C . LYS B 1 431 ? -5.414 14.023 40.562 1 89.5 431 LYS B C 1
ATOM 9065 O O . LYS B 1 431 ? -4.312 14.578 40.625 1 89.5 431 LYS B O 1
ATOM 9070 N N . LEU B 1 432 ? -6.582 14.633 40.625 1 87.88 432 LEU B N 1
ATOM 9071 C CA . LEU B 1 432 ? -6.602 16.078 40.781 1 87.88 432 LEU B CA 1
ATOM 9072 C C . LEU B 1 432 ? -6.137 16.469 42.156 1 87.88 432 LEU B C 1
ATOM 9074 O O . LEU B 1 432 ? -5.582 17.562 42.375 1 87.88 432 LEU B O 1
ATOM 9078 N N . TYR B 1 433 ? -6.391 15.562 43.125 1 87.19 433 TYR B N 1
ATOM 9079 C CA . TYR B 1 433 ? -5.945 15.805 44.469 1 87.19 433 TYR B CA 1
ATOM 9080 C C . TYR B 1 433 ? -4.438 15.648 44.594 1 87.19 433 TYR B C 1
ATOM 9082 O O . TYR B 1 433 ? -3.787 16.375 45.344 1 87.19 433 TYR B O 1
ATOM 9090 N N . ALA B 1 434 ? -3.934 14.75 43.812 1 86.06 434 ALA B N 1
ATOM 9091 C CA . ALA B 1 434 ? -2.51 14.438 43.938 1 86.06 434 ALA B CA 1
ATOM 9092 C C . ALA B 1 434 ? -1.668 15.406 43.125 1 86.06 434 ALA B C 1
ATOM 9094 O O . ALA B 1 434 ? -0.516 15.688 43.438 1 86.06 434 ALA B O 1
ATOM 9095 N N . THR B 1 435 ? -2.193 15.758 42.062 1 83 435 THR B N 1
ATOM 9096 C CA . THR B 1 435 ? -1.432 16.641 41.156 1 83 435 THR B CA 1
ATOM 9097 C C . THR B 1 435 ? -2.111 18 41.031 1 83 435 THR B C 1
ATOM 9099 O O . THR B 1 435 ? -3.336 18.094 41.156 1 83 435 THR B O 1
ATOM 9102 N N . GLU B 1 436 ? -1.284 19.047 40.906 1 80.81 436 GLU B N 1
ATOM 9103 C CA . GLU B 1 436 ? -1.822 20.391 40.719 1 80.81 436 GLU B CA 1
ATOM 9104 C C . GLU B 1 436 ? -2.764 20.453 39.531 1 80.81 436 GLU B C 1
ATOM 9106 O O . GLU B 1 436 ? -2.434 19.969 38.438 1 80.81 436 GLU B O 1
ATOM 9111 N N . PRO B 1 437 ? -3.973 20.906 39.719 1 80.38 437 PRO B N 1
ATOM 9112 C CA . PRO B 1 437 ? -4.996 20.922 38.688 1 80.38 437 PRO B CA 1
ATOM 9113 C C . PRO B 1 437 ? -4.543 21.672 37.438 1 80.38 437 PRO B C 1
ATOM 9115 O O . PRO B 1 437 ? -4.902 21.297 36.312 1 80.38 437 PRO B O 1
ATOM 9118 N N . ARG B 1 438 ? -3.85 22.656 37.531 1 78.38 438 ARG B N 1
ATOM 9119 C CA . ARG B 1 438 ? -3.383 23.391 36.375 1 78.38 438 ARG B CA 1
ATOM 9120 C C . ARG B 1 438 ? -2.357 22.578 35.594 1 78.38 438 ARG B C 1
ATOM 9122 O O . ARG B 1 438 ? -2.336 22.609 34.344 1 78.38 438 ARG B O 1
ATOM 9129 N N . ALA B 1 439 ? -1.604 21.859 36.344 1 75.69 439 ALA B N 1
ATOM 9130 C CA . ALA B 1 439 ? -0.63 21 35.688 1 75.69 439 ALA B CA 1
ATOM 9131 C C . ALA B 1 439 ? -1.312 19.781 35.062 1 75.69 439 ALA B C 1
ATOM 9133 O O . ALA B 1 439 ? -0.894 19.312 34 1 75.69 439 ALA B O 1
ATOM 9134 N N . PHE B 1 440 ? -2.35 19.375 35.75 1 79.75 440 PHE B N 1
ATOM 9135 C CA . PHE B 1 440 ? -3.102 18.219 35.25 1 79.75 440 PHE B CA 1
ATOM 9136 C C . PHE B 1 440 ? -3.812 18.562 33.938 1 79.75 440 PHE B C 1
ATOM 9138 O O . PHE B 1 440 ? -3.84 17.75 33 1 79.75 440 PHE B O 1
ATOM 9145 N N . PHE B 1 441 ? -4.305 19.734 33.844 1 78.56 441 PHE B N 1
ATOM 9146 C CA . PHE B 1 441 ? -5.059 20.125 32.656 1 78.56 441 PHE B CA 1
ATOM 9147 C C . PHE B 1 441 ? -4.195 20.969 31.734 1 78.56 441 PHE B C 1
ATOM 9149 O O . PHE B 1 441 ? -4.707 21.844 31.031 1 78.56 441 PHE B O 1
ATOM 9156 N N . ALA B 1 442 ? -2.959 20.672 31.828 1 72.44 442 ALA B N 1
ATOM 9157 C CA . ALA B 1 442 ? -2.074 21.359 30.891 1 72.44 442 ALA B CA 1
ATOM 9158 C C . ALA B 1 442 ? -2.348 20.938 29.453 1 72.44 442 ALA B C 1
ATOM 9160 O O . ALA B 1 442 ? -2.74 19.781 29.203 1 72.44 442 ALA B O 1
ATOM 9161 N N . ARG B 1 443 ? -2.311 21.75 28.547 1 64.88 443 ARG B N 1
ATOM 9162 C CA . ARG B 1 443 ? -2.684 21.578 27.156 1 64.88 443 ARG B CA 1
ATOM 9163 C C . ARG B 1 443 ? -1.901 20.422 26.516 1 64.88 443 ARG B C 1
ATOM 9165 O O . ARG B 1 443 ? -2.387 19.781 25.594 1 64.88 443 ARG B O 1
ATOM 9172 N N . HIS B 1 444 ? -0.775 20.156 27.109 1 65.06 444 HIS B N 1
ATOM 9173 C CA . HIS B 1 444 ? 0.067 19.172 26.453 1 65.06 444 HIS B CA 1
ATOM 9174 C C . HIS B 1 444 ? -0.294 17.75 26.922 1 65.06 444 HIS B C 1
ATOM 9176 O O . HIS B 1 444 ? 0.145 16.766 26.312 1 65.06 444 HIS B O 1
ATOM 9182 N N . HIS B 1 445 ? -1.093 17.797 27.922 1 75.12 445 HIS B N 1
ATOM 9183 C CA . HIS B 1 445 ? -1.535 16.484 28.359 1 75.12 445 HIS B CA 1
ATOM 9184 C C . HIS B 1 445 ? -2.908 16.141 27.797 1 75.12 445 HIS B C 1
ATOM 9186 O O . HIS B 1 445 ? -3.902 16.125 28.516 1 75.12 445 HIS B O 1
ATOM 9192 N N . PHE B 1 446 ? -3.012 15.805 26.547 1 76.94 446 PHE B N 1
ATOM 9193 C CA . PHE B 1 446 ? -4.23 15.547 25.797 1 76.94 446 PHE B CA 1
ATOM 9194 C C . PHE B 1 446 ? -5.02 14.406 26.406 1 76.94 446 PHE B C 1
ATOM 9196 O O . PHE B 1 446 ? -6.25 14.445 26.453 1 76.94 44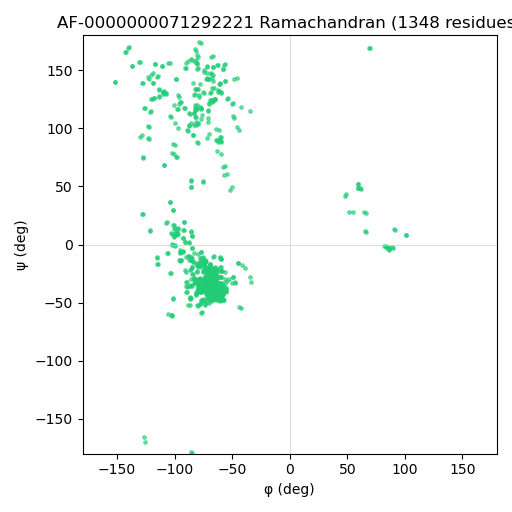6 PHE B O 1
ATOM 9203 N N . TRP B 1 447 ? -4.398 13.508 27.047 1 78.62 447 TRP B N 1
ATOM 9204 C CA . TRP B 1 447 ? -5.062 12.305 27.516 1 78.62 447 TRP B CA 1
ATOM 9205 C C . TRP B 1 447 ? -5.855 12.586 28.797 1 78.62 447 TRP B C 1
ATOM 9207 O O . TRP B 1 447 ? -6.918 12 29.016 1 78.62 447 TRP B O 1
ATOM 9217 N N . ASN B 1 448 ? -5.293 13.516 29.547 1 84.12 448 ASN B N 1
ATOM 9218 C CA . ASN B 1 448 ? -6.027 13.867 30.766 1 84.12 448 ASN B CA 1
ATOM 9219 C C . ASN B 1 448 ? -7.305 14.633 30.438 1 84.12 448 ASN B C 1
ATOM 9221 O O . ASN B 1 448 ? -8.336 14.43 31.078 1 84.12 448 ASN B O 1
ATOM 9225 N N . TRP B 1 449 ? -7.188 15.438 29.469 1 85.31 449 TRP B N 1
ATOM 9226 C CA . TRP B 1 449 ? -8.375 16.141 29 1 85.31 449 TRP B CA 1
ATOM 9227 C C . TRP B 1 449 ? -9.398 15.172 28.422 1 85.31 449 TRP B C 1
ATOM 9229 O O . TRP B 1 449 ? -10.594 15.281 28.703 1 85.31 449 TRP B O 1
ATOM 9239 N N . PHE B 1 450 ? -8.891 14.359 27.656 1 84.38 450 PHE B N 1
ATOM 9240 C CA . PHE B 1 450 ? -9.75 13.383 27.016 1 84.38 450 PHE B CA 1
ATOM 9241 C C . PHE B 1 450 ? -10.477 12.531 28.047 1 84.38 450 PHE B C 1
ATOM 9243 O O . PHE B 1 450 ? -11.695 12.359 27.984 1 84.38 450 PHE B O 1
ATOM 9250 N N . ASP B 1 451 ? -9.766 12.125 29 1 85.44 451 ASP B N 1
ATOM 9251 C CA . ASP B 1 451 ? -10.336 11.297 30.062 1 85.44 451 ASP B CA 1
ATOM 9252 C C . ASP B 1 451 ? -11.406 12.055 30.844 1 85.44 451 ASP B C 1
ATOM 9254 O O . ASP B 1 451 ? -12.5 11.531 31.062 1 85.44 451 ASP B O 1
ATOM 9258 N N . THR B 1 452 ? -11.086 13.25 31.203 1 89.5 452 THR B N 1
ATOM 9259 C CA . THR B 1 452 ? -12.008 14.031 32 1 89.5 452 THR B CA 1
ATOM 9260 C C . THR B 1 452 ? -13.266 14.383 31.219 1 89.5 452 THR B C 1
ATOM 9262 O O . THR B 1 452 ? -14.375 14.273 31.734 1 89.5 452 THR B O 1
ATOM 9265 N N . ILE B 1 453 ? -13.062 14.703 30 1 89.88 453 ILE B N 1
ATOM 9266 C CA . ILE B 1 453 ? -14.188 15.086 29.156 1 89.88 453 ILE B CA 1
ATOM 9267 C C . ILE B 1 453 ? -15.109 13.891 28.938 1 89.88 453 ILE B C 1
ATOM 9269 O O . ILE B 1 453 ? -16.328 14.008 29.016 1 89.88 453 ILE B O 1
ATOM 9273 N N . ILE B 1 454 ? -14.555 12.789 28.734 1 88.88 454 ILE B N 1
ATOM 9274 C CA . ILE B 1 454 ? -15.344 11.594 28.438 1 88.88 454 ILE B CA 1
ATOM 9275 C C . ILE B 1 454 ? -16.109 11.156 29.688 1 88.88 454 ILE B C 1
ATOM 9277 O O . ILE B 1 454 ? -17.281 10.812 29.609 1 88.88 454 ILE B O 1
ATOM 9281 N N . ILE B 1 455 ? -15.508 11.211 30.859 1 90 455 ILE B N 1
ATOM 9282 C CA . ILE B 1 455 ? -16.141 10.758 32.094 1 90 455 ILE B CA 1
ATOM 9283 C C . ILE B 1 455 ? -17.234 11.734 32.5 1 90 455 ILE B C 1
ATOM 9285 O O . ILE B 1 455 ? -18.328 11.32 32.906 1 90 455 ILE B O 1
ATOM 9289 N N . VAL B 1 456 ? -16.984 13.016 32.344 1 91.38 456 VAL B N 1
ATOM 9290 C CA . VAL B 1 456 ? -17.969 14.023 32.719 1 91.38 456 VAL B CA 1
ATOM 9291 C C . VAL B 1 456 ? -19.156 13.969 31.766 1 91.38 456 VAL B C 1
ATOM 9293 O O . VAL B 1 456 ? -20.312 14.047 32.188 1 91.38 456 VAL B O 1
ATOM 9296 N N . SER B 1 457 ? -18.828 13.805 30.531 1 91.06 457 SER B N 1
ATOM 9297 C CA . SER B 1 457 ? -19.906 13.688 29.547 1 91.06 457 SER B CA 1
ATOM 9298 C C . SER B 1 457 ? -20.719 12.422 29.766 1 91.06 457 SER B C 1
ATOM 9300 O O . SER B 1 457 ? -21.938 12.43 29.594 1 91.06 457 SER B O 1
ATOM 9302 N N . ALA B 1 458 ? -20.047 11.367 30.109 1 88.44 458 ALA B N 1
ATOM 9303 C CA . ALA B 1 458 ? -20.75 10.117 30.406 1 88.44 458 ALA B CA 1
ATOM 9304 C C . ALA B 1 458 ? -21.641 10.258 31.641 1 88.44 458 ALA B C 1
ATOM 9306 O O . ALA B 1 458 ? -22.75 9.719 31.672 1 88.44 458 ALA B O 1
ATOM 9307 N N . LEU B 1 459 ? -21.203 10.992 32.625 1 89.19 459 LEU B N 1
ATOM 9308 C CA . LEU B 1 459 ? -22 11.242 33.844 1 89.19 459 LEU B CA 1
ATOM 9309 C C . LEU B 1 459 ? -23.25 12.047 33.5 1 89.19 459 LEU B C 1
ATOM 9311 O O . LEU B 1 459 ? -24.359 11.672 33.906 1 89.19 459 LEU B O 1
ATOM 9315 N N . PHE B 1 460 ? -23.031 13.055 32.719 1 89.31 460 PHE B N 1
ATOM 9316 C CA . PHE B 1 460 ? -24.156 13.875 32.344 1 89.31 460 PHE B CA 1
ATOM 9317 C C . PHE B 1 460 ? -25.141 13.078 31.484 1 89.31 460 PHE B C 1
ATOM 9319 O O . PHE B 1 460 ? -26.359 13.211 31.641 1 89.31 460 PHE B O 1
ATOM 9326 N N . GLY B 1 461 ? -24.594 12.328 30.578 1 85.62 461 GLY B N 1
ATOM 9327 C CA . GLY B 1 461 ? -25.453 11.5 29.734 1 85.62 461 GLY B CA 1
ATOM 9328 C C . GLY B 1 461 ? -26.281 10.5 30.531 1 85.62 461 GLY B C 1
ATOM 9329 O O . GLY B 1 461 ? -27.469 10.32 30.266 1 85.62 461 GLY B O 1
ATOM 9330 N N . THR B 1 462 ? -25.656 9.852 31.5 1 84.62 462 THR B N 1
ATOM 9331 C CA . THR B 1 462 ? -26.344 8.859 32.312 1 84.62 462 THR B CA 1
ATOM 9332 C C . THR B 1 462 ? -27.391 9.516 33.219 1 84.62 462 THR B C 1
ATOM 9334 O O . THR B 1 462 ? -28.469 8.961 33.406 1 84.62 462 THR B O 1
ATOM 9337 N N . ILE B 1 463 ? -27.141 10.695 33.656 1 86.38 463 ILE B N 1
ATOM 9338 C CA . ILE B 1 463 ? -28.094 11.43 34.469 1 86.38 463 ILE B CA 1
ATOM 9339 C C . ILE B 1 463 ? -29.297 11.836 33.656 1 86.38 463 ILE B C 1
ATOM 9341 O O . ILE B 1 463 ? -30.453 11.672 34.062 1 86.38 463 ILE B O 1
ATOM 9345 N N . ILE B 1 464 ? -28.984 12.266 32.5 1 84 464 ILE B N 1
ATOM 9346 C CA . ILE B 1 464 ? -30.062 12.688 31.609 1 84 464 ILE B CA 1
ATOM 9347 C C . ILE B 1 464 ? -30.922 11.477 31.219 1 84 464 ILE B C 1
ATOM 9349 O O . ILE B 1 464 ? -32.156 11.57 31.172 1 84 464 ILE B O 1
ATOM 9353 N N . ASN B 1 465 ? -30.25 10.359 30.953 1 81.88 465 ASN B N 1
ATOM 9354 C CA . ASN B 1 465 ? -30.969 9.148 30.594 1 81.88 465 ASN B CA 1
ATOM 9355 C C . ASN B 1 465 ? -31.844 8.648 31.75 1 81.88 465 ASN B C 1
ATOM 9357 O O . ASN B 1 465 ? -32.969 8.195 31.531 1 81.88 465 ASN B O 1
ATOM 9361 N N . SER B 1 466 ? -31.391 8.711 32.938 1 79.88 466 SER B N 1
ATOM 9362 C CA . SER B 1 466 ? -32.156 8.273 34.094 1 79.88 466 SER B CA 1
ATOM 9363 C C . SER B 1 466 ? -33.312 9.227 34.406 1 79.88 466 SER B C 1
ATOM 9365 O O . SER B 1 466 ? -34.375 8.797 34.844 1 79.88 466 SER B O 1
ATOM 9367 N N . ALA B 1 467 ? -33.062 10.492 34.031 1 78.56 467 ALA B N 1
ATOM 9368 C CA . ALA B 1 467 ? -34.125 11.484 34.25 1 78.56 467 ALA B CA 1
ATOM 9369 C C . ALA B 1 467 ? -35.219 11.406 33.188 1 78.56 467 ALA B C 1
ATOM 9371 O O . ALA B 1 467 ? -36.375 11.594 33.469 1 78.56 467 ALA B O 1
ATOM 9372 N N . LEU B 1 468 ? -34.719 11.211 31.969 1 70.12 468 LEU B N 1
ATOM 9373 C CA . LEU B 1 468 ? -35.656 11.203 30.859 1 70.12 468 LEU B CA 1
ATOM 9374 C C . LEU B 1 468 ? -36.312 9.828 30.719 1 70.12 468 LEU B C 1
ATOM 9376 O O . LEU B 1 468 ? -37.25 9.656 29.922 1 70.12 468 LEU B O 1
ATOM 9380 N N . LYS B 1 469 ? -35.656 8.703 31.062 1 63.19 469 LYS B N 1
ATOM 9381 C CA . LYS B 1 469 ? -36.25 7.379 31 1 63.19 469 LYS B CA 1
ATOM 9382 C C . LYS B 1 469 ? -37.75 7.453 31.328 1 63.19 469 LYS B C 1
ATOM 9384 O O . LYS B 1 469 ? -38.562 6.691 30.781 1 63.19 469 LYS B O 1
ATOM 9389 N N . HIS B 1 470 ? -38.188 8.344 32.156 1 54.91 470 HIS B N 1
ATOM 9390 C CA . HIS B 1 470 ? -39.594 8.453 32.562 1 54.91 470 HIS B CA 1
ATOM 9391 C C . HIS B 1 470 ? -40.406 9.234 31.531 1 54.91 470 HIS B C 1
ATOM 9393 O O . HIS B 1 470 ? -41.625 9.078 31.453 1 54.91 470 HIS B O 1
ATOM 9399 N N . CYS B 1 471 ? -39.812 10.18 30.875 1 49.59 471 CYS B N 1
ATOM 9400 C CA . CYS B 1 471 ? -40.656 11.016 30.062 1 49.59 471 CYS B CA 1
ATOM 9401 C C . CYS B 1 471 ? -40.562 10.633 28.578 1 49.59 471 CYS B C 1
ATOM 9403 O O . CYS B 1 471 ? -41.562 10.617 27.875 1 49.59 471 CYS B O 1
ATOM 9405 N N . TYR B 1 472 ? -39.438 10.672 27.797 1 50.12 472 TYR B N 1
ATOM 9406 C CA . TYR B 1 472 ? -39.312 10.492 26.344 1 50.12 472 TYR B CA 1
ATOM 9407 C C . TYR B 1 472 ? -38.25 9.461 26.031 1 50.12 472 TYR B C 1
ATOM 9409 O O . TYR B 1 472 ? -37.125 9.516 26.562 1 50.12 472 TYR B O 1
ATOM 9417 N N . THR B 1 473 ? -38.719 8.172 25.859 1 51.97 473 THR B N 1
ATOM 9418 C CA . THR B 1 473 ? -37.844 7.066 25.484 1 51.97 473 THR B CA 1
ATOM 9419 C C . THR B 1 473 ? -37.031 7.422 24.25 1 51.97 473 THR B C 1
ATOM 9421 O O . THR B 1 473 ? -37.5 7.23 23.125 1 51.97 473 THR B O 1
ATOM 9424 N N . SER B 1 474 ? -36.375 8.531 24.047 1 64.19 474 SER B N 1
ATOM 9425 C CA . SER B 1 474 ? -35.719 8.812 22.781 1 64.19 474 SER B CA 1
ATOM 9426 C C . SER B 1 474 ? -34.5 7.926 22.578 1 64.19 474 SER B C 1
ATOM 9428 O O . SER B 1 474 ? -33.562 7.961 23.391 1 64.19 474 SER B O 1
ATOM 9430 N N . ARG B 1 475 ? -34.625 6.805 21.891 1 74 475 ARG B N 1
ATOM 9431 C CA . ARG B 1 475 ? -33.594 5.828 21.484 1 74 475 ARG B CA 1
ATOM 9432 C C . ARG B 1 475 ? -32.344 6.52 21.016 1 74 475 ARG B C 1
ATOM 9434 O O . ARG B 1 475 ? -31.234 5.973 21.172 1 74 475 ARG B O 1
ATOM 9441 N N . GLN B 1 476 ? -32.531 7.754 20.719 1 76.44 476 GLN B N 1
ATOM 9442 C CA . GLN B 1 476 ? -31.359 8.477 20.219 1 76.44 476 GLN B CA 1
ATOM 9443 C C . GLN B 1 476 ? -30.438 8.875 21.375 1 76.44 476 GLN B C 1
ATOM 9445 O O . GLN B 1 476 ? -29.219 8.766 21.25 1 76.44 476 GLN B O 1
ATOM 9450 N N . ILE B 1 477 ? -31.094 9.273 22.453 1 78.06 477 ILE B N 1
ATOM 9451 C CA . ILE B 1 477 ? -30.297 9.672 23.609 1 78.06 477 ILE B CA 1
ATOM 9452 C C . ILE B 1 477 ? -29.578 8.445 24.188 1 78.06 477 ILE B C 1
ATOM 9454 O O . ILE B 1 477 ? -28.422 8.531 24.609 1 78.06 477 ILE B O 1
ATOM 9458 N N . LEU B 1 478 ? -30.297 7.383 24.203 1 80.31 478 LEU B N 1
ATOM 9459 C CA . LEU B 1 478 ? -29.703 6.148 24.703 1 80.31 478 LEU B CA 1
ATOM 9460 C C . LEU B 1 478 ? -28.5 5.742 23.844 1 80.31 478 LEU B C 1
ATOM 9462 O O . LEU B 1 478 ? -27.5 5.234 24.375 1 80.31 478 LEU B O 1
ATOM 9466 N N . ASP B 1 479 ? -28.594 6.008 22.594 1 84.44 479 ASP B N 1
ATOM 9467 C CA . ASP B 1 479 ? -27.484 5.68 21.688 1 84.44 479 ASP B CA 1
ATOM 9468 C C . ASP B 1 479 ? -26.234 6.5 22.016 1 84.44 479 ASP B C 1
ATOM 9470 O O . ASP B 1 479 ? -25.125 5.973 22.031 1 84.44 479 ASP B O 1
ATOM 9474 N N . ILE B 1 480 ? -26.453 7.691 22.281 1 82.94 480 ILE B N 1
ATOM 9475 C CA . ILE B 1 480 ? -25.344 8.578 22.594 1 82.94 480 ILE B CA 1
ATOM 9476 C C . ILE B 1 480 ? -24.688 8.148 23.906 1 82.94 480 ILE B C 1
ATOM 9478 O O . ILE B 1 480 ? -23.453 8.156 24.016 1 82.94 480 ILE B O 1
ATOM 9482 N N . VAL B 1 481 ? -25.516 7.824 24.844 1 82.88 481 VAL B N 1
ATOM 9483 C CA . VAL B 1 481 ? -25 7.387 26.141 1 82.88 481 VAL B CA 1
ATOM 9484 C C . VAL B 1 481 ? -24.188 6.109 25.953 1 82.88 481 VAL B C 1
ATOM 9486 O O . VAL B 1 481 ? -23.125 5.953 26.562 1 82.88 481 VAL B O 1
ATOM 9489 N N . PHE B 1 482 ? -24.625 5.27 25.141 1 84.12 482 PHE B N 1
ATOM 9490 C CA . PHE B 1 482 ? -23.906 4.023 24.891 1 84.12 482 PHE B CA 1
ATOM 9491 C C . PHE B 1 482 ? -22.562 4.297 24.219 1 84.12 482 PHE B C 1
ATOM 9493 O O . PHE B 1 482 ? -21.562 3.684 24.578 1 84.12 482 PHE B O 1
ATOM 9500 N N . ILE B 1 483 ? -22.641 5.188 23.312 1 86.62 483 ILE B N 1
ATOM 9501 C CA . ILE B 1 483 ? -21.406 5.535 22.609 1 86.62 483 ILE B CA 1
ATOM 9502 C C . ILE B 1 483 ? -20.391 6.105 23.609 1 86.62 483 ILE B C 1
ATOM 9504 O O . ILE B 1 483 ? -19.219 5.738 23.578 1 86.62 483 ILE B O 1
ATOM 9508 N N . LEU B 1 484 ? -20.875 6.906 24.469 1 85.88 484 LEU B N 1
ATOM 9509 C CA . LEU B 1 484 ? -19.984 7.523 25.438 1 85.88 484 LEU B CA 1
ATOM 9510 C C . LEU B 1 484 ? -19.438 6.484 26.422 1 85.88 484 LEU B C 1
ATOM 9512 O O . LEU B 1 484 ? -18.281 6.57 26.844 1 85.88 484 LEU B O 1
ATOM 9516 N N . ARG B 1 485 ? -20.234 5.543 26.75 1 85.5 485 ARG B N 1
ATOM 9517 C CA . ARG B 1 485 ? -19.797 4.465 27.641 1 85.5 485 ARG B CA 1
ATOM 9518 C C . ARG B 1 485 ? -18.672 3.65 27 1 85.5 485 ARG B C 1
ATOM 9520 O O . ARG B 1 485 ? -17.703 3.301 27.656 1 85.5 485 ARG B O 1
ATOM 9527 N N . VAL B 1 486 ? -18.781 3.449 25.781 1 88.81 486 VAL B N 1
ATOM 9528 C CA . VAL B 1 486 ? -17.797 2.609 25.078 1 88.81 486 VAL B CA 1
ATOM 9529 C C . VAL B 1 486 ? -16.531 3.404 24.812 1 88.81 486 VAL B C 1
ATOM 9531 O O . VAL B 1 486 ? -15.422 2.869 24.922 1 88.81 486 VAL B O 1
ATOM 9534 N N . VAL B 1 487 ? -16.672 4.648 24.5 1 88.31 487 VAL B N 1
ATOM 9535 C CA . VAL B 1 487 ? -15.531 5.5 24.188 1 88.31 487 VAL B CA 1
ATOM 9536 C C . VAL B 1 487 ? -14.625 5.629 25.406 1 88.31 487 VAL B C 1
ATOM 9538 O O . VAL B 1 487 ? -13.422 5.855 25.281 1 88.31 487 VAL B O 1
ATOM 9541 N N . ARG B 1 488 ? -15.156 5.43 26.609 1 86.88 488 ARG B N 1
ATOM 9542 C CA . ARG B 1 488 ? -14.383 5.496 27.844 1 86.88 488 ARG B CA 1
ATOM 9543 C C . ARG B 1 488 ? -13.32 4.398 27.891 1 86.88 488 ARG B C 1
ATOM 9545 O O . ARG B 1 488 ? -12.336 4.508 28.609 1 86.88 488 ARG B O 1
ATOM 9552 N N . LEU B 1 489 ? -13.562 3.387 27.109 1 88.31 489 LEU B N 1
ATOM 9553 C CA . LEU B 1 489 ? -12.625 2.27 27.078 1 88.31 489 LEU B CA 1
ATOM 9554 C C . LEU B 1 489 ? -11.32 2.67 26.391 1 88.31 489 LEU B C 1
ATOM 9556 O O . LEU B 1 489 ? -10.281 2.047 26.609 1 88.31 489 LEU B O 1
ATOM 9560 N N . ILE B 1 490 ? -11.398 3.695 25.609 1 87.62 490 ILE B N 1
ATOM 9561 C CA . ILE B 1 490 ? -10.227 4.148 24.859 1 87.62 490 ILE B CA 1
ATOM 9562 C C . ILE B 1 490 ? -9.18 4.684 25.844 1 87.62 490 ILE B C 1
ATOM 9564 O O . ILE B 1 490 ? -8 4.816 25.484 1 87.62 490 ILE B O 1
ATOM 9568 N N . ARG B 1 491 ? -9.508 4.875 27.109 1 86.06 491 ARG B N 1
ATOM 9569 C CA . ARG B 1 491 ? -8.586 5.32 28.141 1 86.06 491 ARG B CA 1
ATOM 9570 C C . ARG B 1 491 ? -7.512 4.273 28.406 1 86.06 491 ARG B C 1
ATOM 9572 O O . ARG B 1 491 ? -6.438 4.598 28.922 1 86.06 491 ARG B O 1
ATOM 9579 N N . LEU B 1 492 ? -7.863 3.078 28.031 1 86.69 492 LEU B N 1
ATOM 9580 C CA . LEU B 1 492 ? -6.906 1.989 28.219 1 86.69 492 LEU B CA 1
ATOM 9581 C C . LEU B 1 492 ? -5.676 2.197 27.344 1 86.69 492 LEU B C 1
ATOM 9583 O O . LEU B 1 492 ? -4.582 1.741 27.672 1 86.69 492 LEU B O 1
ATOM 9587 N N . VAL B 1 493 ? -5.895 2.848 26.25 1 85.5 493 VAL B N 1
ATOM 9588 C CA . VAL B 1 493 ? -4.812 3.082 25.297 1 85.5 493 VAL B CA 1
ATOM 9589 C C . VAL B 1 493 ? -3.771 4.012 25.922 1 85.5 493 VAL B C 1
ATOM 9591 O O . VAL B 1 493 ? -2.576 3.879 25.656 1 85.5 493 VAL B O 1
ATOM 9594 N N . ASP B 1 494 ? -4.238 4.875 26.766 1 81.5 494 ASP B N 1
ATOM 9595 C CA . ASP B 1 494 ? -3.34 5.836 27.406 1 81.5 494 ASP B CA 1
ATOM 9596 C C . ASP B 1 494 ? -2.422 5.145 28.422 1 81.5 494 ASP B C 1
ATOM 9598 O O . ASP B 1 494 ? -1.304 5.602 28.656 1 81.5 494 ASP B O 1
ATOM 9602 N N . SER B 1 495 ? -2.852 4.031 28.953 1 82.44 495 SER B N 1
ATOM 9603 C CA . SER B 1 495 ? -2.107 3.361 30.016 1 82.44 495 SER B CA 1
ATOM 9604 C C . SER B 1 495 ? -0.946 2.551 29.453 1 82.44 495 SER B C 1
ATOM 9606 O O . SER B 1 495 ? 0.042 2.303 30.141 1 82.44 495 SER B O 1
ATOM 9608 N N . ILE B 1 496 ? -1.061 2.188 28.172 1 83.06 496 ILE B N 1
ATOM 9609 C CA . ILE B 1 496 ? -0.005 1.393 27.562 1 83.06 496 ILE B CA 1
ATOM 9610 C C . ILE B 1 496 ? 0.938 2.307 26.781 1 83.06 496 ILE B C 1
ATOM 9612 O O . ILE B 1 496 ? 0.533 2.934 25.797 1 83.06 496 ILE B O 1
ATOM 9616 N N . LYS B 1 497 ? 2.189 2.354 27.219 1 82.88 497 LYS B N 1
ATOM 9617 C CA . LYS B 1 497 ? 3.174 3.285 26.672 1 82.88 497 LYS B CA 1
ATOM 9618 C C . LYS B 1 497 ? 3.359 3.078 25.172 1 82.88 497 LYS B C 1
ATOM 9620 O O . LYS B 1 497 ? 3.418 4.047 24.406 1 82.88 497 LYS B O 1
ATOM 9625 N N . ARG B 1 498 ? 3.348 1.868 24.812 1 82.38 498 ARG B N 1
ATOM 9626 C CA . ARG B 1 498 ? 3.576 1.576 23.406 1 82.38 498 ARG B CA 1
ATOM 9627 C C . ARG B 1 498 ? 2.402 2.047 22.547 1 82.38 498 ARG B C 1
ATOM 9629 O O . ARG B 1 498 ? 2.594 2.527 21.438 1 82.38 498 ARG B O 1
ATOM 9636 N N . PHE B 1 499 ? 1.236 1.906 23.031 1 84.5 499 PHE B N 1
ATOM 9637 C CA . PHE B 1 499 ? 0.053 2.379 22.328 1 84.5 499 PHE B CA 1
ATOM 9638 C C . PHE B 1 499 ? 0.049 3.9 22.234 1 84.5 499 PHE B C 1
ATOM 9640 O O . PHE B 1 499 ? -0.329 4.469 21.203 1 84.5 499 PHE B O 1
ATOM 9647 N N . ARG B 1 500 ? 0.549 4.473 23.281 1 82.19 500 ARG B N 1
ATOM 9648 C CA . ARG B 1 500 ? 0.607 5.93 23.312 1 82.19 500 ARG B CA 1
ATOM 9649 C C . ARG B 1 500 ? 1.548 6.465 22.234 1 82.19 500 ARG B C 1
ATOM 9651 O O . ARG B 1 500 ? 1.261 7.484 21.609 1 82.19 500 ARG B O 1
ATOM 9658 N N . ALA B 1 501 ? 2.633 5.777 22.062 1 78.75 501 ALA B N 1
ATOM 9659 C CA . ALA B 1 501 ? 3.602 6.191 21.047 1 78.75 501 ALA B CA 1
ATOM 9660 C C . ALA B 1 501 ? 2.986 6.148 19.641 1 78.75 501 ALA B C 1
ATOM 9662 O O . ALA B 1 501 ? 3.205 7.051 18.844 1 78.75 501 ALA B O 1
ATOM 9663 N N . ILE B 1 502 ? 2.213 5.129 19.453 1 82.12 502 ILE B N 1
ATOM 9664 C CA . ILE B 1 502 ? 1.582 4.973 18.141 1 82.12 502 ILE B CA 1
ATOM 9665 C C . ILE B 1 502 ? 0.515 6.047 17.953 1 82.12 502 ILE B C 1
ATOM 9667 O O . ILE B 1 502 ? 0.449 6.684 16.891 1 82.12 502 ILE B O 1
ATOM 9671 N N . ILE B 1 503 ? -0.28 6.277 18.953 1 82.25 503 ILE B N 1
ATOM 9672 C CA . ILE B 1 503 ? -1.359 7.254 18.859 1 82.25 503 ILE B CA 1
ATOM 9673 C C . ILE B 1 503 ? -0.775 8.664 18.734 1 82.25 503 ILE B C 1
ATOM 9675 O O . ILE B 1 503 ? -1.322 9.508 18.016 1 82.25 503 ILE B O 1
ATOM 9679 N N . ASN B 1 504 ? 0.296 8.883 19.406 1 77 504 ASN B N 1
ATOM 9680 C CA . ASN B 1 504 ? 0.955 10.18 19.297 1 77 504 ASN B CA 1
ATOM 9681 C C . ASN B 1 504 ? 1.459 10.422 17.875 1 77 504 ASN B C 1
ATOM 9683 O O . ASN B 1 504 ? 1.374 11.539 17.359 1 77 504 ASN B O 1
ATOM 9687 N N . THR B 1 505 ? 1.92 9.383 17.344 1 75.06 505 THR B N 1
ATOM 9688 C CA . THR B 1 505 ? 2.344 9.492 15.945 1 75.06 505 THR B CA 1
ATOM 9689 C C . THR B 1 505 ? 1.148 9.773 15.039 1 75.06 505 THR B C 1
ATOM 9691 O O . THR B 1 505 ? 1.231 10.609 14.141 1 75.06 505 THR B O 1
ATOM 9694 N N . LEU B 1 506 ? 0.039 9.18 15.344 1 80.31 506 LEU B N 1
ATOM 9695 C CA . LEU B 1 506 ? -1.18 9.367 14.57 1 80.31 506 LEU B CA 1
ATOM 9696 C C . LEU B 1 506 ? -1.709 10.789 14.727 1 80.31 506 LEU B C 1
ATOM 9698 O O . LEU B 1 506 ? -2.186 11.391 13.766 1 80.31 506 LEU B O 1
ATOM 9702 N N . ILE B 1 507 ? -1.581 11.297 15.867 1 77.88 507 ILE B N 1
ATOM 9703 C CA . ILE B 1 507 ? -2.057 12.656 16.141 1 77.88 507 ILE B CA 1
ATOM 9704 C C . ILE B 1 507 ? -1.15 13.664 15.445 1 77.88 507 ILE B C 1
ATOM 9706 O O . ILE B 1 507 ? -1.627 14.672 14.906 1 77.88 507 ILE B O 1
ATOM 9710 N N . LYS B 1 508 ? 0.104 13.375 15.422 1 75.56 508 LYS B N 1
ATOM 9711 C CA . LYS B 1 508 ? 1.056 14.258 14.758 1 75.56 508 LYS B CA 1
ATOM 9712 C C . LYS B 1 508 ? 0.811 14.297 13.25 1 75.56 508 LYS B C 1
ATOM 9714 O O . LYS B 1 508 ? 1.031 15.328 12.609 1 75.56 508 LYS B O 1
ATOM 9719 N N . ILE B 1 509 ? 0.306 13.195 12.727 1 78.88 509 ILE B N 1
ATOM 9720 C CA . ILE B 1 509 ? 0.025 13.125 11.297 1 78.88 509 ILE B CA 1
ATOM 9721 C C . ILE B 1 509 ? -1.41 13.578 11.031 1 78.88 509 ILE B C 1
ATOM 9723 O O . ILE B 1 509 ? -1.811 13.742 9.883 1 78.88 509 ILE B O 1
ATOM 9727 N N . GLY B 1 510 ? -2.135 13.984 12.047 1 81.38 510 GLY B N 1
ATOM 9728 C CA . GLY B 1 510 ? -3.537 14.375 11.992 1 81.38 510 GLY B CA 1
ATOM 9729 C C . GLY B 1 510 ? -3.809 15.5 11.008 1 81.38 510 GLY B C 1
ATOM 9730 O O . GLY B 1 510 ? -4.668 15.367 10.133 1 81.38 510 GLY B O 1
ATOM 9731 N N . PRO B 1 511 ? -3.051 16.531 11.047 1 79.94 511 PRO B N 1
ATOM 9732 C CA . PRO B 1 511 ? -3.287 17.625 10.117 1 79.94 511 PRO B CA 1
ATOM 9733 C C . PRO B 1 511 ? -3.129 17.219 8.656 1 79.94 511 PRO B C 1
ATOM 9735 O O . PRO B 1 511 ? -3.867 17.703 7.789 1 79.94 511 PRO B O 1
ATOM 9738 N N . THR B 1 512 ? -2.184 16.438 8.438 1 76.06 512 THR B N 1
ATOM 9739 C CA . THR B 1 512 ? -1.992 15.961 7.074 1 76.06 512 THR B CA 1
ATOM 9740 C C . THR B 1 512 ? -3.158 15.078 6.645 1 76.06 512 THR B C 1
ATOM 9742 O O . THR B 1 512 ? -3.619 15.164 5.504 1 76.06 512 THR B O 1
ATOM 9745 N N . ILE B 1 513 ? -3.639 14.203 7.555 1 84.12 513 ILE B N 1
ATOM 9746 C CA . ILE B 1 513 ? -4.797 13.359 7.266 1 84.12 513 ILE B CA 1
ATOM 9747 C C . ILE B 1 513 ? -6.008 14.234 6.961 1 84.12 513 ILE B C 1
ATOM 9749 O O . ILE B 1 513 ? -6.797 13.93 6.066 1 84.12 513 ILE B O 1
ATOM 9753 N N . LEU B 1 514 ? -6.098 15.367 7.621 1 86.06 514 LEU B N 1
ATOM 9754 C CA . LEU B 1 514 ? -7.215 16.281 7.406 1 86.06 514 LEU B CA 1
ATOM 9755 C C . LEU B 1 514 ? -7.125 16.938 6.035 1 86.06 514 LEU B C 1
ATOM 9757 O O . LEU B 1 514 ? -8.141 17.172 5.383 1 86.06 514 LEU B O 1
ATOM 9761 N N . THR B 1 515 ? -5.914 17.266 5.625 1 86.69 515 THR B N 1
ATOM 9762 C CA . THR B 1 515 ? -5.734 17.844 4.301 1 86.69 515 THR B CA 1
ATOM 9763 C C . THR B 1 515 ? -6.184 16.875 3.215 1 86.69 515 THR B C 1
ATOM 9765 O O . THR B 1 515 ? -6.883 17.266 2.277 1 86.69 515 THR B O 1
ATOM 9768 N N . PHE B 1 516 ? -5.867 15.688 3.396 1 86.06 516 PHE B N 1
ATOM 9769 C CA . PHE B 1 516 ? -6.254 14.688 2.406 1 86.06 516 PHE B CA 1
ATOM 9770 C C . PHE B 1 516 ? -7.746 14.391 2.496 1 86.06 516 PHE B C 1
ATOM 9772 O O . PHE B 1 516 ? -8.391 14.094 1.485 1 86.06 516 PHE B O 1
ATOM 9779 N N . GLY B 1 517 ? -8.219 14.422 3.725 1 88.5 517 GLY B N 1
ATOM 9780 C CA . GLY B 1 517 ? -9.664 14.328 3.867 1 88.5 517 GLY B CA 1
ATOM 9781 C C . GLY B 1 517 ? -10.414 15.398 3.098 1 88.5 517 GLY B C 1
ATOM 9782 O O . GLY B 1 517 ? -11.43 15.117 2.465 1 88.5 517 GLY B O 1
ATOM 9783 N N . GLN B 1 518 ? -9.875 16.594 3.105 1 90.56 518 GLN B N 1
ATOM 9784 C CA . GLN B 1 518 ? -10.469 17.688 2.344 1 90.56 518 GLN B CA 1
ATOM 9785 C C . GLN B 1 518 ? -10.375 17.422 0.843 1 90.56 518 GLN B C 1
ATOM 9787 O O . GLN B 1 518 ? -11.305 17.734 0.094 1 90.56 518 GLN B O 1
ATOM 9792 N N . LEU B 1 519 ? -9.258 16.891 0.457 1 92.06 519 LEU B N 1
ATOM 9793 C CA . LEU B 1 519 ? -9.078 16.562 -0.953 1 92.06 519 LEU B CA 1
ATOM 9794 C C . LEU B 1 519 ? -10.102 15.531 -1.411 1 92.06 519 LEU B C 1
ATOM 9796 O O . LEU B 1 519 ? -10.703 15.68 -2.479 1 92.06 519 LEU B O 1
ATOM 9800 N N . ILE B 1 520 ? -10.344 14.562 -0.621 1 92.88 520 ILE B N 1
ATOM 9801 C CA . ILE B 1 520 ? -11.297 13.516 -0.948 1 92.88 520 ILE B CA 1
ATOM 9802 C C . ILE B 1 520 ? -12.711 14.102 -1.019 1 92.88 520 ILE B C 1
ATOM 9804 O O . ILE B 1 520 ? -13.492 13.734 -1.898 1 92.88 520 ILE B O 1
ATOM 9808 N N . VAL B 1 521 ? -12.969 15.023 -0.119 1 93.31 521 VAL B N 1
ATOM 9809 C CA . VAL B 1 521 ? -14.289 15.648 -0.109 1 93.31 521 VAL B CA 1
ATOM 9810 C C . VAL B 1 521 ? -14.492 16.453 -1.392 1 93.31 521 VAL B C 1
ATOM 9812 O O . VAL B 1 521 ? -15.578 16.438 -1.974 1 93.31 521 VAL B O 1
ATOM 9815 N N . VAL B 1 522 ? -13.422 17.078 -1.833 1 94.12 522 VAL B N 1
ATOM 9816 C CA . VAL B 1 522 ? -13.492 17.875 -3.059 1 94.12 522 VAL B CA 1
ATOM 9817 C C . VAL B 1 522 ? -13.781 16.953 -4.246 1 94.12 522 VAL B C 1
ATOM 9819 O O . VAL B 1 522 ? -14.688 17.219 -5.035 1 94.12 522 VAL B O 1
ATOM 9822 N N . VAL B 1 523 ? -13.094 15.898 -4.312 1 94.75 523 VAL B N 1
ATOM 9823 C CA . VAL B 1 523 ? -13.242 14.984 -5.441 1 94.75 523 VAL B CA 1
ATOM 9824 C C . VAL B 1 523 ? -14.594 14.273 -5.355 1 94.75 523 VAL B C 1
ATOM 9826 O O . VAL B 1 523 ? -15.281 14.117 -6.367 1 94.75 523 VAL B O 1
ATOM 9829 N N . TYR B 1 524 ? -15.008 13.883 -4.152 1 96.25 524 TYR B N 1
ATOM 9830 C CA . TYR B 1 524 ? -16.312 13.25 -3.957 1 96.25 524 TYR B CA 1
ATOM 9831 C C . TYR B 1 524 ? -17.438 14.188 -4.379 1 96.25 524 TYR B C 1
ATOM 9833 O O . TYR B 1 524 ? -18.422 13.75 -4.992 1 96.25 524 TYR B O 1
ATOM 9841 N N . TYR B 1 525 ? -17.266 15.477 -4.031 1 96.88 525 TYR B N 1
ATOM 9842 C CA . TYR B 1 525 ? -18.297 16.453 -4.371 1 96.88 525 TYR B CA 1
ATOM 9843 C C . TYR B 1 525 ? -18.469 16.562 -5.883 1 96.88 525 TYR B C 1
ATOM 9845 O O . TYR B 1 525 ? -19.578 16.578 -6.398 1 96.88 525 TYR B O 1
ATOM 9853 N N . ILE B 1 526 ? -17.375 16.594 -6.59 1 96 526 ILE B N 1
ATOM 9854 C CA . ILE B 1 526 ? -17.406 16.719 -8.047 1 96 526 ILE B CA 1
ATOM 9855 C C . ILE B 1 526 ? -18.062 15.484 -8.656 1 96 526 ILE B C 1
ATOM 9857 O O . ILE B 1 526 ? -18.984 15.609 -9.469 1 96 526 ILE B O 1
ATOM 9861 N N . PHE B 1 527 ? -17.703 14.352 -8.242 1 95.56 527 PHE B N 1
ATOM 9862 C CA . PHE B 1 527 ? -18.25 13.117 -8.797 1 95.56 527 PHE B CA 1
ATOM 9863 C C . PHE B 1 527 ? -19.703 12.93 -8.352 1 95.56 527 PHE B C 1
ATOM 9865 O O . PHE B 1 527 ? -20.516 12.352 -9.086 1 95.56 527 PHE B O 1
ATOM 9872 N N . ALA B 1 528 ? -20.016 13.391 -7.137 1 96 528 ALA B N 1
ATOM 9873 C CA . ALA B 1 528 ? -21.391 13.289 -6.66 1 96 528 ALA B CA 1
ATOM 9874 C C . ALA B 1 528 ? -22.328 14.141 -7.516 1 96 528 ALA B C 1
ATOM 9876 O O . ALA B 1 528 ? -23.406 13.688 -7.895 1 96 528 ALA B O 1
ATOM 9877 N N . MET B 1 529 ? -21.875 15.336 -7.906 1 95.19 529 MET B N 1
ATOM 9878 C CA . MET B 1 529 ? -22.703 16.219 -8.727 1 95.19 529 MET B CA 1
ATOM 9879 C C . MET B 1 529 ? -22.859 15.656 -10.133 1 95.19 529 MET B C 1
ATOM 9881 O O . MET B 1 529 ? -23.969 15.664 -10.68 1 95.19 529 MET B O 1
ATOM 9885 N N . VAL B 1 530 ? -21.781 15.102 -10.656 1 93 530 VAL B N 1
ATOM 9886 C CA . VAL B 1 530 ? -21.844 14.508 -11.992 1 93 530 VAL B CA 1
ATOM 9887 C C . VAL B 1 530 ? -22.688 13.242 -11.953 1 93 530 VAL B C 1
ATOM 9889 O O . VAL B 1 530 ? -23.516 13.008 -12.836 1 93 530 VAL B O 1
ATOM 9892 N N . GLY B 1 531 ? -22.578 12.438 -10.93 1 91.75 531 GLY B N 1
ATOM 9893 C CA . GLY B 1 531 ? -23.359 11.219 -10.789 1 91.75 531 GLY B CA 1
ATOM 9894 C C . GLY B 1 531 ? -24.844 11.477 -10.609 1 91.75 531 GLY B C 1
ATOM 9895 O O . GLY B 1 531 ? -25.672 10.75 -11.156 1 91.75 531 GLY B O 1
ATOM 9896 N N . MET B 1 532 ? -25.156 12.516 -9.852 1 92.62 532 MET B N 1
ATOM 9897 C CA . MET B 1 532 ? -26.562 12.859 -9.641 1 92.62 532 MET B CA 1
ATOM 9898 C C . MET B 1 532 ? -27.219 13.273 -10.953 1 92.62 532 MET B C 1
ATOM 9900 O O . MET B 1 532 ? -28.375 12.938 -11.195 1 92.62 532 MET B O 1
ATOM 9904 N N . GLU B 1 533 ? -26.484 13.953 -11.789 1 90.19 533 GLU B N 1
ATOM 9905 C CA . GLU B 1 533 ? -27.047 14.391 -13.062 1 90.19 533 GLU B CA 1
ATOM 9906 C C . GLU B 1 533 ? -27.172 13.227 -14.039 1 90.19 533 GLU B C 1
ATOM 9908 O O . GLU B 1 533 ? -28.109 13.164 -14.82 1 90.19 533 GLU B O 1
ATOM 9913 N N . LEU B 1 534 ? -26.297 12.273 -13.922 1 86.62 534 LEU B N 1
ATOM 9914 C CA . LEU B 1 534 ? -26.281 11.172 -14.875 1 86.62 534 LEU B CA 1
ATOM 9915 C C . LEU B 1 534 ? -27.234 10.062 -14.43 1 86.62 534 LEU B C 1
ATOM 9917 O O . LEU B 1 534 ? -27.875 9.422 -15.266 1 86.62 534 LEU B O 1
ATOM 9921 N N . PHE B 1 535 ? -27.375 9.797 -13.078 1 87.75 535 PHE B N 1
ATOM 9922 C CA . PHE B 1 535 ? -28.047 8.578 -12.633 1 87.75 535 PHE B CA 1
ATOM 9923 C C . PHE B 1 535 ? -29.234 8.914 -11.758 1 87.75 535 PHE B C 1
ATOM 9925 O O . PHE B 1 535 ? -29.859 8.016 -11.172 1 87.75 535 PHE B O 1
ATOM 9932 N N . LYS B 1 536 ? -29.656 10.102 -11.695 1 86.56 536 LYS B N 1
ATOM 9933 C CA . LYS B 1 536 ? -30.797 10.469 -10.852 1 86.56 536 LYS B CA 1
ATOM 9934 C C . LYS B 1 536 ? -32.062 9.75 -11.297 1 86.56 536 LYS B C 1
ATOM 9936 O O . LYS B 1 536 ? -32.344 9.68 -12.492 1 86.56 536 LYS B O 1
ATOM 9941 N N . GLY B 1 537 ? -32.719 9.18 -10.383 1 84.75 537 GLY B N 1
ATOM 9942 C CA . GLY B 1 537 ? -34 8.586 -10.641 1 84.75 537 GLY B CA 1
ATOM 9943 C C . GLY B 1 537 ? -33.906 7.184 -11.211 1 84.75 537 GLY B C 1
ATOM 9944 O O . GLY B 1 537 ? -34.938 6.52 -11.414 1 84.75 537 GLY B O 1
ATOM 9945 N N . LYS B 1 538 ? -32.812 6.684 -11.445 1 84.31 538 LYS B N 1
ATOM 9946 C CA . LYS B 1 538 ? -32.656 5.359 -12.039 1 84.31 538 LYS B CA 1
ATOM 9947 C C . LYS B 1 538 ? -32.844 4.262 -10.992 1 84.31 538 LYS B C 1
ATOM 9949 O O . LYS B 1 538 ? -33.344 3.18 -11.305 1 84.31 538 LYS B O 1
ATOM 9954 N N . VAL B 1 539 ? -32.406 4.504 -9.773 1 86.75 539 VAL B N 1
ATOM 9955 C CA . VAL B 1 539 ? -32.594 3.57 -8.672 1 86.75 539 VAL B CA 1
ATOM 9956 C C . VAL B 1 539 ? -33.406 4.234 -7.555 1 86.75 539 VAL B C 1
ATOM 9958 O O . VAL B 1 539 ? -33.062 5.34 -7.117 1 86.75 539 VAL B O 1
ATOM 9961 N N . GLN B 1 540 ? -34.469 3.625 -7.18 1 86.31 540 GLN B N 1
ATOM 9962 C CA . GLN B 1 540 ? -35.312 4.188 -6.133 1 86.31 540 GLN B CA 1
ATOM 9963 C C . GLN B 1 540 ? -35.406 3.248 -4.934 1 86.31 540 GLN B C 1
ATOM 9965 O O . GLN B 1 540 ? -35.375 2.025 -5.094 1 86.31 540 GLN B O 1
ATOM 9970 N N . PHE B 1 541 ? -35.344 3.875 -3.783 1 86.5 541 PHE B N 1
ATOM 9971 C CA . PHE B 1 541 ? -35.438 3.111 -2.547 1 86.5 541 PHE B CA 1
ATOM 9972 C C . PHE B 1 541 ? -36.875 3.119 -2.025 1 86.5 541 PHE B C 1
ATOM 9974 O O . PHE B 1 541 ? -37.531 4.168 -2.002 1 86.5 541 PHE B O 1
ATOM 9981 N N . PHE B 1 542 ? -37.375 1.876 -1.776 1 83.44 542 PHE B N 1
ATOM 9982 C CA . PHE B 1 542 ? -38.688 1.732 -1.2 1 83.44 542 PHE B CA 1
ATOM 9983 C C . PHE B 1 542 ? -38.625 1.248 0.242 1 83.44 542 PHE B C 1
ATOM 9985 O O . PHE B 1 542 ? -37.812 0.382 0.565 1 83.44 542 PHE B O 1
ATOM 9992 N N . GLU B 1 543 ? -39.312 1.854 1.122 1 79.31 543 GLU B N 1
ATOM 9993 C CA . GLU B 1 543 ? -39.344 1.44 2.521 1 79.31 543 GLU B CA 1
ATOM 9994 C C . GLU B 1 543 ? -39.781 -0.012 2.664 1 79.31 543 GLU B C 1
ATOM 9996 O O . GLU B 1 543 ? -40.5 -0.526 1.817 1 79.31 543 GLU B O 1
ATOM 10001 N N . PRO B 1 544 ? -39.156 -0.778 3.596 1 73.62 544 PRO B N 1
ATOM 10002 C CA . PRO B 1 544 ? -39.438 -2.207 3.758 1 73.62 544 PRO B CA 1
ATOM 10003 C C . PRO B 1 544 ? -40.938 -2.514 3.84 1 73.62 544 PRO B C 1
ATOM 10005 O O . PRO B 1 544 ? -41.375 -3.592 3.426 1 73.62 544 PRO B O 1
ATOM 10008 N N . ASN B 1 545 ? -41.75 -1.562 4.32 1 69.31 545 ASN B N 1
ATOM 10009 C CA . ASN B 1 545 ? -43.156 -1.828 4.488 1 69.31 545 ASN B CA 1
ATOM 10010 C C . ASN B 1 545 ? -43.969 -1.427 3.248 1 69.31 545 ASN B C 1
ATOM 10012 O O . ASN B 1 545 ? -45.188 -1.471 3.254 1 69.31 545 ASN B O 1
ATOM 10016 N N . SER B 1 546 ? -43.094 -1.207 2.266 1 76.75 546 SER B N 1
ATOM 10017 C CA . SER B 1 546 ? -43.812 -0.787 1.069 1 76.75 546 SER B CA 1
ATOM 10018 C C . SER B 1 546 ? -44.344 -1.987 0.299 1 76.75 546 SER B C 1
ATOM 10020 O O . SER B 1 546 ? -43.719 -3.045 0.266 1 76.75 546 SER B O 1
ATOM 10022 N N . THR B 1 547 ? -45.594 -2.154 -0.11 1 75.38 547 THR B N 1
ATOM 10023 C CA . THR B 1 547 ? -46.281 -3.23 -0.821 1 75.38 547 THR B CA 1
ATOM 10024 C C . THR B 1 547 ? -46.125 -3.064 -2.33 1 75.38 547 THR B C 1
ATOM 10026 O O . THR B 1 547 ? -46.656 -3.846 -3.105 1 75.38 547 THR B O 1
ATOM 10029 N N . SER B 1 548 ? -45.25 -2.18 -2.74 1 80.56 548 SER B N 1
ATOM 10030 C CA . SER B 1 548 ? -45.094 -1.979 -4.18 1 80.56 548 SER B CA 1
ATOM 10031 C C . SER B 1 548 ? -44.25 -3.078 -4.816 1 80.56 548 SER B C 1
ATOM 10033 O O . SER B 1 548 ? -43.25 -3.492 -4.25 1 80.56 548 SER B O 1
ATOM 10035 N N . PRO B 1 549 ? -44.75 -3.744 -5.891 1 80.44 549 PRO B N 1
ATOM 10036 C CA . PRO B 1 549 ? -43.969 -4.785 -6.578 1 80.44 549 PRO B CA 1
ATOM 10037 C C . PRO B 1 549 ? -42.656 -4.27 -7.141 1 80.44 549 PRO B C 1
ATOM 10039 O O . PRO B 1 549 ? -41.75 -5.062 -7.426 1 80.44 549 PRO B O 1
ATOM 10042 N N . ASP B 1 550 ? -42.5 -2.965 -7.176 1 81.06 550 ASP B N 1
ATOM 10043 C CA . ASP B 1 550 ? -41.281 -2.379 -7.734 1 81.06 550 ASP B CA 1
ATOM 10044 C C . ASP B 1 550 ? -40.125 -2.477 -6.75 1 81.06 550 ASP B C 1
ATOM 10046 O O . ASP B 1 550 ? -38.969 -2.232 -7.117 1 81.06 550 ASP B O 1
ATOM 10050 N N . GLN B 1 551 ? -40.438 -2.92 -5.617 1 80.69 551 GLN B N 1
ATOM 10051 C CA . GLN B 1 551 ? -39.406 -3.033 -4.59 1 80.69 551 GLN B CA 1
ATOM 10052 C C . GLN B 1 551 ? -38.406 -4.125 -4.941 1 80.69 551 GLN B C 1
ATOM 10054 O O . GLN B 1 551 ? -37.219 -4.031 -4.586 1 80.69 551 GLN B O 1
ATOM 10059 N N . GLU B 1 552 ? -38.875 -5.02 -5.766 1 79.12 552 GLU B N 1
ATOM 10060 C CA . GLU B 1 552 ? -38.031 -6.168 -6.086 1 79.12 552 GLU B CA 1
ATOM 10061 C C . GLU B 1 552 ? -36.906 -5.777 -7.047 1 79.12 552 GLU B C 1
ATOM 10063 O O . GLU B 1 552 ? -35.844 -6.402 -7.062 1 79.12 552 GLU B O 1
ATOM 10068 N N . TYR B 1 553 ? -37.125 -4.715 -7.77 1 81.12 553 TYR B N 1
ATOM 10069 C CA . TYR B 1 553 ? -36.125 -4.336 -8.734 1 81.12 553 TYR B CA 1
ATOM 10070 C C . TYR B 1 553 ? -35.719 -2.875 -8.562 1 81.12 553 TYR B C 1
ATOM 10072 O O . TYR B 1 553 ? -35.312 -2.217 -9.523 1 81.12 553 TYR B O 1
ATOM 10080 N N . CYS B 1 554 ? -35.844 -2.314 -7.359 1 84.62 554 CYS B N 1
ATOM 10081 C CA . CYS B 1 554 ? -35.438 -0.971 -6.984 1 84.62 554 CYS B CA 1
ATOM 10082 C C . CYS B 1 554 ? -36 0.071 -7.934 1 84.62 554 CYS B C 1
ATOM 10084 O O . CYS B 1 554 ? -35.312 1.021 -8.312 1 84.62 554 CYS B O 1
ATOM 10086 N N . GLY B 1 555 ? -37.156 -0.21 -8.555 1 82.06 555 GLY B N 1
ATOM 10087 C CA . GLY B 1 555 ? -37.875 0.738 -9.406 1 82.06 555 GLY B CA 1
ATOM 10088 C C . GLY B 1 555 ? -37.375 0.709 -10.844 1 82.06 555 GLY B C 1
ATOM 10089 O O . GLY B 1 555 ? -37.812 1.526 -11.664 1 82.06 555 GLY B O 1
ATOM 10090 N N . ASN B 1 556 ? -36.375 -0.055 -11.195 1 84.88 556 ASN B N 1
ATOM 10091 C CA . ASN B 1 556 ? -35.844 -0.189 -12.539 1 84.88 556 ASN B CA 1
ATOM 10092 C C . ASN B 1 556 ? -35.906 -1.629 -13.039 1 84.88 556 ASN B C 1
ATOM 10094 O O . ASN B 1 556 ? -35.281 -2.521 -12.477 1 84.88 556 ASN B O 1
ATOM 10098 N N . PRO B 1 557 ? -36.656 -1.92 -14.016 1 81.94 557 PRO B N 1
ATOM 10099 C CA . PRO B 1 557 ? -36.844 -3.279 -14.523 1 81.94 557 PRO B CA 1
ATOM 10100 C C . PRO B 1 557 ? -35.531 -3.928 -14.992 1 81.94 557 PRO B C 1
ATOM 10102 O O . PRO B 1 557 ? -35.438 -5.156 -15.047 1 81.94 557 PRO B O 1
ATOM 10105 N N . LEU B 1 558 ? -34.562 -3.174 -15.258 1 80 558 LEU B N 1
ATOM 10106 C CA . LEU B 1 558 ? -33.281 -3.723 -15.719 1 80 558 LEU B CA 1
ATOM 10107 C C . LEU B 1 558 ? -32.531 -4.406 -14.578 1 80 558 LEU B C 1
ATOM 10109 O O . LEU B 1 558 ? -31.609 -5.184 -14.812 1 80 558 LEU B O 1
ATOM 10113 N N . LEU B 1 559 ? -32.969 -4.145 -13.367 1 80.5 559 LEU B N 1
ATOM 10114 C CA . LEU B 1 559 ? -32.281 -4.711 -12.211 1 80.5 559 LEU B CA 1
ATOM 10115 C C . LEU B 1 559 ? -33 -5.973 -11.727 1 80.5 559 LEU B C 1
ATOM 10117 O O . LEU B 1 559 ? -32.625 -6.547 -10.703 1 80.5 559 LEU B O 1
ATOM 10121 N N . LYS B 1 560 ? -33.969 -6.406 -12.547 1 78.75 560 LYS B N 1
ATOM 10122 C CA . LYS B 1 560 ? -34.688 -7.625 -12.172 1 78.75 560 LYS B CA 1
ATOM 10123 C C . LYS B 1 560 ? -33.75 -8.836 -12.227 1 78.75 560 LYS B C 1
ATOM 10125 O O . LYS B 1 560 ? -33.062 -9.062 -13.227 1 78.75 560 LYS B O 1
ATOM 10130 N N . GLY B 1 561 ? -33.625 -9.555 -11.125 1 72.44 561 GLY B N 1
ATOM 10131 C CA . GLY B 1 561 ? -32.844 -10.781 -11.078 1 72.44 561 GLY B CA 1
ATOM 10132 C C . GLY B 1 561 ? -31.359 -10.547 -10.852 1 72.44 561 GLY B C 1
ATOM 10133 O O . GLY B 1 561 ? -30.562 -11.484 -10.852 1 72.44 561 GLY B O 1
ATOM 10134 N N . THR B 1 562 ? -30.969 -9.266 -10.758 1 75 562 THR B N 1
ATOM 10135 C CA . THR B 1 562 ? -29.562 -8.977 -10.523 1 75 562 THR B CA 1
ATOM 10136 C C . THR B 1 562 ? -29.203 -9.125 -9.047 1 75 562 THR B C 1
ATOM 10138 O O . THR B 1 562 ? -30.094 -9.133 -8.188 1 75 562 THR B O 1
ATOM 10141 N N . THR B 1 563 ? -27.938 -9.391 -8.773 1 75.44 563 THR B N 1
ATOM 10142 C CA . THR B 1 563 ? -27.453 -9.531 -7.402 1 75.44 563 THR B CA 1
ATOM 10143 C C . THR B 1 563 ? -27.609 -8.219 -6.633 1 75.44 563 THR B C 1
ATOM 10145 O O . THR B 1 563 ? -27.797 -8.227 -5.414 1 75.44 563 THR B O 1
ATOM 10148 N N . PHE B 1 564 ? -27.719 -7.082 -7.316 1 79.12 564 PHE B N 1
ATOM 10149 C CA . PHE B 1 564 ? -27.859 -5.766 -6.703 1 79.12 564 PHE B CA 1
ATOM 10150 C C . PHE B 1 564 ? -29.203 -5.648 -5.996 1 79.12 564 PHE B C 1
ATOM 10152 O O . PHE B 1 564 ? -29.281 -5.168 -4.859 1 79.12 564 PHE B O 1
ATOM 10159 N N . ALA B 1 565 ? -30.234 -6.133 -6.637 1 77.06 565 ALA B N 1
ATOM 10160 C CA . ALA B 1 565 ? -31.594 -6.074 -6.078 1 77.06 565 ALA B CA 1
ATOM 10161 C C . ALA B 1 565 ? -31.781 -7.152 -5.016 1 77.06 565 ALA B C 1
ATOM 10163 O O . ALA B 1 565 ? -32.438 -6.914 -3.996 1 77.06 565 ALA B O 1
ATOM 10164 N N . LYS B 1 566 ? -31.125 -8.266 -5.25 1 76.06 566 LYS B N 1
ATOM 10165 C CA . LYS B 1 566 ? -31.281 -9.391 -4.324 1 76.06 566 LYS B CA 1
ATOM 10166 C C . LYS B 1 566 ? -30.609 -9.086 -2.98 1 76.06 566 LYS B C 1
ATOM 10168 O O . LYS B 1 566 ? -31.094 -9.523 -1.934 1 76.06 566 LYS B O 1
ATOM 10173 N N . LEU B 1 567 ? -29.578 -8.281 -3.035 1 78.81 567 LEU B N 1
ATOM 10174 C CA . LEU B 1 567 ? -28.844 -7.961 -1.82 1 78.81 567 LEU B CA 1
ATOM 10175 C C . LEU B 1 567 ? -29.375 -6.688 -1.176 1 78.81 567 LEU B C 1
ATOM 10177 O O . LEU B 1 567 ? -28.797 -6.18 -0.211 1 78.81 567 LEU B O 1
ATOM 10181 N N . ASN B 1 568 ? -30.438 -6.07 -1.625 1 81.75 568 ASN B N 1
ATOM 10182 C CA . ASN B 1 568 ? -31.125 -4.91 -1.075 1 81.75 568 ASN B CA 1
ATOM 10183 C C . ASN B 1 568 ? -30.234 -3.68 -1.048 1 81.75 568 ASN B C 1
ATOM 10185 O O . ASN B 1 568 ? -30.125 -3.006 -0.022 1 81.75 568 ASN B O 1
ATOM 10189 N N . TYR B 1 569 ? -29.578 -3.438 -2.203 1 86.38 569 TYR B N 1
ATOM 10190 C CA . TYR B 1 569 ? -28.703 -2.271 -2.328 1 86.38 569 TYR B CA 1
ATOM 10191 C C . TYR B 1 569 ? -29.469 -1.075 -2.875 1 86.38 569 TYR B C 1
ATOM 10193 O O . TYR B 1 569 ? -28.875 -0.134 -3.402 1 86.38 569 TYR B O 1
ATOM 10201 N N . CYS B 1 570 ? -30.766 -1.081 -2.793 1 87 570 CYS B N 1
ATOM 10202 C CA . CYS B 1 570 ? -31.594 -0.087 -3.463 1 87 570 CYS B CA 1
ATOM 10203 C C . CYS B 1 570 ? -31.375 1.299 -2.867 1 87 570 CYS B C 1
ATOM 10205 O O . CYS B 1 570 ? -31.594 2.309 -3.537 1 87 570 CYS B O 1
ATOM 10207 N N . LYS B 1 571 ? -30.953 1.42 -1.639 1 89.38 571 LYS B N 1
ATOM 10208 C CA . LYS B 1 571 ? -30.734 2.721 -1.016 1 89.38 571 LYS B CA 1
ATOM 10209 C C . LYS B 1 571 ? -29.438 3.365 -1.528 1 89.38 571 LYS B C 1
ATOM 10211 O O . LYS B 1 571 ? -29.234 4.566 -1.352 1 89.38 571 LYS B O 1
ATOM 10216 N N . ASN B 1 572 ? -28.609 2.566 -2.172 1 89.31 572 ASN B N 1
ATOM 10217 C CA . ASN B 1 572 ? -27.422 3.092 -2.836 1 89.31 572 ASN B CA 1
ATOM 10218 C C . ASN B 1 572 ? -27.766 3.705 -4.191 1 89.31 572 ASN B C 1
ATOM 10220 O O . ASN B 1 572 ? -27.875 2.994 -5.191 1 89.31 572 ASN B O 1
ATOM 10224 N N . ASN B 1 573 ? -28.109 4.941 -4.184 1 89.12 573 ASN B N 1
ATOM 10225 C CA . ASN B 1 573 ? -28.484 5.645 -5.402 1 89.12 573 ASN B CA 1
ATOM 10226 C C . ASN B 1 573 ? -27.922 7.062 -5.438 1 89.12 573 ASN B C 1
ATOM 10228 O O . ASN B 1 573 ? -27.297 7.508 -4.48 1 89.12 573 ASN B O 1
ATOM 10232 N N . PHE B 1 574 ? -28.031 7.703 -6.547 1 90.88 574 PHE B N 1
ATOM 10233 C CA . PHE B 1 574 ? -27.547 9.062 -6.758 1 90.88 574 PHE B CA 1
ATOM 10234 C C . PHE B 1 574 ? -28.688 10.062 -6.758 1 90.88 574 PHE B C 1
ATOM 10236 O O . PHE B 1 574 ? -28.703 11 -7.559 1 90.88 574 PHE B O 1
ATOM 10243 N N . ASN B 1 575 ? -29.703 9.82 -5.883 1 91.75 575 ASN B N 1
ATOM 10244 C CA . ASN B 1 575 ? -30.891 10.68 -5.902 1 91.75 575 ASN B CA 1
ATOM 10245 C C . ASN B 1 575 ? -30.688 11.914 -5.031 1 91.75 575 ASN B C 1
ATOM 10247 O O . ASN B 1 575 ? -31.422 12.891 -5.164 1 91.75 575 ASN B O 1
ATOM 10251 N N . ASN B 1 576 ? -29.812 11.852 -4.121 1 92.19 576 ASN B N 1
ATOM 10252 C CA . ASN B 1 576 ? -29.453 12.992 -3.287 1 92.19 576 ASN B CA 1
ATOM 10253 C C . ASN B 1 576 ? -27.953 13.016 -2.994 1 92.19 576 ASN B C 1
ATOM 10255 O O . ASN B 1 576 ? -27.234 12.07 -3.32 1 92.19 576 ASN B O 1
ATOM 10259 N N . VAL B 1 577 ? -27.531 14.141 -2.518 1 93.75 577 VAL B N 1
ATOM 10260 C CA . VAL B 1 577 ? -26.094 14.344 -2.332 1 93.75 577 VAL B CA 1
ATOM 10261 C C . VAL B 1 577 ? -25.578 13.398 -1.254 1 93.75 577 VAL B C 1
ATOM 10263 O O . VAL B 1 577 ? -24.469 12.844 -1.382 1 93.75 577 VAL B O 1
ATOM 10266 N N . VAL B 1 578 ? -26.359 13.156 -0.223 1 93.88 578 VAL B N 1
ATOM 10267 C CA . VAL B 1 578 ? -25.922 12.305 0.878 1 93.88 578 VAL B CA 1
ATOM 10268 C C . VAL B 1 578 ? -25.797 10.859 0.399 1 93.88 578 VAL B C 1
ATOM 10270 O O . VAL B 1 578 ? -24.781 10.203 0.646 1 93.88 578 VAL B O 1
ATOM 10273 N N . SER B 1 579 ? -26.812 10.367 -0.295 1 93.19 579 SER B N 1
ATOM 10274 C CA . SER B 1 579 ? -26.766 9.008 -0.837 1 93.19 579 SER B CA 1
ATOM 10275 C C . SER B 1 579 ? -25.641 8.867 -1.863 1 93.19 579 SER B C 1
ATOM 10277 O O . SER B 1 579 ? -25.016 7.812 -1.966 1 93.19 579 SER B O 1
ATOM 10279 N N . SER B 1 580 ? -25.375 9.961 -2.586 1 93.81 580 SER B N 1
ATOM 10280 C CA . SER B 1 580 ? -24.297 9.922 -3.564 1 93.81 580 SER B CA 1
ATOM 10281 C C . SER B 1 580 ? -22.938 9.773 -2.883 1 93.81 580 SER B C 1
ATOM 10283 O O . SER B 1 580 ? -22.094 9.023 -3.352 1 93.81 580 SER B O 1
ATOM 10285 N N . PHE B 1 581 ? -22.766 10.484 -1.8 1 94.62 581 PHE B N 1
ATOM 10286 C CA . PHE B 1 581 ? -21.5 10.383 -1.062 1 94.62 581 PHE B CA 1
ATOM 10287 C C . PHE B 1 581 ? -21.312 8.977 -0.505 1 94.62 581 PHE B C 1
ATOM 10289 O O . PHE B 1 581 ? -20.203 8.453 -0.504 1 94.62 581 PHE B O 1
ATOM 10296 N N . ILE B 1 582 ? -22.422 8.398 -0.079 1 93.25 582 ILE B N 1
ATOM 10297 C CA . ILE B 1 582 ? -22.344 7.059 0.495 1 93.25 582 ILE B CA 1
ATOM 10298 C C . ILE B 1 582 ? -22.016 6.047 -0.597 1 93.25 582 ILE B C 1
ATOM 10300 O O . ILE B 1 582 ? -21.188 5.145 -0.388 1 93.25 582 ILE B O 1
ATOM 10304 N N . VAL B 1 583 ? -22.578 6.227 -1.725 1 92 583 VAL B N 1
ATOM 10305 C CA . VAL B 1 583 ? -22.297 5.34 -2.846 1 92 583 VAL B CA 1
ATOM 10306 C C . VAL B 1 583 ? -20.828 5.469 -3.252 1 92 583 VAL B C 1
ATOM 10308 O O . VAL B 1 583 ? -20.156 4.469 -3.508 1 92 583 VAL B O 1
ATOM 10311 N N . LEU B 1 584 ? -20.375 6.684 -3.318 1 93.62 584 LEU B N 1
ATOM 10312 C CA . LEU B 1 584 ? -18.984 6.914 -3.699 1 93.62 584 LEU B CA 1
ATOM 10313 C C . LEU B 1 584 ? -18.031 6.309 -2.676 1 93.62 584 LEU B C 1
ATOM 10315 O O . LEU B 1 584 ? -16.953 5.809 -3.033 1 93.62 584 LEU B O 1
ATOM 10319 N N . LEU B 1 585 ? -18.391 6.352 -1.43 1 93 585 LEU B N 1
ATOM 10320 C CA . LEU B 1 585 ? -17.578 5.723 -0.393 1 93 585 LEU B CA 1
ATOM 10321 C C . LEU B 1 585 ? -17.547 4.207 -0.574 1 93 585 LEU B C 1
ATOM 10323 O O . LEU B 1 585 ? -16.484 3.588 -0.453 1 93 585 LEU B O 1
ATOM 10327 N N . GLU B 1 586 ? -18.703 3.686 -0.872 1 91.56 586 GLU B N 1
ATOM 10328 C CA . GLU B 1 586 ? -18.766 2.244 -1.104 1 91.56 586 GLU B CA 1
ATOM 10329 C C . GLU B 1 586 ? -17.938 1.844 -2.322 1 91.56 586 GLU B C 1
ATOM 10331 O O . GLU B 1 586 ? -17.328 0.773 -2.34 1 91.56 586 GLU B O 1
ATOM 10336 N N . LEU B 1 587 ? -17.922 2.758 -3.277 1 90.38 587 LEU B N 1
ATOM 10337 C CA . LEU B 1 587 ? -17.156 2.484 -4.48 1 90.38 587 LEU B CA 1
ATOM 10338 C C . LEU B 1 587 ? -15.656 2.6 -4.203 1 90.38 587 LEU B C 1
ATOM 10340 O O . LEU B 1 587 ? -14.852 1.941 -4.859 1 90.38 587 LEU B O 1
ATOM 10344 N N . THR B 1 588 ? -15.297 3.398 -3.299 1 91.38 588 THR B N 1
ATOM 10345 C CA . THR B 1 588 ? -13.891 3.539 -2.922 1 91.38 588 THR B CA 1
ATOM 10346 C C . THR B 1 588 ? -13.391 2.279 -2.217 1 91.38 588 THR B C 1
ATOM 10348 O O . THR B 1 588 ? -12.266 1.844 -2.439 1 91.38 588 THR B O 1
ATOM 10351 N N . VAL B 1 589 ? -14.273 1.686 -1.402 1 87.12 589 VAL B N 1
ATOM 10352 C CA . VAL B 1 589 ? -13.898 0.493 -0.647 1 87.12 589 VAL B CA 1
ATOM 10353 C C . VAL B 1 589 ? -13.898 -0.724 -1.57 1 87.12 589 VAL B C 1
ATOM 10355 O O . VAL B 1 589 ? -12.922 -1.471 -1.623 1 87.12 589 VAL B O 1
ATOM 10358 N N . VAL B 1 590 ? -15.062 -0.943 -2.143 1 76.75 590 VAL B N 1
ATOM 10359 C CA . VAL B 1 590 ? -15.203 -2.066 -3.061 1 76.75 590 VAL B CA 1
ATOM 10360 C C . VAL B 1 590 ? -15.758 -1.575 -4.395 1 76.75 590 VAL B C 1
ATOM 10362 O O . VAL B 1 590 ? -16.812 -0.947 -4.441 1 76.75 590 VAL B O 1
ATOM 10365 N N . ASN B 1 591 ? -15.117 -1.682 -5.383 1 62.16 591 ASN B N 1
ATOM 10366 C CA . ASN B 1 591 ? -15.562 -1.199 -6.688 1 62.16 591 ASN B CA 1
ATOM 10367 C C . ASN B 1 591 ? -16.625 -2.105 -7.285 1 62.16 591 ASN B C 1
ATOM 10369 O O . ASN B 1 591 ? -16.438 -2.672 -8.359 1 62.16 591 ASN B O 1
ATOM 10373 N N . GLN B 1 592 ? -17.766 -2.326 -6.441 1 64.25 592 GLN B N 1
ATOM 10374 C CA . GLN B 1 592 ? -18.812 -3.121 -7.07 1 64.25 592 GLN B CA 1
ATOM 10375 C C . GLN B 1 592 ? -19.766 -2.236 -7.863 1 64.25 592 GLN B C 1
ATOM 10377 O O . GLN B 1 592 ? -20.516 -1.449 -7.285 1 64.25 592 GLN B O 1
ATOM 10382 N N . CYS B 1 593 ? -19.641 -2.191 -9.195 1 61.56 593 CYS B N 1
ATOM 10383 C CA . CYS B 1 593 ? -20.328 -1.289 -10.117 1 61.56 593 CYS B CA 1
ATOM 10384 C C . CYS B 1 593 ? -21.688 -1.845 -10.508 1 61.56 593 CYS B C 1
ATOM 10386 O O . CYS B 1 593 ? -21.938 -2.088 -11.695 1 61.56 593 CYS B O 1
ATOM 10388 N N . GLY B 1 594 ? -22.547 -2.174 -9.508 1 60.09 594 GLY B N 1
ATOM 10389 C CA . GLY B 1 594 ? -23.859 -2.67 -9.898 1 60.09 594 GLY B CA 1
ATOM 10390 C C . GLY B 1 594 ? -24.656 -1.674 -10.719 1 60.09 594 GLY B C 1
ATOM 10391 O O . GLY B 1 594 ? -25.641 -2.043 -11.375 1 60.09 594 GLY B O 1
ATOM 10392 N N . PHE B 1 595 ? -24.156 -0.445 -10.758 1 60.09 595 PHE B N 1
ATOM 10393 C CA . PHE B 1 595 ? -24.875 0.614 -11.461 1 60.09 595 PHE B CA 1
ATOM 10394 C C . PHE B 1 595 ? -24.734 0.456 -12.969 1 60.09 595 PHE B C 1
ATOM 10396 O O . PHE B 1 595 ? -25.5 1.043 -13.734 1 60.09 595 PHE B O 1
ATOM 10403 N N . THR B 1 596 ? -23.859 -0.405 -13.281 1 62.31 596 THR B N 1
ATOM 10404 C CA . THR B 1 596 ? -23.625 -0.519 -14.719 1 62.31 596 THR B CA 1
ATOM 10405 C C . THR B 1 596 ? -24.781 -1.248 -15.398 1 62.31 596 THR B C 1
ATOM 10407 O O . THR B 1 596 ? -25 -1.108 -16.609 1 62.31 596 THR B O 1
ATOM 10410 N N . ALA B 1 597 ? -25.547 -1.919 -14.523 1 62.66 597 ALA B N 1
ATOM 10411 C CA . ALA B 1 597 ? -26.656 -2.666 -15.109 1 62.66 597 ALA B CA 1
ATOM 10412 C C . ALA B 1 597 ? -27.828 -1.742 -15.445 1 62.66 597 ALA B C 1
ATOM 10414 O O . ALA B 1 597 ? -28.688 -2.084 -16.266 1 62.66 597 ALA B O 1
ATOM 10415 N N . VAL B 1 598 ? -27.797 -0.525 -14.797 1 64.31 598 VAL B N 1
ATOM 10416 C CA . VAL B 1 598 ? -29 0.31 -14.891 1 64.31 598 VAL B CA 1
ATOM 10417 C C . VAL B 1 598 ? -28.891 1.229 -16.109 1 64.31 598 VAL B C 1
ATOM 10419 O O . VAL B 1 598 ? -29.891 1.771 -16.562 1 64.31 598 VAL B O 1
ATOM 10422 N N . THR B 1 599 ? -27.75 1.465 -16.516 1 66.25 599 THR B N 1
ATOM 10423 C CA . THR B 1 599 ? -27.641 2.438 -17.609 1 66.25 599 THR B CA 1
ATOM 10424 C C . THR B 1 599 ? -26.859 1.852 -18.781 1 66.25 599 THR B C 1
ATOM 10426 O O . THR B 1 599 ? -26.703 0.633 -18.875 1 66.25 599 THR B O 1
ATOM 10429 N N . HIS B 1 600 ? -26.469 2.736 -19.641 1 70.31 600 HIS B N 1
ATOM 10430 C CA . HIS B 1 600 ? -25.688 2.438 -20.844 1 70.31 600 HIS B CA 1
ATOM 10431 C C . HIS B 1 600 ? -24.25 2.074 -20.484 1 70.31 600 HIS B C 1
ATOM 10433 O O . HIS B 1 600 ? -23.781 2.365 -19.391 1 70.31 600 HIS B O 1
ATOM 10439 N N . VAL B 1 601 ? -23.734 1.258 -21.25 1 77.5 601 VAL B N 1
ATOM 10440 C CA . VAL B 1 601 ? -22.344 0.792 -21.125 1 77.5 601 VAL B CA 1
ATOM 10441 C C . VAL B 1 601 ? -21.422 1.979 -20.859 1 77.5 601 VAL B C 1
ATOM 10443 O O . VAL B 1 601 ? -20.375 1.83 -20.234 1 77.5 601 VAL B O 1
ATOM 10446 N N . SER B 1 602 ? -21.969 3.186 -21.125 1 78.12 602 SER B N 1
ATOM 10447 C CA . SER B 1 602 ? -21.156 4.379 -20.922 1 78.12 602 SER B CA 1
ATOM 10448 C C . SER B 1 602 ? -21.031 4.715 -19.453 1 78.12 602 SER B C 1
ATOM 10450 O O . SER B 1 602 ? -20.109 5.43 -19.047 1 78.12 602 SER B O 1
ATOM 10452 N N . ALA B 1 603 ? -21.891 4.156 -18.625 1 82.75 603 ALA B N 1
ATOM 10453 C CA . ALA B 1 603 ? -21.812 4.387 -17.188 1 82.75 603 ALA B CA 1
ATOM 10454 C C . ALA B 1 603 ? -20.547 3.758 -16.609 1 82.75 603 ALA B C 1
ATOM 10456 O O . ALA B 1 603 ? -20.047 4.199 -15.57 1 82.75 603 ALA B O 1
ATOM 10457 N N . ARG B 1 604 ? -20.031 2.773 -17.406 1 86.69 604 ARG B N 1
ATOM 10458 C CA . ARG B 1 604 ? -18.828 2.094 -16.953 1 86.69 604 ARG B CA 1
ATOM 10459 C C . ARG B 1 604 ? -17.625 3.037 -16.953 1 86.69 604 ARG B C 1
ATOM 10461 O O . ARG B 1 604 ? -16.719 2.902 -16.141 1 86.69 604 ARG B O 1
ATOM 10468 N N . ILE B 1 605 ? -17.734 4.039 -17.797 1 87.62 605 ILE B N 1
ATOM 10469 C CA . ILE B 1 605 ? -16.625 4.992 -17.906 1 87.62 605 ILE B CA 1
ATOM 10470 C C . ILE B 1 605 ? -16.562 5.84 -16.625 1 87.62 605 ILE B C 1
ATOM 10472 O O . ILE B 1 605 ? -15.477 6.156 -16.141 1 87.62 605 ILE B O 1
ATOM 10476 N N . PHE B 1 606 ? -17.75 6.227 -16.094 1 89.94 606 PHE B N 1
ATOM 10477 C CA . PHE B 1 606 ? -17.828 7.004 -14.859 1 89.94 606 PHE B CA 1
ATOM 10478 C C . PHE B 1 606 ? -17.156 6.262 -13.711 1 89.94 606 PHE B C 1
ATOM 10480 O O . PHE B 1 606 ? -16.344 6.836 -12.977 1 89.94 606 PHE B O 1
ATOM 10487 N N . PHE B 1 607 ? -17.406 5.035 -13.656 1 88.81 607 PHE B N 1
ATOM 10488 C CA . PHE B 1 607 ? -16.906 4.242 -12.539 1 88.81 607 PHE B CA 1
ATOM 10489 C C . PHE B 1 607 ? -15.414 3.957 -12.695 1 88.81 607 PHE B C 1
ATOM 10491 O O . PHE B 1 607 ? -14.672 3.938 -11.711 1 88.81 607 PHE B O 1
ATOM 10498 N N . VAL B 1 608 ? -14.969 3.746 -13.914 1 89.38 608 VAL B N 1
ATOM 10499 C CA . VAL B 1 608 ? -13.555 3.506 -14.164 1 89.38 608 VAL B CA 1
ATOM 10500 C C . VAL B 1 608 ? -12.75 4.773 -13.867 1 89.38 608 VAL B C 1
ATOM 10502 O O . VAL B 1 608 ? -11.688 4.719 -13.25 1 89.38 608 VAL B O 1
ATOM 10505 N N . LEU B 1 609 ? -13.305 5.906 -14.289 1 90.31 609 LEU B N 1
ATOM 10506 C CA . LEU B 1 609 ? -12.633 7.18 -14.031 1 90.31 609 LEU B CA 1
ATOM 10507 C C . LEU B 1 609 ? -12.555 7.457 -12.531 1 90.31 609 LEU B C 1
ATOM 10509 O O . LEU B 1 609 ? -11.539 7.945 -12.039 1 90.31 609 LEU B O 1
ATOM 10513 N N . PHE B 1 610 ? -13.625 7.16 -11.852 1 92.12 610 PHE B N 1
ATOM 10514 C CA . PHE B 1 610 ? -13.641 7.344 -10.398 1 92.12 610 PHE B CA 1
ATOM 10515 C C . PHE B 1 610 ? -12.586 6.465 -9.734 1 92.12 610 PHE B C 1
ATOM 10517 O O . PHE B 1 610 ? -11.867 6.918 -8.844 1 92.12 610 PHE B O 1
ATOM 10524 N N . HIS B 1 611 ? -12.492 5.242 -10.164 1 91 611 HIS B N 1
ATOM 10525 C CA . HIS B 1 611 ? -11.531 4.309 -9.594 1 91 611 HIS B CA 1
ATOM 10526 C C . HIS B 1 611 ? -10.102 4.781 -9.828 1 91 611 HIS B C 1
ATOM 10528 O O . HIS B 1 611 ? -9.25 4.668 -8.945 1 91 611 HIS B O 1
ATOM 10534 N N . ILE B 1 612 ? -9.836 5.328 -10.969 1 89.94 612 ILE B N 1
ATOM 10535 C CA . ILE B 1 612 ? -8.5 5.793 -11.312 1 89.94 612 ILE B CA 1
ATOM 10536 C C . ILE B 1 612 ? -8.125 6.984 -10.43 1 89.94 612 ILE B C 1
ATOM 10538 O O . ILE B 1 612 ? -7.062 6.996 -9.805 1 89.94 612 ILE B O 1
ATOM 10542 N N . VAL B 1 613 ? -9.023 7.867 -10.297 1 90.75 613 VAL B N 1
ATOM 10543 C CA . VAL B 1 613 ? -8.727 9.117 -9.602 1 90.75 613 VAL B CA 1
ATOM 10544 C C . VAL B 1 613 ? -8.633 8.867 -8.102 1 90.75 613 VAL B C 1
ATOM 10546 O O . VAL B 1 613 ? -7.66 9.273 -7.457 1 90.75 613 VAL B O 1
ATOM 10549 N N . VAL B 1 614 ? -9.562 8.195 -7.578 1 91.62 614 VAL B N 1
ATOM 10550 C CA . VAL B 1 614 ? -9.648 8.109 -6.125 1 91.62 614 VAL B CA 1
ATOM 10551 C C . VAL B 1 614 ? -8.781 6.953 -5.625 1 91.62 614 VAL B C 1
ATOM 10553 O O . VAL B 1 614 ? -7.941 7.137 -4.742 1 91.62 614 VAL B O 1
ATOM 10556 N N . VAL B 1 615 ? -8.828 5.789 -6.195 1 88.94 615 VAL B N 1
ATOM 10557 C CA . VAL B 1 615 ? -8.164 4.605 -5.656 1 88.94 615 VAL B CA 1
ATOM 10558 C C . VAL B 1 615 ? -6.719 4.551 -6.152 1 88.94 615 VAL B C 1
ATOM 10560 O O . VAL B 1 615 ? -5.789 4.375 -5.363 1 88.94 615 VAL B O 1
ATOM 10563 N N . ILE B 1 616 ? -6.492 4.77 -7.367 1 88.56 616 ILE B N 1
ATOM 10564 C CA . ILE B 1 616 ? -5.156 4.602 -7.934 1 88.56 616 ILE B CA 1
ATOM 10565 C C . ILE B 1 616 ? -4.301 5.82 -7.605 1 88.56 616 ILE B C 1
ATOM 10567 O O . ILE B 1 616 ? -3.111 5.691 -7.305 1 88.56 616 ILE B O 1
ATOM 10571 N N . ILE B 1 617 ? -4.938 6.953 -7.582 1 89.56 617 ILE B N 1
ATOM 10572 C CA . ILE B 1 617 ? -4.117 8.148 -7.43 1 89.56 617 ILE B CA 1
ATOM 10573 C C . ILE B 1 617 ? -4.203 8.656 -5.992 1 89.56 617 ILE B C 1
ATOM 10575 O O . ILE B 1 617 ? -3.207 8.648 -5.262 1 89.56 617 ILE B O 1
ATOM 10579 N N . ILE B 1 618 ? -5.395 9.008 -5.543 1 90.06 618 ILE B N 1
ATOM 10580 C CA . ILE B 1 618 ? -5.551 9.734 -4.285 1 90.06 618 ILE B CA 1
ATOM 10581 C C . ILE B 1 618 ? -5.215 8.82 -3.113 1 90.06 618 ILE B C 1
ATOM 10583 O O . ILE B 1 618 ? -4.492 9.211 -2.195 1 90.06 618 ILE B O 1
ATOM 10587 N N . ILE B 1 619 ? -5.711 7.621 -3.082 1 90 619 ILE B N 1
ATOM 10588 C CA . ILE B 1 619 ? -5.449 6.723 -1.964 1 90 619 ILE B CA 1
ATOM 10589 C C . ILE B 1 619 ? -3.963 6.371 -1.922 1 90 619 ILE B C 1
ATOM 10591 O O . ILE B 1 619 ? -3.371 6.277 -0.844 1 90 619 ILE B O 1
ATOM 10595 N N . ASN B 1 620 ? -3.363 6.191 -3.041 1 88.69 620 ASN B N 1
ATOM 10596 C CA . ASN B 1 620 ? -1.935 5.898 -3.064 1 88.69 620 ASN B CA 1
ATOM 10597 C C . ASN B 1 620 ? -1.11 7.086 -2.57 1 88.69 620 ASN B C 1
ATOM 10599 O O . ASN B 1 620 ? -0.068 6.902 -1.938 1 88.69 620 ASN B O 1
ATOM 10603 N N . ILE B 1 621 ? -1.528 8.234 -2.902 1 86.81 621 ILE B N 1
ATOM 10604 C CA . ILE B 1 621 ? -0.843 9.422 -2.391 1 86.81 621 ILE B CA 1
ATOM 10605 C C . ILE B 1 621 ? -1.017 9.5 -0.875 1 86.81 621 ILE B C 1
ATOM 10607 O O . ILE B 1 621 ? -0.095 9.898 -0.159 1 86.81 621 ILE B O 1
ATOM 10611 N N . PHE B 1 622 ? -2.166 9.18 -0.475 1 87.81 622 PHE B N 1
ATOM 10612 C CA . PHE B 1 622 ? -2.428 9.156 0.959 1 87.81 622 PHE B CA 1
ATOM 10613 C C . PHE B 1 622 ? -1.502 8.164 1.659 1 87.81 622 PHE B C 1
ATOM 10615 O O . PHE B 1 622 ? -0.906 8.484 2.689 1 87.81 622 PHE B O 1
ATOM 10622 N N . VAL B 1 623 ? -1.378 7.039 1.146 1 89.12 623 VAL B N 1
ATOM 10623 C CA . VAL B 1 623 ? -0.502 6.02 1.712 1 89.12 623 VAL B CA 1
ATOM 10624 C C . VAL B 1 623 ? 0.946 6.504 1.676 1 89.12 623 VAL B C 1
ATOM 10626 O O . VAL B 1 623 ? 1.691 6.32 2.641 1 89.12 623 VAL B O 1
ATOM 10629 N N . ALA B 1 624 ? 1.363 7.094 0.589 1 85.62 624 ALA B N 1
ATOM 10630 C CA . ALA B 1 624 ? 2.719 7.625 0.452 1 85.62 624 ALA B CA 1
ATOM 10631 C C . ALA B 1 624 ? 3.008 8.68 1.518 1 85.62 624 ALA B C 1
ATOM 10633 O O . ALA B 1 624 ? 4.109 8.719 2.072 1 85.62 624 ALA B O 1
ATOM 10634 N N . PHE B 1 625 ? 2.039 9.391 1.802 1 83.31 625 PHE B N 1
ATOM 10635 C CA . PHE B 1 625 ? 2.188 10.43 2.811 1 83.31 625 PHE B CA 1
ATOM 10636 C C . PHE B 1 625 ? 2.357 9.82 4.199 1 83.31 625 PHE B C 1
ATOM 10638 O O . PHE B 1 625 ? 3.189 10.273 4.984 1 83.31 625 PHE B O 1
ATOM 10645 N N . ILE B 1 626 ? 1.556 8.891 4.477 1 84.25 626 ILE B N 1
ATOM 10646 C CA . ILE B 1 626 ? 1.64 8.242 5.781 1 84.25 626 ILE B CA 1
ATOM 10647 C C . ILE B 1 626 ? 2.998 7.562 5.93 1 84.25 626 ILE B C 1
ATOM 10649 O O . ILE B 1 626 ? 3.617 7.625 6.992 1 84.25 626 ILE B O 1
ATOM 10653 N N . LEU B 1 627 ? 3.453 7.008 4.871 1 85 627 LEU B N 1
ATOM 10654 C CA . LEU B 1 627 ? 4.758 6.352 4.879 1 85 627 LEU B CA 1
ATOM 10655 C C . LEU B 1 627 ? 5.867 7.355 5.172 1 85 627 LEU B C 1
ATOM 10657 O O . LEU B 1 627 ? 6.723 7.109 6.027 1 85 627 LEU B O 1
ATOM 10661 N N . GLU B 1 628 ? 5.805 8.461 4.543 1 81.31 628 GLU B N 1
ATOM 10662 C CA . GLU B 1 628 ? 6.844 9.469 4.715 1 81.31 628 GLU B CA 1
ATOM 10663 C C . GLU B 1 628 ? 6.766 10.117 6.098 1 81.31 628 GLU B C 1
ATOM 10665 O O . GLU B 1 628 ? 7.797 10.398 6.711 1 81.31 628 GLU B O 1
ATOM 10670 N N . ALA B 1 629 ? 5.594 10.336 6.535 1 78.06 629 ALA B N 1
ATOM 10671 C CA . ALA B 1 629 ? 5.41 10.93 7.855 1 78.06 629 ALA B CA 1
ATOM 10672 C C . ALA B 1 629 ? 5.938 10.016 8.953 1 78.06 629 ALA B C 1
ATOM 10674 O O . ALA B 1 629 ? 6.559 10.477 9.914 1 78.06 629 ALA B O 1
ATOM 10675 N N . PHE B 1 630 ? 5.703 8.789 8.766 1 76.06 630 PHE B N 1
ATOM 10676 C CA . PHE B 1 630 ? 6.184 7.816 9.734 1 76.06 630 PHE B CA 1
ATOM 10677 C C . PHE B 1 630 ? 7.703 7.723 9.703 1 76.06 630 PHE B C 1
ATOM 10679 O O . PHE B 1 630 ? 8.344 7.633 10.75 1 76.06 630 PHE B O 1
ATOM 10686 N N . LEU B 1 631 ? 8.32 7.805 8.578 1 77.12 631 LEU B N 1
ATOM 10687 C CA . LEU B 1 631 ? 9.773 7.715 8.43 1 77.12 631 LEU B CA 1
ATOM 10688 C C . LEU B 1 631 ? 10.453 8.938 9.039 1 77.12 631 LEU B C 1
ATOM 10690 O O . LEU B 1 631 ? 11.5 8.812 9.68 1 77.12 631 LEU B O 1
ATOM 10694 N N . VAL B 1 632 ? 9.891 10.039 8.797 1 73.62 632 VAL B N 1
ATOM 10695 C CA . VAL B 1 632 ? 10.469 11.281 9.312 1 73.62 632 VAL B CA 1
ATOM 10696 C C . VAL B 1 632 ? 10.375 11.297 10.844 1 73.62 632 VAL B C 1
ATOM 10698 O O . VAL B 1 632 ? 11.312 11.727 11.523 1 73.62 632 VAL B O 1
ATOM 10701 N N . GLU B 1 633 ? 9.344 10.82 11.312 1 68.44 633 GLU B N 1
ATOM 10702 C CA . GLU B 1 633 ? 9.172 10.789 12.758 1 68.44 633 GLU B CA 1
ATOM 10703 C C . GLU B 1 633 ? 10.148 9.812 13.406 1 68.44 633 GLU B C 1
ATOM 10705 O O . GLU B 1 633 ? 10.656 10.07 14.5 1 68.44 633 GLU B O 1
ATOM 10710 N N . TYR B 1 634 ? 10.445 8.852 12.688 1 62.38 634 TYR B N 1
ATOM 10711 C CA . TYR B 1 634 ? 11.328 7.84 13.25 1 62.38 634 TYR B CA 1
ATOM 10712 C C . TYR B 1 634 ? 12.789 8.258 13.117 1 62.38 634 TYR B C 1
ATOM 10714 O O . TYR B 1 634 ? 13.633 7.879 13.938 1 62.38 634 TYR B O 1
ATOM 10722 N N . THR B 1 635 ? 13.023 9.039 12.086 1 58.84 635 THR B N 1
ATOM 10723 C CA . THR B 1 635 ? 14.406 9.445 11.883 1 58.84 635 THR B CA 1
ATOM 10724 C C . THR B 1 635 ? 14.703 10.75 12.625 1 58.84 635 THR B C 1
ATOM 10726 O O . THR B 1 635 ? 15.859 11.055 12.898 1 58.84 635 THR B O 1
ATOM 10729 N N . PHE B 1 636 ? 13.75 11.57 12.727 1 54.25 636 PHE B N 1
ATOM 10730 C CA . PHE B 1 636 ? 13.984 12.93 13.188 1 54.25 636 PHE B CA 1
ATOM 10731 C C . PHE B 1 636 ? 14.586 12.93 14.586 1 54.25 636 PHE B C 1
ATOM 10733 O O . PHE B 1 636 ? 13.961 12.461 15.539 1 54.25 636 PHE B O 1
ATOM 10740 N N . ASP B 1 637 ? 15.883 12.961 14.492 1 53.81 637 ASP B N 1
ATOM 10741 C CA . ASP B 1 637 ? 16.688 13.477 15.594 1 53.81 637 ASP B CA 1
ATOM 10742 C C . ASP B 1 637 ? 16.375 14.953 15.859 1 53.81 637 ASP B C 1
ATOM 10744 O O . ASP B 1 637 ? 16.016 15.688 14.938 1 53.81 637 ASP B O 1
ATOM 10748 N N . LYS B 1 638 ? 16.156 15.391 17.109 1 56.81 638 LYS B N 1
ATOM 10749 C CA . LYS B 1 638 ? 15.977 16.766 17.562 1 56.81 638 LYS B CA 1
ATOM 10750 C C . LYS B 1 638 ? 16.828 17.734 16.75 1 56.81 638 LYS B C 1
ATOM 10752 O O . LYS B 1 638 ? 18 17.453 16.469 1 56.81 638 LYS B O 1
ATOM 10757 N N . SER B 1 639 ? 16.109 18.609 16.016 1 57.62 639 SER B N 1
ATOM 10758 C CA . SER B 1 639 ? 16.859 19.656 15.297 1 57.62 639 SER B CA 1
ATOM 10759 C C . SER B 1 639 ? 17.906 20.281 16.203 1 57.62 639 SER B C 1
ATOM 10761 O O . SER B 1 639 ? 17.781 20.266 17.422 1 57.62 639 SER B O 1
ATOM 10763 N N . ASP B 1 640 ? 19.031 20.609 15.688 1 58.78 640 ASP B N 1
ATOM 10764 C CA . ASP B 1 640 ? 20.094 21.312 16.406 1 58.78 640 ASP B CA 1
ATOM 10765 C C . ASP B 1 640 ? 19.547 22.516 17.172 1 58.78 640 ASP B C 1
ATOM 10767 O O . ASP B 1 640 ? 19.953 22.781 18.297 1 58.78 640 ASP B O 1
ATOM 10771 N N . LEU B 1 641 ? 18.547 23.047 16.562 1 58.62 641 LEU B N 1
ATOM 10772 C CA . LEU B 1 641 ? 18 24.25 17.188 1 58.62 641 LEU B CA 1
ATOM 10773 C C . LEU B 1 641 ? 17.188 23.891 18.438 1 58.62 641 LEU B C 1
ATOM 10775 O O . LEU B 1 641 ? 17.266 24.594 19.453 1 58.62 641 LEU B O 1
ATOM 10779 N N . GLN B 1 642 ? 16.516 22.844 18.312 1 62.56 642 GLN B N 1
ATOM 10780 C CA . GLN B 1 642 ? 15.758 22.422 19.484 1 62.56 642 GLN B CA 1
ATOM 10781 C C . GLN B 1 642 ? 16.672 21.984 20.625 1 62.56 642 GLN B C 1
ATOM 10783 O O . GLN B 1 642 ? 16.391 22.25 21.797 1 62.56 642 GLN B O 1
ATOM 10788 N N . THR B 1 643 ? 17.719 21.438 20.203 1 64.25 643 THR B N 1
ATOM 10789 C CA . THR B 1 643 ? 18.688 21.031 21.219 1 64.25 643 THR B CA 1
ATOM 10790 C C . THR B 1 643 ? 19.328 22.25 21.875 1 64.25 643 THR B C 1
ATOM 10792 O O . THR B 1 643 ? 19.531 22.266 23.094 1 64.25 643 THR B O 1
ATOM 10795 N N . SER B 1 644 ? 19.594 23.203 21.062 1 64.81 644 SER B N 1
ATOM 10796 C CA . SER B 1 644 ? 20.203 24.422 21.594 1 64.81 644 SER B CA 1
ATOM 10797 C C . SER B 1 644 ? 19.234 25.156 22.516 1 64.81 644 SER B C 1
ATOM 10799 O O . SER B 1 644 ? 19.641 25.703 23.547 1 64.81 644 SER B O 1
ATOM 10801 N N . LEU B 1 645 ? 18.031 25.188 22.141 1 63.84 645 LEU B N 1
ATOM 10802 C CA . LEU B 1 645 ? 17 25.828 22.953 1 63.84 645 LEU B CA 1
ATOM 10803 C C . LEU B 1 645 ? 16.828 25.109 24.281 1 63.84 645 LEU B C 1
ATOM 10805 O O . LEU B 1 645 ? 16.703 25.75 25.328 1 63.84 645 LEU B O 1
ATOM 10809 N N . GLU B 1 646 ? 16.922 23.812 24.25 1 65.88 646 GLU B N 1
ATOM 10810 C CA . GLU B 1 646 ? 16.781 23.031 25.469 1 65.88 646 GLU B CA 1
ATOM 10811 C C . GLU B 1 646 ? 17.984 23.219 26.375 1 65.88 646 GLU B C 1
ATOM 10813 O O . GLU B 1 646 ? 17.844 23.266 27.609 1 65.88 646 GLU B O 1
ATOM 10818 N N . LYS B 1 647 ? 19.078 23.328 25.75 1 67.69 647 LYS B N 1
ATOM 10819 C CA . LYS B 1 647 ? 20.281 23.578 26.531 1 67.69 647 LYS B CA 1
ATOM 10820 C C . LYS B 1 647 ? 20.203 24.922 27.234 1 67.69 647 LYS B C 1
ATOM 10822 O O . LYS B 1 647 ? 20.594 25.031 28.406 1 67.69 647 LYS B O 1
ATOM 10827 N N . LYS B 1 648 ? 19.734 25.844 26.562 1 65 648 LYS B N 1
ATOM 10828 C CA . LYS B 1 648 ? 19.656 27.172 27.141 1 65 648 LYS B CA 1
ATOM 10829 C C . LYS B 1 648 ? 18.578 27.25 28.219 1 65 648 LYS B C 1
ATOM 10831 O O . LYS B 1 648 ? 18.719 27.969 29.203 1 65 648 LYS B O 1
ATOM 10836 N N . ILE B 1 649 ? 17.516 26.516 28 1 64.19 649 ILE B N 1
ATOM 10837 C CA . ILE B 1 649 ? 16.469 26.438 29.016 1 64.19 649 ILE B CA 1
ATOM 10838 C C . ILE B 1 649 ? 17.031 25.812 30.281 1 64.19 649 ILE B C 1
ATOM 10840 O O . ILE B 1 649 ? 16.75 26.281 31.391 1 64.19 649 ILE B O 1
ATOM 10844 N N . GLU B 1 650 ? 17.812 24.812 30.078 1 64.56 650 GLU B N 1
ATOM 10845 C CA . GLU B 1 650 ? 18.438 24.172 31.219 1 64.56 650 GLU B CA 1
ATOM 10846 C C . GLU B 1 650 ? 19.391 25.109 31.938 1 64.56 650 GLU B C 1
ATOM 10848 O O . GLU B 1 650 ? 19.469 25.109 33.156 1 64.56 650 GLU B O 1
ATOM 10853 N N . GLU B 1 651 ? 20.094 25.844 31.156 1 61.09 651 GLU B N 1
ATOM 10854 C CA . GLU B 1 651 ? 21.031 26.797 31.734 1 61.09 651 GLU B CA 1
ATOM 10855 C C . GLU B 1 651 ? 20.297 27.906 32.5 1 61.09 651 GLU B C 1
ATOM 10857 O O . GLU B 1 651 ? 20.75 28.328 33.562 1 61.09 651 GLU B O 1
ATOM 10862 N N . LEU B 1 652 ? 19.25 28.234 31.859 1 55.94 652 LEU B N 1
ATOM 10863 C CA . LEU B 1 652 ? 18.469 29.312 32.5 1 55.94 652 LEU B CA 1
ATOM 10864 C C . LEU B 1 652 ? 17.766 28.797 33.75 1 55.94 652 LEU B C 1
ATOM 10866 O O . LEU B 1 652 ? 17.641 29.516 34.719 1 55.94 652 LEU B O 1
ATOM 10870 N N . GLU B 1 653 ? 17.172 27.609 33.562 1 57.53 653 GLU B N 1
ATOM 10871 C CA . GLU B 1 653 ? 16.562 27 34.719 1 57.53 653 GLU B CA 1
ATOM 10872 C C . GLU B 1 653 ? 17.578 26.859 35.844 1 57.53 653 GLU B C 1
ATOM 10874 O O . GLU B 1 653 ? 17.266 27.109 37.031 1 57.53 653 GLU B O 1
ATOM 10879 N N . LEU B 1 654 ? 18.75 26.5 35.438 1 50.84 654 LEU B N 1
ATOM 10880 C CA . LEU B 1 654 ? 19.812 26.391 36.438 1 50.84 654 LEU B CA 1
ATOM 10881 C C . LEU B 1 654 ? 20.156 27.75 37.031 1 50.84 654 LEU B C 1
ATOM 10883 O O . LEU B 1 654 ? 20.406 27.859 38.219 1 50.84 654 LEU B O 1
ATOM 10887 N N . ASN B 1 655 ? 20.141 28.703 36.219 1 47.94 655 ASN B N 1
ATOM 10888 C CA . ASN B 1 655 ? 20.469 30.031 36.719 1 47.94 655 ASN B CA 1
ATOM 10889 C C . ASN B 1 655 ? 19.344 30.609 37.594 1 47.94 655 ASN B C 1
ATOM 10891 O O . ASN B 1 655 ? 19.594 31.312 38.562 1 47.94 655 ASN B O 1
ATOM 10895 N N . VAL B 1 656 ? 18.188 30.375 37.062 1 50 656 VAL B N 1
ATOM 10896 C CA . VAL B 1 656 ? 17.078 30.844 37.906 1 50 656 VAL B CA 1
ATOM 10897 C C . VAL B 1 656 ? 17.062 30.109 39.219 1 50 656 VAL B C 1
ATOM 10899 O O . VAL B 1 656 ? 16.75 30.688 40.25 1 50 656 VAL B O 1
ATOM 10902 N N . GLN B 1 657 ? 17.328 28.844 39.188 1 48.22 657 GLN B N 1
ATOM 10903 C CA . GLN B 1 657 ? 17.453 28.156 40.469 1 48.22 657 GLN B CA 1
ATOM 10904 C C . GLN B 1 657 ? 18.531 28.781 41.312 1 48.22 657 GLN B C 1
ATOM 10906 O O . GLN B 1 657 ? 18.438 28.781 42.562 1 48.22 657 GLN B O 1
ATOM 10911 N N . GLN B 1 658 ? 19.578 29.25 40.75 1 43.88 658 GLN B N 1
ATOM 10912 C CA . GLN B 1 658 ? 20.625 29.875 41.562 1 43.88 658 GLN B CA 1
ATOM 10913 C C . GLN B 1 658 ? 20.172 31.203 42.125 1 43.88 658 GLN B C 1
ATOM 10915 O O . GLN B 1 658 ? 20.578 31.594 43.219 1 43.88 658 GLN B O 1
ATOM 10920 N N . TYR B 1 659 ? 19.453 32 41.312 1 38.16 659 TYR B N 1
ATOM 10921 C CA . TYR B 1 659 ? 19.125 33.344 41.844 1 38.16 659 TYR B CA 1
ATOM 10922 C C . TYR B 1 659 ? 17.828 33.312 42.625 1 38.16 659 TYR B C 1
ATOM 10924 O O . TYR B 1 659 ? 17.609 34.156 43.5 1 38.16 659 TYR B O 1
ATOM 10932 N N . VAL B 1 660 ? 16.672 32.812 42.156 1 36.72 660 VAL B N 1
ATOM 10933 C CA . VAL B 1 660 ? 15.477 32.812 43 1 36.72 660 VAL B CA 1
ATOM 10934 C C . VAL B 1 660 ? 15.266 31.438 43.625 1 36.72 660 VAL B C 1
ATOM 10936 O O . VAL B 1 660 ? 14.812 30.516 42.938 1 36.72 660 VAL B O 1
ATOM 10939 N N . PRO B 1 661 ? 15.953 31.188 44.812 1 39.47 661 PRO B N 1
ATOM 10940 C CA . PRO B 1 661 ? 15.805 29.922 45.531 1 39.47 661 PRO B CA 1
ATOM 10941 C C . PRO B 1 661 ? 14.352 29.438 45.594 1 39.47 661 PRO B C 1
ATOM 10943 O O . PRO B 1 661 ? 14.094 28.234 45.625 1 39.47 661 PRO B O 1
ATOM 10946 N N . PHE B 1 662 ? 13.359 30.312 46.125 1 37.91 662 PHE B N 1
ATOM 10947 C CA . PHE B 1 662 ? 12 29.953 46.531 1 37.91 662 PHE B CA 1
ATOM 10948 C C . PHE B 1 662 ? 11.047 30.094 45.344 1 37.91 662 PHE B C 1
ATOM 10950 O O . PHE B 1 662 ? 9.836 29.938 45.5 1 37.91 662 PHE B O 1
ATOM 10957 N N . GLY B 1 663 ? 11.344 30.656 44.219 1 37.5 663 GLY B N 1
ATOM 10958 C CA . GLY B 1 663 ? 10.297 30.859 43.25 1 37.5 663 GLY B CA 1
ATOM 10959 C C . GLY B 1 663 ? 10.039 29.625 42.375 1 37.5 663 GLY B C 1
ATOM 10960 O O . GLY B 1 663 ? 10.875 28.719 42.344 1 37.5 663 GLY B O 1
ATOM 10961 N N . PRO B 1 664 ? 8.719 29.312 42.094 1 39.69 664 PRO B N 1
ATOM 10962 C CA . PRO B 1 664 ? 8.328 28.109 41.344 1 39.69 664 PRO B CA 1
ATOM 10963 C C . PRO B 1 664 ? 9.117 27.922 40.062 1 39.69 664 PRO B C 1
ATOM 10965 O O . PRO B 1 664 ? 9.391 28.906 39.344 1 39.69 664 PRO B O 1
ATOM 10968 N N . PRO B 1 665 ? 9.992 26.953 40 1 42.62 665 PRO B N 1
ATOM 10969 C CA . PRO B 1 665 ? 10.797 26.656 38.812 1 42.62 665 PRO B CA 1
ATOM 10970 C C . PRO B 1 665 ? 9.977 26.688 37.5 1 42.62 665 PRO B C 1
ATOM 10972 O O . PRO B 1 665 ? 8.875 26.125 37.469 1 42.62 665 PRO B O 1
ATOM 10975 N N . ILE B 1 666 ? 10 27.75 36.75 1 42.84 666 ILE B N 1
ATOM 10976 C CA . ILE B 1 666 ? 9.391 27.828 35.438 1 42.84 666 ILE B CA 1
ATOM 10977 C C . ILE B 1 666 ? 10.016 26.781 34.531 1 42.84 666 ILE B C 1
ATOM 10979 O O . ILE B 1 666 ? 11.234 26.781 34.312 1 42.84 666 ILE B O 1
ATOM 10983 N N . LYS B 1 667 ? 9.508 25.656 34.531 1 47.69 667 LYS B N 1
ATOM 10984 C CA . LYS B 1 667 ? 10.016 24.641 33.594 1 47.69 667 LYS B CA 1
ATOM 10985 C C . LYS B 1 667 ? 9.508 24.891 32.188 1 47.69 667 LYS B C 1
ATOM 10987 O O . LYS B 1 667 ? 8.312 25.078 31.969 1 47.69 667 LYS B O 1
ATOM 10992 N N . LEU B 1 668 ? 10.398 25.266 31.297 1 42.34 668 LEU B N 1
ATOM 10993 C CA . LEU B 1 668 ? 10.117 25.484 29.875 1 42.34 668 LEU B CA 1
ATOM 10994 C C . LEU B 1 668 ? 10.219 24.188 29.094 1 42.34 668 LEU B C 1
ATOM 10996 O O . LEU B 1 668 ? 11.141 23.406 29.312 1 42.34 668 LEU B O 1
ATOM 11000 N N . PHE B 1 669 ? 9.094 23.641 28.734 1 42.31 669 PHE B N 1
ATOM 11001 C CA . PHE B 1 669 ? 9.133 22.453 27.875 1 42.31 669 PHE B CA 1
ATOM 11002 C C . PHE B 1 669 ? 8.953 22.844 26.406 1 42.31 669 PHE B C 1
ATOM 11004 O O . PHE B 1 669 ? 8.219 23.781 26.094 1 42.31 669 PHE B O 1
ATOM 11011 N N . SER B 1 670 ? 9.961 22.484 25.609 1 40.69 670 SER B N 1
ATOM 11012 C CA . SER B 1 670 ? 9.938 22.766 24.188 1 40.69 670 SER B CA 1
ATOM 11013 C C . SER B 1 670 ? 9.109 21.719 23.438 1 40.69 670 SER B C 1
ATOM 11015 O O . SER B 1 670 ? 9.242 20.531 23.688 1 40.69 670 SER B O 1
ATOM 11017 N N . ILE B 1 671 ? 7.945 22.031 23 1 41.16 671 ILE B N 1
ATOM 11018 C CA . ILE B 1 671 ? 7.223 21.141 22.094 1 41.16 671 ILE B CA 1
ATOM 11019 C C . ILE B 1 671 ? 7.418 21.594 20.656 1 41.16 671 ILE B C 1
ATOM 11021 O O . ILE B 1 671 ? 7.211 22.766 20.328 1 41.16 671 ILE B O 1
ATOM 11025 N N . ALA B 1 672 ? 8.32 20.938 19.953 1 42.75 672 ALA B N 1
ATOM 11026 C CA . ALA B 1 672 ? 8.57 21.25 18.547 1 42.75 672 ALA B CA 1
ATOM 11027 C C . ALA B 1 672 ? 7.324 21.016 17.703 1 42.75 672 ALA B C 1
ATOM 11029 O O . ALA B 1 672 ? 6.711 19.953 17.781 1 42.75 672 ALA B O 1
ATOM 11030 N N . SER B 1 673 ? 6.496 21.938 17.516 1 38.75 673 SER B N 1
ATOM 11031 C CA . SER B 1 673 ? 5.43 21.781 16.531 1 38.75 673 SER B CA 1
ATOM 11032 C C . SER B 1 673 ? 5.996 21.547 15.133 1 38.75 673 SER B C 1
ATOM 11034 O O . SER B 1 673 ? 6.848 22.312 14.664 1 38.75 673 SER B O 1
ATOM 11036 N N . PHE B 1 674 ? 6.227 20.422 14.781 1 34.62 674 PHE B N 1
ATOM 11037 C CA . PHE B 1 674 ? 6.672 20.156 13.414 1 34.62 674 PHE B CA 1
ATOM 11038 C C . PHE B 1 674 ? 5.664 20.703 12.406 1 34.62 674 PHE B C 1
ATOM 11040 O O . PHE B 1 674 ? 4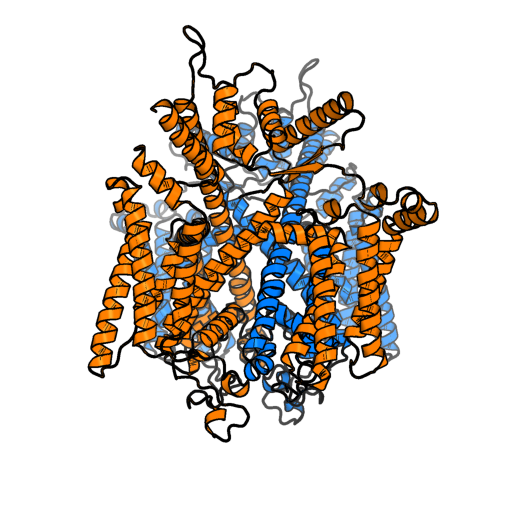.578 20.141 12.25 1 34.62 674 PHE B O 1
ATOM 11047 N N . CYS B 1 675 ? 5.555 21.906 12.336 1 32.69 675 CYS B N 1
ATOM 11048 C CA . CYS B 1 675 ? 4.816 22.484 11.211 1 32.69 675 CYS B CA 1
ATOM 11049 C C . CYS B 1 675 ? 5.41 22.047 9.883 1 32.69 675 CYS B C 1
ATOM 11051 O O . CYS B 1 675 ? 6.484 22.5 9.492 1 32.69 675 CYS B O 1
ATOM 11053 N N . CYS B 1 676 ? 5.488 20.672 9.523 1 30.67 676 CYS B N 1
ATOM 11054 C CA . CYS B 1 676 ? 5.695 20.469 8.094 1 30.67 676 CYS B CA 1
ATOM 11055 C C . CYS B 1 676 ? 4.539 21.062 7.289 1 30.67 676 CYS B C 1
ATOM 11057 O O . CYS B 1 676 ? 3.377 20.922 7.676 1 30.67 676 CYS B O 1
#

Secondary structure (DSSP, 8-state):
-HHHHHHHHHHHHHHHHHHT-------SHHHHHHHHHHT-HHHHHHHHHHHHHHHHGGGTSSS-SS---HHHHHHHHHHHHHHHHHHHHHHHHHS-HHHHHH-HHHHHHHHHHHHHHHHHHHHHHHHHHT-----GGGGGTHHHHHHSTT-HHHHHHHHHHHHHHHHHHHHHHHHHHHHHHHHHHHHHHHTTTT-B-TTS-BSS-SHHHHHHHHHHHHTTTTTTTTTHHHHHH-GGGHHHHHHHIIIIIIIIHHHHHHHHHHHHHHHHHHHHHHHHHHHHHHHHHHHHHH-EE-STTPPEEEEHHHHHHHHHHH-TT--HHHHHHHHHHH-TT--SEE-HHHHHTHHHHHHSEEEEEE-PPPHHHHH-HHHHTSHHHHHHHHHHHSHHHHHHHHHHHHHHHHHHHS-TTSHHHHHHHHHHHHHHHHHHHHHHHHS-HHHHT-TT-HHHHHHHHHHHHHHHHHHHHHHHTTT---HHHHHHHHHHHHHGGGHHHHHSHHHHHHHHHHHHTHHHHHHHHHHHHHHHHHHHHHHHHHHTTTS----TT---GGGGGTT-GGGTT-HHHHTT-TT--SSSHHHHHHHHHHHHH----GGGGTS-TTHHHHHHHHIIIIIIIIIHHHHHHHHHHHHHHHH----HHHHHHHHHHHHHHHHHHHH-SSS--EEEEEE-----/-HHHHHHHHHHHHHHHHHHT-------SHHHHHHHHHHT-HHHHHHHHHHHHHHHHGGGTSSS-SS---HHHHHHHHHHHHHHHHHHHHHHHHHS-HHHHHH-HHHHHHHHHHHHHHHHHHHHHHHHHHT-----GGGGGTHHHHHHSTT-HHHHHHHHHHHHHHHHHHHHHHHHHHHHHHHHHHHHHHHTTTT-B-TTS-BSS-SHHHHHHHHHHHHTTTTTTTTTHHHHHH-GGGHHHHHHHIIIIIIIIHHHHHHHHHHHHHHHHHHHHHHHHHHHHHHHHHHHHHH-EE-STTPPEEEEHHHHHHHHHHH-TT--HHHHHHHHHHH-TT--SEE-HHHHHTHHHHHHSEEEEEE-PPPHHHHH-HHHHTSHHHHHHHHHHHSHHHHHHHHHHHHHHHHHHHS-TTSHHHHHHHHHHHHHHHHHHHHHHHHS-HHHHT-TT-HHHHHHHHHHHHHHHHHHHHHHHTTT---HHHHHHHHHHHHHGGGHHHHH-HHHHHHHHHHHHTHHHHHHHHHHHHHHHHHHHHHHHHHHTTTS----TT---GGGGGTT-GGGTT-HHHHTT-TT--SSSHHHHHHHHHHHHH----GGGGTS-TTHHHHHHHHIIIIIIIIIHHHHHHHHHHHHHHHH----HHHHHHHHHHHHHHHHHHHH-SSS--EEEEEE-----

InterPro domains:
  IPR005821 Ion transport domain [PF00520] (41-267)
  IPR005821 Ion transport domain [PF00520] (388-630)
  IPR027359 Voltage-dependent channel domain superfamily [G3DSA:1.20.120.350] (31-150)
  IPR027359 Voltage-dependent channel domain superfamily [G3DSA:1.20.120.350] (379-503)

Solvent-accessible surface area (backbone atoms only — not comparable to full-atom values): 72457 Å² total; per-residue (Å²): 105,72,66,54,52,43,47,52,52,28,31,50,28,44,47,26,37,52,71,68,54,89,73,76,62,39,89,48,71,68,23,46,55,48,44,53,53,61,68,29,67,66,54,47,50,49,53,51,50,40,51,51,50,56,60,52,45,46,43,31,36,90,54,30,76,52,78,54,60,68,68,59,58,51,49,53,47,51,51,39,51,48,51,52,51,51,51,50,52,54,50,55,64,22,24,49,70,75,60,50,77,67,35,65,47,54,51,51,49,52,49,51,51,52,47,40,52,51,44,51,53,50,42,52,53,31,52,74,72,71,45,92,67,78,80,73,48,67,51,54,54,52,55,50,59,42,47,38,83,85,24,51,67,46,38,50,52,51,49,49,49,63,67,34,42,63,66,50,47,54,55,46,51,52,49,52,48,50,47,50,49,53,27,52,42,44,37,70,66,39,31,84,67,77,44,50,41,94,85,67,44,76,33,44,68,48,65,71,59,30,39,51,51,55,52,34,41,50,63,34,50,47,53,63,66,76,53,37,56,50,37,76,72,35,69,72,54,42,53,57,54,51,51,46,42,51,48,54,38,50,47,46,49,41,46,48,40,30,54,45,32,52,43,45,52,54,49,49,52,52,48,50,50,50,49,52,50,52,30,47,51,33,32,48,53,28,45,67,65,57,45,42,69,58,68,97,87,41,71,60,25,36,47,54,68,61,49,53,52,43,50,43,65,60,41,70,84,61,51,70,68,56,53,51,50,55,47,47,68,53,30,74,79,71,73,62,48,35,46,66,74,46,52,49,47,45,40,61,57,67,54,41,44,68,46,72,40,64,53,62,79,41,69,54,46,70,76,40,42,70,60,51,69,27,72,67,41,49,47,52,39,49,47,66,71,36,68,63,46,55,52,52,50,49,49,49,49,54,52,47,52,55,52,65,70,41,68,64,84,39,64,68,46,52,54,44,49,56,51,52,51,49,50,52,52,48,50,53,51,48,49,46,68,55,36,39,58,68,68,50,63,29,85,86,38,56,64,52,47,52,50,51,52,43,53,52,48,38,50,52,37,51,50,49,48,66,62,31,62,77,72,59,79,51,68,63,58,54,45,50,38,49,46,38,58,48,57,55,53,58,56,55,43,68,73,36,65,69,50,37,55,53,50,50,52,50,56,70,45,37,65,59,53,49,43,50,50,51,50,50,48,38,53,47,50,33,51,32,49,52,40,29,73,72,42,46,76,55,44,36,66,66,63,88,86,52,84,57,78,46,57,61,21,19,68,27,79,68,33,55,88,35,71,51,36,72,66,61,47,32,69,60,21,27,51,24,52,68,37,20,49,51,39,52,49,46,40,66,65,24,57,68,67,66,63,40,61,72,48,55,78,66,49,47,53,57,54,52,51,48,43,47,50,46,52,61,42,48,48,29,47,51,43,36,46,51,35,51,53,51,51,47,63,71,60,61,62,79,51,69,64,57,50,51,51,50,49,48,46,51,50,44,44,51,46,44,49,68,69,44,77,84,54,55,60,54,47,69,43,77,45,78,59,77,80,122,106,71,65,55,50,44,48,52,53,28,30,49,29,43,46,26,37,53,70,67,54,90,73,76,63,40,88,48,70,67,24,45,54,49,44,54,53,61,67,29,67,65,55,47,51,48,54,51,50,39,50,52,50,57,59,51,44,49,42,32,35,90,54,32,75,53,78,52,61,66,68,59,56,50,50,53,46,50,51,39,50,49,52,52,50,51,51,50,51,54,50,53,63,21,24,50,70,73,59,48,77,64,35,64,46,54,52,50,48,52,50,50,52,53,47,41,51,51,44,51,53,51,39,53,52,31,54,74,72,71,45,91,67,77,80,74,47,67,50,54,54,52,54,51,59,41,48,37,82,85,24,50,67,45,38,49,53,50,50,49,50,62,67,32,42,63,64,48,47,54,54,45,50,52,49,51,48,51,48,50,50,51,28,50,41,43,35,71,67,39,30,84,68,75,45,49,41,94,85,67,45,75,34,45,69,47,66,71,60,30,39,49,52,56,54,34,42,51,62,34,51,46,53,63,65,75,52,38,56,49,37,75,71,34,69,73,52,43,54,57,53,50,52,47,42,51,48,53,37,51,48,45,48,41,46,49,38,31,54,44,33,52,44,47,53,53,51,50,52,51,50,52,51,49,50,51,50,51,33,49,51,33,32,50,53,26,45,66,64,58,44,42,68,58,68,97,89,43,71,60,27,35,45,53,68,60,48,54,53,44,49,43,66,60,42,69,85,60,50,70,68,57,54,51,50,54,48,47,67,56,29,75,79,70,72,63,49,36,46,65,74,47,53,49,46,46,42,61,56,66,55,41,42,67,45,70,42,64,53,61,79,42,70,55,46,71,78,40,43,71,60,51,69,28,71,66,40,48,47,52,40,51,47,66,71,35,68,65,44,54,53,51,51,47,49,50,49,55,53,48,51,55,53,66,70,41,67,64,84,40,64,70,47,52,54,43,50,56,52,52,53,50,50,52,50,48,51,53,52,50,49,45,69,55,35,40,56,68,68,52,63,29,83,85,38,57,64,53,48,49,50,51,52,43,52,53,51,37,50,52,39,51,50,47,48,66,62,31,62,78,73,58,80,51,67,64,58,55,43,51,39,49,48,38,59,46,56,55,54,58,55,54,43,68,73,36,66,70,50,37,54,53,48,50,49,49,57,72,44,38,65,60,54,49,43,50,50,50,50,50,50,38,53,48,48,34,51,32,50,53,40,29,72,73,40,46,76,53,43,39,65,66,62,90,87,53,86,57,78,46,57,59,21,19,69,25,78,69,34,53,88,36,69,51,36,73,66,60,47,32,68,60,23,27,49,24,53,68,36,18,50,52,40,52,50,44,40,67,64,23,55,68,66,66,64,40,61,72,51,54,78,66,50,48,54,57,53,52,52,48,43,47,51,46,52,62,44,48,48,29,47,51,42,36,46,51,34,50,53,52,50,47,64,72,60,61,63,80,51,71,63,57,50,51,52,50,51,49,46,51,49,46,44,51,46,43,50,68,69,47,76,84,55,53,61,54,44,67,44,77,46,74,58,78,79,121

Radius of gyration: 37.2 Å; Cα contacts (8 Å, |Δi|>4): 1408; chains: 2; bounding box: 109×110×112 Å

Foldseek 3Di:
DVLVLLLLLLLVLLLCLLVLADDAWDSDPVLSVLVCVLPDPVNVVVLVVLLVVLLCLQCADVLHVNDDDLVVSLVSNVVSLVSLVVSLVSSCSTHDVVVQVVDVLSVLSVVLSVVQVVLSVVQVVQVVVPHDHDRPSLLCSLVNCCSDSVNVLLVLVVVLLVQLVVVLVVLVVVLLVLLLVLLVVCCVVQQPVQFAAPLRHGQSNDSLVSSLVLVLVLLVQCPPRNCVSVCVVDVVSVVSVVVSCVVNNPVSLVVLLVSSLVSSVVVVVVVVVVSLVSSLVSLLVSQVSQWDADDDPRATKHALVSVVVSVCSNPVPDDPVLSVLLVCLLCVPPPRIHHSVSSSCSSQSVLWDWDWDQPDDAPCCVVPVCVCPDPVNVVLLVVLPDVVVLVVVLVLLVVLVVLLPDDCVDVVSVVVVVVSLVVLVVNLVSVCSNDRVCVQPPPVCVLSVVLVVLSVVLVVLVVVCVVCVVPDPPVVSVVVNSVSSVVNSCSSLVSDPVSVVVVVLVVLCVVVVVSLVSVVVSVLSSLLSVQCVVFAPLFADDDPPDPDPCLQQRVAPLSHSPPCSVVRVRLQGSSGSVSSSVNLVVCLSRVPPSVCSRDPVVVSVSSVVSCCPVVSRSVSSVVSSSVVSVVCVVPDDDDPSNVSSQVSLVVVLVVCCVPVVPGRRGRIDTDNSPPD/DVLVLLLLLLLVLLLCLLVLADDAWDSDPVLSVLVCVLPDPVNVVVLVVLLVVLLCLQCADVLHVNDDDLVVSLVSNVVSLVSLVVSLVSSCSTHDVVVQVVDVLSVLSVVLSVVQVVLSVVQVVQVVVPHDHDRPSLLCSLVNCCSDSVNPLLVLVVVLLVQLVVVLVVLVVVLLVVLLVLLVVCCVVQQPVQFAAPLRHGQSNDSLVSSLVLVLVLLVQCPPRNCVRVCVVDVVCVVSVVVSCVVNNPVSLVVLLVSSLVSSVVVVVVVVVVSLVSSLVSLLVSQVSQWDADDDPRATKHALVSVVVSVCSNPVPDDPVLSVLLVCLLCVPPPRIHHSVSSSCSSQSVLWDWAFDQPDDAVCCVVPVCVCPDPVNVVLLVVLPDVVVLVVVLVLLVVLVVLLVDDCVDVVSVVVVVVSLVVLVVNLVSVCSNDRVCVQVPPVCVLSVVLVVLSVVLVVLSVVCVVCVPPDPPVVSVVVNSVSSVVNSCSSLVSDPVSVVVVVLVVLCVVVVVSLVSVVVSVLSSLLSVQCVVFAPLFADDDPPDPDPCLQQRVAPLSHSPPCSVVRVRLCGSSGSVSSSVNLVVCLNRVPPPVCSRDPVVVSVSSVVSCCPVVSRSVSSVVSSSVVSVVCVVPDDPDPSNVSSVVSLVVVLVVCCVPVVPGRRRRIDTDNSPPD

Nearest PDB structures (foldseek):
  6v1q-assembly1_B  TM=9.451E-01  e=3.641E-44  Danio rerio
  8ouo-assembly1_B  TM=8.542E-01  e=1.566E-25  Homo sapiens
  8ouo-assembly1_A  TM=8.326E-01  e=2.361E-24  Homo sapiens
  7fho-assembly1_C  TM=8.312E-01  e=3.841E-22  Arabidopsis thaliana
  5tua-assembly1_A  TM=6.506E-01  e=1.152E-17  Arabidopsis thaliana

Organism: Cyprinus carpio (NCBI:txid7962)